Protein AF-A0AAD9KLS4-F1 (afdb_monomer)

Secondary structure (DSSP, 8-state):
-HHHHHHHHHHHHHHHHHHGGGHHHHHTTSEEEESSS-TTS--EEE-SSEEEESSTT--EEEEETTEEEEEES-EEEEEEE-TT--EEEEEEEETTTTEEEEEEEEEETTEEEEEEEEEEE-SSSTTEEEEEEEEEE-SSS-EEEEEEEEETTT-TT-EEEEEEEE-TT--EEEEEEEEEEE--SS-TTPPPEEEEEEEEPPPSEEEEPTTEEEEEEEEEEEEEE-SPP-HHHHHHHHHHHHHHHHHHHHH-HHHHHHHHHHHHHHHTTSEEEE----STT---HHHHHHHHHHHHHTS--GGGSTT--HHHHHHHHHHHH-------S--GGG-GGGGPPPSSHHHHHHHHHHHHHHHHHTT-TTGGGG-HHHHHHHHHHHHTTEEE-SSEEEE---GGG--S-EEEEEEEETTTEEEEEEEEE-TTS-EEEEEEEEE-SS--EEEEGGG-SPPEEP-SSPEEEE----SS---SEEEES-HHHHHHTGGG---------B-HHHHTTSS---HHHHHHHHHHTTT--------B-S-HHHHHHHHHHHHHH-S-EEEES--SSSSS--HHHHHHHHTT--EEE-HHHHHHHHHHHT---TTSGGGGGGEEETT-EEE--B-TTT-PBPSSPEEEETTEEEE-SSHHHHHHHHHTTGGGT--TT---EEEEEEESS-HHHHHHHHHHHHHHHTTT-EEEEEE-SS-SS-SEEEEEEESSHHHHHHHHHHHHHHS-GGGEE---S-TTTTHHHHHHHHHHS---SHHHHHHHHHHHHHHHHHTTS-TTSEEEE--SSHHHHHHHHHHHHHHHHH-TT--PPEEEEEEE-SSB-HHHHHHHHHHHHHTTEEEEEEES-HHHHHHHHHHH-TT--EEE----TTSTT-TT--SEEEPPTTS---EEE-TTTT--HHHHHHHHHHTT----GGGGGT--S--BTTTB---GGGEEE-TT--EEE--GGG-S-GGGGGTTB-

Solvent-accessible surface area (backbone atoms only — not comparable to full-atom values): 52606 Å² total; per-residue (Å²): 113,74,73,61,53,59,36,54,52,48,27,47,54,52,47,51,60,73,44,55,90,43,48,67,38,44,76,69,32,42,24,45,62,35,34,95,90,39,70,65,46,61,59,62,34,26,26,32,53,34,31,37,41,75,53,90,86,36,29,34,22,29,65,50,91,84,23,39,61,42,72,40,57,36,20,82,61,78,46,74,49,54,88,96,49,59,70,53,70,46,29,41,38,31,55,49,47,51,39,34,36,44,39,36,19,30,36,53,81,97,35,51,33,41,40,36,38,40,36,34,35,34,48,36,40,77,38,38,35,42,35,42,37,38,38,39,28,72,32,94,54,67,47,67,33,43,39,48,64,66,35,55,77,75,39,84,85,51,53,75,49,79,46,82,46,74,45,90,82,72,49,77,42,48,34,39,37,39,37,38,78,46,75,77,88,90,50,100,82,69,77,64,33,42,38,20,35,24,29,51,62,75,63,60,58,49,76,45,43,46,66,33,75,49,74,49,76,43,45,38,18,51,40,77,39,84,61,80,92,42,75,64,56,52,51,53,44,40,53,50,18,46,51,51,44,55,51,54,70,60,62,39,69,71,57,55,50,50,60,26,26,56,54,32,46,55,59,61,59,35,49,78,46,51,63,82,63,91,58,87,91,57,87,40,47,49,61,53,42,49,52,53,39,51,47,37,22,39,25,33,43,58,84,59,33,75,87,67,46,73,67,57,47,50,51,38,49,46,28,51,50,53,75,60,40,30,27,63,56,77,49,50,80,78,43,63,82,83,67,63,68,32,82,44,65,69,48,39,26,49,51,45,39,56,52,52,53,50,42,46,76,24,35,26,56,52,23,46,69,23,20,24,62,16,44,52,50,49,50,60,22,27,52,46,16,24,22,31,49,100,69,34,40,30,32,51,51,59,74,75,77,43,79,54,33,34,37,41,34,46,46,73,54,54,98,67,22,23,40,32,43,32,40,44,47,45,99,84,69,47,45,34,38,32,36,24,32,88,39,68,86,66,71,37,32,34,30,38,37,62,35,80,61,82,70,44,75,58,39,76,58,74,43,79,42,65,63,48,88,55,42,66,80,56,35,29,30,39,38,31,64,50,66,64,60,59,56,58,49,33,85,69,59,79,66,61,91,73,50,43,38,39,34,51,48,49,75,64,53,77,42,82,77,58,55,49,57,50,46,54,59,50,38,39,77,30,34,38,83,86,84,80,38,55,59,33,58,63,40,48,65,61,44,14,50,53,53,45,50,42,59,73,77,42,87,66,37,76,48,30,23,33,59,54,49,60,92,54,32,32,45,51,60,8,55,14,54,41,71,74,46,56,65,40,77,39,70,70,45,48,54,49,50,28,66,75,70,74,49,86,65,74,85,42,55,72,46,49,61,22,40,37,32,74,85,46,46,78,47,65,26,46,39,86,90,77,76,42,69,47,90,69,59,36,49,33,48,96,50,39,37,49,37,54,54,55,54,78,58,25,57,50,51,45,68,28,42,46,75,81,61,47,32,94,91,36,54,69,38,75,48,80,46,35,22,60,53,50,58,79,86,43,43,67,63,51,52,52,48,43,70,75,30,65,93,58,38,52,77,48,79,44,76,41,92,82,52,97,74,33,25,21,43,35,37,37,32,16,72,43,60,66,54,36,54,51,51,49,53,56,53,54,73,76,43,65,74,86,40,54,45,93,76,60,92,53,41,72,86,44,27,34,68,49,55,53,47,53,57,72,41,91,62,78,49,70,55,44,49,46,53,38,51,22,49,55,44,50,53,57,44,60,75,74,41,55,77,86,25,36,34,34,45,39,78,43,43,70,50,26,47,54,45,50,51,51,53,50,19,51,46,46,65,79,41,74,85,61,88,74,56,54,39,30,39,31,70,46,51,84,57,62,48,70,60,38,57,50,42,36,54,51,48,35,64,73,68,50,47,41,78,51,75,38,79,42,54,69,71,62,35,45,45,50,42,47,69,78,43,63,69,51,45,35,37,40,37,46,48,32,40,90,45,89,94,31,79,84,68,52,57,68,36,70,48,58,93,95,44,67,80,32,39,35,31,24,44,40,33,86,52,48,64,63,45,53,43,50,51,37,59,73,52,49,46,87,67,40,66,57,32,58,56,8,26,60,49,87,62,28,59,94,44,41,41,54,26,69,93,33,57,40,71,48,102,83,68,49,81,48,46,42,36,35,82,70,63,85,59,59,87,52,39,64,62,18,50,116

InterPro domains:
  IPR001453 MoaB/Mog domain [PF00994] (501-656)
  IPR001453 MoaB/Mog domain [SM00852] (498-664)
  IPR001453 MoaB/Mog domain [cd00885] (501-658)
  IPR002500 Phosphoadenosine phosphosulphate reductase domain [PF01507] (792-946)
  IPR014729 Rossmann-like alpha/beta/alpha sandwich fold [G3DSA:3.40.50.620] (752-978)
  IPR018795 Uncharacterized protein KIAA2013-like [PF10222] (13-499)
  IPR018795 Uncharacterized protein KIAA2013-like [PTHR31386] (10-499)
  IPR036425 MoaB/Mog-like domain superfamily [G3DSA:3.40.980.10] (499-663)
  IPR036425 MoaB/Mog-like domain superfamily [SSF53218] (501-667)
  IPR056596 FAD synthase, middle domain [PF24102] (668-744)

Nearest PDB structures (foldseek):
  8ron-assembly1_A  TM=8.473E-01  e=4.427E-51  Homo sapiens
  8rom-assembly1_A  TM=9.691E-01  e=2.010E-20  Homo sapiens
  3fwk-assembly1_A  TM=8.646E-01  e=8.766E-18  Nakaseomyces glabratus
  4cta-assembly1_A  TM=7.234E-01  e=2.138E-12  Thermus thermophilus HB8
  4uux-assembly1_B  TM=5.925E-01  e=2.362E-12  Thermus thermophilus HB8

Radius of gyration: 35.96 Å; Cα contacts (8 Å, |Δi|>4): 1910; chains: 1; bounding box: 102×79×88 Å

pLDDT: mean 87.41, std 10.5, range [26.55, 98.19]

Mean predicted aligned error: 18.51 Å

Foldseek 3Di:
DVVVVLLVVQQVVQVCVVCVVVVVCCVVLQKDKCDPVPVLAFQKAFAQQWIFGQDDQTFIFGDDPQFRDFTDLFHADKDKDAPPWDKDWMWMQRLLQRKIKIWMWTRDRNHIKIKIWIWHDFQQASFKIKIKIKIFAQAQFKGKMFMDGCTNVVPPPKDKDWDWDAAPVRDIWIKIKIKDWGDRDPDDPQAIKIKIKIKTDDDRMDIAGHRGMDMDMIMIGMDIDSPPDDPVVNVVRNVVSVVVRNVVRRCDDVNSSCLRSVVSNVLVQWDKAWDDDPDPPADHSNLRSSLLSLLSRGKHQLLSHPPDDPVNNVLLLCLQQDQQQQAQDAACNPPSLLRRRDSDPNSSRVSNVVLVVNLVVRGLVSLCVSMSSSSRLSNLCSNQVWTRDPFKIFRQHDQVVLQTKMWGGFNDNHDWWGKIWIWHQDPVRFTKIWIAIPDDPAWKWKAAFLNPDQTHIHYHGTDIDGQAAFVVGGGGMMMGRPSPVSVVSNVVPDTDFFAAEEEQCVRSVVDPPPPSVLCCVLLQQQQHDDDTHGYFYLDLQRLLVVCLVCLVVDQAAEYAALQFLDPSSCNQVSVCVNVVFFWDQDPLLLVLLCVVVVDNPCVDSRSSNRTHTPPKDWAWFADPVPRDIDSHTWIDDNRYTYFYNPRVRRSRNCVRVVNVSHDPVFHKDKDKWFFADACVVCVVLQVVLCVVQVPFWDKDWDADDPDPFGGIIIMIMGSDPVSSVVSVVSSPVVDPPVRTGPDDPQLLVCLQVVLVCLLPDPDPPPLSVLSVQLLVLLLVVCVVDPQLQEAEEDQQALLSLLVLSSNSNSCCVVPVPDPDAREYEHEDDAAFDPLSVVSVVVVCVSRVHDYDYHYDDPQVRQVVCCVVPVSHAEYEYSDECLDPPNVPDDQWDWDDPSGDTHIYGHSNHHPFLLSSLCSCNVSVRDGRCVQQQQWLDGDHPVWFAHQPQQWDADPVRDIGGGGNNPDPDSNSSRNRTD

Structure (mmCIF, N/CA/C/O backbone):
data_AF-A0AAD9KLS4-F1
#
_entry.id   AF-A0AAD9KLS4-F1
#
loop_
_atom_site.group_PDB
_atom_site.id
_atom_site.type_symbol
_atom_site.label_atom_id
_atom_site.label_alt_id
_atom_site.label_comp_id
_atom_site.label_asym_id
_atom_site.label_entity_id
_atom_site.label_seq_id
_atom_site.pdbx_PDB_ins_code
_atom_site.Cartn_x
_atom_site.Cartn_y
_atom_site.Cartn_z
_atom_site.occupancy
_atom_site.B_iso_or_equiv
_atom_site.auth_seq_id
_atom_site.auth_comp_id
_atom_site.auth_asym_id
_atom_site.auth_atom_id
_atom_site.pdbx_PDB_model_num
ATOM 1 N N . MET A 1 1 ? -4.444 -15.477 -49.127 1.00 43.69 1 MET A N 1
ATOM 2 C CA . MET A 1 1 ? -4.687 -15.484 -47.666 1.00 43.69 1 MET A CA 1
ATOM 3 C C . MET A 1 1 ? -4.309 -16.815 -47.018 1.00 43.69 1 MET A C 1
ATOM 5 O O . MET A 1 1 ? -3.433 -16.778 -46.168 1.00 43.69 1 MET A O 1
ATOM 9 N N . TYR A 1 2 ? -4.852 -17.967 -47.441 1.00 42.09 2 TYR A N 1
ATOM 10 C CA . TYR A 1 2 ? -4.589 -19.283 -46.812 1.00 42.09 2 TYR A CA 1
ATOM 11 C C . TYR A 1 2 ? -3.127 -19.614 -46.408 1.00 42.09 2 TYR A C 1
ATOM 13 O O . TYR A 1 2 ? -2.942 -20.042 -45.272 1.00 42.09 2 TYR A O 1
ATOM 21 N N . PRO A 1 3 ? -2.076 -19.387 -47.231 1.00 54.88 3 PRO A N 1
ATOM 22 C CA . PRO A 1 3 ? -0.708 -19.765 -46.843 1.00 54.88 3 PRO A CA 1
ATOM 23 C C . PRO A 1 3 ? -0.130 -18.964 -45.666 1.00 54.88 3 PRO A C 1
ATOM 25 O O . PRO A 1 3 ? 0.710 -19.471 -44.932 1.00 54.88 3 PRO A O 1
ATOM 28 N N . ALA A 1 4 ? -0.568 -17.714 -45.477 1.00 55.88 4 ALA A N 1
ATOM 29 C CA . ALA A 1 4 ? -0.044 -16.839 -44.426 1.00 55.88 4 ALA A CA 1
ATOM 30 C C . ALA A 1 4 ? -0.601 -17.193 -43.035 1.00 55.88 4 ALA A C 1
ATOM 32 O O . ALA A 1 4 ? 0.122 -17.085 -42.047 1.00 55.88 4 ALA A O 1
ATOM 33 N N . LEU A 1 5 ? -1.855 -17.659 -42.977 1.00 57.78 5 LEU A N 1
ATOM 34 C CA . LEU A 1 5 ? -2.483 -18.170 -41.754 1.00 57.78 5 LEU A CA 1
ATOM 35 C C . LEU A 1 5 ? -1.738 -19.414 -41.247 1.00 57.78 5 LEU A C 1
ATOM 37 O O . LEU A 1 5 ? -1.222 -19.399 -40.136 1.00 57.78 5 LEU A O 1
ATOM 41 N N . LEU A 1 6 ? -1.532 -20.411 -42.116 1.00 63.38 6 LEU A N 1
ATOM 42 C CA . LEU A 1 6 ? -0.832 -21.657 -41.769 1.00 63.38 6 LEU A CA 1
ATOM 43 C C . LEU A 1 6 ? 0.585 -21.434 -41.202 1.00 63.38 6 LEU A C 1
ATOM 45 O O . LEU A 1 6 ? 1.003 -22.142 -40.287 1.00 63.38 6 LEU A O 1
ATOM 49 N N . ILE A 1 7 ? 1.327 -20.445 -41.716 1.00 69.06 7 ILE A N 1
ATOM 50 C CA . ILE A 1 7 ? 2.664 -20.102 -41.200 1.00 69.06 7 ILE A CA 1
ATOM 51 C C . ILE A 1 7 ? 2.572 -19.377 -39.847 1.00 69.06 7 ILE A C 1
ATOM 53 O O . ILE A 1 7 ? 3.382 -19.645 -38.961 1.00 69.06 7 ILE A O 1
ATOM 57 N N . SER A 1 8 ? 1.589 -18.490 -39.656 1.00 76.56 8 SER A N 1
ATOM 58 C CA . SER A 1 8 ? 1.337 -17.835 -38.362 1.00 76.56 8 SER A CA 1
ATOM 59 C C . SER A 1 8 ? 0.997 -18.849 -37.264 1.00 76.56 8 SER A C 1
ATOM 61 O O . SER A 1 8 ? 1.522 -18.751 -36.151 1.00 76.56 8 SER A O 1
ATOM 63 N N . ASP A 1 9 ? 0.173 -19.844 -37.594 1.00 81.38 9 ASP A N 1
ATOM 64 C CA . ASP A 1 9 ? -0.247 -20.901 -36.671 1.00 81.38 9 ASP A CA 1
ATOM 65 C C . ASP A 1 9 ? 0.934 -21.813 -36.303 1.00 81.38 9 ASP A C 1
ATOM 67 O O . ASP A 1 9 ? 1.159 -22.100 -35.128 1.00 81.38 9 ASP A O 1
ATOM 71 N N . ALA A 1 10 ? 1.773 -22.184 -37.279 1.00 84.81 10 ALA A N 1
ATOM 72 C CA . ALA A 1 10 ? 2.997 -22.946 -37.028 1.00 84.81 10 ALA A CA 1
ATOM 73 C C . ALA A 1 10 ? 3.981 -22.199 -36.103 1.00 84.81 10 ALA A C 1
ATOM 75 O O . ALA A 1 10 ? 4.537 -22.795 -35.179 1.00 84.81 10 ALA A O 1
ATOM 76 N N . ILE A 1 11 ? 4.174 -20.887 -36.305 1.00 89.44 11 ILE A N 1
ATOM 77 C CA . ILE A 1 11 ? 5.019 -20.055 -35.428 1.00 89.44 11 ILE A CA 1
ATOM 78 C C . ILE A 1 11 ? 4.446 -19.997 -34.003 1.00 89.44 11 ILE A C 1
ATOM 80 O O . ILE A 1 11 ? 5.223 -20.022 -33.047 1.00 89.44 11 ILE A O 1
ATOM 84 N N . GLN A 1 12 ? 3.118 -19.954 -33.842 1.00 89.56 12 GLN A N 1
ATOM 85 C CA . GLN A 1 12 ? 2.487 -19.996 -32.520 1.00 89.56 12 GLN A CA 1
ATOM 86 C C . GLN A 1 12 ? 2.718 -21.346 -31.828 1.00 89.56 12 GLN A C 1
ATOM 88 O O . GLN A 1 12 ? 3.232 -21.368 -30.715 1.00 89.56 12 GLN A O 1
ATOM 93 N N . LEU A 1 13 ? 2.473 -22.464 -32.519 1.00 89.19 13 LEU A N 1
ATOM 94 C CA . LEU A 1 13 ? 2.724 -23.812 -31.988 1.00 89.19 13 LEU A CA 1
ATOM 95 C C . LEU A 1 13 ? 4.189 -24.016 -31.557 1.00 89.19 13 LEU A C 1
ATOM 97 O O . LEU A 1 13 ? 4.460 -24.698 -30.569 1.00 89.19 13 LEU A O 1
ATOM 101 N N . CYS A 1 14 ? 5.140 -23.392 -32.259 1.00 91.81 14 CYS A N 1
ATOM 102 C CA . CYS A 1 14 ? 6.550 -23.368 -31.863 1.00 91.81 14 CYS A CA 1
ATOM 103 C C . CYS A 1 14 ? 6.775 -22.646 -30.520 1.00 91.81 14 CYS A C 1
ATOM 105 O O . CYS A 1 14 ? 7.528 -23.150 -29.682 1.00 91.81 14 CYS A O 1
ATOM 107 N N . LEU A 1 15 ? 6.130 -21.494 -30.289 1.00 91.31 15 LEU A N 1
ATOM 108 C CA . LEU A 1 15 ? 6.198 -20.793 -29.001 1.00 91.31 15 LEU A CA 1
ATOM 109 C C . LEU A 1 15 ? 5.544 -21.619 -27.892 1.00 91.31 15 LEU A C 1
ATOM 111 O O . LEU A 1 15 ? 6.178 -21.864 -26.866 1.00 91.31 15 LEU A O 1
ATOM 115 N N . ASP A 1 16 ? 4.327 -22.106 -28.129 1.00 89.75 16 ASP A N 1
ATOM 116 C CA . ASP A 1 16 ? 3.542 -22.861 -27.151 1.00 89.75 16 ASP A CA 1
ATOM 117 C C . ASP A 1 16 ? 4.279 -24.136 -26.711 1.00 89.75 16 ASP A C 1
ATOM 119 O O . ASP A 1 16 ? 4.340 -24.443 -25.521 1.00 89.75 16 ASP A O 1
ATOM 123 N N . SER A 1 17 ? 4.933 -24.838 -27.646 1.00 90.81 17 SER A N 1
ATOM 124 C CA . SER A 1 17 ? 5.769 -26.010 -27.352 1.00 90.81 17 SER A CA 1
ATOM 125 C C . SER A 1 17 ? 6.991 -25.670 -26.487 1.00 90.81 17 SER A C 1
ATOM 127 O O . SER A 1 17 ? 7.311 -26.415 -25.561 1.00 90.81 17 SER A O 1
ATOM 129 N N . ASN A 1 18 ? 7.648 -24.526 -26.719 1.00 91.44 18 ASN A N 1
ATOM 130 C CA . ASN A 1 18 ? 8.755 -24.070 -25.868 1.00 91.44 18 ASN A CA 1
ATOM 131 C C . ASN A 1 18 ? 8.275 -23.608 -24.476 1.00 91.44 18 ASN A C 1
ATOM 133 O O . ASN A 1 18 ? 9.023 -23.717 -23.503 1.00 91.44 18 ASN A O 1
ATOM 137 N N . LEU A 1 19 ? 7.034 -23.125 -24.360 1.00 91.19 19 LEU A N 1
ATOM 138 C CA . LEU A 1 19 ? 6.413 -22.711 -23.096 1.00 91.19 19 LEU A CA 1
ATOM 139 C C . LEU A 1 19 ? 5.736 -23.864 -22.333 1.00 91.19 19 LEU A C 1
ATOM 141 O O . LEU A 1 19 ? 5.494 -23.730 -21.133 1.00 91.19 19 LEU A O 1
ATOM 145 N N . GLN A 1 20 ? 5.479 -25.011 -22.971 1.00 89.12 20 GLN A N 1
ATOM 146 C CA . GLN A 1 20 ? 4.748 -26.144 -22.388 1.00 89.12 20 GLN A CA 1
ATOM 147 C C . GLN A 1 20 ? 5.342 -26.618 -21.050 1.00 89.12 20 GLN A C 1
ATOM 149 O O . GLN A 1 20 ? 4.616 -26.814 -20.077 1.00 89.12 20 GLN A O 1
ATOM 154 N N . HIS A 1 21 ? 6.671 -26.722 -20.956 1.00 86.69 21 HIS A N 1
ATOM 155 C CA . HIS A 1 21 ? 7.368 -27.115 -19.722 1.00 86.69 21 HIS A CA 1
ATOM 156 C C . HIS A 1 21 ? 7.277 -26.082 -18.581 1.00 86.69 21 HIS A C 1
ATOM 158 O O . HIS A 1 21 ? 7.674 -26.378 -17.455 1.00 86.69 21 HIS A O 1
ATOM 164 N N . HIS A 1 22 ? 6.751 -24.886 -18.852 1.00 89.00 22 HIS A N 1
ATOM 165 C CA . HIS A 1 22 ? 6.606 -23.787 -17.899 1.00 89.00 22 HIS A CA 1
ATOM 166 C C . HIS A 1 22 ? 5.148 -23.496 -17.516 1.00 89.00 22 HIS A C 1
ATOM 168 O O . HIS A 1 22 ? 4.919 -22.692 -16.614 1.00 89.00 22 HIS A O 1
ATOM 174 N N . GLN A 1 23 ? 4.167 -24.187 -18.113 1.00 87.81 23 GLN A N 1
ATOM 175 C CA . GLN A 1 23 ? 2.736 -23.999 -17.823 1.00 87.81 23 GLN A CA 1
ATOM 176 C C . GLN A 1 23 ? 2.403 -24.142 -16.332 1.00 87.81 23 GLN A C 1
ATOM 178 O O . GLN A 1 23 ? 1.671 -23.319 -15.794 1.00 87.81 23 GLN A O 1
ATOM 183 N N . VAL A 1 24 ? 3.000 -25.118 -15.637 1.00 88.69 24 VAL A N 1
ATOM 184 C CA . VAL A 1 24 ? 2.799 -25.300 -14.187 1.00 88.69 24 VAL A CA 1
ATOM 185 C C . VAL A 1 24 ? 3.318 -24.095 -13.394 1.00 88.69 24 VAL A C 1
ATOM 187 O O . VAL A 1 24 ? 2.649 -23.650 -12.467 1.00 88.69 24 VAL A O 1
ATOM 190 N N . ALA A 1 25 ? 4.475 -23.534 -13.761 1.00 88.44 25 ALA A N 1
ATOM 191 C CA . ALA A 1 25 ? 5.035 -22.365 -13.080 1.00 88.44 25 ALA A CA 1
ATOM 192 C C . ALA A 1 25 ? 4.205 -21.096 -13.341 1.00 88.44 25 ALA A C 1
ATOM 194 O O . ALA A 1 25 ? 3.986 -20.316 -12.418 1.00 88.44 25 ALA A O 1
ATOM 195 N N . LEU A 1 26 ? 3.693 -20.928 -14.565 1.00 89.19 26 LEU A N 1
ATOM 196 C CA . LEU A 1 26 ? 2.763 -19.851 -14.921 1.00 89.19 26 LEU A CA 1
ATOM 197 C C . LEU A 1 26 ? 1.455 -19.959 -14.114 1.00 89.19 26 LEU A C 1
ATOM 199 O O . LEU A 1 26 ? 1.042 -18.991 -13.489 1.00 89.19 26 LEU A O 1
ATOM 203 N N . GLN A 1 27 ? 0.852 -21.152 -14.041 1.00 87.19 27 GLN A N 1
ATOM 204 C CA . GLN A 1 27 ? -0.377 -21.408 -13.271 1.00 87.19 27 GLN A CA 1
ATOM 205 C C . GLN A 1 27 ? -0.221 -21.157 -11.763 1.00 87.19 27 GLN A C 1
ATOM 207 O O . GLN A 1 27 ? -1.158 -20.700 -11.118 1.00 87.19 27 GLN A O 1
ATOM 212 N N . HIS A 1 28 ? 0.954 -21.436 -11.193 1.00 86.31 28 HIS A N 1
ATOM 213 C CA . HIS A 1 28 ? 1.236 -21.208 -9.769 1.00 86.31 28 HIS A CA 1
ATOM 214 C C . HIS A 1 28 ? 1.783 -19.803 -9.470 1.00 86.31 28 HIS A C 1
ATOM 216 O O . HIS A 1 28 ? 2.187 -19.540 -8.337 1.00 86.31 28 HIS A O 1
ATOM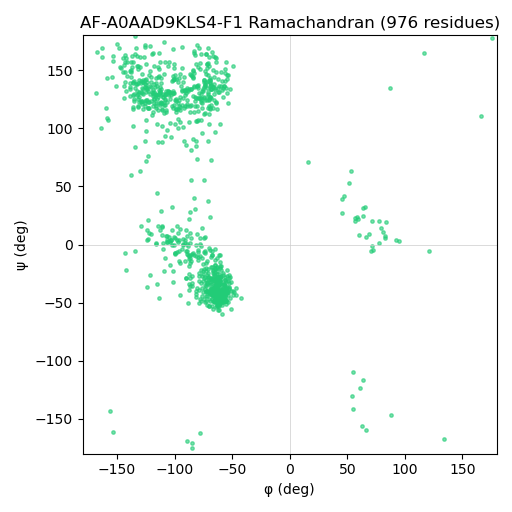 222 N N . ASN A 1 29 ? 1.803 -18.894 -10.455 1.00 89.56 29 ASN A N 1
ATOM 223 C CA . ASN A 1 29 ? 2.377 -17.549 -10.334 1.00 89.56 29 ASN A CA 1
ATOM 224 C C . ASN A 1 29 ? 3.874 -17.536 -9.940 1.00 89.56 29 ASN A C 1
ATOM 226 O O . ASN A 1 29 ? 4.377 -16.558 -9.385 1.00 89.56 29 ASN A O 1
ATOM 230 N N . ASP A 1 30 ? 4.594 -18.624 -10.223 1.00 89.81 30 ASP A N 1
ATOM 231 C CA . ASP A 1 30 ? 6.038 -18.786 -10.004 1.00 89.81 30 ASP A CA 1
ATOM 232 C C . ASP A 1 30 ? 6.879 -18.289 -11.192 1.00 89.81 30 ASP A C 1
ATOM 234 O O . ASP A 1 30 ? 8.103 -18.160 -11.094 1.00 89.81 30 ASP A O 1
ATOM 238 N N . ALA A 1 31 ? 6.219 -18.026 -12.319 1.00 92.75 31 ALA A N 1
ATOM 239 C CA . ALA A 1 31 ? 6.769 -17.392 -13.504 1.00 92.75 31 ALA A CA 1
ATOM 240 C C . ALA A 1 31 ? 5.703 -16.501 -14.162 1.00 92.75 31 ALA A C 1
ATOM 242 O O . ALA A 1 31 ? 4.509 -16.701 -13.939 1.00 92.75 31 ALA A O 1
ATOM 243 N N . VAL A 1 32 ? 6.129 -15.556 -15.001 1.00 91.75 32 VAL A N 1
ATOM 244 C CA . VAL A 1 32 ? 5.245 -14.679 -15.793 1.00 91.75 32 VAL A CA 1
ATOM 245 C C . VAL A 1 32 ? 5.748 -14.534 -17.226 1.00 91.75 32 VAL A C 1
ATOM 247 O O . VAL A 1 32 ? 6.953 -14.631 -17.483 1.00 91.75 32 VAL A O 1
ATOM 250 N N . LEU A 1 33 ? 4.822 -14.280 -18.151 1.00 89.94 33 LEU A N 1
ATOM 251 C CA . LEU A 1 33 ? 5.150 -13.815 -19.495 1.00 89.94 33 LEU A CA 1
ATOM 252 C C . LEU A 1 33 ? 5.303 -12.289 -19.502 1.00 89.94 33 LEU A C 1
ATOM 254 O O . LEU A 1 33 ? 4.634 -11.579 -18.755 1.00 89.94 33 LEU A O 1
ATOM 258 N N . SER A 1 34 ? 6.222 -11.820 -20.336 1.00 80.81 34 SER A N 1
ATOM 259 C CA . SER A 1 34 ? 6.570 -10.421 -20.562 1.00 80.81 34 SER A CA 1
ATOM 260 C C . SER A 1 34 ? 6.654 -10.227 -22.079 1.00 80.81 34 SER A C 1
ATOM 262 O O . SER A 1 34 ? 7.686 -10.423 -22.727 1.00 80.81 34 SER A O 1
ATOM 264 N N . ASP A 1 35 ? 5.490 -9.988 -22.671 1.00 74.81 35 ASP A N 1
ATOM 265 C CA . ASP A 1 35 ? 5.291 -9.739 -24.097 1.00 74.81 35 ASP A CA 1
ATOM 266 C C . ASP A 1 35 ? 4.346 -8.544 -24.296 1.00 74.81 35 ASP A C 1
ATOM 268 O O . ASP A 1 35 ? 3.913 -7.916 -23.332 1.00 74.81 35 ASP A O 1
ATOM 272 N N . LEU A 1 36 ? 4.067 -8.175 -25.549 1.00 56.09 36 LEU A N 1
ATOM 273 C CA . LEU A 1 36 ? 3.293 -6.968 -25.873 1.00 56.09 36 LEU A CA 1
ATOM 274 C C . LEU A 1 36 ? 1.843 -7.000 -25.357 1.00 56.09 36 LEU A C 1
ATOM 276 O O . LEU A 1 36 ? 1.237 -5.938 -25.227 1.00 56.09 36 LEU A O 1
ATOM 280 N N . GLU A 1 37 ? 1.298 -8.182 -25.062 1.00 48.47 37 GLU A N 1
ATOM 281 C CA . GLU A 1 37 ? -0.038 -8.348 -24.475 1.00 48.47 37 GLU A CA 1
ATOM 282 C C . GLU A 1 37 ? 0.027 -8.359 -22.935 1.00 48.47 37 GLU A C 1
ATOM 284 O O . GLU A 1 37 ? -0.892 -7.873 -22.276 1.00 48.47 37 GLU A O 1
ATOM 289 N N . HIS A 1 38 ? 1.147 -8.813 -22.359 1.00 55.34 38 HIS A N 1
ATOM 290 C CA . HIS A 1 38 ? 1.393 -8.919 -20.914 1.00 55.34 38 HIS A CA 1
ATOM 291 C C . HIS A 1 38 ? 2.528 -7.994 -20.436 1.00 55.34 38 HIS A C 1
ATOM 293 O O . HIS A 1 38 ? 3.375 -8.388 -19.632 1.00 55.34 38 HIS A O 1
ATOM 299 N N . ALA A 1 39 ? 2.549 -6.741 -20.902 1.00 59.78 39 ALA A N 1
ATOM 300 C CA . ALA A 1 39 ? 3.603 -5.750 -20.627 1.00 59.78 39 ALA A CA 1
ATOM 301 C C . ALA A 1 39 ? 3.650 -5.229 -19.163 1.00 59.78 39 ALA A C 1
ATOM 303 O O . ALA A 1 39 ? 4.135 -4.130 -18.893 1.00 59.78 39 ALA A O 1
ATOM 304 N N . GLU A 1 40 ? 3.129 -6.001 -18.206 1.00 72.38 40 GLU A N 1
ATOM 305 C CA . GLU A 1 40 ? 3.016 -5.651 -16.785 1.00 72.38 40 GLU A CA 1
ATOM 306 C C . GLU A 1 40 ? 4.262 -6.026 -15.956 1.00 72.38 40 GLU A C 1
ATOM 308 O O . GLU A 1 40 ? 4.371 -5.647 -14.789 1.00 72.38 40 GLU A O 1
ATOM 313 N N . PHE A 1 41 ? 5.209 -6.774 -16.537 1.00 86.44 41 PHE A N 1
ATOM 314 C CA . PHE A 1 41 ? 6.395 -7.279 -15.840 1.00 86.44 41 PHE A CA 1
ATOM 315 C C . PHE A 1 41 ? 7.680 -7.008 -16.627 1.00 86.44 41 PHE A C 1
ATOM 317 O O . PHE A 1 41 ? 7.876 -7.536 -17.720 1.00 86.44 41 PHE A O 1
ATOM 324 N N . LEU A 1 42 ? 8.598 -6.241 -16.032 1.00 90.31 42 LEU A N 1
ATOM 325 C CA . LEU A 1 42 ? 9.938 -5.998 -16.566 1.00 90.31 42 LEU A CA 1
ATOM 326 C C . LEU A 1 42 ? 10.814 -7.270 -16.493 1.00 90.31 42 LEU A C 1
ATOM 328 O O . LEU A 1 42 ? 10.997 -7.811 -15.393 1.00 90.31 42 LEU A O 1
ATOM 332 N N . PRO A 1 43 ? 11.434 -7.726 -17.596 1.00 92.31 43 PRO A N 1
ATOM 333 C CA . PRO A 1 43 ? 12.343 -8.867 -17.602 1.00 92.31 43 PRO A CA 1
ATOM 334 C C . PRO A 1 43 ? 13.742 -8.449 -17.119 1.00 92.31 43 PRO A C 1
ATOM 336 O O . PRO A 1 43 ? 14.697 -8.337 -17.884 1.00 92.31 43 PRO A O 1
ATOM 339 N N . PHE A 1 44 ? 13.868 -8.212 -15.815 1.00 94.12 44 PHE A N 1
ATOM 340 C CA . PHE A 1 44 ? 15.121 -7.841 -15.155 1.00 94.12 44 PHE A CA 1
ATOM 341 C C . PHE A 1 44 ? 15.787 -9.053 -14.494 1.00 94.12 44 PHE A C 1
ATOM 343 O O . PHE A 1 44 ? 15.105 -9.863 -13.877 1.00 94.12 44 PHE A O 1
ATOM 350 N N . ILE A 1 45 ? 17.120 -9.139 -14.543 1.00 96.25 45 ILE A N 1
ATOM 351 C CA . ILE A 1 45 ? 17.917 -10.140 -13.807 1.00 96.25 45 ILE A CA 1
ATOM 352 C C . ILE A 1 45 ? 18.960 -9.461 -12.915 1.00 96.25 45 ILE A C 1
ATOM 354 O O . ILE A 1 45 ? 19.613 -8.511 -13.341 1.00 96.25 45 ILE A O 1
ATOM 358 N N . GLY A 1 46 ? 19.184 -9.965 -11.695 1.00 96.50 46 GLY A N 1
ATOM 359 C CA . GLY A 1 46 ? 20.180 -9.384 -10.786 1.00 96.50 46 GLY A CA 1
ATOM 360 C C . GLY A 1 46 ? 20.612 -10.271 -9.616 1.00 96.50 46 GLY A C 1
ATOM 361 O O . GLY A 1 46 ? 19.945 -11.240 -9.242 1.00 96.50 46 GLY A O 1
ATOM 362 N N . ASN A 1 47 ? 21.758 -9.926 -9.023 1.00 96.00 47 ASN A N 1
ATOM 363 C CA . ASN A 1 47 ? 22.307 -10.576 -7.824 1.00 96.00 47 ASN A CA 1
ATOM 364 C C . ASN A 1 47 ? 22.575 -9.606 -6.654 1.00 96.00 47 ASN A C 1
ATOM 366 O O . ASN A 1 47 ? 23.293 -9.961 -5.721 1.00 96.00 47 ASN A O 1
ATOM 370 N N . GLY A 1 48 ? 22.064 -8.374 -6.726 1.00 94.81 48 GLY A N 1
ATOM 371 C CA . GLY A 1 48 ? 22.298 -7.304 -5.750 1.00 94.81 48 GLY A CA 1
ATOM 372 C C . GLY A 1 48 ? 23.689 -6.662 -5.739 1.00 94.81 48 GLY A C 1
ATOM 373 O O . GLY A 1 48 ? 23.885 -5.675 -5.029 1.00 94.81 48 GLY A O 1
ATOM 374 N N . TYR A 1 49 ? 24.636 -7.159 -6.538 1.00 94.06 49 TYR A N 1
ATOM 375 C CA . TYR A 1 49 ? 25.878 -6.448 -6.871 1.00 94.06 49 TYR A CA 1
ATOM 376 C C . TYR A 1 49 ? 25.731 -5.707 -8.198 1.00 94.06 49 TYR A C 1
ATOM 378 O O . TYR A 1 49 ? 26.119 -4.542 -8.309 1.00 94.06 49 TYR A O 1
ATOM 386 N N . PHE A 1 50 ? 25.130 -6.379 -9.181 1.00 95.31 50 PHE A N 1
ATOM 387 C CA . PHE A 1 50 ? 24.687 -5.775 -10.426 1.00 95.31 50 PHE A CA 1
ATOM 388 C C . PHE A 1 50 ? 23.444 -6.475 -10.988 1.00 95.31 50 PHE A C 1
ATOM 390 O O . PHE A 1 50 ? 23.032 -7.542 -10.517 1.00 95.31 50 PHE A O 1
ATOM 397 N N . GLY A 1 51 ? 22.846 -5.849 -11.995 1.00 95.50 51 GLY A N 1
ATOM 398 C CA . GLY A 1 51 ? 21.697 -6.365 -12.723 1.00 95.50 51 GLY A CA 1
ATOM 399 C C . GLY A 1 51 ? 21.663 -5.885 -14.168 1.00 95.50 51 GLY A C 1
ATOM 400 O O . GLY A 1 51 ? 22.485 -5.063 -14.583 1.00 95.50 51 GLY A O 1
ATOM 401 N N . VAL A 1 52 ? 20.734 -6.440 -14.937 1.00 94.56 52 VAL A N 1
ATOM 402 C CA . VAL A 1 52 ? 20.553 -6.186 -16.369 1.00 94.56 52 VAL A CA 1
ATOM 403 C C . VAL A 1 52 ? 19.067 -6.024 -16.646 1.00 94.56 52 VAL A C 1
ATOM 405 O O . VAL A 1 52 ? 18.278 -6.906 -16.301 1.00 94.56 52 VAL A O 1
ATOM 408 N N . ASP A 1 53 ? 18.716 -4.932 -17.317 1.00 91.12 53 ASP A N 1
ATOM 409 C CA . ASP A 1 53 ? 17.437 -4.819 -18.014 1.00 91.12 53 ASP A CA 1
ATOM 410 C C . ASP A 1 53 ? 17.524 -5.608 -19.324 1.00 91.12 53 ASP A C 1
ATOM 412 O O . ASP A 1 53 ? 18.434 -5.364 -20.123 1.00 91.12 53 ASP A O 1
ATOM 416 N N . LEU A 1 54 ? 16.635 -6.579 -19.543 1.00 89.25 54 LEU A N 1
ATOM 417 C CA . LEU A 1 54 ? 16.574 -7.330 -20.804 1.00 89.25 54 LEU A CA 1
ATOM 418 C C . LEU A 1 54 ? 15.575 -6.710 -21.797 1.00 89.25 54 LEU A C 1
ATOM 420 O O . LEU A 1 54 ? 15.392 -7.246 -22.895 1.00 89.25 54 LEU A O 1
ATOM 424 N N . GLU A 1 55 ? 14.989 -5.565 -21.441 1.00 77.75 55 GLU A N 1
ATOM 425 C CA . GLU A 1 55 ? 14.191 -4.701 -22.306 1.00 77.75 55 GLU A CA 1
ATOM 426 C C . GLU A 1 55 ? 14.763 -3.274 -22.400 1.00 77.75 55 GLU A C 1
ATOM 428 O O . GLU A 1 55 ? 15.742 -2.902 -21.748 1.00 77.75 55 GLU A O 1
ATOM 433 N N . GLY A 1 56 ? 14.195 -2.485 -23.317 1.00 66.31 56 GLY A N 1
ATOM 434 C CA . GLY A 1 56 ? 14.554 -1.083 -23.524 1.00 66.31 56 GLY A CA 1
ATOM 435 C C . GLY A 1 56 ? 16.048 -0.845 -23.772 1.00 66.31 56 GLY A C 1
ATOM 436 O O . GLY A 1 56 ? 16.685 -1.494 -24.607 1.00 66.31 56 GLY A O 1
ATOM 437 N N . ASP A 1 57 ? 16.617 0.113 -23.036 1.00 59.34 57 ASP A N 1
ATOM 438 C CA . ASP A 1 57 ? 18.006 0.546 -23.206 1.00 59.34 57 ASP A CA 1
ATOM 439 C C . ASP A 1 57 ? 19.036 -0.355 -22.498 1.00 59.34 57 ASP A C 1
ATOM 441 O O . ASP A 1 57 ? 20.082 0.132 -22.091 1.00 59.34 57 ASP A O 1
ATOM 445 N N . THR A 1 58 ? 18.740 -1.658 -22.366 1.00 72.69 58 THR A N 1
ATOM 446 C CA . THR A 1 58 ? 19.661 -2.803 -22.160 1.00 72.69 58 THR A CA 1
ATOM 447 C C . THR A 1 58 ? 21.092 -2.448 -21.712 1.00 72.69 58 THR A C 1
ATOM 449 O O . THR A 1 58 ? 22.063 -2.589 -22.459 1.00 72.69 58 THR A O 1
ATOM 452 N N . GLN A 1 59 ? 21.228 -1.996 -20.463 1.00 88.31 59 GLN A N 1
ATOM 453 C CA . GLN A 1 59 ? 22.486 -1.615 -19.809 1.00 88.31 59 GLN A CA 1
ATOM 454 C C . GLN A 1 59 ? 22.739 -2.476 -18.559 1.00 88.31 59 GLN A C 1
ATOM 456 O O . GLN A 1 59 ? 21.842 -3.148 -18.045 1.00 88.31 59 GLN A O 1
ATOM 461 N N . LEU A 1 60 ? 23.982 -2.465 -18.072 1.00 92.50 60 LEU A N 1
ATOM 462 C CA . LEU A 1 60 ? 24.341 -3.010 -16.759 1.00 92.50 60 LEU A CA 1
ATOM 463 C C . LEU A 1 60 ? 24.056 -1.962 -15.674 1.00 92.50 60 LEU A C 1
ATOM 465 O O . LEU A 1 60 ? 24.434 -0.806 -15.834 1.00 92.50 60 LEU A O 1
ATOM 469 N N . TYR A 1 61 ? 23.464 -2.361 -14.551 1.00 93.31 61 TYR A N 1
ATOM 470 C CA . TYR A 1 61 ? 23.184 -1.476 -13.413 1.00 93.31 61 TYR A CA 1
ATOM 471 C C . TYR A 1 61 ? 23.924 -1.956 -12.172 1.00 93.31 61 TYR A C 1
ATOM 473 O O . TYR A 1 61 ? 23.815 -3.126 -11.810 1.00 93.31 61 TYR A O 1
ATOM 481 N N . ILE A 1 62 ? 24.642 -1.057 -11.498 1.00 92.75 62 ILE A N 1
ATOM 482 C CA . ILE A 1 62 ? 25.315 -1.320 -10.218 1.00 92.75 62 ILE A CA 1
ATOM 483 C C . ILE A 1 62 ? 24.701 -0.504 -9.082 1.00 92.75 62 ILE A C 1
ATOM 485 O O . ILE A 1 62 ? 23.928 0.435 -9.298 1.00 92.75 62 ILE A O 1
ATOM 489 N N . LYS A 1 63 ? 25.023 -0.900 -7.850 1.00 88.81 63 LYS A N 1
ATOM 490 C CA . LYS A 1 63 ? 24.464 -0.296 -6.642 1.00 88.81 63 LYS A CA 1
ATOM 491 C C . LYS A 1 63 ? 24.901 1.163 -6.471 1.00 88.81 63 LYS A C 1
ATOM 493 O O . LYS A 1 63 ? 26.095 1.442 -6.380 1.00 88.81 63 LYS A O 1
ATOM 498 N N . ASP A 1 64 ? 23.921 2.054 -6.353 1.00 84.94 64 ASP A N 1
ATOM 499 C CA . ASP A 1 64 ? 24.078 3.430 -5.872 1.00 84.94 64 ASP A CA 1
ATOM 500 C C . ASP A 1 64 ? 22.934 3.714 -4.885 1.00 84.94 64 ASP A C 1
ATOM 502 O O . ASP A 1 64 ? 21.758 3.456 -5.157 1.00 84.94 64 ASP A O 1
ATOM 506 N N . GLY A 1 65 ? 23.294 4.108 -3.664 1.00 85.12 65 GLY A N 1
ATOM 507 C CA . GLY A 1 65 ? 22.393 4.056 -2.513 1.00 85.12 65 GLY A CA 1
ATOM 508 C C . GLY A 1 65 ? 21.918 2.630 -2.181 1.00 85.12 65 GLY A C 1
ATOM 509 O O . GLY A 1 65 ? 22.719 1.737 -1.887 1.00 85.12 65 GLY A O 1
ATOM 510 N N . ARG A 1 66 ? 20.594 2.424 -2.162 1.00 87.19 66 ARG A N 1
ATOM 511 C CA . ARG A 1 66 ? 19.953 1.171 -1.711 1.00 87.19 66 ARG A CA 1
ATOM 512 C C . ARG A 1 66 ? 19.734 0.146 -2.827 1.00 87.19 66 ARG A C 1
ATOM 514 O O . ARG A 1 66 ? 19.795 -1.048 -2.541 1.00 87.19 66 ARG A O 1
ATOM 521 N N . SER A 1 67 ? 19.560 0.594 -4.069 1.00 92.31 67 SER A N 1
ATOM 522 C CA . SER A 1 67 ? 19.241 -0.232 -5.242 1.00 92.31 67 SER A CA 1
ATOM 523 C C . SER A 1 67 ? 20.321 -0.164 -6.328 1.00 92.31 67 SER A C 1
ATOM 525 O O . SER A 1 67 ? 21.195 0.705 -6.340 1.00 92.31 67 SER A O 1
ATOM 527 N N . LEU A 1 68 ? 20.257 -1.110 -7.259 1.00 93.44 68 LEU A N 1
ATOM 528 C CA . LEU A 1 68 ? 20.956 -1.088 -8.537 1.00 93.44 68 LEU A CA 1
ATOM 529 C C . LEU A 1 68 ? 20.305 0.001 -9.394 1.00 93.44 68 LEU A C 1
ATOM 531 O O . LEU A 1 68 ? 19.184 -0.170 -9.872 1.00 93.44 68 LEU A O 1
ATOM 535 N N . SER A 1 69 ? 20.978 1.143 -9.508 1.00 91.44 69 SER A N 1
ATOM 536 C CA . SER A 1 69 ? 20.444 2.359 -10.140 1.00 91.44 69 SER A CA 1
ATOM 537 C C . SER A 1 69 ? 21.493 3.124 -10.953 1.00 91.44 69 SER A C 1
ATOM 539 O O . SER A 1 69 ? 21.142 3.838 -11.892 1.00 91.44 69 SER A O 1
ATOM 541 N N . LEU A 1 70 ? 22.787 2.924 -10.674 1.00 90.25 70 LEU A N 1
ATOM 542 C CA . LEU A 1 70 ? 23.869 3.515 -11.451 1.00 90.25 70 LEU A CA 1
ATOM 543 C C . LEU A 1 70 ? 24.114 2.699 -12.722 1.00 90.25 70 LEU A C 1
ATOM 545 O O . LEU A 1 70 ? 24.673 1.601 -12.682 1.00 90.25 70 LEU A O 1
ATOM 549 N N . ALA A 1 71 ? 23.682 3.256 -13.850 1.00 91.25 71 ALA A N 1
ATOM 550 C CA . ALA A 1 71 ? 23.817 2.647 -15.163 1.00 91.25 71 ALA A CA 1
ATOM 551 C C . ALA A 1 71 ? 25.266 2.699 -15.685 1.00 91.25 71 ALA A C 1
ATOM 553 O O . ALA A 1 71 ? 25.960 3.716 -15.592 1.00 91.25 71 ALA A O 1
ATOM 554 N N . ILE A 1 72 ? 25.709 1.592 -16.272 1.00 92.00 72 ILE A N 1
ATOM 555 C CA . ILE A 1 72 ? 26.983 1.425 -16.967 1.00 92.00 72 ILE A CA 1
ATOM 556 C C . ILE A 1 72 ? 26.662 1.316 -18.467 1.00 92.00 72 ILE A C 1
ATOM 558 O O . ILE A 1 72 ? 25.934 0.392 -18.840 1.00 92.00 72 ILE A O 1
ATOM 562 N N . PRO A 1 73 ? 27.237 2.164 -19.351 1.00 91.38 73 PRO A N 1
ATOM 563 C CA . PRO A 1 73 ? 26.949 2.169 -20.797 1.00 91.38 73 PRO A CA 1
ATOM 564 C C . PRO A 1 73 ? 27.493 0.965 -21.603 1.00 91.38 73 PRO A C 1
ATOM 566 O O . PRO A 1 73 ? 27.951 1.108 -22.740 1.00 91.38 73 PRO A O 1
ATOM 569 N N . PHE A 1 74 ? 27.456 -0.233 -21.023 1.00 92.56 74 PHE A N 1
ATOM 570 C CA . PHE 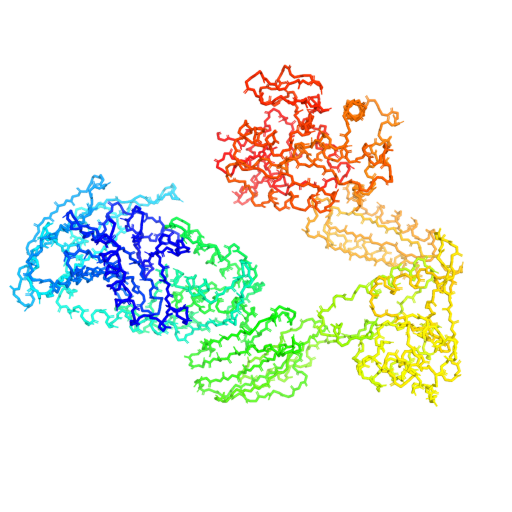A 1 74 ? 27.778 -1.505 -21.655 1.00 92.56 74 PHE A CA 1
ATOM 571 C C . PHE A 1 74 ? 26.502 -2.337 -21.791 1.00 92.56 74 PHE A C 1
ATOM 573 O O . PHE A 1 74 ? 25.865 -2.663 -20.790 1.00 92.56 74 PHE A O 1
ATOM 580 N N . ASN A 1 75 ? 26.162 -2.713 -23.022 1.00 93.12 75 ASN A N 1
ATOM 581 C CA . ASN A 1 75 ? 25.010 -3.553 -23.330 1.00 93.12 75 ASN A CA 1
ATOM 582 C C . ASN A 1 75 ? 25.438 -5.026 -23.476 1.00 93.12 75 ASN A C 1
ATOM 584 O O . ASN A 1 75 ? 26.089 -5.372 -24.470 1.00 93.12 75 ASN A O 1
ATOM 588 N N . PRO A 1 76 ? 25.092 -5.905 -22.518 1.00 92.50 76 PRO A N 1
ATOM 589 C CA . PRO A 1 76 ? 25.515 -7.296 -22.547 1.00 92.50 76 PRO A CA 1
ATOM 590 C C . PRO A 1 76 ? 24.576 -8.206 -23.351 1.00 92.50 76 PRO A C 1
ATOM 592 O O . PRO A 1 76 ? 24.935 -9.361 -23.581 1.00 92.50 76 PRO A O 1
ATOM 595 N N . VAL A 1 77 ? 23.383 -7.749 -23.738 1.00 91.12 77 VAL A N 1
ATOM 596 C CA . VAL A 1 77 ? 22.306 -8.618 -24.235 1.00 91.12 77 VAL A CA 1
ATOM 597 C C . VAL A 1 77 ? 22.596 -9.083 -25.659 1.00 91.12 77 VAL A C 1
ATOM 599 O O . VAL A 1 77 ? 22.946 -8.283 -26.529 1.00 91.12 77 VAL A O 1
ATOM 602 N N . VAL A 1 78 ? 22.442 -10.386 -25.908 1.00 90.38 78 VAL A N 1
ATOM 603 C CA . VAL A 1 78 ? 22.613 -10.958 -27.249 1.00 90.38 78 VAL A CA 1
ATOM 604 C C . VAL A 1 78 ? 21.299 -10.933 -28.020 1.00 90.38 78 VAL A C 1
ATOM 606 O O . VAL A 1 78 ? 20.318 -11.582 -27.653 1.00 90.38 78 VAL A O 1
ATOM 609 N N . GLN A 1 79 ? 21.306 -10.217 -29.137 1.00 89.56 79 GLN A N 1
ATOM 610 C CA . GLN A 1 79 ? 20.227 -10.196 -30.112 1.00 89.56 79 GLN A CA 1
ATOM 611 C C . GLN A 1 79 ? 20.505 -11.221 -31.214 1.00 89.56 79 GLN A C 1
ATOM 613 O O . GLN A 1 79 ? 21.599 -11.280 -31.769 1.00 89.56 79 GLN A O 1
ATOM 618 N N . ILE A 1 80 ? 19.487 -12.017 -31.533 1.00 89.88 80 ILE A N 1
ATOM 619 C CA . ILE A 1 80 ? 19.494 -13.011 -32.611 1.00 89.88 80 ILE A CA 1
ATOM 620 C C . ILE A 1 80 ? 18.400 -12.602 -33.593 1.00 89.88 80 ILE A C 1
ATOM 622 O O . ILE A 1 80 ? 17.287 -12.298 -33.153 1.00 89.88 80 ILE A O 1
ATOM 626 N N . SER A 1 81 ? 18.709 -12.592 -34.889 1.00 89.69 81 SER A N 1
ATOM 627 C CA . SER A 1 81 ? 17.746 -12.301 -35.960 1.00 89.69 81 SER A CA 1
ATOM 628 C C . SER A 1 81 ? 18.001 -13.157 -37.201 1.00 89.69 81 SER A C 1
ATOM 630 O O . SER A 1 81 ? 19.146 -13.491 -37.511 1.00 89.69 81 SER A O 1
ATOM 632 N N . VAL A 1 82 ? 16.931 -13.492 -37.924 1.00 88.00 82 VAL A N 1
ATOM 633 C CA . VAL A 1 82 ? 16.994 -14.130 -39.246 1.00 88.00 82 VAL A CA 1
ATOM 634 C C . VAL A 1 82 ? 16.348 -13.181 -40.248 1.00 88.00 82 VAL A C 1
ATOM 636 O O . VAL A 1 82 ? 15.201 -12.778 -40.071 1.00 88.00 82 VAL A O 1
ATOM 639 N N . MET A 1 83 ? 17.092 -12.783 -41.278 1.00 81.88 83 MET A N 1
ATOM 640 C CA . MET A 1 83 ? 16.599 -11.832 -42.278 1.00 81.88 83 MET A CA 1
ATOM 641 C C . MET A 1 83 ? 15.582 -12.505 -43.206 1.00 81.88 83 MET A C 1
ATOM 643 O O . MET A 1 83 ? 15.823 -13.611 -43.681 1.00 81.88 83 MET A O 1
ATOM 647 N N . GLY A 1 84 ? 14.476 -11.818 -43.501 1.00 81.81 84 GLY A N 1
ATOM 648 C CA . GLY A 1 84 ? 13.498 -12.248 -44.509 1.00 81.81 84 GLY A CA 1
ATOM 649 C C . GLY A 1 84 ? 12.453 -13.277 -44.057 1.00 81.81 84 GLY A C 1
ATOM 650 O O . GLY A 1 84 ? 11.682 -13.733 -44.897 1.00 81.81 84 GLY A O 1
ATOM 651 N N . TYR A 1 85 ? 12.386 -13.620 -42.766 1.00 86.31 85 TYR A N 1
ATOM 652 C CA . TYR A 1 85 ? 11.392 -14.555 -42.224 1.00 86.31 85 TYR A CA 1
ATOM 653 C C . TYR A 1 85 ? 10.520 -13.903 -41.148 1.00 86.31 85 TYR A C 1
ATOM 655 O O . TYR A 1 85 ? 11.005 -13.115 -40.337 1.00 86.31 85 TYR A O 1
ATOM 663 N N . ASN A 1 86 ? 9.240 -14.280 -41.113 1.00 87.62 86 ASN A N 1
ATOM 664 C CA . ASN A 1 86 ? 8.320 -13.874 -40.053 1.00 87.62 86 ASN A CA 1
ATOM 665 C C . ASN A 1 86 ? 8.701 -14.545 -38.730 1.00 87.62 86 ASN A C 1
ATOM 667 O O . ASN A 1 86 ? 9.069 -15.724 -38.717 1.00 87.62 86 ASN A O 1
ATOM 671 N N . SER A 1 87 ? 8.545 -13.825 -37.621 1.00 90.50 87 SER A N 1
ATOM 672 C CA . SER A 1 87 ? 8.773 -14.357 -36.281 1.00 90.50 87 SER A CA 1
ATOM 673 C C . SER A 1 87 ? 7.757 -13.858 -35.260 1.00 90.50 87 SER A C 1
ATOM 675 O O . SER A 1 87 ? 7.156 -12.797 -35.423 1.00 90.50 87 SER A O 1
ATOM 677 N N . LYS A 1 88 ? 7.598 -14.632 -34.186 1.00 91.06 88 LYS A N 1
ATOM 678 C CA . LYS A 1 88 ? 7.006 -14.184 -32.921 1.00 91.06 88 LYS A CA 1
ATOM 679 C C . LYS A 1 88 ? 8.030 -14.384 -31.805 1.00 91.06 88 LYS A C 1
ATOM 681 O O . LYS A 1 88 ? 8.845 -15.311 -31.869 1.00 91.06 88 LYS A O 1
ATOM 686 N N . GLU A 1 89 ? 7.983 -13.532 -30.787 1.00 90.19 89 GLU A N 1
ATOM 687 C CA . GLU A 1 89 ? 8.786 -13.672 -29.572 1.00 90.19 89 GLU A CA 1
ATOM 688 C C . GLU A 1 89 ? 7.911 -13.688 -28.319 1.00 90.19 89 GLU A C 1
ATOM 690 O O . GLU A 1 89 ? 6.818 -13.131 -28.315 1.00 90.19 89 GLU A O 1
ATOM 695 N N . SER A 1 90 ? 8.418 -14.304 -27.255 1.00 90.62 90 SER A N 1
ATOM 696 C CA . SER A 1 90 ? 7.893 -14.166 -25.896 1.00 90.62 90 SER A CA 1
ATOM 697 C C . SER A 1 90 ? 9.057 -14.210 -24.901 1.00 90.62 90 SER A C 1
ATOM 699 O O . SER A 1 90 ? 10.088 -14.854 -25.159 1.00 90.62 90 SER A O 1
ATOM 701 N N . ARG A 1 91 ? 8.930 -13.502 -23.775 1.00 91.75 91 ARG A N 1
ATOM 702 C CA . ARG A 1 91 ? 9.889 -13.553 -22.663 1.00 91.75 91 ARG A CA 1
ATOM 703 C C . ARG A 1 91 ? 9.213 -14.191 -21.459 1.00 91.75 91 ARG A C 1
ATOM 705 O O . ARG A 1 91 ? 8.132 -13.778 -21.063 1.00 91.75 91 ARG A O 1
ATOM 712 N N . LEU A 1 92 ? 9.880 -15.166 -20.857 1.00 92.81 92 LEU A N 1
ATOM 713 C CA . LEU A 1 92 ? 9.455 -15.816 -19.621 1.00 92.81 92 LEU A CA 1
ATOM 714 C C . LEU A 1 92 ? 10.402 -15.403 -18.493 1.00 92.81 92 LEU A C 1
ATOM 716 O O . LEU A 1 92 ? 11.605 -15.668 -18.580 1.00 92.81 92 LEU A O 1
ATOM 720 N N . VAL A 1 93 ? 9.863 -14.801 -17.435 1.00 94.31 93 VAL A N 1
ATOM 721 C CA . VAL A 1 93 ? 10.581 -14.503 -16.187 1.00 94.31 93 VAL A CA 1
ATOM 722 C C . VAL A 1 93 ? 10.231 -15.590 -15.175 1.00 94.31 93 VAL A C 1
ATOM 724 O O . VAL A 1 93 ? 9.069 -15.747 -14.815 1.00 94.31 93 VAL A O 1
ATOM 727 N N . ASP A 1 94 ? 11.219 -16.369 -14.744 1.00 95.31 94 ASP A N 1
ATOM 728 C CA . ASP A 1 94 ? 11.055 -17.543 -13.881 1.00 95.31 94 ASP A CA 1
ATOM 729 C C . ASP A 1 94 ? 11.588 -17.208 -12.478 1.00 95.31 94 ASP A C 1
ATOM 731 O O . ASP A 1 94 ? 12.792 -17.288 -12.203 1.00 95.31 94 ASP A O 1
ATOM 735 N N . PHE A 1 95 ? 10.685 -16.764 -11.596 1.00 95.19 95 PHE A N 1
ATOM 736 C CA . PHE A 1 95 ? 11.036 -16.167 -10.305 1.00 95.19 95 PHE A CA 1
ATOM 737 C C . PHE A 1 95 ? 11.782 -17.149 -9.398 1.00 95.19 95 PHE A C 1
ATOM 739 O O . PHE A 1 95 ? 12.752 -16.768 -8.738 1.00 95.19 95 PHE A O 1
ATOM 746 N N . ARG A 1 96 ? 11.351 -18.420 -9.384 1.00 94.00 96 ARG A N 1
ATOM 747 C CA . ARG A 1 96 ? 11.915 -19.470 -8.516 1.00 94.00 96 ARG A CA 1
ATOM 748 C C . ARG A 1 96 ? 13.298 -19.955 -8.925 1.00 94.00 96 ARG A C 1
ATOM 750 O O . ARG A 1 96 ? 14.007 -20.503 -8.082 1.00 94.00 96 ARG A O 1
ATOM 757 N N . SER A 1 97 ? 13.679 -19.793 -10.189 1.00 95.50 97 SER A N 1
ATOM 758 C CA . SER A 1 97 ? 15.015 -20.161 -10.673 1.00 95.50 97 SER A CA 1
ATOM 759 C C . SER A 1 97 ? 15.941 -18.964 -10.884 1.00 95.50 97 SER A C 1
ATOM 761 O O . SER A 1 97 ? 17.153 -19.161 -10.945 1.00 95.50 97 SER A O 1
ATOM 763 N N . GLY A 1 98 ? 15.394 -17.747 -10.969 1.00 95.81 98 GLY A N 1
ATOM 764 C CA . GLY A 1 98 ? 16.151 -16.523 -11.222 1.00 95.81 98 GLY A CA 1
ATOM 765 C C . GLY A 1 98 ? 16.492 -16.270 -12.687 1.00 95.81 98 GLY A C 1
ATOM 766 O O . GLY A 1 98 ? 17.315 -15.400 -12.984 1.00 95.81 98 GLY A O 1
ATOM 767 N N . LEU A 1 99 ? 15.887 -17.039 -13.592 1.00 96.44 99 LEU A N 1
ATOM 768 C CA . LEU A 1 99 ? 16.219 -17.080 -15.011 1.00 96.44 99 LEU A CA 1
ATOM 769 C C . LEU A 1 99 ? 15.218 -16.257 -15.825 1.00 96.44 99 LEU A C 1
ATOM 771 O O . LEU A 1 99 ? 14.013 -16.327 -15.593 1.00 96.44 99 LEU A O 1
ATOM 775 N N . VAL A 1 100 ? 15.702 -15.570 -16.858 1.00 95.62 100 VAL A N 1
ATOM 776 C CA . VAL A 1 100 ? 14.839 -15.038 -17.922 1.00 95.62 100 VAL A CA 1
ATOM 777 C C . VAL A 1 100 ? 15.136 -15.768 -19.223 1.00 95.62 100 VAL A C 1
ATOM 779 O O . VAL A 1 100 ? 16.297 -15.930 -19.605 1.00 95.62 100 VAL A O 1
ATOM 782 N N . ARG A 1 101 ? 14.090 -16.217 -19.917 1.00 94.44 101 ARG A N 1
ATOM 783 C CA . ARG A 1 101 ? 14.185 -16.900 -21.214 1.00 94.44 101 ARG A CA 1
ATOM 784 C C . ARG A 1 101 ? 13.529 -16.034 -22.284 1.00 94.44 101 ARG A C 1
ATOM 786 O O . ARG A 1 101 ? 12.322 -15.835 -22.237 1.00 94.44 101 ARG A O 1
ATOM 793 N N . ARG A 1 102 ? 14.301 -15.552 -23.262 1.00 93.56 102 ARG A N 1
ATOM 794 C CA . ARG A 1 102 ? 13.759 -14.971 -24.503 1.00 93.56 102 ARG A CA 1
ATOM 795 C C . ARG A 1 102 ? 13.651 -16.078 -25.543 1.00 93.56 102 ARG A C 1
ATOM 797 O O . ARG A 1 102 ? 14.670 -16.656 -25.922 1.00 93.56 102 ARG A O 1
ATOM 804 N N . ILE A 1 103 ? 12.434 -16.361 -25.988 1.00 93.38 103 ILE A N 1
ATOM 805 C CA . ILE A 1 103 ? 12.109 -17.386 -26.982 1.00 93.38 103 ILE A CA 1
ATOM 806 C C . ILE A 1 103 ? 11.681 -16.656 -28.254 1.00 93.38 103 ILE A C 1
ATOM 808 O O . ILE A 1 103 ? 10.803 -15.798 -28.203 1.00 93.38 103 ILE A O 1
ATOM 812 N N . VAL A 1 104 ? 12.293 -16.981 -29.393 1.00 93.56 104 VAL A N 1
ATOM 813 C CA . VAL A 1 104 ? 11.911 -16.444 -30.706 1.00 93.56 104 VAL A CA 1
ATOM 814 C C . VAL A 1 104 ? 11.730 -17.596 -31.685 1.00 93.56 104 VAL A C 1
ATOM 816 O O . VAL A 1 104 ? 12.664 -18.366 -31.916 1.00 93.56 104 VAL A O 1
ATOM 819 N N . CYS A 1 105 ? 10.543 -17.700 -32.275 1.00 94.31 105 CYS A N 1
ATOM 820 C CA . CYS A 1 105 ? 10.221 -18.686 -33.303 1.00 94.31 105 CYS A CA 1
ATOM 821 C C . CYS A 1 105 ? 10.115 -18.003 -34.667 1.00 94.31 105 CYS A C 1
ATOM 823 O O . CYS A 1 105 ? 9.406 -17.008 -34.802 1.00 94.31 105 CYS A O 1
ATOM 825 N N . TYR A 1 106 ? 10.803 -18.547 -35.672 1.00 93.50 106 TYR A N 1
ATOM 826 C CA . TYR A 1 106 ? 10.825 -18.071 -37.058 1.00 93.50 106 TYR A CA 1
ATOM 827 C C . TYR A 1 106 ? 10.136 -19.088 -37.971 1.00 93.50 106 TYR A C 1
ATOM 829 O O . TYR A 1 106 ? 10.427 -20.281 -37.880 1.00 93.50 106 TYR A O 1
ATOM 837 N N . GLY A 1 107 ? 9.260 -18.639 -38.870 1.00 91.12 107 GLY A N 1
ATOM 838 C CA . GLY A 1 107 ? 8.613 -19.504 -39.864 1.00 91.12 107 GLY A CA 1
ATOM 839 C C . GLY A 1 107 ? 9.509 -19.725 -41.080 1.00 91.12 107 GLY A C 1
ATOM 840 O O . GLY A 1 107 ? 9.762 -18.783 -41.824 1.00 91.12 107 GLY A O 1
ATOM 841 N N . ILE A 1 108 ? 9.966 -20.959 -41.295 1.00 87.12 108 ILE A N 1
ATOM 842 C CA . ILE A 1 108 ? 10.870 -21.381 -42.375 1.00 87.12 108 ILE A CA 1
ATOM 843 C C . ILE A 1 108 ? 10.109 -22.333 -43.314 1.00 87.12 108 ILE A C 1
ATOM 845 O O . ILE A 1 108 ? 10.102 -23.553 -43.130 1.00 87.12 108 ILE A O 1
ATOM 849 N N . GLY A 1 109 ? 9.428 -21.779 -44.321 1.00 79.94 109 GLY A N 1
ATOM 850 C CA . GLY A 1 109 ? 8.587 -22.561 -45.235 1.00 79.94 109 GLY A CA 1
ATOM 851 C C . GLY A 1 109 ? 7.408 -23.211 -44.501 1.00 79.94 109 GLY A C 1
ATOM 852 O O . GLY A 1 109 ? 6.558 -22.506 -43.969 1.00 79.94 109 GLY A O 1
ATOM 853 N N . SER A 1 110 ? 7.364 -24.546 -44.465 1.00 77.38 110 SER A N 1
ATOM 854 C CA . SER A 1 110 ? 6.380 -25.337 -43.703 1.00 77.38 110 SER A CA 1
ATOM 855 C C . SER A 1 110 ? 6.887 -25.811 -42.330 1.00 77.38 110 SER A C 1
ATOM 857 O O . SER A 1 110 ? 6.269 -26.673 -41.713 1.00 77.38 110 SER A O 1
ATOM 859 N N . SER A 1 111 ? 8.036 -25.307 -41.875 1.00 85.81 111 SER A N 1
ATOM 860 C CA . SER A 1 111 ? 8.694 -25.663 -40.612 1.00 85.81 111 SER A CA 1
ATOM 861 C C . SER A 1 111 ? 8.964 -24.403 -39.784 1.00 85.81 111 SER A C 1
ATOM 863 O O . SER A 1 111 ? 8.854 -23.285 -40.283 1.00 85.81 111 SER A O 1
ATOM 865 N N . THR A 1 112 ? 9.372 -24.555 -38.526 1.00 91.69 112 THR A N 1
ATOM 866 C CA . THR A 1 112 ? 9.779 -23.435 -37.661 1.00 91.69 112 THR A CA 1
ATOM 867 C C . THR A 1 112 ? 11.177 -23.627 -37.098 1.00 91.69 112 THR A C 1
ATOM 869 O O . THR A 1 112 ? 11.528 -24.738 -36.719 1.00 91.69 112 THR A O 1
ATOM 872 N N . LEU A 1 113 ? 11.952 -22.553 -36.981 1.00 94.06 113 LEU A N 1
ATOM 873 C CA . LEU A 1 113 ? 13.231 -22.521 -36.266 1.00 94.06 113 LEU A CA 1
ATOM 874 C C . LEU A 1 113 ? 13.031 -21.798 -34.930 1.00 94.06 113 LEU A C 1
ATOM 876 O O . LEU A 1 113 ? 12.490 -20.693 -34.916 1.00 94.06 113 LEU A O 1
ATOM 880 N N . SER A 1 114 ? 13.492 -22.379 -33.820 1.00 95.19 114 SER A N 1
ATOM 881 C CA . SER A 1 114 ? 13.401 -21.762 -32.486 1.00 95.19 114 SER A CA 1
ATOM 882 C C . SER A 1 114 ? 14.773 -21.328 -31.972 1.00 95.19 114 SER A C 1
ATOM 884 O O . SER A 1 114 ? 15.689 -22.150 -31.893 1.00 95.19 114 SER A O 1
ATOM 886 N N . ALA A 1 115 ? 14.903 -20.068 -31.561 1.00 94.94 115 ALA A N 1
ATOM 887 C CA . ALA A 1 115 ? 16.065 -19.530 -30.859 1.00 94.94 115 ALA A CA 1
ATOM 888 C C . ALA A 1 115 ? 15.677 -19.160 -29.418 1.00 94.94 115 ALA A C 1
ATOM 890 O O . ALA A 1 115 ? 14.807 -18.317 -29.202 1.00 94.94 115 ALA A O 1
ATOM 891 N N . VAL A 1 116 ? 16.329 -19.783 -28.437 1.00 95.00 116 VAL A N 1
ATOM 892 C CA . VAL A 1 116 ? 16.087 -19.579 -27.003 1.00 95.00 116 VAL A CA 1
ATOM 893 C C . VAL A 1 116 ? 17.357 -19.055 -26.342 1.00 95.00 116 VAL A C 1
ATOM 895 O O . VAL A 1 116 ? 18.378 -19.742 -26.322 1.00 95.00 116 VAL A O 1
ATOM 898 N N . THR A 1 117 ? 17.284 -17.862 -25.756 1.00 94.69 117 THR A N 1
ATOM 899 C CA . THR A 1 117 ? 18.351 -17.278 -24.931 1.00 94.69 117 THR A CA 1
ATOM 900 C C . THR A 1 117 ? 17.918 -17.304 -23.470 1.00 94.69 117 THR A C 1
ATOM 902 O O . THR A 1 117 ? 16.975 -16.612 -23.095 1.00 94.69 117 THR A O 1
ATOM 905 N N . THR A 1 118 ? 18.607 -18.084 -22.635 1.00 96.12 118 THR A N 1
ATOM 906 C CA . THR A 1 118 ? 18.415 -18.108 -21.174 1.00 96.12 118 THR A CA 1
ATOM 907 C C . THR A 1 118 ? 19.490 -17.256 -20.505 1.00 96.12 118 THR A C 1
ATOM 909 O O . THR A 1 118 ? 20.670 -17.605 -20.571 1.00 96.12 118 THR A O 1
ATOM 912 N N . ALA A 1 119 ? 19.093 -16.157 -19.870 1.00 96.50 119 ALA A N 1
ATOM 913 C CA . ALA A 1 119 ? 19.963 -15.163 -19.248 1.00 96.50 119 ALA A CA 1
ATOM 914 C C . ALA A 1 119 ? 19.822 -15.167 -17.719 1.00 96.50 119 ALA A C 1
ATOM 916 O O . ALA A 1 119 ? 18.708 -15.269 -17.203 1.00 96.50 119 ALA A O 1
ATOM 917 N N . TYR A 1 120 ? 20.940 -15.038 -16.996 1.00 97.81 120 TYR A N 1
ATOM 918 C CA . TYR A 1 120 ? 20.940 -14.912 -15.534 1.00 97.81 120 TYR A CA 1
ATOM 919 C C . TYR A 1 120 ? 22.222 -14.282 -14.972 1.00 97.81 120 TYR A C 1
ATOM 921 O O . TYR A 1 120 ? 23.335 -14.555 -15.430 1.00 97.81 120 TYR A O 1
ATOM 929 N N . VAL A 1 121 ? 22.065 -13.465 -13.926 1.00 97.44 121 VAL A N 1
ATOM 930 C CA . VAL A 1 121 ? 23.178 -12.949 -13.116 1.00 97.44 121 VAL A CA 1
ATOM 931 C C . VAL A 1 121 ? 23.448 -13.940 -11.981 1.00 97.44 121 VAL A C 1
ATOM 933 O O . VAL A 1 121 ? 22.563 -14.261 -11.190 1.00 97.44 121 VAL A O 1
ATOM 936 N N . HIS A 1 122 ? 24.663 -14.477 -11.901 1.00 97.31 122 HIS A N 1
ATOM 937 C CA . HIS A 1 122 ? 24.990 -15.598 -11.022 1.00 97.31 122 HIS A CA 1
ATOM 938 C C . HIS A 1 122 ? 24.850 -15.223 -9.538 1.00 97.31 122 HIS A C 1
ATOM 940 O O . HIS A 1 122 ? 25.353 -14.191 -9.089 1.00 97.31 122 HIS A O 1
ATOM 946 N N . ARG A 1 123 ? 24.190 -16.083 -8.748 1.00 94.62 123 ARG A N 1
ATOM 947 C CA . ARG A 1 123 ? 23.780 -15.739 -7.376 1.00 94.62 123 ARG A CA 1
ATOM 948 C C . ARG A 1 123 ? 24.925 -15.886 -6.367 1.00 94.62 123 ARG A C 1
ATOM 950 O O . ARG A 1 123 ? 25.090 -15.040 -5.501 1.00 94.62 123 ARG A O 1
ATOM 957 N N . THR A 1 124 ? 25.767 -16.909 -6.542 1.00 93.81 124 THR A N 1
ATOM 958 C CA . THR A 1 124 ? 26.952 -17.173 -5.694 1.00 93.81 124 THR A CA 1
ATOM 959 C C . THR A 1 124 ? 28.245 -16.492 -6.169 1.00 93.81 124 THR A C 1
ATOM 961 O O . THR A 1 124 ? 29.257 -16.545 -5.469 1.00 93.81 124 THR A O 1
ATOM 964 N N . ARG A 1 125 ? 28.240 -15.874 -7.364 1.00 94.56 125 ARG A N 1
ATOM 965 C CA . ARG A 1 125 ? 29.413 -15.254 -8.010 1.00 94.56 125 ARG A CA 1
ATOM 966 C C . ARG A 1 125 ? 29.088 -13.786 -8.332 1.00 94.56 125 ARG A C 1
ATOM 968 O O . ARG A 1 125 ? 28.453 -13.534 -9.357 1.00 94.56 125 ARG A O 1
ATOM 975 N N . PRO A 1 126 ? 29.496 -12.820 -7.484 1.00 93.50 126 PRO A N 1
ATOM 976 C CA . PRO A 1 126 ? 29.053 -11.423 -7.553 1.00 93.50 126 PRO A CA 1
ATOM 977 C C . PRO A 1 126 ? 29.211 -10.729 -8.909 1.00 93.50 126 PRO A C 1
ATOM 979 O O . PRO A 1 126 ? 28.436 -9.833 -9.222 1.00 93.50 126 PRO A O 1
ATOM 982 N N . SER A 1 127 ? 30.197 -11.134 -9.711 1.00 95.81 127 SER A N 1
ATOM 983 C CA . SER A 1 127 ? 30.604 -10.440 -10.937 1.00 95.81 127 SER A CA 1
ATOM 984 C C . SER A 1 127 ? 30.110 -11.070 -12.239 1.00 95.81 127 SER A C 1
ATOM 986 O O . SER A 1 127 ? 30.430 -10.539 -13.297 1.00 95.81 127 SER A O 1
ATOM 988 N N . VAL A 1 128 ? 29.373 -12.184 -12.203 1.00 97.12 128 VAL A N 1
ATOM 989 C CA . VAL A 1 128 ? 29.177 -13.051 -13.380 1.00 97.12 128 VAL A CA 1
ATOM 990 C C . VAL A 1 128 ? 27.757 -12.964 -13.944 1.00 97.12 128 VAL A C 1
ATOM 992 O O . VAL A 1 128 ? 26.788 -13.250 -13.247 1.00 97.12 128 VAL A O 1
ATOM 995 N N . LEU A 1 129 ? 27.641 -12.654 -15.235 1.00 97.44 129 LEU A N 1
ATOM 996 C CA . LEU A 1 129 ? 26.431 -12.772 -16.055 1.00 97.44 129 LEU A CA 1
ATOM 997 C C . LEU A 1 129 ? 26.650 -13.859 -17.110 1.00 97.44 129 LEU A C 1
ATOM 999 O O . LEU A 1 129 ? 27.698 -13.904 -17.756 1.00 97.44 129 LEU A O 1
ATOM 1003 N N . ILE A 1 130 ? 25.650 -14.716 -17.301 1.00 96.62 130 ILE A N 1
ATOM 1004 C CA . ILE A 1 130 ? 25.667 -15.810 -18.276 1.00 96.62 130 ILE A CA 1
ATOM 1005 C C . ILE A 1 130 ? 24.448 -15.684 -19.188 1.00 96.62 130 ILE A C 1
ATOM 1007 O O . ILE A 1 130 ? 23.337 -15.438 -18.717 1.00 96.62 130 ILE A O 1
ATOM 1011 N N . GLN A 1 131 ? 24.650 -15.895 -20.489 1.00 95.31 131 GLN A N 1
ATOM 1012 C CA . GLN A 1 131 ? 23.569 -16.154 -21.441 1.00 95.31 131 GLN A CA 1
ATOM 1013 C C . GLN A 1 131 ? 23.868 -17.452 -22.196 1.00 95.31 131 GLN A C 1
ATOM 1015 O O . GLN A 1 131 ? 24.875 -17.559 -22.899 1.00 95.31 131 GLN A O 1
ATOM 1020 N N . ASN A 1 132 ? 22.979 -18.432 -22.050 1.00 94.62 132 ASN A N 1
ATOM 1021 C CA . ASN A 1 132 ? 23.006 -19.689 -22.791 1.00 94.62 132 ASN A CA 1
ATOM 1022 C C . ASN A 1 132 ? 22.049 -19.572 -23.981 1.00 94.62 132 ASN A C 1
ATOM 1024 O O . ASN A 1 132 ? 20.843 -19.409 -23.794 1.00 94.62 132 ASN A O 1
ATOM 1028 N N . ILE A 1 133 ? 22.588 -19.653 -25.191 1.00 93.38 133 ILE A N 1
ATOM 1029 C CA . ILE A 1 133 ? 21.856 -19.581 -26.455 1.00 93.38 133 ILE A CA 1
ATOM 1030 C C . ILE A 1 133 ? 21.694 -21.001 -26.993 1.00 93.38 133 ILE A C 1
ATOM 1032 O O . ILE A 1 133 ? 22.676 -21.735 -27.102 1.00 93.38 133 ILE A O 1
ATOM 1036 N N . ARG A 1 134 ? 20.469 -21.376 -27.364 1.00 94.81 134 ARG A N 1
ATOM 1037 C CA . ARG A 1 134 ? 20.141 -22.628 -28.054 1.00 94.81 134 ARG A CA 1
ATOM 1038 C C . ARG A 1 134 ? 19.298 -22.320 -29.284 1.00 94.81 134 ARG A C 1
ATOM 1040 O O . ARG A 1 134 ? 18.239 -21.714 -29.165 1.00 94.81 134 ARG A O 1
ATOM 1047 N N . ILE A 1 135 ? 19.752 -22.757 -30.451 1.00 95.44 135 ILE A N 1
ATOM 1048 C CA . ILE A 1 135 ? 19.046 -22.616 -31.725 1.00 95.44 135 ILE A CA 1
ATOM 1049 C C . ILE A 1 135 ? 18.749 -24.021 -32.243 1.00 95.44 135 ILE A C 1
ATOM 1051 O O . ILE A 1 135 ? 19.664 -24.831 -32.362 1.00 95.44 135 ILE A O 1
ATOM 1055 N N . VAL A 1 136 ? 17.486 -24.315 -32.540 1.00 95.75 136 VAL A N 1
ATOM 1056 C CA . VAL A 1 136 ? 17.046 -25.605 -33.091 1.00 95.75 136 VAL A CA 1
ATOM 1057 C C . VAL A 1 136 ? 16.474 -25.359 -34.480 1.00 95.75 136 VAL A C 1
ATOM 1059 O O . VAL A 1 136 ? 15.496 -24.622 -34.623 1.00 95.75 136 VAL A O 1
ATOM 1062 N N . ASN A 1 137 ? 17.082 -25.970 -35.497 1.00 94.69 137 ASN A N 1
ATOM 1063 C CA . ASN A 1 137 ? 16.630 -25.906 -36.883 1.00 94.69 137 ASN A CA 1
ATOM 1064 C C . ASN A 1 137 ? 16.101 -27.282 -37.336 1.00 94.69 137 ASN A C 1
ATOM 1066 O O . ASN A 1 137 ? 16.861 -28.067 -37.897 1.00 94.69 137 ASN A O 1
ATOM 1070 N N . PRO A 1 138 ? 14.809 -27.595 -37.134 1.00 91.62 138 PRO A N 1
ATOM 1071 C CA . PRO A 1 138 ? 14.208 -28.842 -37.609 1.00 91.62 138 PRO A CA 1
ATOM 1072 C C . PRO A 1 138 ? 13.902 -28.835 -39.119 1.00 91.62 138 PRO A C 1
ATOM 1074 O O . PRO A 1 138 ? 13.411 -29.834 -39.637 1.00 91.62 138 PRO A O 1
ATOM 1077 N N . SER A 1 139 ? 14.166 -27.735 -39.840 1.00 88.81 139 SER A N 1
ATOM 1078 C CA . SER A 1 139 ? 13.899 -27.667 -41.282 1.00 88.81 139 SER A CA 1
ATOM 1079 C C . SER A 1 139 ? 14.890 -28.509 -42.097 1.00 88.81 139 SER A C 1
ATOM 1081 O O . SER A 1 139 ? 15.976 -28.866 -41.633 1.00 88.81 139 SER A O 1
ATOM 1083 N N . SER A 1 140 ? 14.539 -28.779 -43.355 1.00 88.44 140 SER A N 1
ATOM 1084 C CA . SER A 1 140 ? 15.391 -29.471 -44.332 1.00 88.44 140 SER A CA 1
ATOM 1085 C C . SER A 1 140 ? 16.480 -28.583 -44.954 1.00 88.44 140 SER A C 1
ATOM 1087 O O . SER A 1 140 ? 17.174 -29.020 -45.870 1.00 88.44 140 SER A O 1
ATOM 1089 N N . THR A 1 141 ? 16.635 -27.337 -44.499 1.00 89.50 141 THR A N 1
ATOM 1090 C CA . THR A 1 141 ? 17.558 -26.341 -45.068 1.00 89.50 141 THR A CA 1
ATOM 1091 C C . THR A 1 141 ? 18.459 -25.735 -44.000 1.00 89.50 141 THR A C 1
ATOM 1093 O O . THR A 1 141 ? 18.008 -25.438 -42.897 1.00 89.50 141 THR A O 1
ATOM 1096 N N . SER A 1 142 ? 19.729 -25.494 -44.328 1.00 92.50 142 SER A N 1
ATOM 1097 C CA . SER A 1 142 ? 20.629 -24.718 -43.467 1.00 92.50 142 SER A CA 1
ATOM 1098 C C . SER A 1 142 ? 20.195 -23.251 -43.420 1.00 92.50 142 SER A C 1
ATOM 1100 O O . SER A 1 142 ? 19.942 -22.659 -44.467 1.00 92.50 142 SER A O 1
ATOM 1102 N N . ILE A 1 143 ? 20.146 -22.656 -42.226 1.00 92.50 143 ILE A N 1
ATOM 1103 C CA . ILE A 1 143 ? 19.742 -21.260 -42.012 1.00 92.50 143 ILE A CA 1
ATOM 1104 C C . ILE A 1 143 ? 20.892 -20.482 -41.373 1.00 92.50 143 ILE A C 1
ATOM 1106 O O . ILE A 1 143 ? 21.470 -20.917 -40.375 1.00 92.50 143 ILE A O 1
ATOM 1110 N N . THR A 1 144 ? 21.208 -19.315 -41.935 1.00 92.75 144 THR A N 1
ATOM 1111 C CA . THR A 1 144 ? 22.178 -18.372 -41.368 1.00 92.75 144 THR A CA 1
ATOM 1112 C C . THR A 1 144 ? 21.457 -17.321 -40.527 1.00 92.75 144 THR A C 1
ATOM 1114 O O . THR A 1 144 ? 20.522 -16.674 -40.997 1.00 92.75 144 THR A O 1
ATOM 1117 N N . LEU A 1 145 ? 21.893 -17.152 -39.280 1.00 92.88 145 LEU A N 1
ATOM 1118 C CA . LEU A 1 145 ? 21.377 -16.177 -38.325 1.00 92.88 145 LEU A CA 1
ATOM 1119 C C . LEU A 1 145 ? 22.432 -15.107 -38.050 1.00 92.88 145 LEU A C 1
ATOM 1121 O O . LEU A 1 145 ? 23.617 -15.419 -37.921 1.00 92.88 145 LEU A O 1
ATOM 1125 N N . ASN A 1 146 ? 21.983 -13.866 -37.884 1.00 92.50 146 ASN A N 1
ATOM 1126 C CA . ASN A 1 146 ? 22.808 -12.777 -37.375 1.00 92.50 146 ASN A CA 1
ATOM 1127 C C . ASN A 1 146 ? 22.781 -12.797 -35.844 1.00 92.50 146 ASN A C 1
ATOM 1129 O O . ASN A 1 146 ? 21.704 -12.876 -35.241 1.00 92.50 146 ASN A O 1
ATOM 1133 N N . ILE A 1 147 ? 23.952 -12.669 -35.227 1.00 90.81 147 ILE A N 1
ATOM 1134 C CA . ILE A 1 147 ? 24.130 -12.552 -33.780 1.00 90.81 147 ILE A CA 1
ATOM 1135 C C . ILE A 1 147 ? 24.790 -11.200 -33.508 1.00 90.81 147 ILE A C 1
ATOM 1137 O O . ILE A 1 147 ? 25.819 -10.870 -34.087 1.00 90.81 147 ILE A O 1
ATOM 1141 N N . ARG A 1 148 ? 24.198 -10.399 -32.619 1.00 88.00 148 ARG A N 1
ATOM 1142 C CA . ARG A 1 148 ? 24.695 -9.061 -32.287 1.00 88.00 148 ARG A CA 1
ATOM 1143 C C . ARG A 1 148 ? 24.703 -8.835 -30.783 1.00 88.00 148 ARG A C 1
ATOM 1145 O O . ARG A 1 148 ? 23.711 -9.085 -30.107 1.00 88.00 148 ARG A O 1
ATOM 1152 N N . GLN A 1 149 ? 25.797 -8.274 -30.280 1.00 88.88 149 GLN A N 1
ATOM 1153 C CA . GLN A 1 149 ? 25.904 -7.733 -28.927 1.00 88.88 149 GLN A CA 1
ATOM 1154 C C . GLN A 1 149 ? 26.457 -6.308 -29.033 1.00 88.88 149 GLN A C 1
ATOM 1156 O O . GLN A 1 149 ? 27.502 -6.088 -29.641 1.00 88.88 149 GLN A O 1
ATOM 1161 N N . THR A 1 150 ? 25.747 -5.317 -28.490 1.00 87.88 150 THR A N 1
ATOM 1162 C CA . THR A 1 150 ? 26.135 -3.901 -28.657 1.00 87.88 150 THR A CA 1
ATOM 1163 C C . THR A 1 150 ? 27.352 -3.520 -27.801 1.00 87.88 150 THR A C 1
ATOM 1165 O O . THR A 1 150 ? 28.125 -2.638 -28.191 1.00 87.88 150 THR A O 1
ATOM 1168 N N . GLY A 1 151 ? 27.557 -4.190 -26.659 1.00 90.75 151 GLY A N 1
ATOM 1169 C CA . GLY A 1 151 ? 28.719 -4.017 -25.787 1.00 90.75 151 GLY A CA 1
ATOM 1170 C C . GLY A 1 151 ? 28.926 -2.567 -25.352 1.00 90.75 151 GLY A C 1
ATOM 1171 O O . GLY A 1 151 ? 27.974 -1.826 -25.113 1.00 90.75 151 GLY A O 1
ATOM 1172 N N . ALA A 1 152 ? 30.187 -2.143 -25.292 1.00 91.38 152 ALA A N 1
ATOM 1173 C CA . ALA A 1 152 ? 30.603 -0.806 -24.863 1.00 91.38 152 ALA A CA 1
ATOM 1174 C C . ALA A 1 152 ? 30.390 0.312 -25.909 1.00 91.38 152 ALA A C 1
ATOM 1176 O O . ALA A 1 152 ? 30.988 1.379 -25.784 1.00 91.38 152 ALA A O 1
ATOM 1177 N N . SER A 1 153 ? 29.610 0.094 -26.977 1.00 86.31 153 SER A N 1
ATOM 1178 C CA . SER A 1 153 ? 29.582 1.011 -28.135 1.00 86.31 153 SER A CA 1
ATOM 1179 C C . SER A 1 153 ? 29.042 2.416 -27.831 1.00 86.31 153 SER A C 1
ATOM 1181 O O . SER A 1 153 ? 29.281 3.332 -28.610 1.00 86.31 153 SER A O 1
ATOM 1183 N N . ARG A 1 154 ? 28.336 2.595 -26.706 1.00 86.50 154 ARG A N 1
ATOM 1184 C CA . ARG A 1 154 ? 27.818 3.889 -26.222 1.00 86.50 154 ARG A CA 1
ATOM 1185 C C . ARG A 1 154 ? 28.637 4.478 -25.064 1.00 86.50 154 ARG A C 1
ATOM 1187 O O . ARG A 1 154 ? 28.264 5.507 -24.508 1.00 86.50 154 ARG A O 1
ATOM 1194 N N . TRP A 1 155 ? 29.740 3.836 -24.679 1.00 91.00 155 TRP A N 1
ATOM 1195 C CA . TRP A 1 155 ? 30.568 4.256 -23.551 1.00 91.00 155 TRP A CA 1
ATOM 1196 C C . TRP A 1 155 ? 31.763 5.079 -24.035 1.00 91.00 155 TRP A C 1
ATOM 1198 O O . TRP A 1 155 ? 32.770 4.553 -24.511 1.00 91.00 155 TRP A O 1
ATOM 1208 N N . ASN A 1 156 ? 31.652 6.398 -23.912 1.00 86.25 156 ASN A N 1
ATOM 1209 C CA . ASN A 1 156 ? 32.724 7.311 -24.298 1.00 86.25 156 ASN A CA 1
ATOM 1210 C C . ASN A 1 156 ? 33.924 7.195 -23.341 1.00 86.25 156 ASN A C 1
ATOM 1212 O O . ASN A 1 156 ? 33.753 7.120 -22.124 1.00 86.25 156 ASN A O 1
ATOM 1216 N N . GLY A 1 157 ? 35.143 7.216 -23.890 1.00 84.38 157 GLY A N 1
ATOM 1217 C CA . GLY A 1 157 ? 36.384 7.196 -23.105 1.00 84.38 157 GLY A CA 1
ATOM 1218 C C . GLY A 1 157 ? 36.794 5.829 -22.537 1.00 84.38 157 GLY A C 1
ATOM 1219 O O . GLY A 1 157 ? 37.565 5.790 -21.579 1.00 84.38 157 GLY A O 1
ATOM 1220 N N . VAL A 1 158 ? 36.295 4.718 -23.094 1.00 91.81 158 VAL A N 1
ATOM 1221 C CA . VAL A 1 158 ? 36.739 3.363 -22.716 1.00 91.81 158 VAL A CA 1
ATOM 1222 C C . VAL A 1 158 ? 37.995 2.918 -23.458 1.00 91.81 158 VAL A C 1
ATOM 1224 O O . VAL A 1 158 ? 38.138 3.140 -24.659 1.00 91.81 158 VAL A O 1
ATOM 1227 N N . GLU A 1 159 ? 38.852 2.180 -22.759 1.00 91.25 159 GLU A N 1
ATOM 1228 C CA . GLU A 1 159 ? 39.885 1.353 -23.385 1.00 91.25 159 GLU A CA 1
ATOM 1229 C C . GLU A 1 159 ? 39.317 -0.041 -23.665 1.00 91.25 159 GLU A C 1
ATOM 1231 O O . GLU A 1 159 ? 38.669 -0.640 -22.798 1.00 91.25 159 GLU A O 1
ATOM 1236 N N . ARG A 1 160 ? 39.573 -0.553 -24.872 1.00 91.19 160 ARG A N 1
ATOM 1237 C CA . ARG A 1 160 ? 39.197 -1.899 -25.312 1.00 91.19 160 ARG A CA 1
ATOM 1238 C C . ARG A 1 160 ? 40.431 -2.660 -25.787 1.00 91.19 160 ARG A C 1
ATOM 1240 O O . ARG A 1 160 ? 41.226 -2.113 -26.543 1.00 91.19 160 ARG A O 1
ATOM 1247 N N . ASP A 1 161 ? 40.550 -3.908 -25.354 1.00 89.88 161 ASP A N 1
ATOM 1248 C CA . ASP A 1 161 ? 41.632 -4.832 -25.707 1.00 89.88 161 ASP A CA 1
ATOM 1249 C C . ASP A 1 161 ? 41.032 -6.206 -26.044 1.00 89.88 161 ASP A C 1
ATOM 1251 O O . ASP A 1 161 ? 40.073 -6.637 -25.401 1.00 89.88 161 ASP A O 1
ATOM 1255 N N . ASN A 1 162 ? 41.565 -6.880 -27.063 1.00 88.81 162 ASN A N 1
ATOM 1256 C CA . ASN A 1 162 ? 41.076 -8.179 -27.531 1.00 88.81 162 ASN A CA 1
ATOM 1257 C C . ASN A 1 162 ? 42.159 -9.236 -27.330 1.00 88.81 162 ASN A C 1
ATOM 1259 O O . ASN A 1 162 ? 43.289 -9.074 -27.784 1.00 88.81 162 ASN A O 1
ATOM 1263 N N . LYS A 1 163 ? 41.791 -10.345 -26.692 1.00 86.75 163 LYS A N 1
ATOM 1264 C CA . LYS A 1 163 ? 42.706 -11.417 -26.296 1.00 86.75 163 LYS A CA 1
ATOM 1265 C C . LYS A 1 163 ? 42.189 -12.779 -26.731 1.00 86.75 163 LYS A C 1
ATOM 1267 O O . LYS A 1 163 ? 40.982 -12.996 -26.803 1.00 86.75 163 LYS A O 1
ATOM 1272 N N . SER A 1 164 ? 43.102 -13.719 -26.942 1.00 82.06 164 SER A N 1
ATOM 1273 C CA . SER A 1 164 ? 42.791 -15.141 -27.066 1.00 82.06 164 SER A CA 1
ATOM 1274 C C . SER A 1 164 ? 43.065 -15.856 -25.739 1.00 82.06 164 SER A C 1
ATOM 1276 O O . SER A 1 164 ? 44.162 -15.787 -25.189 1.00 82.06 164 SER A O 1
ATOM 1278 N N . GLY A 1 165 ? 42.056 -16.548 -25.216 1.00 76.81 165 GLY A N 1
ATOM 1279 C CA . GLY A 1 165 ? 42.173 -17.481 -24.097 1.00 76.81 165 GLY A CA 1
ATOM 1280 C C . GLY A 1 165 ? 42.107 -18.933 -24.575 1.00 76.81 165 GLY A C 1
ATOM 1281 O O . GLY A 1 165 ? 41.535 -19.228 -25.625 1.00 76.81 165 GLY A O 1
ATOM 1282 N N . GLN A 1 166 ? 42.658 -19.855 -23.786 1.00 77.12 166 GLN A N 1
ATOM 1283 C CA . GLN A 1 166 ? 42.471 -21.299 -23.962 1.00 77.12 166 GLN A CA 1
ATOM 1284 C C . GLN A 1 166 ? 41.664 -21.858 -22.790 1.00 77.12 166 GLN A C 1
ATOM 1286 O O . GLN A 1 166 ? 42.005 -21.619 -21.630 1.00 77.12 166 GLN A O 1
ATOM 1291 N N . THR A 1 167 ? 40.598 -22.600 -23.083 1.00 74.81 167 THR A N 1
ATOM 1292 C CA . THR A 1 167 ? 39.848 -23.341 -22.058 1.00 74.81 167 THR A CA 1
ATOM 1293 C C . THR A 1 167 ? 40.511 -24.686 -21.756 1.00 74.81 167 THR A C 1
ATOM 1295 O O . THR A 1 167 ? 41.337 -25.183 -22.523 1.00 74.81 167 THR A O 1
ATOM 1298 N N . SER A 1 168 ? 40.099 -25.327 -20.663 1.00 68.44 168 SER A N 1
ATOM 1299 C CA . SER A 1 168 ? 40.496 -26.694 -20.299 1.00 68.44 168 SER A CA 1
ATOM 1300 C C . SER A 1 168 ? 40.090 -27.757 -21.331 1.00 68.44 168 SER A C 1
ATOM 1302 O O . SER A 1 168 ? 40.625 -28.861 -21.298 1.00 68.44 168 SER A O 1
ATOM 1304 N N . GLN A 1 169 ? 39.189 -27.428 -22.265 1.00 63.88 169 GLN A N 1
ATOM 1305 C CA . GLN A 1 169 ? 38.794 -28.277 -23.397 1.00 63.88 169 GLN A CA 1
ATOM 1306 C C . GLN A 1 169 ? 39.576 -27.961 -24.689 1.00 63.88 169 GLN A C 1
ATOM 1308 O O . GLN A 1 169 ? 39.186 -28.398 -25.767 1.00 63.88 169 GLN A O 1
ATOM 1313 N N . ALA A 1 170 ? 40.668 -27.191 -24.594 1.00 55.56 170 ALA A N 1
ATOM 1314 C CA . ALA A 1 170 ? 41.538 -26.771 -25.699 1.00 55.56 170 ALA A CA 1
ATOM 1315 C C . ALA A 1 170 ? 40.862 -25.946 -26.817 1.00 55.56 170 ALA A C 1
ATOM 1317 O O . ALA A 1 170 ? 41.503 -25.624 -27.818 1.00 55.56 170 ALA A O 1
ATOM 1318 N N . SER A 1 171 ? 39.606 -25.523 -26.642 1.00 68.75 171 SER A N 1
ATOM 1319 C CA . SER A 1 171 ? 38.975 -24.554 -27.535 1.00 68.75 171 SER A CA 1
ATOM 1320 C C . SER A 1 171 ? 39.528 -23.148 -27.277 1.00 68.75 171 SER A C 1
ATOM 1322 O O . SER A 1 171 ? 39.518 -22.649 -26.145 1.00 68.75 171 SER A O 1
ATOM 1324 N N . SER A 1 172 ? 39.993 -22.493 -28.341 1.00 77.38 172 SER A N 1
ATOM 1325 C CA . SER A 1 172 ? 40.359 -21.077 -28.326 1.00 77.38 172 SER A CA 1
ATOM 1326 C C . SER A 1 172 ? 39.109 -20.212 -28.164 1.00 77.38 172 SER A C 1
ATOM 1328 O O . SER A 1 172 ? 38.173 -20.336 -28.955 1.00 77.38 172 SER A O 1
ATOM 1330 N N . VAL A 1 173 ? 39.098 -19.324 -27.174 1.00 84.44 173 VAL A N 1
ATOM 1331 C CA . VAL A 1 173 ? 38.003 -18.375 -26.927 1.00 84.44 173 VAL A CA 1
ATOM 1332 C C . VAL A 1 173 ? 38.538 -16.960 -27.081 1.00 84.44 173 VAL A C 1
ATOM 1334 O O . VAL A 1 173 ? 39.509 -16.586 -26.427 1.00 84.44 173 VAL A O 1
ATOM 1337 N N . GLU A 1 174 ? 37.906 -16.161 -27.937 1.00 90.44 174 GLU A N 1
ATOM 1338 C CA . GLU A 1 174 ? 38.209 -14.735 -28.036 1.00 90.44 174 GLU A CA 1
ATOM 1339 C C . GLU A 1 174 ? 37.493 -13.956 -26.925 1.00 90.44 174 GLU A C 1
ATOM 1341 O O . GLU A 1 174 ? 36.319 -14.184 -26.622 1.00 90.44 174 GLU A O 1
ATOM 1346 N N . ILE A 1 175 ? 38.217 -13.032 -26.302 1.00 92.12 175 ILE A N 1
ATOM 1347 C CA . ILE A 1 175 ? 37.789 -12.255 -25.141 1.00 92.12 175 ILE A CA 1
ATOM 1348 C C . ILE A 1 175 ? 37.989 -10.777 -25.453 1.00 92.12 175 ILE A C 1
ATOM 1350 O O . ILE A 1 175 ? 39.086 -10.359 -25.820 1.00 92.12 175 ILE A O 1
ATOM 1354 N N . THR A 1 176 ? 36.952 -9.976 -25.239 1.00 93.38 176 THR A N 1
ATOM 1355 C CA . THR A 1 176 ? 37.040 -8.517 -25.256 1.00 93.38 176 THR A CA 1
ATOM 1356 C C . THR A 1 176 ? 37.059 -7.997 -23.824 1.00 93.38 176 THR A C 1
ATOM 1358 O O . THR A 1 176 ? 36.103 -8.177 -23.060 1.00 93.38 176 THR A O 1
ATOM 1361 N N . MET A 1 177 ? 38.150 -7.321 -23.479 1.00 95.25 177 MET A N 1
ATOM 1362 C CA . MET A 1 177 ? 38.313 -6.533 -22.264 1.00 95.25 177 MET A CA 1
ATOM 1363 C C . MET A 1 177 ? 37.859 -5.098 -22.537 1.00 95.25 177 MET A C 1
ATOM 1365 O O . MET A 1 177 ? 38.293 -4.480 -23.505 1.00 95.25 177 MET A O 1
ATOM 1369 N N . THR A 1 178 ? 37.010 -4.547 -21.677 1.00 95.75 178 THR A N 1
ATOM 1370 C CA . THR A 1 178 ? 36.608 -3.132 -21.677 1.00 95.75 178 THR A CA 1
ATOM 1371 C C . THR A 1 178 ? 36.910 -2.536 -20.310 1.00 95.75 178 THR A C 1
ATOM 1373 O O . THR A 1 178 ? 36.557 -3.127 -19.291 1.00 95.75 178 THR A O 1
ATOM 1376 N N . THR A 1 179 ? 37.519 -1.354 -20.256 1.00 94.69 179 THR A N 1
ATOM 1377 C CA . THR A 1 179 ? 37.707 -0.616 -18.998 1.00 94.69 179 THR A CA 1
ATOM 1378 C C . THR A 1 179 ? 37.309 0.846 -19.149 1.00 94.69 179 THR A C 1
ATOM 1380 O O . THR A 1 179 ? 37.623 1.483 -20.155 1.00 94.69 179 THR A O 1
ATOM 1383 N N . GLY A 1 180 ? 36.629 1.390 -18.142 1.00 92.62 180 GLY A N 1
ATOM 1384 C CA . GLY A 1 180 ? 36.089 2.746 -18.188 1.00 92.62 180 GLY A CA 1
ATOM 1385 C C . GLY A 1 180 ? 35.727 3.295 -16.813 1.00 92.62 180 GLY A C 1
ATOM 1386 O O . GLY A 1 180 ? 35.715 2.572 -15.816 1.00 92.62 180 GLY A O 1
ATOM 1387 N N . LEU A 1 181 ? 35.438 4.594 -16.771 1.00 90.56 181 LEU A N 1
ATOM 1388 C CA . LEU A 1 181 ? 34.963 5.283 -15.572 1.00 90.56 181 LEU A CA 1
ATOM 1389 C C . LEU A 1 181 ? 33.450 5.488 -15.640 1.00 90.56 181 LEU A C 1
ATOM 1391 O O . LEU A 1 181 ? 32.901 5.745 -16.714 1.00 90.56 181 LEU A O 1
ATOM 1395 N N . VAL A 1 182 ? 32.804 5.405 -14.478 1.00 89.44 182 VAL A N 1
ATOM 1396 C CA . VAL A 1 182 ? 31.375 5.680 -14.286 1.00 89.44 182 VAL A CA 1
ATOM 1397 C C . VAL A 1 182 ? 31.210 6.678 -13.135 1.00 89.44 182 VAL A C 1
ATOM 1399 O O . VAL A 1 182 ? 32.017 6.715 -12.197 1.00 89.44 182 VAL A O 1
ATOM 1402 N N . TYR A 1 183 ? 30.191 7.528 -13.244 1.00 83.19 183 TYR A N 1
ATOM 1403 C CA . TYR A 1 183 ? 29.960 8.686 -12.383 1.00 83.19 183 TYR A CA 1
ATOM 1404 C C . TYR A 1 183 ? 28.619 8.529 -11.643 1.00 83.19 183 TYR A C 1
ATOM 1406 O O . TYR A 1 183 ? 27.585 8.539 -12.310 1.00 83.19 183 TYR A O 1
ATOM 1414 N N . PRO A 1 184 ? 28.614 8.377 -10.303 1.00 76.19 184 PRO A N 1
ATOM 1415 C CA . PRO A 1 184 ? 27.388 8.361 -9.499 1.00 76.19 184 PRO A CA 1
ATOM 1416 C C . PRO A 1 184 ? 26.592 9.660 -9.673 1.00 76.19 184 PRO A C 1
ATOM 1418 O O . PRO A 1 184 ? 27.192 10.734 -9.750 1.00 76.19 184 PRO A O 1
ATOM 1421 N N . GLN A 1 185 ? 25.260 9.582 -9.731 1.00 62.41 185 GLN A N 1
ATOM 1422 C CA . GLN A 1 185 ? 24.435 10.754 -10.071 1.00 62.41 185 GLN A CA 1
ATOM 1423 C C . GLN A 1 185 ? 24.050 11.620 -8.859 1.00 62.41 185 GLN A C 1
ATOM 1425 O O . GLN A 1 185 ? 23.840 12.819 -9.016 1.00 62.41 185 GLN A O 1
ATOM 1430 N N . ASN A 1 186 ? 24.004 11.051 -7.649 1.00 53.97 186 ASN A N 1
ATOM 1431 C CA . ASN A 1 186 ? 23.299 11.652 -6.505 1.00 53.97 186 ASN A CA 1
ATOM 1432 C C . ASN A 1 186 ? 24.198 12.161 -5.356 1.00 53.97 186 ASN A C 1
ATOM 1434 O O . ASN A 1 186 ? 23.787 12.150 -4.196 1.00 53.97 186 ASN A O 1
ATOM 1438 N N . SER A 1 187 ? 25.439 12.587 -5.617 1.00 47.53 187 SER A N 1
ATOM 1439 C CA . SER A 1 187 ? 26.299 13.185 -4.573 1.00 47.53 187 SER A CA 1
ATOM 1440 C C . SER A 1 187 ? 27.436 14.050 -5.139 1.00 47.53 187 SER A C 1
ATOM 1442 O O . SER A 1 187 ? 28.423 13.495 -5.638 1.00 47.53 187 SER A O 1
ATOM 1444 N N . PRO A 1 188 ? 27.386 15.389 -4.991 1.00 41.38 188 PRO A N 1
ATOM 1445 C CA . PRO A 1 188 ? 28.539 16.255 -5.231 1.00 41.38 188 PRO A CA 1
ATOM 1446 C C . PRO A 1 188 ? 29.691 15.873 -4.284 1.00 41.38 188 PRO A C 1
ATOM 1448 O O . PRO A 1 188 ? 29.653 16.168 -3.094 1.00 41.38 188 PRO A O 1
ATOM 1451 N N . GLY A 1 189 ? 30.704 15.171 -4.805 1.00 53.06 189 GLY A N 1
ATOM 1452 C CA . GLY A 1 189 ? 31.884 14.736 -4.041 1.00 53.06 189 GLY A CA 1
ATOM 1453 C C . GLY A 1 189 ? 32.149 13.224 -3.993 1.00 53.06 189 GLY A C 1
ATOM 1454 O O . GLY A 1 189 ? 33.205 12.824 -3.498 1.00 53.06 189 GLY A O 1
ATOM 1455 N N . GLN A 1 190 ? 31.270 12.364 -4.525 1.00 58.22 190 GLN A N 1
ATOM 1456 C CA . GLN A 1 190 ? 31.591 10.931 -4.636 1.00 58.22 190 GLN A CA 1
ATOM 1457 C C . GLN A 1 190 ? 32.747 10.667 -5.623 1.00 58.22 190 GLN A C 1
ATOM 1459 O O . GLN A 1 190 ? 32.895 11.324 -6.655 1.00 58.22 190 GLN A O 1
ATOM 1464 N N . ARG A 1 191 ? 33.590 9.675 -5.303 1.00 65.75 191 ARG A N 1
ATOM 1465 C CA . ARG A 1 191 ? 34.739 9.285 -6.138 1.00 65.75 191 ARG A CA 1
ATOM 1466 C C . ARG A 1 191 ? 34.274 8.546 -7.397 1.00 65.75 191 ARG A C 1
ATOM 1468 O O . ARG A 1 191 ? 33.409 7.680 -7.322 1.00 65.75 191 ARG A O 1
ATOM 1475 N N . LYS A 1 192 ? 34.915 8.841 -8.537 1.00 79.25 192 LYS A N 1
ATOM 1476 C CA . LYS A 1 192 ? 34.720 8.117 -9.807 1.00 79.25 192 LYS A CA 1
ATOM 1477 C C . LYS A 1 192 ? 34.944 6.617 -9.588 1.00 79.25 192 LYS A C 1
ATOM 1479 O O . LYS A 1 192 ? 35.986 6.248 -9.043 1.00 79.25 192 LYS A O 1
ATOM 1484 N N . GLN A 1 193 ? 34.022 5.772 -10.043 1.00 86.94 193 GLN A N 1
ATOM 1485 C CA . GLN A 1 193 ? 34.196 4.321 -9.968 1.00 86.94 193 GLN A CA 1
ATOM 1486 C C . GLN A 1 193 ? 34.902 3.813 -11.225 1.00 86.94 193 GLN A C 1
ATOM 1488 O O . GLN A 1 193 ? 34.540 4.184 -12.345 1.00 86.94 193 GLN A O 1
ATOM 1493 N N . LEU A 1 194 ? 35.916 2.965 -11.041 1.00 92.06 194 LEU A N 1
ATOM 1494 C CA . LEU A 1 194 ? 36.591 2.279 -12.139 1.00 92.06 194 LEU A CA 1
ATOM 1495 C C . LEU A 1 194 ? 35.934 0.923 -12.371 1.00 92.06 194 LEU A C 1
ATOM 1497 O O . LEU A 1 194 ? 35.836 0.118 -11.446 1.00 92.06 194 LEU A O 1
ATOM 1501 N N . ILE A 1 195 ? 35.528 0.668 -13.609 1.00 94.94 195 ILE A N 1
ATOM 1502 C CA . ILE A 1 195 ? 34.875 -0.568 -14.028 1.00 94.94 195 ILE A CA 1
ATOM 1503 C C . ILE A 1 195 ? 35.775 -1.299 -15.031 1.00 94.94 195 ILE A C 1
ATOM 1505 O O . ILE A 1 195 ? 36.320 -0.688 -15.954 1.00 94.94 195 ILE A O 1
ATOM 1509 N N . ALA A 1 196 ? 35.900 -2.616 -14.867 1.00 96.25 196 ALA A N 1
ATOM 1510 C CA . ALA A 1 196 ? 36.486 -3.525 -15.845 1.00 96.25 196 ALA A CA 1
ATOM 1511 C C . ALA A 1 196 ? 35.480 -4.625 -16.198 1.00 96.25 196 ALA A C 1
ATOM 1513 O O . ALA A 1 196 ? 34.890 -5.242 -15.311 1.00 96.25 196 ALA A O 1
ATOM 1514 N N . ILE A 1 197 ? 35.300 -4.872 -17.492 1.00 96.88 197 ILE A N 1
ATOM 1515 C CA . ILE A 1 197 ? 34.412 -5.899 -18.031 1.00 96.88 197 ILE A CA 1
ATOM 1516 C C . ILE A 1 197 ? 35.238 -6.827 -18.915 1.00 96.88 197 ILE A C 1
ATOM 1518 O O . ILE A 1 197 ? 35.861 -6.374 -19.873 1.00 96.88 197 ILE A O 1
ATOM 1522 N N . ALA A 1 198 ? 35.234 -8.117 -18.597 1.00 96.38 198 ALA A N 1
ATOM 1523 C CA . ALA A 1 198 ? 35.742 -9.177 -19.458 1.00 96.38 198 ALA A CA 1
ATOM 1524 C C . ALA A 1 198 ? 34.541 -9.892 -20.087 1.00 96.38 198 ALA A C 1
ATOM 1526 O O . ALA A 1 198 ? 33.622 -10.289 -19.372 1.00 96.38 198 ALA A O 1
ATOM 1527 N N . SER A 1 199 ? 34.517 -10.047 -21.408 1.00 94.88 199 SER A N 1
ATOM 1528 C CA . SER A 1 199 ? 33.385 -10.658 -22.117 1.00 94.88 199 SER A CA 1
ATOM 1529 C C . SER A 1 199 ? 33.853 -11.588 -23.227 1.00 94.88 199 SER A C 1
ATOM 1531 O O . SER A 1 199 ? 34.801 -11.263 -23.939 1.00 94.88 199 SER A O 1
ATOM 1533 N N . THR A 1 200 ? 33.203 -12.741 -23.387 1.00 92.25 200 THR A N 1
ATOM 1534 C CA . THR A 1 200 ? 33.443 -13.623 -24.540 1.00 92.25 200 THR A CA 1
ATOM 1535 C C . THR A 1 200 ? 32.921 -12.984 -25.818 1.00 92.25 200 THR A C 1
ATOM 1537 O O . THR A 1 200 ? 31.744 -12.619 -25.888 1.00 92.25 200 THR A O 1
ATOM 1540 N N . LYS A 1 201 ? 33.771 -12.891 -26.840 1.00 88.75 201 LYS A N 1
ATOM 1541 C CA . LYS A 1 201 ? 33.391 -12.384 -28.157 1.00 88.75 201 LYS A CA 1
ATOM 1542 C C . LYS A 1 201 ? 32.512 -13.410 -28.880 1.00 88.75 201 LYS A C 1
ATOM 1544 O O . LYS A 1 201 ? 32.786 -14.609 -28.872 1.00 88.75 201 LYS A O 1
ATOM 1549 N N . LEU A 1 202 ? 31.435 -12.918 -29.483 1.00 85.50 202 LEU A N 1
ATOM 1550 C CA . LEU A 1 202 ? 30.470 -13.703 -30.252 1.00 85.50 202 LEU A CA 1
ATOM 1551 C C . LEU A 1 202 ? 30.835 -13.691 -31.747 1.00 85.50 202 LEU A C 1
ATOM 1553 O O . LEU A 1 202 ? 31.430 -12.715 -32.208 1.00 85.50 202 LEU A O 1
ATOM 1557 N N . PRO A 1 203 ? 30.472 -14.733 -32.515 1.00 87.00 203 PRO A N 1
ATOM 1558 C CA . PRO A 1 203 ? 30.504 -14.664 -33.972 1.00 87.00 203 PRO A CA 1
ATOM 1559 C C . PRO A 1 203 ? 29.387 -13.737 -34.476 1.00 87.00 203 PRO A C 1
ATOM 1561 O O . PRO A 1 203 ? 28.276 -13.793 -33.955 1.00 87.00 203 PRO A O 1
ATOM 1564 N N . ASP A 1 204 ? 29.647 -12.927 -35.507 1.00 87.75 204 ASP A N 1
ATOM 1565 C CA . ASP A 1 204 ? 28.637 -12.015 -36.082 1.00 87.75 204 ASP A CA 1
ATOM 1566 C C . ASP A 1 204 ? 27.499 -12.769 -36.799 1.00 87.75 204 ASP A C 1
ATOM 1568 O O . ASP A 1 204 ? 26.354 -12.315 -36.858 1.00 87.75 204 ASP A O 1
ATOM 1572 N N . THR A 1 205 ? 27.806 -13.951 -37.343 1.00 91.56 205 THR A N 1
ATOM 1573 C CA . THR A 1 205 ? 26.834 -14.852 -37.972 1.00 91.56 205 THR A CA 1
ATOM 1574 C C . THR A 1 205 ? 27.089 -16.303 -37.582 1.00 91.56 205 THR A C 1
ATOM 1576 O O . THR A 1 205 ? 28.226 -16.714 -37.349 1.00 91.56 205 THR A O 1
ATOM 1579 N N . VAL A 1 206 ? 26.025 -17.103 -37.538 1.00 91.88 206 VAL A N 1
ATOM 1580 C CA . VAL A 1 206 ? 26.093 -18.563 -37.392 1.00 91.88 206 VAL A CA 1
ATOM 1581 C C . VAL A 1 206 ? 25.237 -19.216 -38.468 1.00 91.88 206 VAL A C 1
ATOM 1583 O O . VAL A 1 206 ? 24.136 -18.752 -38.741 1.00 91.88 206 VAL A O 1
ATOM 1586 N N . THR A 1 207 ? 25.715 -20.302 -39.073 1.00 93.75 207 THR A N 1
ATOM 1587 C CA . THR A 1 207 ? 24.896 -21.134 -39.967 1.00 93.75 207 THR A CA 1
ATOM 1588 C C . THR A 1 207 ? 24.572 -22.444 -39.267 1.00 93.75 207 THR A C 1
ATOM 1590 O O . THR A 1 207 ? 25.480 -23.220 -38.981 1.00 93.75 207 THR A O 1
ATOM 1593 N N . VAL A 1 208 ? 23.287 -22.671 -38.996 1.00 94.06 208 VAL A N 1
ATOM 1594 C CA . VAL A 1 208 ? 22.767 -23.887 -38.358 1.00 94.06 208 VAL A CA 1
ATOM 1595 C C . VAL A 1 208 ? 22.193 -24.784 -39.449 1.00 94.06 208 VAL A C 1
ATOM 1597 O O . VAL A 1 208 ? 21.296 -24.379 -40.195 1.00 94.06 208 VAL A O 1
ATOM 1600 N N . ARG A 1 209 ? 22.735 -25.991 -39.580 1.00 95.00 209 ARG A N 1
ATOM 1601 C CA . ARG A 1 209 ? 22.393 -26.958 -40.630 1.00 95.00 209 ARG A CA 1
ATOM 1602 C C . ARG A 1 209 ? 20.967 -27.485 -40.465 1.00 95.00 209 ARG A C 1
ATOM 1604 O O . ARG A 1 209 ? 20.332 -27.316 -39.425 1.00 95.00 209 ARG A O 1
ATOM 1611 N N . ALA A 1 210 ? 20.467 -28.130 -41.514 1.00 92.25 210 ALA A N 1
ATOM 1612 C CA . ALA A 1 210 ? 19.214 -28.872 -41.461 1.00 92.25 210 ALA A CA 1
ATOM 1613 C C . ALA A 1 210 ? 19.246 -29.928 -40.338 1.00 92.25 210 ALA A C 1
ATOM 1615 O O . ALA A 1 210 ? 20.227 -30.661 -40.211 1.00 92.25 210 ALA A O 1
ATOM 1616 N N . SER A 1 211 ? 18.176 -30.013 -39.544 1.00 92.06 211 SER A N 1
ATOM 1617 C CA . SER A 1 211 ? 18.051 -30.903 -38.372 1.00 92.06 211 SER A CA 1
ATOM 1618 C C . SER A 1 211 ? 19.131 -30.737 -37.280 1.00 92.06 211 SER A C 1
ATOM 1620 O O . SER A 1 211 ? 19.324 -31.635 -36.461 1.00 92.06 211 SER A O 1
ATOM 1622 N N . GLU A 1 212 ? 19.833 -29.599 -37.225 1.00 95.31 212 GLU A N 1
ATOM 1623 C CA . GLU A 1 212 ? 20.874 -29.328 -36.223 1.00 95.31 212 GLU A CA 1
ATOM 1624 C C . GLU A 1 212 ? 20.331 -28.545 -35.011 1.00 95.31 212 GLU A C 1
ATOM 1626 O O . GLU A 1 212 ? 19.458 -27.680 -35.124 1.00 95.31 212 GLU A O 1
ATOM 1631 N N . THR A 1 213 ? 20.890 -28.826 -33.829 1.00 95.06 213 THR A N 1
ATOM 1632 C CA . THR A 1 213 ? 20.802 -27.942 -32.658 1.00 95.06 213 THR A CA 1
ATOM 1633 C C . THR A 1 213 ? 22.169 -27.320 -32.411 1.00 95.06 213 THR A C 1
ATOM 1635 O O . THR A 1 213 ? 23.127 -28.035 -32.129 1.00 95.06 213 THR A O 1
ATOM 1638 N N . TRP A 1 214 ? 22.249 -25.994 -32.461 1.00 93.88 214 TRP A N 1
ATOM 1639 C CA . TRP A 1 214 ? 23.446 -25.234 -32.117 1.00 93.88 214 TRP A CA 1
ATOM 1640 C C . TRP A 1 214 ? 23.308 -24.612 -30.726 1.00 93.88 214 TRP A C 1
ATOM 1642 O O . TRP A 1 214 ? 22.240 -24.114 -30.363 1.00 93.88 214 TRP A O 1
ATOM 1652 N N . THR A 1 215 ? 24.387 -24.616 -29.946 1.00 91.69 215 THR A N 1
ATOM 1653 C CA . THR A 1 215 ? 24.414 -24.028 -28.600 1.00 91.69 215 THR A CA 1
ATOM 1654 C C . THR A 1 215 ? 25.673 -23.214 -28.367 1.00 91.69 215 THR A C 1
ATOM 1656 O O . THR A 1 215 ? 26.765 -23.666 -28.709 1.00 91.69 215 THR A O 1
ATOM 1659 N N . PHE A 1 216 ? 25.538 -22.067 -27.704 1.00 89.31 216 PHE A N 1
ATOM 1660 C CA . PHE A 1 216 ? 26.661 -21.216 -27.319 1.00 89.31 216 PHE A CA 1
ATOM 1661 C C . PHE A 1 216 ? 26.422 -20.583 -25.949 1.00 89.31 216 PHE A C 1
ATOM 1663 O O . PHE A 1 216 ? 25.315 -20.141 -25.646 1.00 89.31 216 PHE A O 1
ATOM 1670 N N . GLN A 1 217 ? 27.466 -20.511 -25.127 1.00 90.7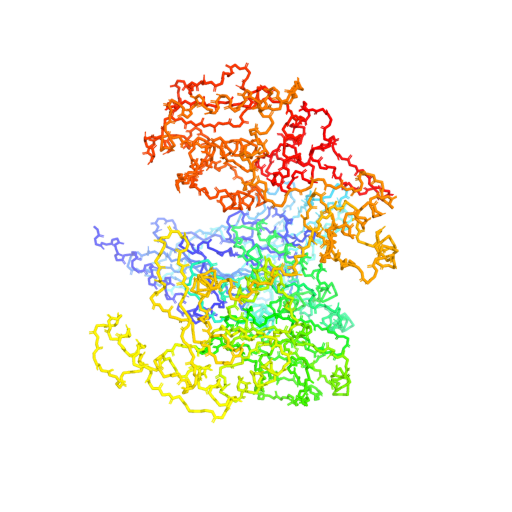5 217 GLN A N 1
ATOM 1671 C CA . GLN A 1 217 ? 27.446 -19.801 -23.851 1.00 90.75 217 GLN A CA 1
ATOM 1672 C C . GLN A 1 217 ? 28.296 -18.538 -23.980 1.00 90.75 217 GLN A C 1
ATOM 1674 O O . GLN A 1 217 ? 29.496 -18.633 -24.226 1.00 90.75 217 GLN A O 1
ATOM 1679 N N . THR A 1 218 ? 27.693 -17.366 -23.774 1.00 91.75 218 THR A N 1
ATOM 1680 C CA . THR A 1 218 ? 28.448 -16.123 -23.564 1.00 91.75 218 THR A CA 1
ATOM 1681 C C . THR A 1 218 ? 28.480 -15.777 -22.079 1.00 91.75 218 THR A C 1
ATOM 1683 O O . THR A 1 218 ? 27.502 -15.980 -21.349 1.00 91.75 218 THR A O 1
ATOM 1686 N N . VAL A 1 219 ? 29.626 -15.278 -21.626 1.00 95.19 219 VAL A N 1
ATOM 1687 C CA . VAL A 1 219 ? 29.886 -14.903 -20.237 1.00 95.19 219 VAL A CA 1
ATOM 1688 C C . VAL A 1 219 ? 30.407 -13.473 -20.205 1.00 95.19 219 VAL A C 1
ATOM 1690 O O . VAL A 1 219 ? 31.299 -13.102 -20.970 1.00 95.19 219 VAL A O 1
ATOM 1693 N N . VAL A 1 220 ? 29.858 -12.677 -19.291 1.00 96.38 220 VAL A N 1
ATOM 1694 C CA . VAL A 1 220 ? 30.311 -11.319 -18.983 1.00 96.38 220 VAL A CA 1
ATOM 1695 C C . VAL A 1 220 ? 30.697 -11.279 -17.509 1.00 96.38 220 VAL A C 1
ATOM 1697 O O . VAL A 1 220 ? 29.883 -11.594 -16.642 1.00 96.38 220 VAL A O 1
ATOM 1700 N N . VAL A 1 221 ? 31.938 -10.891 -17.221 1.00 97.50 221 VAL A N 1
ATOM 1701 C CA . VAL A 1 221 ? 32.448 -10.672 -15.864 1.00 97.50 221 VAL A CA 1
ATOM 1702 C C . VAL A 1 221 ? 32.688 -9.187 -15.653 1.00 97.50 221 VAL A C 1
ATOM 1704 O O . VAL A 1 221 ? 33.540 -8.596 -16.312 1.00 97.50 221 VAL A O 1
ATOM 1707 N N . MET A 1 222 ? 31.956 -8.588 -14.716 1.00 96.06 222 MET A N 1
ATOM 1708 C CA . MET A 1 222 ? 32.026 -7.166 -14.384 1.00 96.06 222 MET A CA 1
ATOM 1709 C C . MET A 1 222 ? 32.623 -6.959 -12.983 1.00 96.06 222 MET A C 1
ATOM 1711 O O . MET A 1 222 ? 32.101 -7.440 -11.974 1.00 96.06 222 MET A O 1
ATOM 1715 N N . LYS A 1 223 ? 33.723 -6.207 -12.914 1.00 95.12 223 LYS A N 1
ATOM 1716 C CA . LYS A 1 223 ? 34.410 -5.799 -11.681 1.00 95.12 223 LYS A CA 1
ATOM 1717 C C . LYS A 1 223 ? 34.367 -4.283 -11.523 1.00 95.12 223 LYS A C 1
ATOM 1719 O O . LYS A 1 223 ? 34.607 -3.558 -12.485 1.00 95.12 223 LYS A O 1
ATOM 1724 N N . SER A 1 224 ? 34.135 -3.816 -10.301 1.00 92.44 224 SER A N 1
ATOM 1725 C CA . SER A 1 224 ? 34.208 -2.403 -9.919 1.00 92.44 224 SER A CA 1
ATOM 1726 C C . SER A 1 224 ? 35.295 -2.165 -8.866 1.00 92.44 224 SER A C 1
ATOM 1728 O O . SER A 1 224 ? 35.668 -3.068 -8.113 1.00 92.44 224 SER A O 1
ATOM 1730 N N . SER A 1 225 ? 35.834 -0.947 -8.820 1.00 89.25 225 SER A N 1
ATOM 1731 C CA . SER A 1 225 ? 36.792 -0.514 -7.805 1.00 89.25 225 SER A CA 1
ATOM 1732 C C . SER A 1 225 ? 36.562 0.935 -7.389 1.00 89.25 225 SER A C 1
ATOM 1734 O O . SER A 1 225 ? 36.484 1.832 -8.228 1.00 89.25 225 SER A O 1
ATOM 1736 N N . ASN A 1 226 ? 36.548 1.145 -6.070 1.00 83.75 226 ASN A N 1
ATOM 1737 C CA . ASN A 1 226 ? 36.462 2.458 -5.422 1.00 83.75 226 ASN A CA 1
ATOM 1738 C C . ASN A 1 226 ? 37.848 2.989 -4.989 1.00 83.75 226 ASN A C 1
ATOM 1740 O O . ASN A 1 226 ? 37.945 4.030 -4.331 1.00 83.75 226 ASN A O 1
ATOM 1744 N N . LYS A 1 227 ? 38.934 2.264 -5.312 1.00 84.62 227 LYS A N 1
ATOM 1745 C CA . LYS A 1 227 ? 40.314 2.725 -5.084 1.00 84.62 227 LYS A CA 1
ATOM 1746 C C . LYS A 1 227 ? 40.617 3.935 -5.993 1.00 84.62 227 LYS A C 1
ATOM 1748 O O . LYS A 1 227 ? 40.083 3.996 -7.100 1.00 84.62 227 LYS A O 1
ATOM 1753 N N . PRO A 1 228 ? 41.498 4.871 -5.584 1.00 83.19 228 PRO A N 1
ATOM 1754 C CA . PRO A 1 228 ? 41.977 5.936 -6.465 1.00 83.19 228 PRO A CA 1
ATOM 1755 C C . PRO A 1 228 ? 42.510 5.375 -7.790 1.00 83.19 228 PRO A C 1
ATOM 1757 O O . PRO A 1 228 ? 43.259 4.397 -7.802 1.00 83.19 228 PRO A O 1
ATOM 1760 N N . VAL A 1 229 ? 42.104 5.988 -8.903 1.00 84.25 229 VAL A N 1
ATOM 1761 C CA . VAL A 1 229 ? 42.404 5.486 -10.248 1.00 84.25 229 VAL A CA 1
ATOM 1762 C C . VAL A 1 229 ? 43.898 5.636 -10.538 1.00 84.25 229 VAL A C 1
ATOM 1764 O O . VAL A 1 229 ? 44.415 6.747 -10.613 1.00 84.25 229 VAL A O 1
ATOM 1767 N N . SER A 1 230 ? 44.580 4.511 -10.738 1.00 87.38 230 SER A N 1
ATOM 1768 C CA . SER A 1 230 ? 45.970 4.444 -11.189 1.00 87.38 230 SER A CA 1
ATOM 1769 C C . SER A 1 230 ? 46.135 3.350 -12.244 1.00 87.38 230 SER A C 1
ATOM 1771 O O . SER A 1 230 ? 45.296 2.451 -12.360 1.00 87.38 230 SER A O 1
ATOM 1773 N N . SER A 1 231 ? 47.229 3.398 -13.007 1.00 87.00 231 SER A N 1
ATOM 1774 C CA . SER A 1 231 ? 47.569 2.368 -14.000 1.00 87.00 231 SER A CA 1
ATOM 1775 C C . SER A 1 231 ? 47.682 0.971 -13.376 1.00 87.00 231 SER A C 1
ATOM 1777 O O . SER A 1 231 ? 47.221 -0.004 -13.971 1.00 87.00 231 SER A O 1
ATOM 1779 N N . LEU A 1 232 ? 48.216 0.877 -12.152 1.00 90.06 232 LEU A N 1
ATOM 1780 C CA . LEU A 1 232 ? 48.294 -0.369 -11.388 1.00 90.06 232 LEU A CA 1
ATOM 1781 C C . LEU A 1 232 ? 46.898 -0.904 -11.039 1.00 90.06 232 LEU A C 1
ATOM 1783 O O . LEU A 1 232 ? 46.579 -2.031 -11.405 1.00 90.06 232 LEU A O 1
ATOM 1787 N N . VAL A 1 233 ? 46.042 -0.084 -10.415 1.00 90.00 233 VAL A N 1
ATOM 1788 C CA . VAL A 1 233 ? 44.673 -0.483 -10.026 1.00 90.00 233 VAL A CA 1
ATOM 1789 C C . VAL A 1 233 ? 43.855 -0.911 -11.247 1.00 90.00 233 VAL A C 1
ATOM 1791 O O . VAL A 1 233 ? 43.112 -1.888 -11.184 1.00 90.00 233 VAL A O 1
ATOM 1794 N N . LYS A 1 234 ? 44.023 -0.223 -12.382 1.00 90.69 234 LYS A N 1
ATOM 1795 C CA . LYS A 1 234 ? 43.373 -0.575 -13.649 1.00 90.69 234 LYS A CA 1
ATOM 1796 C C . LYS A 1 234 ? 43.820 -1.937 -14.178 1.00 90.69 234 LYS A C 1
ATOM 1798 O O . LYS A 1 234 ? 42.975 -2.750 -14.552 1.00 90.69 234 LYS A O 1
ATOM 1803 N N . LYS A 1 235 ? 45.129 -2.206 -14.159 1.00 91.38 235 LYS A N 1
ATOM 1804 C CA . LYS A 1 235 ? 45.704 -3.490 -14.578 1.00 91.38 235 LYS A CA 1
ATOM 1805 C C . LYS A 1 235 ? 45.272 -4.634 -13.655 1.00 91.38 235 LYS A C 1
ATOM 1807 O O . LYS A 1 235 ? 44.845 -5.668 -14.159 1.00 91.38 235 LYS A O 1
ATOM 1812 N N . GLU A 1 236 ? 45.313 -4.435 -12.337 1.00 93.94 236 GLU A N 1
ATOM 1813 C CA . GLU A 1 236 ? 44.831 -5.402 -11.336 1.00 93.94 236 GLU A CA 1
ATOM 1814 C C . GLU A 1 236 ? 43.355 -5.765 -11.558 1.00 93.94 236 GLU A C 1
ATOM 1816 O O . GLU A 1 236 ? 43.001 -6.944 -11.583 1.00 93.94 236 GLU A O 1
ATOM 1821 N N . LEU A 1 237 ? 42.492 -4.760 -11.754 1.00 94.75 237 LEU A N 1
ATOM 1822 C CA . LEU A 1 237 ? 41.052 -4.962 -11.928 1.00 94.75 237 LEU A CA 1
ATOM 1823 C C . LEU A 1 237 ? 40.733 -5.716 -13.226 1.00 94.75 237 LEU A C 1
ATOM 1825 O O . LEU A 1 237 ? 39.938 -6.657 -13.211 1.00 94.75 237 LEU A O 1
ATOM 1829 N N . ALA A 1 238 ? 41.391 -5.350 -14.330 1.00 93.31 238 ALA A N 1
ATOM 1830 C CA . ALA A 1 238 ? 41.254 -6.035 -15.613 1.00 93.31 238 ALA A CA 1
ATOM 1831 C C . ALA A 1 238 ? 41.737 -7.495 -15.536 1.00 93.31 238 ALA A C 1
ATOM 1833 O O . ALA A 1 238 ? 41.005 -8.400 -15.932 1.00 93.31 238 ALA A O 1
ATOM 1834 N N . GLN A 1 239 ? 42.913 -7.742 -14.947 1.00 93.88 239 GLN A N 1
ATOM 1835 C CA . GLN A 1 239 ? 43.442 -9.097 -14.743 1.00 93.88 239 GLN A CA 1
ATOM 1836 C C . GLN A 1 239 ? 42.565 -9.943 -13.808 1.00 93.88 239 GLN A C 1
ATOM 1838 O O . GLN A 1 239 ? 42.477 -11.159 -13.979 1.00 93.88 239 GLN A O 1
ATOM 1843 N N . SER A 1 240 ? 41.906 -9.329 -12.820 1.00 95.31 240 SER A N 1
ATOM 1844 C CA . SER A 1 240 ? 40.950 -10.024 -11.951 1.00 95.31 240 SER A CA 1
ATOM 1845 C C . SER A 1 240 ? 39.681 -10.433 -12.702 1.00 95.31 240 SER A C 1
ATOM 1847 O O . SER A 1 240 ? 39.226 -11.561 -12.513 1.00 95.31 240 SER A O 1
ATOM 1849 N N . ALA A 1 241 ? 39.133 -9.562 -13.557 1.00 96.00 241 ALA A N 1
ATOM 1850 C CA . ALA A 1 241 ? 37.966 -9.878 -14.384 1.00 96.00 241 ALA A CA 1
ATOM 1851 C C . ALA A 1 241 ? 38.278 -10.974 -15.421 1.00 96.00 241 ALA A C 1
ATOM 1853 O O . ALA A 1 241 ? 37.510 -11.920 -15.570 1.00 96.00 241 ALA A O 1
ATOM 1854 N N . GLU A 1 242 ? 39.438 -10.889 -16.078 1.00 94.69 242 GLU A N 1
ATOM 1855 C CA . GLU A 1 242 ? 39.946 -11.891 -17.026 1.00 94.69 242 GLU A CA 1
ATOM 1856 C C . GLU A 1 242 ? 40.126 -13.269 -16.366 1.00 94.69 242 GLU A C 1
ATOM 1858 O O . GLU A 1 242 ? 39.680 -14.283 -16.902 1.00 94.69 242 GLU A O 1
ATOM 1863 N N . ARG A 1 243 ? 40.712 -13.316 -15.160 1.00 94.12 243 ARG A N 1
ATOM 1864 C CA . ARG A 1 243 ? 40.915 -14.567 -14.412 1.00 94.12 243 ARG A CA 1
ATOM 1865 C C . ARG A 1 243 ? 39.598 -15.248 -14.038 1.00 94.12 243 ARG A C 1
ATOM 1867 O O . ARG A 1 243 ? 39.474 -16.455 -14.225 1.00 94.12 243 ARG A O 1
ATOM 1874 N N . GLU A 1 244 ? 38.626 -14.495 -13.523 1.00 95.19 244 GLU A N 1
ATOM 1875 C CA . GLU A 1 244 ? 37.313 -15.050 -13.170 1.00 95.19 244 GLU A CA 1
ATOM 1876 C C . GLU A 1 244 ? 36.518 -15.461 -14.417 1.00 95.19 244 GLU A C 1
ATOM 1878 O O . GLU A 1 244 ? 35.861 -16.498 -14.386 1.00 95.19 244 GLU A O 1
ATOM 1883 N N . LEU A 1 245 ? 36.636 -14.740 -15.540 1.00 94.50 245 LEU A N 1
ATOM 1884 C CA . LEU A 1 245 ? 36.039 -15.162 -16.813 1.00 94.50 245 LEU A CA 1
ATOM 1885 C C . LEU A 1 245 ? 36.558 -16.545 -17.232 1.00 94.50 245 LEU A C 1
ATOM 1887 O O . LEU A 1 245 ? 35.760 -17.437 -17.519 1.00 94.50 245 LEU A O 1
ATOM 1891 N N . MET A 1 246 ? 37.877 -16.753 -17.199 1.00 91.88 246 MET A N 1
ATOM 1892 C CA . MET A 1 246 ? 38.482 -18.051 -17.520 1.00 91.88 246 MET A CA 1
ATOM 1893 C C . MET A 1 246 ? 38.076 -19.155 -16.532 1.00 91.88 246 MET A C 1
ATOM 1895 O O . MET A 1 246 ? 37.839 -20.289 -16.943 1.00 91.88 246 MET A O 1
ATOM 1899 N N . GLU A 1 247 ? 37.946 -18.851 -15.238 1.00 92.31 247 GLU A N 1
ATOM 1900 C CA . GLU A 1 247 ? 37.456 -19.809 -14.236 1.00 92.31 247 GLU A CA 1
ATOM 1901 C C . GLU A 1 247 ? 35.994 -20.224 -14.495 1.00 92.31 247 GLU A C 1
ATOM 1903 O O . GLU A 1 247 ? 35.650 -21.408 -14.422 1.00 92.31 247 GLU A O 1
ATOM 1908 N N . VAL A 1 248 ? 35.128 -19.264 -14.838 1.00 93.25 248 VAL A N 1
ATOM 1909 C CA . VAL A 1 248 ? 33.717 -19.519 -15.162 1.00 93.25 248 VAL A CA 1
ATOM 1910 C C . VAL A 1 248 ? 33.607 -20.380 -16.419 1.00 93.25 248 VAL A C 1
ATOM 1912 O O . VAL A 1 248 ? 32.931 -21.408 -16.377 1.00 93.25 248 VAL A O 1
ATOM 1915 N N . LEU A 1 249 ? 34.324 -20.038 -17.495 1.00 90.69 249 LEU A N 1
ATOM 1916 C CA . LEU A 1 249 ? 34.344 -20.827 -18.736 1.00 90.69 249 LEU A CA 1
ATOM 1917 C C . LEU A 1 249 ? 34.804 -22.277 -18.502 1.00 90.69 249 LEU A C 1
ATOM 1919 O O . LEU A 1 249 ? 34.255 -23.201 -19.095 1.00 90.69 249 LEU A O 1
ATOM 1923 N N . ASN A 1 250 ? 35.740 -22.494 -17.574 1.00 89.69 250 ASN A N 1
ATOM 1924 C CA . ASN A 1 250 ? 36.220 -23.827 -17.199 1.00 89.69 250 ASN A CA 1
ATOM 1925 C C . ASN A 1 250 ? 35.317 -24.575 -16.192 1.00 89.69 250 ASN A C 1
ATOM 1927 O O . ASN A 1 250 ? 35.537 -25.762 -15.952 1.00 89.69 250 ASN A O 1
ATOM 1931 N N . THR A 1 251 ? 34.308 -23.928 -15.591 1.00 88.56 251 THR A N 1
ATOM 1932 C CA . THR A 1 251 ? 33.397 -24.571 -14.617 1.00 88.56 251 THR A CA 1
ATOM 1933 C C . THR A 1 251 ? 32.316 -25.432 -15.295 1.00 88.56 251 THR A C 1
ATOM 1935 O O . THR A 1 251 ? 31.833 -26.393 -14.692 1.00 88.56 251 THR A O 1
ATOM 1938 N N . GLY A 1 252 ? 31.940 -25.100 -16.536 1.00 82.81 252 GLY A N 1
ATOM 1939 C CA . GLY A 1 252 ? 30.876 -25.760 -17.301 1.00 82.81 252 GLY A CA 1
ATOM 1940 C C . GLY A 1 252 ? 29.475 -25.179 -17.052 1.00 82.81 252 GLY A C 1
ATOM 1941 O O . GLY A 1 252 ? 29.060 -24.958 -15.911 1.00 82.81 252 GLY A O 1
ATOM 1942 N N . SER A 1 253 ? 28.722 -24.958 -18.136 1.00 85.62 253 SER A N 1
ATOM 1943 C CA . SER A 1 253 ? 27.404 -24.296 -18.144 1.00 85.62 253 SER A CA 1
ATOM 1944 C C . SER A 1 253 ? 26.378 -24.941 -17.206 1.00 85.62 253 SER A C 1
ATOM 1946 O O . SER A 1 253 ? 25.775 -24.248 -16.387 1.00 85.62 253 SER A O 1
ATOM 1948 N N . GLN A 1 254 ? 26.224 -26.267 -17.270 1.00 89.50 254 GLN A N 1
ATOM 1949 C CA . GLN A 1 254 ? 25.262 -27.026 -16.462 1.00 89.50 254 GLN A CA 1
ATOM 1950 C C . GLN A 1 254 ? 25.501 -26.838 -14.955 1.00 89.50 254 GLN A C 1
ATOM 1952 O O . GLN A 1 254 ? 24.559 -26.640 -14.192 1.00 89.50 254 GLN A O 1
ATOM 1957 N N . LYS A 1 255 ? 26.770 -26.858 -14.523 1.00 93.06 255 LYS A N 1
ATOM 1958 C CA . LYS A 1 255 ? 27.143 -26.700 -13.112 1.00 93.06 255 LYS A CA 1
ATOM 1959 C C . LYS A 1 255 ? 26.848 -25.288 -12.609 1.00 93.06 255 LYS A C 1
ATOM 1961 O O . LYS A 1 255 ? 26.284 -25.140 -11.532 1.00 93.06 255 LYS A O 1
ATOM 1966 N N . LEU A 1 256 ? 27.179 -24.266 -13.400 1.00 94.38 256 LEU A N 1
ATOM 1967 C CA . LEU A 1 256 ? 26.875 -22.864 -13.086 1.00 94.38 256 LEU A CA 1
ATOM 1968 C C . LEU A 1 256 ? 25.364 -22.611 -13.002 1.00 94.38 256 LEU A C 1
ATOM 1970 O O . LEU A 1 256 ? 24.903 -21.869 -12.141 1.00 94.38 256 LEU A O 1
ATOM 1974 N N . LEU A 1 257 ? 24.582 -23.234 -13.888 1.00 95.44 257 LEU A N 1
ATOM 1975 C CA . LEU A 1 257 ? 23.125 -23.138 -13.852 1.00 95.44 257 LEU A CA 1
ATOM 1976 C C . LEU A 1 257 ? 22.567 -23.745 -12.558 1.00 95.44 257 LEU A C 1
ATOM 1978 O O . LEU A 1 257 ? 21.809 -23.082 -11.858 1.00 95.44 257 LEU A O 1
ATOM 1982 N N . VAL A 1 258 ? 22.997 -24.957 -12.193 1.00 96.00 258 VAL A N 1
ATOM 1983 C CA . VAL A 1 258 ? 22.575 -25.615 -10.944 1.00 96.00 258 VAL A CA 1
ATOM 1984 C C . VAL A 1 258 ? 23.011 -24.815 -9.707 1.00 96.00 258 VAL A C 1
ATOM 1986 O O . VAL A 1 258 ? 22.179 -24.589 -8.834 1.00 96.00 258 VAL A O 1
ATOM 1989 N N . GLU A 1 259 ? 24.256 -24.316 -9.654 1.00 95.25 259 GLU A N 1
ATOM 1990 C CA . GLU A 1 259 ? 24.759 -23.460 -8.558 1.00 95.25 259 GLU A CA 1
ATOM 1991 C C . GLU A 1 259 ? 23.954 -22.154 -8.385 1.00 95.25 259 GLU A C 1
ATOM 1993 O O . GLU A 1 259 ? 23.857 -21.637 -7.272 1.00 95.25 259 GLU A O 1
ATOM 1998 N N . HIS A 1 260 ? 23.410 -21.581 -9.464 1.00 96.75 260 HIS A N 1
ATOM 1999 C CA . HIS A 1 260 ? 22.559 -20.386 -9.399 1.00 96.75 260 HIS A CA 1
ATOM 2000 C C . HIS A 1 260 ? 21.128 -20.732 -8.963 1.00 96.75 260 HIS A C 1
ATOM 2002 O O . HIS A 1 260 ? 20.609 -20.123 -8.025 1.00 96.75 260 HIS A O 1
ATOM 2008 N N . VAL A 1 261 ? 20.509 -21.720 -9.617 1.00 97.25 261 VAL A N 1
ATOM 2009 C CA . VAL A 1 261 ? 19.105 -22.097 -9.392 1.00 97.25 261 VAL A CA 1
ATOM 2010 C C . VAL A 1 261 ? 18.890 -22.640 -7.980 1.00 97.25 261 VAL A C 1
ATOM 2012 O O . VAL A 1 261 ? 17.882 -22.306 -7.361 1.00 97.25 261 VAL A O 1
ATOM 2015 N N . SER A 1 262 ? 19.837 -23.402 -7.420 1.00 96.56 262 SER A N 1
ATOM 2016 C CA . SER A 1 262 ? 19.698 -23.945 -6.061 1.00 96.56 262 SER A CA 1
ATOM 2017 C C . SER A 1 262 ? 19.585 -22.857 -4.990 1.00 96.56 262 SER A C 1
ATOM 2019 O O . SER A 1 262 ? 18.874 -23.045 -4.010 1.00 96.56 262 SER A O 1
ATOM 2021 N N . VAL A 1 263 ? 20.252 -21.710 -5.170 1.00 95.94 263 VAL A N 1
ATOM 2022 C CA . VAL A 1 263 ? 20.188 -20.591 -4.210 1.00 95.94 263 VAL A CA 1
ATOM 2023 C C . VAL A 1 263 ? 18.879 -19.819 -4.337 1.00 95.94 263 VAL A C 1
ATOM 2025 O O . VAL A 1 263 ? 18.309 -19.425 -3.325 1.00 95.94 263 VAL A O 1
ATOM 2028 N N . TRP A 1 264 ? 18.364 -19.634 -5.554 1.00 96.81 264 TRP A N 1
ATOM 2029 C CA . TRP A 1 264 ? 17.024 -19.070 -5.732 1.00 96.81 264 TRP A CA 1
ATOM 2030 C C . TRP A 1 264 ? 15.947 -19.978 -5.133 1.00 96.81 264 TRP A C 1
ATOM 2032 O O . TRP A 1 264 ? 15.098 -19.501 -4.385 1.00 96.81 264 TRP A O 1
ATOM 2042 N N . GLN A 1 265 ? 16.030 -21.288 -5.362 1.00 95.00 265 GLN A N 1
ATOM 2043 C CA . GLN A 1 265 ? 15.124 -22.259 -4.745 1.00 95.00 265 GLN A CA 1
ATOM 2044 C C . GLN A 1 265 ? 15.233 -22.296 -3.213 1.00 95.00 265 GLN A C 1
ATOM 2046 O O . GLN A 1 265 ? 14.226 -22.551 -2.558 1.00 95.00 265 GLN A O 1
ATOM 2051 N N . GLU A 1 266 ? 16.413 -22.038 -2.637 1.00 92.69 266 GLU A N 1
ATOM 2052 C CA . GLU A 1 266 ? 16.584 -21.899 -1.185 1.00 92.69 266 GLU A CA 1
ATOM 2053 C C . GLU A 1 266 ? 15.864 -20.652 -0.655 1.00 92.69 266 GLU A C 1
ATOM 2055 O O . GLU A 1 266 ? 15.073 -20.774 0.278 1.00 92.69 266 GLU A O 1
ATOM 2060 N N . LEU A 1 267 ? 16.060 -19.487 -1.290 1.00 93.81 267 LEU A N 1
ATOM 2061 C CA . LEU A 1 267 ? 15.379 -18.235 -0.926 1.00 93.81 267 LEU A CA 1
ATOM 2062 C C . LEU A 1 267 ? 13.848 -18.400 -0.947 1.00 93.81 267 LEU A C 1
ATOM 2064 O O . LEU A 1 267 ? 13.171 -18.041 0.011 1.00 93.81 267 LEU A O 1
ATOM 2068 N N . TRP A 1 268 ? 13.301 -19.033 -1.989 1.00 94.56 268 TRP A N 1
ATOM 2069 C CA . TRP A 1 268 ? 11.857 -19.267 -2.153 1.00 94.56 268 TRP A CA 1
ATOM 2070 C C . TRP A 1 268 ? 11.250 -20.366 -1.256 1.00 94.56 268 TRP A C 1
ATOM 2072 O O . TRP A 1 268 ? 10.065 -20.694 -1.401 1.00 94.56 268 TRP A O 1
ATOM 2082 N N . ARG A 1 269 ? 12.017 -20.949 -0.320 1.00 91.81 269 ARG A N 1
ATOM 2083 C CA . ARG A 1 269 ? 11.467 -21.841 0.722 1.00 91.81 269 ARG A CA 1
ATOM 2084 C C . ARG A 1 269 ? 10.590 -21.088 1.710 1.00 91.81 269 ARG A C 1
ATOM 2086 O O . ARG A 1 269 ? 9.575 -21.635 2.140 1.00 91.81 269 ARG A O 1
ATOM 2093 N N . SER A 1 270 ? 10.984 -19.867 2.052 1.00 92.38 270 SER A N 1
ATOM 2094 C CA . SER A 1 270 ? 10.135 -18.917 2.763 1.00 92.38 270 SER A CA 1
ATOM 2095 C C . SER A 1 270 ? 9.301 -18.143 1.745 1.00 92.38 270 SER A C 1
ATOM 2097 O O . SER A 1 270 ? 9.737 -17.901 0.620 1.00 92.38 270 SER A O 1
ATOM 2099 N N . GLY A 1 271 ? 8.075 -17.769 2.098 1.00 94.19 271 GLY A N 1
ATOM 2100 C CA . GLY A 1 271 ? 7.223 -17.036 1.167 1.00 94.19 271 GLY A CA 1
ATOM 2101 C C . GLY A 1 271 ? 5.821 -16.767 1.687 1.00 94.19 271 GLY A C 1
ATOM 2102 O O . GLY A 1 271 ? 5.444 -17.216 2.767 1.00 94.19 271 GLY A O 1
ATOM 2103 N N . PHE A 1 272 ? 5.045 -16.060 0.874 1.00 95.81 272 PHE A N 1
ATOM 2104 C CA . PHE A 1 272 ? 3.655 -15.714 1.142 1.00 95.81 272 PHE A CA 1
ATOM 2105 C C . PHE A 1 272 ? 2.777 -16.177 -0.018 1.00 95.81 272 PHE A C 1
ATOM 2107 O O . PHE A 1 272 ? 3.142 -15.992 -1.177 1.00 95.81 272 PHE A O 1
ATOM 2114 N N . GLY A 1 273 ? 1.637 -16.783 0.293 1.00 93.88 273 GLY A N 1
ATOM 2115 C CA . GLY A 1 273 ? 0.555 -17.030 -0.656 1.00 93.88 273 GLY A CA 1
ATOM 2116 C C . GLY A 1 273 ? -0.689 -16.237 -0.269 1.00 93.88 273 GLY A C 1
ATOM 2117 O O . GLY A 1 273 ? -0.906 -15.965 0.909 1.00 93.88 273 GLY A O 1
ATOM 2118 N N . ILE A 1 274 ? -1.517 -15.915 -1.258 1.00 93.88 274 ILE A N 1
ATOM 2119 C CA . ILE A 1 274 ? -2.844 -15.322 -1.079 1.00 93.88 274 ILE A CA 1
ATOM 2120 C C . ILE A 1 274 ? -3.825 -16.037 -2.014 1.00 93.88 274 ILE A C 1
ATOM 2122 O O . ILE A 1 274 ? -3.464 -16.330 -3.156 1.00 93.88 274 ILE A O 1
ATOM 2126 N N . SER A 1 275 ? -5.040 -16.329 -1.544 1.00 92.44 275 SER A N 1
ATOM 2127 C CA . SER A 1 275 ? -6.140 -16.813 -2.401 1.00 92.44 275 SER A CA 1
ATOM 2128 C C . SER A 1 275 ? -6.413 -15.823 -3.539 1.00 92.44 275 SER A C 1
ATOM 2130 O O . SER A 1 275 ? -6.343 -14.614 -3.331 1.00 92.44 275 SER A O 1
ATOM 2132 N N . GLU A 1 276 ? -6.692 -16.285 -4.758 1.00 89.62 276 GLU A N 1
ATOM 2133 C CA . GLU A 1 276 ? -6.819 -15.408 -5.935 1.00 89.62 276 GLU A CA 1
ATOM 2134 C C . GLU A 1 276 ? -8.132 -14.598 -5.941 1.00 89.62 276 GLU A C 1
ATOM 2136 O O . GLU A 1 276 ? -9.196 -15.118 -5.617 1.00 89.62 276 GLU A O 1
ATOM 2141 N N . SER A 1 277 ? -8.071 -13.324 -6.348 1.00 87.25 277 SER A N 1
ATOM 2142 C CA . SER A 1 277 ? -9.246 -12.464 -6.546 1.00 87.25 277 SER A CA 1
ATOM 2143 C C . SER A 1 277 ? -9.361 -12.010 -7.997 1.00 87.25 277 SER A C 1
ATOM 2145 O O . SER A 1 277 ? -8.403 -11.500 -8.577 1.00 87.25 277 SER A O 1
ATOM 2147 N N . LYS A 1 278 ? -10.563 -12.150 -8.568 1.00 86.69 278 LYS A N 1
ATOM 2148 C CA . LYS A 1 278 ? -10.884 -11.775 -9.957 1.00 86.69 278 LYS A CA 1
ATOM 2149 C C . LYS A 1 278 ? -11.331 -10.317 -10.121 1.00 86.69 278 LYS A C 1
ATOM 2151 O O . LYS A 1 278 ? -11.637 -9.900 -11.235 1.00 86.69 278 LYS A O 1
ATOM 2156 N N . ALA A 1 279 ? -11.417 -9.547 -9.035 1.00 74.81 279 ALA A N 1
ATOM 2157 C CA . ALA A 1 279 ? -11.795 -8.139 -9.108 1.00 74.81 279 ALA A CA 1
ATOM 2158 C C . ALA A 1 279 ? -10.646 -7.287 -9.681 1.00 74.81 279 ALA A C 1
ATOM 2160 O O . ALA A 1 279 ? -9.476 -7.478 -9.345 1.00 74.81 279 ALA A O 1
ATOM 2161 N N . ALA A 1 280 ? -10.986 -6.345 -10.563 1.00 75.69 280 ALA A N 1
ATOM 2162 C CA . ALA A 1 280 ? -10.007 -5.531 -11.277 1.00 75.69 280 ALA A CA 1
ATOM 2163 C C . ALA A 1 280 ? -9.158 -4.677 -10.317 1.00 75.69 280 ALA A C 1
ATOM 2165 O O . ALA A 1 280 ? -9.683 -4.044 -9.404 1.00 75.69 280 ALA A O 1
ATOM 2166 N N . GLY A 1 281 ? -7.840 -4.652 -10.539 1.00 76.44 281 GLY A N 1
ATOM 2167 C CA . GLY A 1 281 ? -6.890 -3.890 -9.719 1.00 76.44 281 GLY A CA 1
ATOM 2168 C C . GLY A 1 281 ? -6.534 -4.513 -8.362 1.00 76.44 281 GLY A C 1
ATOM 2169 O O . GLY A 1 281 ? -5.748 -3.919 -7.626 1.00 76.44 281 GLY A O 1
ATOM 2170 N N . MET A 1 282 ? -7.062 -5.694 -8.018 1.00 86.31 282 MET A N 1
ATOM 2171 C CA . MET A 1 282 ? -6.718 -6.369 -6.762 1.00 86.31 282 MET A CA 1
ATOM 2172 C C . MET A 1 282 ? -5.321 -6.996 -6.792 1.00 86.31 282 MET A C 1
ATOM 2174 O O . MET A 1 282 ? -4.903 -7.604 -7.778 1.00 86.31 282 MET A O 1
ATOM 2178 N N . LEU A 1 283 ? -4.617 -6.910 -5.660 1.00 91.12 283 LEU A N 1
ATOM 2179 C CA . LEU A 1 283 ? -3.328 -7.570 -5.464 1.00 91.12 283 LEU A CA 1
ATOM 2180 C C . LEU A 1 283 ? -3.494 -9.100 -5.482 1.00 91.12 283 LEU A C 1
ATOM 2182 O O . LEU A 1 283 ? -4.327 -9.649 -4.757 1.00 91.12 283 LEU A O 1
ATOM 2186 N N . ASN A 1 284 ? -2.678 -9.785 -6.282 1.00 91.81 284 ASN A N 1
ATOM 2187 C CA . ASN A 1 284 ? -2.685 -11.239 -6.456 1.00 91.81 284 ASN A CA 1
ATOM 2188 C C . ASN A 1 284 ? -1.262 -11.821 -6.393 1.00 91.81 284 ASN A C 1
ATOM 2190 O O . ASN A 1 284 ? -0.266 -11.091 -6.410 1.00 91.81 284 ASN A O 1
ATOM 2194 N N . GLY A 1 285 ? -1.169 -13.154 -6.309 1.00 90.94 285 GLY A N 1
ATOM 2195 C CA . GLY A 1 285 ? 0.095 -13.878 -6.135 1.00 90.94 285 GLY A CA 1
ATOM 2196 C C . GLY A 1 285 ? 1.150 -13.579 -7.207 1.00 90.94 285 GLY A C 1
ATOM 2197 O O . GLY A 1 285 ? 2.325 -13.469 -6.870 1.00 90.94 285 GLY A O 1
ATOM 2198 N N . ASN A 1 286 ? 0.747 -13.352 -8.463 1.00 89.50 286 ASN A N 1
ATOM 2199 C CA . ASN A 1 286 ? 1.636 -12.923 -9.554 1.00 89.50 286 ASN A CA 1
ATOM 2200 C C . ASN A 1 286 ? 2.409 -11.643 -9.213 1.00 89.50 286 ASN A C 1
ATOM 2202 O O . ASN A 1 286 ? 3.636 -11.610 -9.310 1.00 89.50 286 ASN A O 1
ATOM 2206 N N . ARG A 1 287 ? 1.710 -10.596 -8.767 1.00 92.12 287 ARG A N 1
ATOM 2207 C CA . ARG A 1 287 ? 2.321 -9.306 -8.445 1.00 92.12 287 ARG A CA 1
ATOM 2208 C C . ARG A 1 287 ? 3.125 -9.363 -7.153 1.00 92.12 287 ARG A C 1
ATOM 2210 O O . ARG A 1 287 ? 4.192 -8.759 -7.098 1.00 92.12 287 ARG A O 1
ATOM 2217 N N . ILE A 1 288 ? 2.672 -10.125 -6.155 1.00 94.62 288 ILE A N 1
ATOM 2218 C CA . ILE A 1 288 ? 3.453 -10.346 -4.931 1.00 94.62 288 ILE A CA 1
ATOM 2219 C C . ILE A 1 288 ? 4.771 -11.052 -5.267 1.00 94.62 288 ILE A C 1
ATOM 2221 O O . ILE A 1 288 ? 5.838 -10.554 -4.905 1.00 94.62 288 ILE A O 1
ATOM 2225 N N . ASN A 1 289 ? 4.721 -12.159 -6.013 1.00 94.88 289 ASN A N 1
ATOM 2226 C CA . ASN A 1 289 ? 5.911 -12.925 -6.377 1.00 94.88 289 ASN A CA 1
ATOM 2227 C C . ASN A 1 289 ? 6.867 -12.126 -7.275 1.00 94.88 289 ASN A C 1
ATOM 2229 O O . ASN A 1 289 ? 8.078 -12.184 -7.062 1.00 94.88 289 ASN A O 1
ATOM 2233 N N . ALA A 1 290 ? 6.349 -11.319 -8.207 1.00 94.31 290 ALA A N 1
ATOM 2234 C CA . ALA A 1 290 ? 7.161 -10.406 -9.009 1.00 94.31 290 ALA A CA 1
ATOM 2235 C C . ALA A 1 290 ? 7.892 -9.366 -8.140 1.00 94.31 290 ALA A C 1
ATOM 2237 O O . ALA A 1 290 ? 9.103 -9.198 -8.266 1.00 94.31 290 ALA A O 1
ATOM 2238 N N . THR A 1 291 ? 7.200 -8.708 -7.204 1.00 95.81 291 THR A N 1
ATOM 2239 C CA . THR A 1 291 ? 7.821 -7.731 -6.292 1.00 95.81 291 THR A CA 1
ATOM 2240 C C . THR A 1 291 ? 8.866 -8.386 -5.380 1.00 95.81 291 THR A C 1
ATOM 2242 O O . THR A 1 291 ? 9.977 -7.867 -5.255 1.00 95.81 291 THR A O 1
ATOM 2245 N N . LEU A 1 292 ? 8.570 -9.560 -4.809 1.00 96.75 292 LEU A N 1
ATOM 2246 C CA . LEU A 1 292 ? 9.537 -10.366 -4.049 1.00 96.75 292 LEU A CA 1
ATOM 2247 C C . LEU A 1 292 ? 10.783 -10.697 -4.896 1.00 96.75 292 LEU A C 1
ATOM 2249 O O . LEU A 1 292 ? 11.916 -10.496 -4.451 1.00 96.75 292 LEU A O 1
ATOM 2253 N N . TYR A 1 293 ? 10.583 -11.150 -6.138 1.00 96.88 293 TYR A N 1
ATOM 2254 C CA . TYR A 1 293 ? 11.653 -11.441 -7.094 1.00 96.88 293 TYR A CA 1
ATOM 2255 C C . TYR A 1 293 ? 12.520 -10.216 -7.403 1.00 96.88 293 TYR A C 1
ATOM 2257 O O . TYR A 1 293 ? 13.750 -10.316 -7.415 1.00 96.88 293 TYR A O 1
ATOM 2265 N N . TYR A 1 294 ? 11.905 -9.056 -7.628 1.00 96.88 294 TYR A N 1
ATOM 2266 C CA . TYR A 1 294 ? 12.607 -7.812 -7.932 1.00 96.88 294 TYR A CA 1
ATOM 2267 C C . TYR A 1 294 ? 13.501 -7.359 -6.779 1.00 96.88 294 TYR A C 1
ATOM 2269 O O . TYR A 1 294 ? 14.680 -7.067 -6.994 1.00 96.88 294 TYR A O 1
ATOM 2277 N N . LEU A 1 295 ? 12.990 -7.367 -5.549 1.00 97.00 295 LEU A N 1
ATOM 2278 C CA . LEU A 1 295 ? 13.768 -6.979 -4.373 1.00 97.00 295 LEU A CA 1
ATOM 2279 C C . LEU A 1 295 ? 14.889 -7.973 -4.075 1.00 97.00 295 LEU A C 1
ATOM 2281 O O . LEU A 1 295 ? 16.012 -7.554 -3.787 1.00 97.00 295 LEU A O 1
ATOM 2285 N N . MET A 1 296 ? 14.636 -9.275 -4.222 1.00 96.75 296 MET A N 1
ATOM 2286 C CA . MET A 1 296 ? 15.693 -10.283 -4.134 1.00 96.75 296 MET A CA 1
ATOM 2287 C C . MET A 1 296 ? 16.730 -10.114 -5.250 1.00 96.75 296 MET A C 1
ATOM 2289 O O . MET A 1 296 ? 17.922 -10.195 -4.977 1.00 96.75 296 MET A O 1
ATOM 2293 N N . SER A 1 297 ? 16.347 -9.805 -6.489 1.00 96.75 297 SER A N 1
ATOM 2294 C CA . SER A 1 297 ? 17.291 -9.545 -7.595 1.00 96.75 297 SER A CA 1
ATOM 2295 C C . SER A 1 297 ? 18.171 -8.313 -7.350 1.00 96.75 297 SER A C 1
ATOM 2297 O O . SER A 1 297 ? 19.314 -8.246 -7.803 1.00 96.75 297 SER A O 1
ATOM 2299 N N . GLN A 1 298 ? 17.657 -7.355 -6.585 1.00 96.19 298 GLN A N 1
ATOM 2300 C CA . GLN A 1 298 ? 18.311 -6.100 -6.217 1.00 96.19 298 GLN A CA 1
ATOM 2301 C C . GLN A 1 298 ? 19.134 -6.189 -4.917 1.00 96.19 298 GLN A C 1
ATOM 2303 O O . GLN A 1 298 ? 19.855 -5.251 -4.575 1.00 96.19 298 GLN A O 1
ATOM 2308 N N . THR A 1 299 ? 19.088 -7.322 -4.208 1.00 95.56 299 THR A N 1
ATOM 2309 C CA . THR A 1 299 ? 19.778 -7.543 -2.926 1.00 95.56 299 THR A CA 1
ATOM 2310 C C . THR A 1 299 ? 20.631 -8.814 -2.966 1.00 95.56 299 THR A C 1
ATOM 2312 O O . THR A 1 299 ? 20.269 -9.829 -3.558 1.00 95.56 299 THR A O 1
ATOM 2315 N N . ALA A 1 300 ? 21.826 -8.759 -2.379 1.00 94.38 300 ALA A N 1
ATOM 2316 C CA . ALA A 1 300 ? 22.761 -9.880 -2.417 1.00 94.38 300 ALA A CA 1
ATOM 2317 C C . ALA A 1 300 ? 22.392 -10.926 -1.356 1.00 94.38 300 ALA A C 1
ATOM 2319 O O . ALA A 1 300 ? 22.113 -10.570 -0.215 1.00 94.38 300 ALA A O 1
ATOM 2320 N N . SER A 1 301 ? 22.420 -12.217 -1.698 1.00 92.19 301 SER A N 1
ATOM 2321 C CA . SER A 1 301 ? 22.304 -13.295 -0.700 1.00 92.19 301 SER A CA 1
ATOM 2322 C C . SER A 1 301 ? 23.693 -13.595 -0.138 1.00 92.19 301 SER A C 1
ATOM 2324 O O . SER A 1 301 ? 24.393 -14.497 -0.602 1.00 92.19 301 SER A O 1
ATOM 2326 N N . PHE A 1 302 ? 24.132 -12.770 0.818 1.00 90.50 302 PHE A N 1
ATOM 2327 C CA . PHE A 1 302 ? 25.500 -12.804 1.341 1.00 90.50 302 PHE A CA 1
ATOM 2328 C C . PHE A 1 302 ? 25.884 -14.176 1.908 1.00 90.50 302 PHE A C 1
ATOM 2330 O O . PHE A 1 302 ? 27.013 -14.609 1.711 1.00 90.50 302 PHE A O 1
ATOM 2337 N N . LEU A 1 303 ? 24.943 -14.899 2.525 1.00 85.50 303 LEU A N 1
ATOM 2338 C CA . LEU A 1 303 ? 25.159 -16.248 3.066 1.00 85.50 303 LEU A CA 1
ATOM 2339 C C . LEU A 1 303 ? 25.586 -17.290 2.014 1.00 85.50 303 LEU A C 1
ATOM 2341 O O . LEU A 1 303 ? 26.183 -18.302 2.382 1.00 85.50 303 LEU A O 1
ATOM 2345 N N . ASN A 1 304 ? 25.298 -17.044 0.732 1.00 87.69 304 ASN A N 1
ATOM 2346 C CA . ASN A 1 304 ? 25.515 -17.974 -0.380 1.00 87.69 304 ASN A CA 1
ATOM 2347 C C . ASN A 1 304 ? 26.641 -17.538 -1.344 1.00 87.69 304 ASN A C 1
ATOM 2349 O O . ASN A 1 304 ? 26.914 -18.217 -2.337 1.00 87.69 304 ASN A O 1
ATOM 2353 N N . VAL A 1 305 ? 27.314 -16.413 -1.087 1.00 88.31 305 VAL A N 1
ATOM 2354 C CA . VAL A 1 305 ? 28.426 -15.927 -1.924 1.00 88.31 305 VAL A CA 1
ATOM 2355 C C . VAL A 1 305 ? 29.690 -16.765 -1.690 1.00 88.31 305 VAL A C 1
ATOM 2357 O O . VAL A 1 305 ? 30.069 -17.050 -0.552 1.00 88.31 305 VAL A O 1
ATOM 2360 N N . LYS A 1 306 ? 30.389 -17.154 -2.766 1.00 79.81 306 LYS A N 1
ATOM 2361 C CA . LYS A 1 306 ? 31.660 -17.892 -2.646 1.00 79.81 306 LYS A CA 1
ATOM 2362 C C . LYS A 1 306 ? 32.733 -17.028 -1.972 1.00 79.81 306 LYS A C 1
ATOM 2364 O O . LYS A 1 306 ? 32.929 -15.874 -2.341 1.00 79.81 306 LYS A O 1
ATOM 2369 N N . GLY A 1 307 ? 33.460 -17.617 -1.020 1.00 77.06 307 GLY A N 1
ATOM 2370 C CA . GLY A 1 307 ? 34.550 -16.958 -0.285 1.00 77.06 307 GLY A CA 1
ATOM 2371 C C . GLY A 1 307 ? 34.158 -16.337 1.062 1.00 77.06 307 GLY A C 1
ATOM 2372 O O . GLY A 1 307 ? 35.012 -15.747 1.718 1.00 77.06 307 GLY A O 1
ATOM 2373 N N . VAL A 1 308 ? 32.903 -16.480 1.499 1.00 81.88 308 VAL A N 1
ATOM 2374 C CA . VAL A 1 308 ? 32.458 -16.049 2.834 1.00 81.88 308 VAL A CA 1
ATOM 2375 C C . VAL A 1 308 ? 33.040 -16.965 3.914 1.00 81.88 308 VAL A C 1
ATOM 2377 O O . VAL A 1 308 ? 32.949 -18.189 3.832 1.00 81.88 308 VAL A O 1
ATOM 2380 N N . THR A 1 309 ? 33.657 -16.368 4.933 1.00 85.75 309 THR A N 1
ATOM 2381 C CA . THR A 1 309 ? 34.248 -17.099 6.066 1.00 85.75 309 THR A CA 1
ATOM 2382 C C . THR A 1 309 ? 33.185 -17.552 7.068 1.00 85.75 309 THR A C 1
ATOM 2384 O O . THR A 1 309 ? 32.133 -16.926 7.199 1.00 85.75 309 THR A O 1
ATOM 2387 N N . ALA A 1 310 ? 33.477 -18.594 7.855 1.00 84.19 310 ALA A N 1
ATOM 2388 C CA . ALA A 1 310 ? 32.558 -19.087 8.888 1.00 84.19 310 ALA A CA 1
ATOM 2389 C C . ALA A 1 310 ? 32.171 -18.008 9.924 1.00 84.19 310 ALA A C 1
ATOM 2391 O O . ALA A 1 310 ? 31.030 -17.968 10.375 1.00 84.19 310 ALA A O 1
ATOM 2392 N N . SER A 1 311 ? 33.092 -17.091 10.255 1.00 86.44 311 SER A N 1
ATOM 2393 C CA . SER A 1 311 ? 32.822 -15.957 11.151 1.00 86.44 311 SER A CA 1
ATOM 2394 C C . SER A 1 311 ? 31.837 -14.954 10.535 1.00 86.44 311 SER A C 1
ATOM 2396 O O . SER A 1 311 ? 30.865 -14.576 11.186 1.00 86.44 311 SER A O 1
ATOM 2398 N N . GLN A 1 312 ? 32.015 -14.590 9.260 1.00 85.75 312 GLN A N 1
ATOM 2399 C CA . GLN A 1 312 ? 31.056 -13.743 8.536 1.00 85.75 312 GLN A CA 1
ATOM 2400 C C . GLN A 1 312 ? 29.690 -14.425 8.393 1.00 85.75 312 GLN A C 1
ATOM 2402 O O . GLN A 1 312 ? 28.661 -13.777 8.555 1.00 85.75 312 GLN A O 1
ATOM 2407 N N . GLN A 1 313 ? 29.665 -15.736 8.137 1.00 84.19 313 GLN A N 1
ATOM 2408 C CA . GLN A 1 313 ? 28.424 -16.504 8.051 1.00 84.19 313 GLN A CA 1
ATOM 2409 C C . GLN A 1 313 ? 27.678 -16.546 9.395 1.00 84.19 313 GLN A C 1
ATOM 2411 O O . GLN A 1 313 ? 26.451 -16.481 9.409 1.00 84.19 313 GLN A O 1
ATOM 2416 N N . ALA A 1 314 ? 28.398 -16.629 10.519 1.00 84.44 314 ALA A N 1
ATOM 2417 C CA . ALA A 1 314 ? 27.810 -16.544 11.854 1.00 84.44 314 ALA A CA 1
ATOM 2418 C C . ALA A 1 314 ? 27.234 -15.146 12.140 1.00 84.44 314 ALA A C 1
ATOM 2420 O O . ALA A 1 314 ? 26.110 -15.051 12.622 1.00 84.44 314 ALA A O 1
ATOM 2421 N N . ALA A 1 315 ? 27.949 -14.075 11.777 1.00 86.25 315 ALA A N 1
ATOM 2422 C CA . ALA A 1 315 ? 27.465 -12.700 11.928 1.00 86.25 315 ALA A CA 1
ATOM 2423 C C . ALA A 1 315 ? 26.202 -12.423 11.088 1.00 86.25 315 ALA A C 1
ATOM 2425 O O . ALA A 1 315 ? 25.218 -11.919 11.614 1.00 86.25 315 ALA A O 1
ATOM 2426 N N . LEU A 1 316 ? 26.181 -12.836 9.816 1.00 84.94 316 LEU A N 1
ATOM 2427 C CA . LEU A 1 316 ? 25.012 -12.683 8.936 1.00 84.94 316 LEU A CA 1
ATOM 2428 C C . LEU A 1 316 ? 23.790 -13.478 9.423 1.00 84.94 316 LEU A C 1
ATOM 2430 O O . LEU A 1 316 ? 22.659 -13.019 9.289 1.00 84.94 316 LEU A O 1
ATOM 2434 N N . LYS A 1 317 ? 24.008 -14.666 10.004 1.00 84.38 317 LYS A N 1
ATOM 2435 C CA . LYS A 1 317 ? 22.944 -15.428 10.676 1.00 84.38 317 LYS A CA 1
ATOM 2436 C C . LYS A 1 317 ? 22.449 -14.703 11.924 1.00 84.38 317 LYS A C 1
ATOM 2438 O O . LYS A 1 317 ? 21.246 -14.626 12.129 1.00 84.38 317 LYS A O 1
ATOM 2443 N N . GLN A 1 318 ? 23.351 -14.138 12.725 1.00 84.69 318 GLN A N 1
ATOM 2444 C CA . GLN A 1 318 ? 22.965 -13.345 13.888 1.00 84.69 318 GLN A CA 1
ATOM 2445 C C . GLN A 1 318 ? 22.104 -12.141 13.475 1.00 84.69 318 GLN A C 1
ATOM 2447 O O . GLN A 1 318 ? 21.038 -11.960 14.053 1.00 84.69 318 GLN A O 1
ATOM 2452 N N . ASP A 1 319 ? 22.492 -11.386 12.443 1.00 84.81 319 ASP A N 1
ATOM 2453 C CA . ASP A 1 319 ? 21.702 -10.267 11.900 1.00 84.81 319 ASP A CA 1
ATOM 2454 C C . ASP A 1 319 ? 20.298 -10.711 11.432 1.00 84.81 319 ASP A C 1
ATOM 2456 O O . ASP A 1 319 ? 19.317 -10.022 11.699 1.00 84.81 319 ASP A O 1
ATOM 2460 N N . LEU A 1 320 ? 20.177 -11.886 10.797 1.00 82.00 320 LEU A N 1
ATOM 2461 C CA . LEU A 1 320 ? 18.890 -12.456 10.361 1.00 82.00 320 LEU A CA 1
ATOM 2462 C C . LEU A 1 320 ? 17.966 -12.835 11.534 1.00 82.00 320 LEU A C 1
ATOM 2464 O O . LEU A 1 320 ? 16.745 -12.759 11.407 1.00 82.00 320 LEU A O 1
ATOM 2468 N N . TYR A 1 321 ? 18.541 -13.261 12.660 1.00 75.81 321 TYR A N 1
ATOM 2469 C CA . TYR A 1 321 ? 17.808 -13.760 13.830 1.00 75.81 321 TYR A CA 1
ATOM 2470 C C . TYR A 1 321 ? 17.721 -12.754 14.987 1.00 75.81 321 TYR A C 1
ATOM 2472 O O . TYR A 1 321 ? 17.218 -13.104 16.056 1.00 75.81 321 TYR A O 1
ATOM 2480 N N . THR A 1 322 ? 18.224 -11.528 14.815 1.00 71.31 322 THR A N 1
ATOM 2481 C CA . THR A 1 322 ? 18.181 -10.508 15.870 1.00 71.31 322 THR A CA 1
ATOM 2482 C C . THR A 1 322 ? 16.773 -9.925 15.991 1.00 71.31 322 THR A C 1
ATOM 2484 O O . THR A 1 322 ? 16.120 -9.571 15.009 1.00 71.31 322 THR A O 1
ATOM 2487 N N . VAL A 1 323 ? 16.291 -9.855 17.232 1.00 64.19 323 VAL A N 1
ATOM 2488 C CA . VAL A 1 323 ? 14.951 -9.383 17.587 1.00 64.19 323 VAL A CA 1
ATOM 2489 C C . VAL A 1 323 ? 14.946 -7.850 17.623 1.00 64.19 323 VAL A C 1
ATOM 2491 O O . VAL A 1 323 ? 15.123 -7.232 18.667 1.00 64.19 323 VAL A O 1
ATOM 2494 N N . ASP A 1 324 ? 14.758 -7.236 16.454 1.00 67.25 324 ASP A N 1
ATOM 2495 C CA . ASP A 1 324 ? 14.775 -5.771 16.274 1.00 67.25 324 ASP A CA 1
ATOM 2496 C C . ASP A 1 324 ? 13.410 -5.086 16.515 1.00 67.25 324 ASP A C 1
ATOM 2498 O O . ASP A 1 324 ? 13.267 -3.885 16.288 1.00 67.25 324 ASP A O 1
ATOM 2502 N N . ARG A 1 325 ? 12.360 -5.836 16.882 1.00 80.69 325 ARG A N 1
ATOM 2503 C CA . ARG A 1 325 ? 10.946 -5.402 16.771 1.00 80.69 325 ARG A CA 1
ATOM 2504 C C . ARG A 1 325 ? 10.507 -5.057 15.338 1.00 80.69 325 ARG A C 1
ATOM 2506 O O . ARG A 1 325 ? 9.493 -4.386 15.139 1.00 80.69 325 ARG A O 1
ATOM 2513 N N . CYS A 1 326 ? 11.217 -5.590 14.343 1.00 86.25 326 CYS A N 1
ATOM 2514 C CA . CYS A 1 326 ? 10.726 -5.743 12.975 1.00 86.25 326 CYS A CA 1
ATOM 2515 C C . CYS A 1 326 ? 9.501 -6.690 12.972 1.00 86.25 326 CYS A C 1
ATOM 2517 O O . CYS A 1 326 ? 9.573 -7.765 13.570 1.00 86.25 326 CYS A O 1
ATOM 2519 N N . TYR A 1 327 ? 8.367 -6.367 12.346 1.00 90.62 327 TYR A N 1
ATOM 2520 C CA . TYR A 1 327 ? 7.994 -5.118 11.666 1.00 90.62 327 TYR A CA 1
ATOM 2521 C C . TYR A 1 327 ? 6.983 -4.316 12.512 1.00 90.62 327 TYR A C 1
ATOM 2523 O O . TYR A 1 327 ? 6.001 -4.880 12.987 1.00 90.62 327 TYR A O 1
ATOM 2531 N N . SER A 1 328 ? 7.199 -3.006 12.701 1.00 88.00 328 SER A N 1
ATOM 2532 C CA . SER A 1 328 ? 6.394 -2.167 13.616 1.00 88.00 328 SER A CA 1
ATOM 2533 C C . SER A 1 328 ? 5.313 -1.285 12.966 1.00 88.00 328 SER A C 1
ATOM 2535 O O . SER A 1 328 ? 4.631 -0.547 13.675 1.00 88.00 328 SER A O 1
ATOM 2537 N N . GLY A 1 329 ? 5.165 -1.316 11.638 1.00 87.38 329 GLY A N 1
ATOM 2538 C CA . GLY A 1 329 ? 4.182 -0.508 10.900 1.00 87.38 329 GLY A CA 1
ATOM 2539 C C . GLY A 1 329 ? 2.818 -1.184 10.740 1.00 87.38 329 GLY A C 1
ATOM 2540 O O . GLY A 1 329 ? 2.569 -2.233 11.320 1.00 87.38 329 GLY A O 1
ATOM 2541 N N . HIS A 1 330 ? 1.949 -0.618 9.898 1.00 88.75 330 HIS A N 1
ATOM 2542 C CA . HIS A 1 330 ? 0.725 -1.290 9.437 1.00 88.75 330 HIS A CA 1
ATOM 2543 C C . HIS A 1 330 ? 1.027 -2.281 8.309 1.00 88.75 330 HIS A C 1
ATOM 2545 O O . HIS A 1 330 ? 1.978 -2.089 7.553 1.00 88.75 330 HIS A O 1
ATOM 2551 N N . HIS A 1 331 ? 0.202 -3.318 8.165 1.00 90.44 331 HIS A N 1
ATOM 2552 C CA . HIS A 1 331 ? 0.418 -4.341 7.145 1.00 90.44 331 HIS A CA 1
ATOM 2553 C C . HIS A 1 331 ? 0.488 -3.764 5.711 1.00 90.44 331 HIS A C 1
ATOM 2555 O O . HIS A 1 331 ? -0.307 -2.914 5.309 1.00 90.44 331 HIS A O 1
ATOM 2561 N N . THR A 1 332 ? 1.448 -4.224 4.906 1.00 93.75 332 THR A N 1
ATOM 2562 C CA . THR A 1 332 ? 1.787 -3.586 3.615 1.00 93.75 332 THR A CA 1
ATOM 2563 C C . THR A 1 332 ? 0.922 -4.039 2.431 1.00 93.75 332 THR A C 1
ATOM 2565 O O . THR A 1 332 ? 0.980 -3.435 1.358 1.00 93.75 332 THR A O 1
ATOM 2568 N N . LEU A 1 333 ? 0.067 -5.056 2.606 1.00 91.38 333 LEU A N 1
ATOM 2569 C CA . LEU A 1 333 ? -0.779 -5.619 1.538 1.00 91.38 333 LEU A CA 1
ATOM 2570 C C . LEU A 1 333 ? -1.790 -4.617 0.942 1.00 91.38 333 LEU A C 1
ATOM 2572 O O . LEU A 1 333 ? -2.126 -4.737 -0.232 1.00 91.38 333 LEU A O 1
ATOM 2576 N N . GLN A 1 334 ? -2.247 -3.619 1.707 1.00 84.06 334 GLN A N 1
ATOM 2577 C CA . GLN A 1 334 ? -3.175 -2.579 1.222 1.00 84.06 334 GLN A CA 1
ATOM 2578 C C . GLN A 1 334 ? -2.469 -1.368 0.568 1.00 84.06 334 GLN A C 1
ATOM 2580 O O . GLN A 1 334 ? -3.128 -0.523 -0.037 1.00 84.06 334 GLN A O 1
ATOM 2585 N N . ASN A 1 335 ? -1.137 -1.248 0.656 1.00 85.69 335 ASN A N 1
ATOM 2586 C CA . ASN A 1 335 ? -0.414 -0.069 0.165 1.00 85.69 335 ASN A CA 1
ATOM 2587 C C . ASN A 1 335 ? -0.125 -0.157 -1.344 1.00 85.69 335 ASN A C 1
ATOM 2589 O O . ASN A 1 335 ? 0.919 -0.659 -1.760 1.00 85.69 335 ASN A O 1
ATOM 2593 N N . THR A 1 336 ? -1.035 0.363 -2.170 1.00 83.12 336 THR A N 1
ATOM 2594 C CA . THR A 1 336 ? -0.977 0.276 -3.643 1.00 83.12 336 THR A CA 1
ATOM 2595 C C . THR A 1 336 ? 0.345 0.748 -4.259 1.00 83.12 336 THR A C 1
ATOM 2597 O O . THR A 1 336 ? 0.844 0.082 -5.164 1.00 83.12 336 THR A O 1
ATOM 2600 N N . LYS A 1 337 ? 0.972 1.813 -3.732 1.00 85.75 337 LYS A N 1
ATOM 2601 C CA . LYS A 1 337 ? 2.273 2.327 -4.217 1.00 85.75 337 LYS A CA 1
ATOM 2602 C C . LYS A 1 337 ? 3.409 1.304 -4.093 1.00 85.75 337 LYS A C 1
ATOM 2604 O O . LYS A 1 337 ? 4.364 1.335 -4.861 1.00 85.75 337 LYS A O 1
ATOM 2609 N N . MET A 1 338 ? 3.321 0.388 -3.127 1.00 89.88 338 MET A N 1
ATOM 2610 C CA . MET A 1 338 ? 4.309 -0.681 -2.930 1.00 89.88 338 MET A CA 1
ATOM 2611 C C . MET A 1 338 ? 4.110 -1.860 -3.900 1.00 89.88 338 MET A C 1
ATOM 2613 O O . MET A 1 338 ? 4.950 -2.757 -3.966 1.00 89.88 338 MET A O 1
ATOM 2617 N N . TRP A 1 339 ? 3.032 -1.847 -4.685 1.00 92.56 339 TRP A N 1
ATOM 2618 C CA . TRP A 1 339 ? 2.671 -2.891 -5.645 1.00 92.56 339 TRP A CA 1
ATOM 2619 C C . TRP A 1 339 ? 2.520 -2.349 -7.077 1.00 92.56 339 TRP A C 1
ATOM 2621 O O . TRP A 1 339 ? 1.882 -2.980 -7.921 1.00 92.56 339 TRP A O 1
ATOM 2631 N N . GLU A 1 340 ? 3.120 -1.199 -7.390 1.00 89.00 340 GLU A N 1
ATOM 2632 C CA . GLU A 1 340 ? 3.206 -0.683 -8.762 1.00 89.00 340 GLU A CA 1
ATOM 2633 C C . GLU A 1 340 ? 4.145 -1.545 -9.627 1.00 89.00 340 GLU A C 1
ATOM 2635 O O . GLU A 1 340 ? 5.180 -2.027 -9.164 1.00 89.00 340 GLU A O 1
ATOM 2640 N N . ALA A 1 341 ? 3.774 -1.761 -10.893 1.00 87.12 341 ALA A N 1
ATOM 2641 C CA . ALA A 1 341 ? 4.591 -2.500 -11.853 1.00 87.12 341 ALA A CA 1
ATOM 2642 C C . ALA A 1 341 ? 5.782 -1.645 -12.318 1.00 87.12 341 ALA A C 1
ATOM 2644 O O . ALA A 1 341 ? 5.565 -0.544 -12.836 1.00 87.12 341 ALA A O 1
ATOM 2645 N N . PRO A 1 342 ? 7.034 -2.126 -12.219 1.00 89.75 342 PRO A N 1
ATOM 2646 C CA . PRO A 1 342 ? 8.137 -1.458 -12.884 1.00 89.75 342 PRO A CA 1
ATOM 2647 C C . PRO A 1 342 ? 8.026 -1.672 -14.399 1.00 89.75 342 PRO A C 1
ATOM 2649 O O . PRO A 1 342 ? 7.940 -2.802 -14.867 1.00 89.75 342 PRO A O 1
ATOM 2652 N N . THR A 1 343 ? 8.073 -0.584 -15.166 1.00 86.25 343 THR A N 1
ATOM 2653 C CA . THR A 1 343 ? 8.057 -0.591 -16.645 1.00 86.25 343 THR A CA 1
ATOM 2654 C C . THR A 1 343 ? 9.451 -0.425 -17.255 1.00 86.25 343 THR A C 1
ATOM 2656 O O . THR A 1 343 ? 9.620 -0.485 -18.467 1.00 86.25 343 THR A O 1
ATOM 2659 N N . ASN A 1 344 ? 10.456 -0.150 -16.421 1.00 88.06 344 ASN A N 1
ATOM 2660 C CA . ASN A 1 344 ? 11.868 0.008 -16.776 1.00 88.06 344 ASN A CA 1
ATOM 2661 C C . ASN A 1 344 ? 12.735 0.007 -15.506 1.00 88.06 344 ASN A C 1
ATOM 2663 O O . ASN A 1 344 ? 12.232 0.229 -14.396 1.00 88.06 344 ASN A O 1
ATOM 2667 N N . SER A 1 345 ? 14.049 -0.152 -15.667 1.00 88.69 345 SER A N 1
ATOM 2668 C CA . SER A 1 345 ? 14.998 -0.161 -14.544 1.00 88.69 345 SER A CA 1
ATOM 2669 C C . SER A 1 345 ? 14.920 1.043 -13.592 1.00 88.69 345 SER A C 1
ATOM 2671 O O . SER A 1 345 ? 15.105 0.850 -12.396 1.00 88.69 345 SER A O 1
ATOM 2673 N N . TYR A 1 346 ? 14.583 2.259 -14.045 1.00 88.81 346 TYR A N 1
ATOM 2674 C CA . TYR A 1 346 ? 14.437 3.412 -13.136 1.00 88.81 346 TYR A CA 1
ATOM 2675 C C . TYR A 1 346 ? 13.231 3.246 -12.197 1.00 88.81 346 TYR A C 1
ATOM 2677 O O . TYR A 1 346 ? 13.355 3.412 -10.982 1.00 88.81 346 TYR A O 1
ATOM 2685 N N . THR A 1 347 ? 12.074 2.851 -12.740 1.00 92.12 347 THR A N 1
ATOM 2686 C CA . THR A 1 347 ? 10.879 2.548 -11.926 1.00 92.12 347 THR A CA 1
ATOM 2687 C C . THR A 1 347 ? 11.098 1.351 -10.996 1.00 92.12 347 THR A C 1
ATOM 2689 O O . THR A 1 347 ? 10.634 1.371 -9.858 1.00 92.12 347 THR A O 1
ATOM 2692 N N . LEU A 1 348 ? 11.889 0.358 -11.420 1.00 93.06 348 LEU A N 1
ATOM 2693 C CA . LEU A 1 348 ? 12.321 -0.756 -10.575 1.00 93.06 348 LEU A CA 1
ATOM 2694 C C . LEU A 1 348 ? 13.184 -0.283 -9.395 1.00 93.06 348 LEU A C 1
ATOM 2696 O O . LEU A 1 348 ? 12.898 -0.642 -8.252 1.00 93.06 348 LEU A O 1
ATOM 2700 N N . SER A 1 349 ? 14.207 0.545 -9.633 1.00 91.69 349 SER A N 1
ATOM 2701 C CA . SER A 1 349 ? 15.030 1.116 -8.556 1.00 91.69 349 SER A CA 1
ATOM 2702 C C . SER A 1 349 ? 14.181 1.936 -7.575 1.00 91.69 349 SER A C 1
ATOM 2704 O O . SER A 1 349 ? 14.393 1.853 -6.366 1.00 91.69 349 SER A O 1
ATOM 2706 N N . ALA A 1 350 ? 13.195 2.693 -8.072 1.00 92.44 350 ALA A N 1
ATOM 2707 C CA . ALA A 1 350 ? 12.268 3.466 -7.244 1.00 92.44 350 ALA A CA 1
ATOM 2708 C C . ALA A 1 350 ? 11.375 2.570 -6.364 1.00 92.44 350 ALA A C 1
ATOM 2710 O O . ALA A 1 350 ? 11.314 2.788 -5.154 1.00 92.44 350 ALA A O 1
ATOM 2711 N N . LEU A 1 351 ? 10.759 1.526 -6.931 1.00 95.00 351 LEU A N 1
ATOM 2712 C CA . LEU A 1 351 ? 9.967 0.530 -6.194 1.00 95.00 351 LEU A CA 1
ATOM 2713 C C . LEU A 1 351 ? 10.791 -0.121 -5.071 1.00 95.00 351 LEU A C 1
ATOM 2715 O O . LEU A 1 351 ? 10.366 -0.164 -3.915 1.00 95.00 351 LEU A O 1
ATOM 2719 N N . VAL A 1 352 ? 12.003 -0.576 -5.395 1.00 95.69 352 VAL A N 1
ATOM 2720 C CA . VAL A 1 352 ? 12.931 -1.212 -4.445 1.00 95.69 352 VAL A CA 1
ATOM 2721 C C . VAL A 1 352 ? 13.339 -0.242 -3.334 1.00 95.69 352 VAL A C 1
ATOM 2723 O O . VAL A 1 352 ? 13.350 -0.621 -2.164 1.00 95.69 352 VAL A O 1
ATOM 2726 N N . ASN A 1 353 ? 13.638 1.017 -3.670 1.00 94.19 353 ASN A N 1
ATOM 2727 C CA . ASN A 1 353 ? 13.962 2.045 -2.680 1.00 94.19 353 ASN A CA 1
ATOM 2728 C C . ASN A 1 353 ? 12.783 2.301 -1.727 1.00 94.19 353 ASN A C 1
ATOM 2730 O O . ASN A 1 353 ? 12.999 2.349 -0.517 1.00 94.19 353 ASN A O 1
ATOM 2734 N N . THR A 1 354 ? 11.554 2.411 -2.244 1.00 95.25 354 THR A N 1
ATOM 2735 C CA . THR A 1 354 ? 10.329 2.595 -1.443 1.00 95.25 354 THR A CA 1
ATOM 2736 C C . THR A 1 354 ? 10.131 1.457 -0.445 1.00 95.25 354 THR A C 1
ATOM 2738 O O . THR A 1 354 ? 9.877 1.711 0.735 1.00 95.25 354 THR A O 1
ATOM 2741 N N . TRP A 1 355 ? 10.309 0.207 -0.878 1.00 96.94 355 TRP A N 1
ATOM 2742 C CA . TRP A 1 355 ? 10.246 -0.951 0.013 1.00 96.94 355 TRP A CA 1
ATOM 2743 C C . TRP A 1 355 ? 11.333 -0.940 1.084 1.00 96.94 355 TRP A C 1
ATOM 2745 O O . TRP A 1 355 ? 11.016 -1.038 2.267 1.00 96.94 355 TRP A O 1
ATOM 2755 N N . LEU A 1 356 ? 12.604 -0.801 0.696 1.00 95.62 356 LEU A N 1
ATOM 2756 C CA . LEU A 1 356 ? 13.719 -0.866 1.645 1.00 95.62 356 LEU A CA 1
ATOM 2757 C C . LEU A 1 356 ? 13.646 0.265 2.680 1.00 95.62 356 LEU A C 1
ATOM 2759 O O . LEU A 1 356 ? 13.804 0.003 3.867 1.00 95.62 356 LEU A O 1
ATOM 2763 N N . ILE A 1 357 ? 13.308 1.493 2.268 1.00 94.50 357 ILE A N 1
ATOM 2764 C CA . ILE A 1 357 ? 13.106 2.625 3.189 1.00 94.50 357 ILE A CA 1
ATOM 2765 C C . ILE A 1 357 ? 11.915 2.377 4.125 1.00 94.50 357 ILE A C 1
ATOM 2767 O O . ILE A 1 357 ? 11.992 2.703 5.307 1.00 94.50 357 ILE A O 1
ATOM 2771 N N . THR A 1 358 ? 10.829 1.772 3.632 1.00 94.69 358 THR A N 1
ATOM 2772 C CA . THR A 1 358 ? 9.677 1.409 4.474 1.00 94.69 358 THR A CA 1
ATOM 2773 C C . THR A 1 358 ? 10.074 0.382 5.536 1.00 94.69 358 THR A C 1
ATOM 2775 O O . THR A 1 358 ? 9.787 0.580 6.713 1.00 94.69 358 THR A O 1
ATOM 2778 N N . LEU A 1 359 ? 10.783 -0.684 5.155 1.00 94.31 359 LEU A N 1
ATOM 2779 C CA . LEU A 1 359 ? 11.238 -1.717 6.092 1.00 94.31 359 LEU A CA 1
ATOM 2780 C C . LEU A 1 359 ? 12.253 -1.166 7.112 1.00 94.31 359 LEU A C 1
ATOM 2782 O O . LEU A 1 359 ? 12.144 -1.468 8.299 1.00 94.31 359 LEU A O 1
ATOM 2786 N N . GLU A 1 360 ? 13.189 -0.308 6.690 1.00 92.75 360 GLU A N 1
ATOM 2787 C CA . GLU A 1 360 ? 14.107 0.403 7.596 1.00 92.75 360 GLU A CA 1
ATOM 2788 C C . GLU A 1 360 ? 13.347 1.277 8.608 1.00 92.75 360 GLU A C 1
ATOM 2790 O O . GLU A 1 360 ? 13.609 1.197 9.809 1.00 92.75 360 GLU A O 1
ATOM 2795 N N . LYS A 1 361 ? 12.372 2.076 8.145 1.00 92.62 361 LYS A N 1
ATOM 2796 C CA . LYS A 1 361 ? 11.564 2.978 8.987 1.00 92.62 361 LYS A CA 1
ATOM 2797 C C . LYS A 1 361 ? 10.772 2.233 10.067 1.00 92.62 361 LYS A C 1
ATOM 2799 O O . LYS A 1 361 ? 10.585 2.772 11.154 1.00 92.62 361 LYS A O 1
ATOM 2804 N N . TYR A 1 362 ? 10.329 1.010 9.780 1.00 92.62 362 TYR A N 1
ATOM 2805 C CA . TYR A 1 362 ? 9.540 0.169 10.687 1.00 92.62 362 TYR A CA 1
ATOM 2806 C C . TYR A 1 362 ? 10.365 -0.942 11.367 1.00 92.62 362 TYR A C 1
ATOM 2808 O O . TYR A 1 362 ? 9.851 -2.016 11.685 1.00 92.62 362 TYR A O 1
ATOM 2816 N N . GLY A 1 363 ? 11.649 -0.665 11.624 1.00 89.94 363 GLY A N 1
ATOM 2817 C CA . GLY A 1 363 ? 12.474 -1.416 12.576 1.00 89.94 363 GLY A CA 1
ATOM 2818 C C . GLY A 1 363 ? 13.287 -2.579 12.008 1.00 89.94 363 GLY A C 1
ATOM 2819 O O . GLY A 1 363 ? 13.961 -3.255 12.769 1.00 89.94 363 GLY A O 1
ATOM 2820 N N . CYS A 1 364 ? 13.298 -2.829 10.698 1.00 92.12 364 CYS A N 1
ATOM 2821 C CA . CYS A 1 364 ? 13.964 -4.012 10.126 1.00 92.12 364 CYS A CA 1
ATOM 2822 C C . CYS A 1 364 ? 15.460 -3.822 9.798 1.00 92.12 364 CYS A C 1
ATOM 2824 O O . CYS A 1 364 ? 16.011 -4.530 8.956 1.00 92.12 364 CYS A O 1
ATOM 2826 N N . VAL A 1 365 ? 16.137 -2.857 10.430 1.00 91.25 365 VAL A N 1
ATOM 2827 C CA . VAL A 1 365 ? 17.463 -2.381 9.998 1.00 91.25 365 VAL A CA 1
ATOM 2828 C C . VAL A 1 365 ? 18.574 -3.433 10.117 1.00 91.25 365 VAL A C 1
ATOM 2830 O O . VAL A 1 365 ? 19.407 -3.485 9.210 1.00 91.25 365 VAL A O 1
ATOM 2833 N N . ASN A 1 366 ? 18.635 -4.272 11.164 1.00 88.75 366 ASN A N 1
ATOM 2834 C CA . ASN A 1 366 ? 19.669 -5.320 11.220 1.00 88.75 366 ASN A CA 1
ATOM 2835 C C . ASN A 1 366 ? 19.289 -6.507 10.335 1.00 88.75 366 ASN A C 1
ATOM 2837 O O . ASN A 1 366 ? 20.135 -6.982 9.582 1.00 88.75 366 ASN A O 1
ATOM 2841 N N . MET A 1 367 ? 18.011 -6.893 10.309 1.00 90.25 367 MET A N 1
ATOM 2842 C CA . MET A 1 367 ? 17.519 -7.954 9.422 1.00 90.25 367 MET A CA 1
ATOM 2843 C C . MET A 1 367 ? 17.872 -7.693 7.944 1.00 90.25 367 MET A C 1
ATOM 2845 O O . MET A 1 367 ? 18.347 -8.590 7.251 1.00 90.25 367 MET A O 1
ATOM 2849 N N . LEU A 1 368 ? 17.764 -6.448 7.464 1.00 92.81 368 LEU A N 1
ATOM 2850 C CA . LEU A 1 368 ? 18.158 -6.071 6.097 1.00 92.81 368 LEU A CA 1
ATOM 2851 C C . LEU A 1 368 ? 19.672 -6.221 5.810 1.00 92.81 368 LEU A C 1
ATOM 2853 O O . LEU A 1 368 ? 20.056 -6.356 4.644 1.00 92.81 368 LEU A O 1
ATOM 2857 N N . LYS A 1 369 ? 20.546 -6.250 6.830 1.00 91.00 369 LYS A N 1
ATOM 2858 C CA . LYS A 1 369 ? 21.999 -6.491 6.666 1.00 91.00 369 LYS A CA 1
ATOM 2859 C C . LYS A 1 369 ? 22.314 -7.929 6.264 1.00 91.00 369 LYS A C 1
ATOM 2861 O O . LYS A 1 369 ? 23.291 -8.145 5.548 1.00 91.00 369 LYS A O 1
ATOM 2866 N N . ALA A 1 370 ? 21.464 -8.890 6.638 1.00 90.00 370 ALA A N 1
ATOM 2867 C CA . ALA A 1 370 ? 21.588 -10.285 6.208 1.00 90.00 370 ALA A CA 1
ATOM 2868 C C . ALA A 1 370 ? 21.434 -10.458 4.680 1.00 90.00 370 ALA A C 1
ATOM 2870 O O . ALA A 1 370 ? 21.782 -11.506 4.131 1.00 90.00 370 ALA A O 1
ATOM 2871 N N . GLY A 1 371 ? 20.974 -9.419 3.972 1.00 92.88 371 GLY A N 1
ATOM 2872 C CA . GLY A 1 371 ? 20.835 -9.408 2.521 1.00 92.88 371 GLY A CA 1
ATOM 2873 C C . GLY A 1 371 ? 19.484 -9.956 2.077 1.00 92.88 371 GLY A C 1
ATOM 2874 O O . GLY A 1 371 ? 18.481 -9.756 2.756 1.00 92.88 371 GLY A O 1
ATOM 2875 N N . ALA A 1 372 ? 19.443 -10.631 0.929 1.00 94.81 372 ALA A N 1
ATOM 2876 C CA . ALA A 1 372 ? 18.197 -11.093 0.308 1.00 94.81 372 ALA A CA 1
ATOM 2877 C C . ALA A 1 372 ? 17.318 -11.950 1.236 1.00 94.81 372 ALA A C 1
ATOM 2879 O O . ALA A 1 372 ? 16.103 -11.781 1.252 1.00 94.81 372 ALA A O 1
ATOM 2880 N N . ASP A 1 373 ? 17.939 -12.823 2.028 1.00 91.81 373 ASP A N 1
ATOM 2881 C CA . ASP A 1 373 ? 17.286 -13.696 3.002 1.00 91.81 373 ASP A CA 1
ATOM 2882 C C . ASP A 1 373 ? 16.532 -12.879 4.078 1.00 91.81 373 ASP A C 1
ATOM 2884 O O . ASP A 1 373 ? 15.365 -13.141 4.374 1.00 91.81 373 ASP A O 1
ATOM 2888 N N . GLY A 1 374 ? 17.163 -11.821 4.600 1.00 92.81 374 GLY A N 1
ATOM 2889 C CA . GLY A 1 374 ? 16.560 -10.918 5.585 1.00 92.81 374 GLY A CA 1
ATOM 2890 C C . GLY A 1 374 ? 15.591 -9.898 4.987 1.00 92.81 374 GLY A C 1
ATOM 2891 O O . GLY A 1 374 ? 14.596 -9.559 5.618 1.00 92.81 374 GLY A O 1
ATOM 2892 N N . VAL A 1 375 ? 15.814 -9.456 3.745 1.00 95.44 375 VAL A N 1
ATOM 2893 C CA . VAL A 1 375 ? 14.859 -8.626 2.987 1.00 95.44 375 VAL A CA 1
ATOM 2894 C C . VAL A 1 375 ? 13.555 -9.386 2.771 1.00 95.44 375 VAL A C 1
ATOM 2896 O O . VAL A 1 375 ? 12.490 -8.853 3.074 1.00 95.44 375 VAL A O 1
ATOM 2899 N N . LEU A 1 376 ? 13.633 -10.641 2.316 1.00 95.31 376 LEU A N 1
ATOM 2900 C CA . LEU A 1 376 ? 12.468 -11.508 2.169 1.00 95.31 376 LEU A CA 1
ATOM 2901 C C . LEU A 1 376 ? 11.747 -11.674 3.510 1.00 95.31 376 LEU A C 1
ATOM 2903 O O . LEU A 1 376 ? 10.543 -11.448 3.582 1.00 95.31 376 LEU A O 1
ATOM 2907 N N . GLN A 1 377 ? 12.469 -11.999 4.585 1.00 92.94 377 GLN A N 1
ATOM 2908 C CA . GLN A 1 377 ? 11.848 -12.170 5.898 1.00 92.94 377 GLN A CA 1
ATOM 2909 C C . GLN A 1 377 ? 11.178 -10.886 6.414 1.00 92.94 377 GLN A C 1
ATOM 2911 O O . GLN A 1 377 ? 10.031 -10.946 6.852 1.00 92.94 377 GLN A O 1
ATOM 2916 N N . ALA A 1 378 ? 11.827 -9.726 6.296 1.00 94.88 378 ALA A N 1
ATOM 2917 C CA . ALA A 1 378 ? 11.254 -8.436 6.684 1.00 94.88 378 ALA A CA 1
ATOM 2918 C C . ALA A 1 378 ? 9.978 -8.097 5.888 1.00 94.88 378 ALA A C 1
ATOM 2920 O O . ALA A 1 378 ? 9.016 -7.576 6.454 1.00 94.88 378 ALA A O 1
ATOM 2921 N N . MET A 1 379 ? 9.924 -8.443 4.595 1.00 96.19 379 MET A N 1
ATOM 2922 C CA . MET A 1 379 ? 8.700 -8.313 3.797 1.00 96.19 379 MET A CA 1
ATOM 2923 C C . MET A 1 379 ? 7.585 -9.233 4.292 1.00 96.19 379 MET A C 1
ATOM 2925 O O . MET A 1 379 ? 6.477 -8.750 4.515 1.00 96.19 379 MET A O 1
ATOM 2929 N N . LEU A 1 380 ? 7.875 -10.522 4.510 1.00 95.56 380 LEU A N 1
ATOM 2930 C CA . LEU A 1 380 ? 6.893 -11.486 5.023 1.00 95.56 380 LEU A CA 1
ATOM 2931 C C . LEU A 1 380 ? 6.324 -11.037 6.372 1.00 95.56 380 LEU A C 1
ATOM 2933 O O . LEU A 1 380 ? 5.118 -11.135 6.585 1.00 95.56 380 LEU A O 1
ATOM 2937 N N . LEU A 1 381 ? 7.167 -10.475 7.242 1.00 94.81 381 LEU A N 1
ATOM 2938 C CA . LEU A 1 381 ? 6.721 -9.875 8.496 1.00 94.81 381 LEU A CA 1
ATOM 2939 C C . LEU A 1 381 ? 5.777 -8.685 8.251 1.00 94.81 381 LEU A C 1
ATOM 2941 O O . LEU A 1 381 ? 4.701 -8.605 8.843 1.00 94.81 381 LEU A O 1
ATOM 2945 N N . SER A 1 382 ? 6.123 -7.803 7.309 1.00 95.50 382 SER A N 1
ATOM 2946 C CA . SER A 1 382 ? 5.299 -6.640 6.957 1.00 95.50 382 SER A CA 1
ATOM 2947 C C . SER A 1 382 ? 3.933 -6.982 6.344 1.00 95.50 382 SER A C 1
ATOM 2949 O O . SER A 1 382 ? 3.017 -6.171 6.441 1.00 95.50 382 SER A O 1
ATOM 2951 N N . PHE A 1 383 ? 3.749 -8.162 5.737 1.00 95.31 383 PHE A N 1
ATOM 2952 C CA . PHE A 1 383 ? 2.472 -8.532 5.103 1.00 95.31 383 PHE A CA 1
ATOM 2953 C C . PHE A 1 383 ? 1.361 -8.831 6.117 1.00 95.31 383 PHE A C 1
ATOM 2955 O O . PHE A 1 383 ? 0.198 -8.562 5.831 1.00 95.31 383 PHE A O 1
ATOM 2962 N N . GLY A 1 384 ? 1.715 -9.366 7.289 1.00 86.94 384 GLY A N 1
ATOM 2963 C CA . GLY A 1 384 ? 0.780 -9.712 8.367 1.00 86.94 384 GLY A CA 1
ATOM 2964 C C . GLY A 1 384 ? 0.959 -8.885 9.636 1.00 86.94 384 GLY A C 1
ATOM 2965 O O . GLY A 1 384 ? 0.527 -9.320 10.695 1.00 86.94 384 GLY A O 1
ATOM 2966 N N . GLN A 1 385 ? 1.676 -7.756 9.580 1.00 92.56 385 GLN A N 1
ATOM 2967 C CA . GLN A 1 385 ? 2.061 -7.007 10.786 1.00 92.56 385 GLN A CA 1
ATOM 2968 C C . GLN A 1 385 ? 2.644 -7.940 11.872 1.00 92.56 385 GLN A C 1
ATOM 2970 O O . GLN A 1 385 ? 2.304 -7.876 13.054 1.00 92.56 385 GLN A O 1
ATOM 2975 N N . LEU A 1 386 ? 3.474 -8.886 11.431 1.00 93.75 386 LEU A N 1
ATOM 2976 C CA . LEU A 1 386 ? 4.117 -9.862 12.291 1.00 93.75 386 LEU A CA 1
ATOM 2977 C C . LEU A 1 386 ? 5.342 -9.199 12.923 1.00 93.75 386 LEU A C 1
ATOM 2979 O O . LEU A 1 386 ? 6.196 -8.647 12.222 1.00 93.75 386 LEU A O 1
ATOM 2983 N N . GLN A 1 387 ? 5.428 -9.240 14.247 1.00 91.38 387 GLN A N 1
ATOM 2984 C CA . GLN A 1 387 ? 6.450 -8.529 15.005 1.00 91.38 387 GLN A CA 1
ATOM 2985 C C . GLN A 1 387 ? 7.126 -9.458 16.008 1.00 91.38 387 GLN A C 1
ATOM 2987 O O . GLN A 1 387 ? 6.461 -10.086 16.828 1.00 91.38 387 GLN A O 1
ATOM 2992 N N . PHE A 1 388 ? 8.457 -9.526 15.971 1.00 85.75 388 PHE A N 1
ATOM 2993 C CA . PHE A 1 388 ? 9.219 -10.183 17.033 1.00 85.75 388 PHE A CA 1
ATOM 2994 C C . PHE A 1 388 ? 9.382 -9.231 18.223 1.00 85.75 388 PHE A C 1
ATOM 2996 O O . PHE A 1 388 ? 10.160 -8.279 18.159 1.00 85.75 388 PHE A O 1
ATOM 3003 N N . GLY A 1 389 ? 8.654 -9.493 19.304 1.00 78.44 389 GLY A N 1
ATOM 3004 C CA . GLY A 1 389 ? 8.952 -8.963 20.630 1.00 78.44 389 GLY A CA 1
ATOM 3005 C C . GLY A 1 389 ? 10.082 -9.747 21.302 1.00 78.44 389 GLY A C 1
ATOM 3006 O O . GLY A 1 389 ? 10.472 -10.823 20.849 1.00 78.44 389 GLY A O 1
ATOM 3007 N N . ASP A 1 390 ? 10.590 -9.218 22.415 1.00 72.81 390 ASP A N 1
ATOM 3008 C CA . ASP A 1 390 ? 11.834 -9.648 23.071 1.00 72.81 390 ASP A CA 1
ATOM 3009 C C . ASP A 1 390 ? 11.897 -11.162 23.415 1.00 72.81 390 ASP A C 1
ATOM 3011 O O . ASP A 1 390 ? 12.990 -11.715 23.553 1.00 72.81 390 ASP A O 1
ATOM 3015 N N . ARG A 1 391 ? 10.745 -11.848 23.532 1.00 82.31 391 ARG A N 1
ATOM 3016 C CA . ARG A 1 391 ? 10.644 -13.311 23.731 1.00 82.31 391 ARG A CA 1
ATOM 3017 C C . ARG A 1 391 ? 9.618 -14.032 22.848 1.00 82.31 391 ARG A C 1
ATOM 3019 O O . ARG A 1 391 ? 9.552 -15.261 22.901 1.00 82.31 391 ARG A O 1
ATOM 3026 N N . HIS A 1 392 ? 8.815 -13.332 22.050 1.00 89.00 392 HIS A N 1
ATOM 3027 C CA . HIS A 1 392 ? 7.651 -13.907 21.360 1.00 89.00 392 HIS A CA 1
ATOM 3028 C C . HIS A 1 392 ? 7.400 -13.256 19.991 1.00 89.00 392 HIS A C 1
ATOM 3030 O O . HIS A 1 392 ? 7.736 -12.097 19.775 1.00 89.00 392 HIS A O 1
ATOM 3036 N N . LEU A 1 393 ? 6.812 -14.004 19.057 1.00 91.94 393 LEU A N 1
ATOM 3037 C CA . LEU A 1 393 ? 6.298 -13.498 17.781 1.00 91.94 393 LEU A CA 1
ATOM 3038 C C . LEU A 1 393 ? 4.813 -13.160 17.938 1.00 91.94 393 LEU A C 1
ATOM 3040 O O . LEU A 1 393 ? 4.049 -13.974 18.452 1.00 91.94 393 LEU A O 1
ATOM 3044 N N . GLU A 1 394 ? 4.415 -11.985 17.468 1.00 92.94 394 GLU A N 1
ATOM 3045 C CA . GLU A 1 394 ? 3.048 -11.460 17.524 1.00 92.94 394 GLU A CA 1
ATOM 3046 C C . GLU A 1 394 ? 2.502 -11.278 16.109 1.00 92.94 394 GLU A C 1
ATOM 3048 O O . GLU A 1 394 ? 3.194 -10.716 15.265 1.00 92.94 394 GLU A O 1
ATOM 3053 N N . PHE A 1 395 ? 1.261 -11.684 15.848 1.00 94.88 395 PHE A N 1
ATOM 3054 C CA . PHE A 1 395 ? 0.513 -11.335 14.633 1.00 94.88 395 PHE A CA 1
ATOM 3055 C C . PHE A 1 395 ? -0.437 -10.187 14.993 1.00 94.88 395 PHE A C 1
ATOM 3057 O O . PHE A 1 395 ? -1.435 -10.407 15.672 1.00 94.88 395 PHE A O 1
ATOM 3064 N N . LYS A 1 396 ? -0.116 -8.948 14.605 1.00 90.62 396 LYS A N 1
ATOM 3065 C CA . LYS A 1 396 ? -0.832 -7.740 15.073 1.00 90.62 396 LYS A CA 1
ATOM 3066 C C . LYS A 1 396 ? -1.862 -7.165 14.093 1.00 90.62 396 LYS A C 1
ATOM 3068 O O . LYS A 1 396 ? -2.422 -6.107 14.360 1.00 90.62 396 LYS A O 1
ATOM 3073 N N . THR A 1 397 ? -2.132 -7.845 12.979 1.00 88.31 397 THR A N 1
ATOM 3074 C CA . THR A 1 397 ? -3.193 -7.450 12.041 1.00 88.31 397 THR A CA 1
ATOM 3075 C C . THR A 1 397 ? -4.569 -7.480 12.708 1.00 88.31 397 THR A C 1
ATOM 3077 O O . THR A 1 397 ? -4.916 -8.437 13.397 1.00 88.31 397 THR A O 1
ATOM 3080 N N . HIS A 1 398 ? -5.371 -6.446 12.455 1.00 86.50 398 HIS A N 1
ATOM 3081 C CA . HIS A 1 398 ? -6.752 -6.370 12.917 1.00 86.50 398 HIS A CA 1
ATOM 3082 C C . HIS A 1 398 ? -7.624 -7.414 12.181 1.00 86.50 398 HIS A C 1
ATOM 3084 O O . HIS A 1 398 ? -7.527 -7.507 10.955 1.00 86.50 398 HIS A O 1
ATOM 3090 N N . PRO A 1 399 ? -8.523 -8.155 12.863 1.00 83.31 399 PRO A N 1
ATOM 3091 C CA . PRO A 1 399 ? -9.357 -9.202 12.255 1.00 83.31 399 PRO A CA 1
ATOM 3092 C C . PRO A 1 399 ? -10.046 -8.809 10.936 1.00 83.31 399 PRO A C 1
ATOM 3094 O O . PRO A 1 399 ? -9.975 -9.559 9.969 1.00 83.31 399 PRO A O 1
ATOM 3097 N N . ARG A 1 400 ? -10.623 -7.598 10.853 1.00 80.50 400 ARG A N 1
ATOM 3098 C CA . ARG A 1 400 ? -11.244 -7.040 9.627 1.00 80.50 400 ARG A CA 1
ATOM 3099 C C . ARG A 1 400 ? -10.369 -7.076 8.360 1.00 80.50 400 ARG A C 1
ATOM 3101 O O . ARG A 1 400 ? -10.899 -7.104 7.256 1.00 80.50 400 ARG A O 1
ATOM 3108 N N . ASP A 1 401 ? -9.042 -7.034 8.497 1.00 83.69 401 ASP A N 1
ATOM 3109 C CA . ASP A 1 401 ? -8.120 -7.002 7.356 1.00 83.69 401 ASP A CA 1
ATOM 3110 C C . ASP A 1 401 ? -7.826 -8.423 6.817 1.00 83.69 401 ASP A C 1
ATOM 31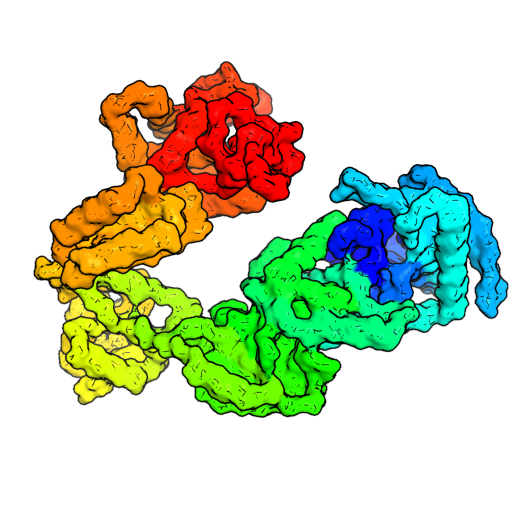12 O O . ASP A 1 401 ? -7.243 -8.581 5.737 1.00 83.69 401 ASP A O 1
ATOM 3116 N N . LEU A 1 402 ? -8.288 -9.470 7.515 1.00 87.88 402 LEU A N 1
ATOM 3117 C CA . LEU A 1 402 ? -8.196 -10.889 7.148 1.00 87.88 402 LEU A CA 1
ATOM 3118 C C . LEU A 1 402 ? -9.357 -11.338 6.242 1.00 87.88 402 LEU A C 1
ATOM 3120 O O . LEU A 1 402 ? -10.077 -12.284 6.539 1.00 87.88 402 LEU A O 1
ATOM 3124 N N . HIS A 1 403 ? -9.541 -10.645 5.122 1.00 85.81 403 HIS A N 1
ATOM 3125 C CA . HIS A 1 403 ? -10.655 -10.851 4.186 1.00 85.81 403 HIS A CA 1
ATOM 3126 C C . HIS A 1 403 ? -10.374 -11.895 3.083 1.00 85.81 403 HIS A C 1
ATOM 3128 O O . HIS A 1 403 ? -11.208 -12.102 2.205 1.00 85.81 403 HIS A O 1
ATOM 3134 N N . ARG A 1 404 ? -9.185 -12.515 3.081 1.00 91.75 404 ARG A N 1
ATOM 3135 C CA . ARG A 1 404 ? -8.719 -13.529 2.116 1.00 91.75 404 ARG A CA 1
ATOM 3136 C C . ARG A 1 404 ? -7.793 -14.520 2.811 1.00 91.75 404 ARG A C 1
ATOM 3138 O O . ARG A 1 404 ? -7.086 -14.136 3.740 1.00 91.75 404 ARG A O 1
ATOM 3145 N N . ASP A 1 405 ? -7.725 -15.753 2.306 1.00 94.44 405 ASP A N 1
ATOM 3146 C CA . ASP A 1 405 ? -6.721 -16.705 2.788 1.00 94.44 405 ASP A CA 1
ATOM 3147 C C . ASP A 1 405 ? -5.298 -16.176 2.589 1.00 94.44 405 ASP A C 1
ATOM 3149 O O . ASP A 1 405 ? -4.938 -15.759 1.480 1.00 94.44 405 ASP A O 1
ATOM 3153 N N . TYR A 1 406 ? -4.479 -16.281 3.633 1.00 95.94 406 TYR A N 1
ATOM 3154 C CA . TYR A 1 406 ? -3.069 -15.898 3.645 1.00 95.94 406 TYR A CA 1
ATOM 3155 C C . TYR A 1 406 ? -2.211 -17.081 4.084 1.00 95.94 406 TYR A C 1
ATOM 3157 O O . TYR A 1 406 ? -2.507 -17.728 5.082 1.00 95.94 406 TYR A O 1
ATOM 3165 N N . TYR A 1 407 ? -1.104 -17.336 3.391 1.00 95.88 407 TYR A N 1
ATOM 3166 C CA . TYR A 1 407 ? -0.254 -18.505 3.627 1.00 95.88 407 TYR A CA 1
ATOM 3167 C C . TYR A 1 407 ? 1.196 -18.075 3.864 1.00 95.88 407 TYR A C 1
ATOM 3169 O O . TYR A 1 407 ? 1.992 -17.991 2.926 1.00 95.88 407 TYR A O 1
ATOM 3177 N N . PHE A 1 408 ? 1.559 -17.805 5.118 1.00 96.56 408 PHE A N 1
ATOM 3178 C CA . PHE A 1 408 ? 2.938 -17.529 5.522 1.00 96.56 408 PHE A CA 1
ATOM 3179 C C . PHE A 1 408 ? 3.696 -18.847 5.663 1.00 96.56 408 PHE A C 1
ATOM 3181 O O . PHE A 1 408 ? 3.401 -19.667 6.536 1.00 96.56 408 PHE A O 1
ATOM 3188 N N . ARG A 1 409 ? 4.691 -19.048 4.802 1.00 94.44 409 ARG A N 1
ATOM 3189 C CA . ARG A 1 409 ? 5.509 -20.259 4.758 1.00 94.44 409 ARG A CA 1
ATOM 3190 C C . ARG A 1 409 ? 6.904 -19.962 5.286 1.00 94.44 409 ARG A C 1
ATOM 3192 O O . ARG A 1 409 ? 7.572 -19.048 4.801 1.00 94.44 409 ARG A O 1
ATOM 3199 N N . ARG A 1 410 ? 7.344 -20.783 6.238 1.00 93.00 410 ARG A N 1
ATOM 3200 C CA . ARG A 1 410 ? 8.702 -20.866 6.782 1.00 93.00 410 ARG A CA 1
ATOM 3201 C C . ARG A 1 410 ? 9.261 -19.516 7.231 1.00 93.00 410 ARG A C 1
ATOM 3203 O O . ARG A 1 410 ? 10.362 -19.131 6.842 1.00 93.00 410 ARG A O 1
ATOM 3210 N N . LEU A 1 411 ? 8.510 -18.817 8.079 1.00 92.31 411 LEU A N 1
ATOM 3211 C CA . LEU A 1 411 ? 9.019 -17.680 8.847 1.00 92.31 411 LEU A CA 1
ATOM 3212 C C . LEU A 1 411 ? 10.112 -18.190 9.799 1.00 92.31 411 LEU A C 1
ATOM 3214 O O . LEU A 1 411 ? 9.844 -19.091 10.598 1.00 92.31 411 LEU A O 1
ATOM 3218 N N . ASN A 1 412 ? 11.334 -17.654 9.727 1.00 88.81 412 ASN A N 1
ATOM 3219 C CA . ASN A 1 412 ? 12.410 -18.103 10.615 1.00 88.81 412 ASN A CA 1
ATOM 3220 C C . ASN A 1 412 ? 12.211 -17.519 12.014 1.00 88.81 412 ASN A C 1
ATOM 3222 O O . ASN A 1 412 ? 12.276 -16.303 12.198 1.00 88.81 412 ASN A O 1
ATOM 3226 N N . TYR A 1 413 ? 12.021 -18.385 13.003 1.00 87.31 413 TYR A N 1
ATOM 3227 C CA . TYR A 1 413 ? 12.017 -18.023 14.413 1.00 87.31 413 TYR A CA 1
ATOM 3228 C C . TYR A 1 413 ? 13.323 -18.535 15.030 1.00 87.31 413 TYR A C 1
ATOM 3230 O O . TYR A 1 413 ? 13.453 -19.706 15.389 1.00 87.31 413 TYR A O 1
ATOM 3238 N N . GLY A 1 414 ? 14.304 -17.644 15.172 1.00 76.94 414 GLY A N 1
ATOM 3239 C CA . GLY A 1 414 ? 15.624 -17.995 15.696 1.00 76.94 414 GLY A CA 1
ATOM 3240 C C . GLY A 1 414 ? 16.417 -18.946 14.785 1.00 76.94 414 GLY A C 1
ATOM 3241 O O . GLY A 1 414 ? 16.157 -19.064 13.591 1.00 76.94 414 GLY A O 1
ATOM 3242 N N . ASN A 1 415 ? 17.412 -19.630 15.360 1.00 67.62 415 ASN A N 1
ATOM 3243 C CA . ASN A 1 415 ? 18.494 -20.278 14.603 1.00 67.62 415 ASN A CA 1
ATOM 3244 C C . ASN A 1 415 ? 18.086 -21.459 13.695 1.00 67.62 415 ASN A C 1
ATOM 3246 O O . ASN A 1 415 ? 18.771 -21.715 12.703 1.00 67.62 415 ASN A O 1
ATOM 3250 N N . ASN A 1 416 ? 17.044 -22.229 14.044 1.00 75.44 416 ASN A N 1
ATOM 3251 C CA . ASN A 1 416 ? 16.627 -23.419 13.278 1.00 75.44 416 ASN A CA 1
ATOM 3252 C C . ASN A 1 416 ? 15.107 -23.653 13.191 1.00 75.44 416 ASN A C 1
ATOM 3254 O O . ASN A 1 416 ? 14.696 -24.566 12.459 1.00 75.44 416 ASN A O 1
ATOM 3258 N N . THR A 1 417 ? 14.280 -22.891 13.913 1.00 86.81 417 THR A N 1
ATOM 3259 C CA . THR A 1 417 ? 12.827 -23.106 13.927 1.00 86.81 417 THR A CA 1
ATOM 3260 C C . THR A 1 417 ? 12.149 -22.339 12.791 1.00 86.81 417 THR A C 1
ATOM 3262 O O . THR A 1 417 ? 12.445 -21.173 12.551 1.00 86.81 417 THR A O 1
ATOM 3265 N N . HIS A 1 418 ? 11.246 -23.008 12.071 1.00 91.81 418 HIS A N 1
ATOM 3266 C CA . HIS A 1 418 ? 10.482 -22.418 10.968 1.00 91.81 418 HIS A CA 1
ATOM 3267 C C . HIS A 1 418 ? 8.988 -22.543 11.262 1.00 91.81 418 HIS A C 1
ATOM 3269 O O . HIS A 1 418 ? 8.493 -23.658 11.444 1.00 91.81 418 HIS A O 1
ATOM 3275 N N . VAL A 1 419 ? 8.288 -21.412 11.277 1.00 93.31 419 VAL A N 1
ATOM 3276 C CA . VAL A 1 419 ? 6.853 -21.325 11.561 1.00 93.31 419 VAL A CA 1
ATOM 3277 C C . VAL A 1 419 ? 6.078 -21.167 10.254 1.00 93.31 419 VAL A C 1
ATOM 3279 O O . VAL A 1 419 ? 6.418 -20.326 9.418 1.00 93.31 419 VAL A O 1
ATOM 3282 N N . ASN A 1 420 ? 5.024 -21.962 10.098 1.00 96.50 420 ASN A N 1
ATOM 3283 C CA . ASN A 1 420 ? 3.989 -21.778 9.089 1.00 96.50 420 ASN A CA 1
ATOM 3284 C C . ASN A 1 420 ? 2.742 -21.214 9.773 1.00 96.50 420 ASN A C 1
ATOM 3286 O O . ASN A 1 420 ? 2.315 -21.748 10.797 1.00 96.50 420 ASN A O 1
ATOM 3290 N N . ILE A 1 421 ? 2.165 -20.158 9.201 1.00 97.31 421 ILE A N 1
ATOM 3291 C CA . ILE A 1 421 ? 0.910 -19.550 9.657 1.00 97.31 421 ILE A CA 1
ATOM 3292 C C . ILE A 1 421 ? -0.002 -19.457 8.438 1.00 97.31 421 ILE A C 1
ATOM 3294 O O . ILE A 1 421 ? 0.358 -18.821 7.449 1.00 97.31 421 ILE A O 1
ATOM 3298 N N . SER A 1 422 ? -1.169 -20.087 8.494 1.00 97.31 422 SER A N 1
ATOM 3299 C CA . SER A 1 422 ? -2.219 -19.908 7.491 1.00 97.31 422 SER A CA 1
ATOM 3300 C C . SER A 1 422 ? -3.404 -19.197 8.127 1.00 97.31 422 SER A C 1
ATOM 3302 O O . SER A 1 422 ? -3.848 -19.583 9.204 1.00 97.31 422 SER A O 1
ATOM 3304 N N . VAL A 1 423 ? -3.899 -18.163 7.465 1.00 96.44 423 VAL A N 1
ATOM 3305 C CA . VAL A 1 423 ? -5.221 -17.587 7.697 1.00 96.44 423 VAL A CA 1
ATOM 3306 C C . VAL A 1 423 ? -6.129 -18.218 6.655 1.00 96.44 423 VAL A C 1
ATOM 3308 O O . VAL A 1 423 ? -5.808 -18.137 5.472 1.00 96.44 423 VAL A O 1
ATOM 3311 N N . ILE A 1 424 ? -7.220 -18.846 7.078 1.00 93.38 424 ILE A N 1
ATOM 3312 C CA . ILE A 1 424 ? -8.259 -19.375 6.188 1.00 93.38 424 ILE A CA 1
ATOM 3313 C C . ILE A 1 424 ? -9.544 -18.617 6.485 1.00 93.38 424 ILE A C 1
ATOM 3315 O O . ILE A 1 424 ? -9.916 -18.497 7.652 1.00 93.38 424 ILE A O 1
ATOM 3319 N N . VAL A 1 425 ? -10.201 -18.099 5.454 1.00 86.81 425 VAL A N 1
ATOM 3320 C CA . VAL A 1 425 ? -11.489 -17.412 5.578 1.00 86.81 425 VAL A CA 1
ATOM 3321 C C . VAL A 1 425 ? -12.593 -18.399 5.219 1.00 86.81 425 VAL A C 1
ATOM 3323 O O . VAL A 1 425 ? -12.632 -18.916 4.106 1.00 86.81 425 VAL A O 1
ATOM 3326 N N . GLY A 1 426 ? -13.460 -18.703 6.185 1.00 73.56 426 GLY A N 1
ATOM 3327 C CA . GLY A 1 426 ? -14.606 -19.586 5.976 1.00 73.56 426 GLY A CA 1
ATOM 3328 C C . GLY A 1 426 ? -15.696 -18.949 5.112 1.00 73.56 426 GLY A C 1
ATOM 3329 O O . GLY A 1 426 ? -15.705 -17.738 4.889 1.00 73.56 426 GLY A O 1
ATOM 3330 N N . ASP A 1 427 ? -16.670 -19.760 4.687 1.00 65.56 427 ASP A N 1
ATOM 3331 C CA . ASP A 1 427 ? -17.838 -19.300 3.916 1.00 65.56 427 ASP A CA 1
ATOM 3332 C C . ASP A 1 427 ? -18.683 -18.240 4.665 1.00 65.56 427 ASP A C 1
ATOM 3334 O O . ASP A 1 427 ? -19.446 -17.497 4.051 1.00 65.56 427 ASP A O 1
ATOM 3338 N N . ASP A 1 428 ? -18.526 -18.132 5.991 1.00 59.03 428 ASP A N 1
ATOM 3339 C CA . ASP A 1 428 ? -19.136 -17.115 6.860 1.00 59.03 428 ASP A CA 1
ATOM 3340 C C . ASP A 1 428 ? -18.314 -15.809 6.971 1.00 59.03 428 ASP A C 1
ATOM 3342 O O . ASP A 1 428 ? -18.604 -14.943 7.804 1.00 59.03 428 ASP A O 1
ATOM 3346 N N . ASN A 1 429 ? -17.282 -15.659 6.134 1.00 64.81 429 ASN A N 1
ATOM 3347 C CA . ASN A 1 429 ? -16.288 -14.583 6.151 1.00 64.81 429 ASN A CA 1
ATOM 3348 C C . ASN A 1 429 ? -15.534 -14.433 7.489 1.00 64.81 429 ASN A C 1
ATOM 3350 O O . ASN A 1 429 ? -15.003 -13.355 7.774 1.00 64.81 429 ASN A O 1
ATOM 3354 N N . LYS A 1 430 ? -15.455 -15.482 8.324 1.00 71.00 430 LYS A N 1
ATOM 3355 C CA . LYS A 1 430 ? -14.586 -15.481 9.511 1.00 71.00 430 LYS A CA 1
ATOM 3356 C C . LYS A 1 430 ? -13.212 -16.048 9.187 1.00 71.00 430 LYS A C 1
ATOM 3358 O O . LYS A 1 430 ? -13.079 -17.127 8.614 1.00 71.00 430 LYS A O 1
ATOM 3363 N N . ALA A 1 431 ? -12.181 -15.336 9.627 1.00 84.50 431 ALA A N 1
ATOM 3364 C CA . ALA A 1 431 ? -10.807 -15.804 9.573 1.00 84.50 431 ALA A CA 1
ATOM 3365 C C . ALA A 1 431 ? -10.500 -16.786 10.718 1.00 84.50 431 ALA A C 1
ATOM 3367 O O . ALA A 1 431 ? -10.840 -16.547 11.878 1.00 84.50 431 ALA A O 1
ATOM 3368 N N . VAL A 1 432 ? -9.793 -17.866 10.397 1.00 88.25 432 VAL A N 1
ATOM 3369 C CA . VAL A 1 432 ? -9.285 -18.871 11.338 1.00 88.25 432 VAL A CA 1
ATOM 3370 C C . VAL A 1 432 ? -7.782 -19.030 11.129 1.00 88.25 432 VAL A C 1
ATOM 3372 O O . VAL A 1 432 ? -7.304 -19.065 9.994 1.00 88.25 432 VAL A O 1
ATOM 3375 N N . LEU A 1 433 ? -7.027 -19.132 12.223 1.00 95.44 433 LEU A N 1
ATOM 3376 C CA . LEU A 1 433 ? -5.578 -19.311 12.191 1.00 95.44 433 LEU A CA 1
ATOM 3377 C C . LEU A 1 433 ? -5.211 -20.792 12.276 1.00 95.44 433 LEU A C 1
ATOM 3379 O O . LEU A 1 433 ? -5.721 -21.526 13.119 1.00 95.44 433 LEU A O 1
ATOM 3383 N N . TYR A 1 434 ? -4.253 -21.207 11.455 1.00 96.50 434 TYR A N 1
ATOM 3384 C CA . TYR A 1 434 ? -3.618 -22.519 11.506 1.00 96.50 434 TYR A CA 1
ATOM 3385 C C . TYR A 1 434 ? -2.107 -22.351 11.620 1.00 96.50 434 TYR A C 1
ATOM 3387 O O . TYR A 1 434 ? -1.485 -21.696 10.783 1.00 96.50 434 TYR A O 1
ATOM 3395 N N . VAL A 1 435 ? -1.507 -22.943 12.652 1.00 96.94 435 VAL A N 1
ATOM 3396 C CA . VAL A 1 435 ? -0.085 -22.770 12.981 1.00 96.94 435 VAL A CA 1
ATOM 3397 C C . VAL A 1 435 ? 0.616 -24.123 13.066 1.00 96.94 435 VAL A C 1
ATOM 3399 O O . VAL A 1 435 ? 0.148 -25.028 13.758 1.00 96.94 435 VAL A O 1
ATOM 3402 N N . ALA A 1 436 ? 1.760 -24.259 12.395 1.00 95.62 436 ALA A N 1
ATOM 3403 C CA . ALA A 1 436 ? 2.603 -25.456 12.440 1.00 95.62 436 ALA A CA 1
ATOM 3404 C C . ALA A 1 436 ? 4.100 -25.115 12.408 1.00 95.62 436 ALA A C 1
ATOM 3406 O O . ALA A 1 436 ? 4.505 -24.021 12.013 1.00 95.62 436 ALA A O 1
ATOM 3407 N N . LEU A 1 437 ? 4.929 -26.087 12.789 1.00 93.25 437 LEU A N 1
ATOM 3408 C CA . LEU A 1 437 ? 6.389 -26.022 12.738 1.00 93.25 437 LEU A CA 1
ATOM 3409 C C . LEU A 1 437 ? 6.925 -27.080 11.766 1.00 93.25 437 LEU A C 1
ATOM 3411 O O . LEU A 1 437 ? 6.797 -28.277 12.027 1.00 93.25 437 LEU A O 1
ATOM 3415 N N . ASP A 1 438 ? 7.590 -26.668 10.685 1.00 81.62 438 ASP A N 1
ATOM 3416 C CA . ASP A 1 438 ? 8.230 -27.618 9.751 1.00 81.62 438 ASP A CA 1
ATOM 3417 C C . ASP A 1 438 ? 9.453 -28.294 10.385 1.00 81.62 438 ASP A C 1
ATOM 3419 O O . ASP A 1 438 ? 9.714 -29.494 10.231 1.00 81.62 438 ASP A O 1
ATOM 3423 N N . ARG A 1 439 ? 10.217 -27.487 11.120 1.00 77.12 439 ARG A N 1
ATOM 3424 C CA . ARG A 1 439 ? 11.409 -27.869 11.869 1.00 77.12 439 ARG A CA 1
ATOM 3425 C C . ARG A 1 439 ? 11.428 -27.048 13.144 1.00 77.12 439 ARG A C 1
ATOM 3427 O O . ARG A 1 439 ? 11.208 -25.841 13.082 1.00 77.12 439 ARG A O 1
ATOM 3434 N N . ASN A 1 440 ? 11.741 -27.696 14.257 1.00 80.81 440 ASN A N 1
ATOM 3435 C CA . ASN A 1 440 ? 11.996 -27.049 15.530 1.00 80.81 440 ASN A CA 1
ATOM 3436 C C . ASN A 1 440 ? 13.182 -27.705 16.246 1.00 80.81 440 ASN A C 1
ATOM 3438 O O . ASN A 1 440 ? 13.442 -28.897 16.081 1.00 80.81 440 ASN A O 1
ATOM 3442 N N . ASP A 1 441 ? 13.907 -26.908 17.021 1.00 78.25 441 ASP A N 1
ATOM 3443 C CA . ASP A 1 441 ? 14.970 -27.336 17.938 1.00 78.25 441 ASP A CA 1
ATOM 3444 C C . ASP A 1 441 ? 14.499 -27.384 19.401 1.00 78.25 441 ASP A C 1
ATOM 3446 O O . ASP A 1 441 ? 15.048 -28.141 20.200 1.00 78.25 441 ASP A O 1
ATOM 3450 N N . MET A 1 442 ? 13.447 -26.632 19.739 1.00 83.44 442 MET A N 1
A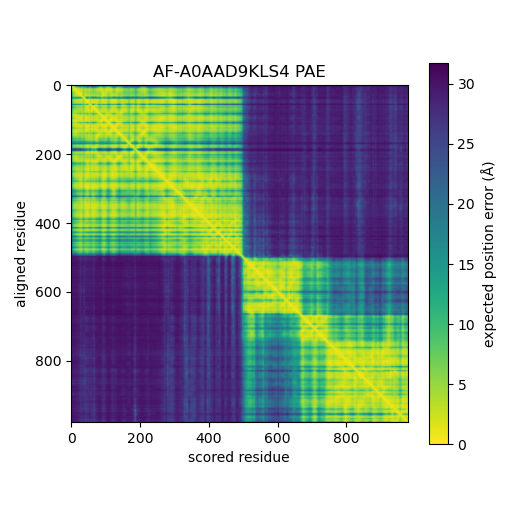TOM 3451 C CA . MET A 1 442 ? 12.868 -26.520 21.085 1.00 83.44 442 MET A CA 1
ATOM 3452 C C . MET A 1 442 ? 11.327 -26.628 21.036 1.00 83.44 442 MET A C 1
ATOM 3454 O O . MET A 1 442 ? 10.744 -26.526 19.950 1.00 83.44 442 MET A O 1
ATOM 3458 N N . PRO A 1 443 ? 10.616 -26.877 22.155 1.00 87.69 443 PRO A N 1
ATOM 3459 C CA . PRO A 1 443 ? 9.154 -26.807 22.172 1.00 87.69 443 PRO A CA 1
ATOM 3460 C C . PRO A 1 443 ? 8.676 -25.353 22.058 1.00 87.69 443 PRO A C 1
ATOM 3462 O O . PRO A 1 443 ? 9.127 -24.501 22.815 1.00 87.69 443 PRO A O 1
ATOM 3465 N N . PHE A 1 444 ? 7.730 -25.097 21.155 1.00 93.25 444 PHE A N 1
ATOM 3466 C CA . PHE A 1 444 ? 7.038 -23.810 21.033 1.00 93.25 444 PHE A CA 1
ATOM 3467 C C . PHE A 1 444 ? 5.566 -23.948 21.424 1.00 93.25 444 PHE A C 1
ATOM 3469 O O . PHE A 1 444 ? 4.987 -25.036 21.352 1.00 93.25 444 PHE A O 1
ATOM 3476 N N . TYR A 1 445 ? 4.971 -22.829 21.814 1.00 94.19 445 TYR A N 1
ATOM 3477 C CA . TYR A 1 445 ? 3.592 -22.688 22.257 1.00 94.19 445 TYR A CA 1
ATOM 3478 C C . TYR A 1 445 ? 2.944 -21.497 21.555 1.00 94.19 445 TYR A C 1
ATOM 3480 O O . TYR A 1 445 ? 3.645 -20.560 21.164 1.00 94.19 445 TYR A O 1
ATOM 3488 N N . ALA A 1 446 ? 1.622 -21.537 21.414 1.00 94.75 446 ALA A N 1
ATOM 3489 C CA . ALA A 1 446 ? 0.816 -20.445 20.896 1.00 94.75 446 ALA A CA 1
ATOM 3490 C C . ALA A 1 446 ? -0.399 -20.152 21.784 1.00 94.75 446 ALA A C 1
ATOM 3492 O O . ALA A 1 446 ? -0.948 -21.059 22.412 1.00 94.75 446 ALA A O 1
ATOM 3493 N N . CYS A 1 447 ? -0.837 -18.897 21.780 1.00 90.38 447 CYS A N 1
ATOM 3494 C CA . CYS A 1 447 ? -2.154 -18.476 22.253 1.00 90.38 447 CYS A CA 1
ATOM 3495 C C . CYS A 1 447 ? -2.752 -17.443 21.292 1.00 90.38 447 CYS A C 1
ATOM 3497 O O . CYS A 1 447 ? -2.036 -16.810 20.513 1.00 90.38 447 CYS A O 1
ATOM 3499 N N . ASP A 1 448 ? -4.074 -17.340 21.313 1.00 87.81 448 ASP A N 1
ATOM 3500 C CA . ASP A 1 448 ? -4.864 -16.394 20.531 1.00 87.81 448 ASP A CA 1
ATOM 3501 C C . ASP A 1 448 ? -4.974 -15.029 21.237 1.00 87.81 448 ASP A C 1
ATOM 3503 O O . ASP A 1 448 ? -4.257 -14.755 22.205 1.00 87.81 448 ASP A O 1
ATOM 3507 N N . ALA A 1 449 ? -5.827 -14.137 20.724 1.00 81.69 449 ALA A N 1
ATOM 3508 C CA . ALA A 1 449 ? -5.901 -12.762 21.211 1.00 81.69 449 ALA A CA 1
ATOM 3509 C C . ALA A 1 449 ? -6.210 -12.674 22.715 1.00 81.69 449 ALA A C 1
ATOM 3511 O O . ALA A 1 449 ? -7.082 -13.366 23.245 1.00 81.69 449 ALA A O 1
ATOM 3512 N N . GLY A 1 450 ? -5.465 -11.815 23.412 1.00 74.12 450 GLY A N 1
ATOM 3513 C CA . GLY A 1 450 ? -5.519 -11.677 24.868 1.00 74.12 450 GLY A CA 1
ATOM 3514 C C . GLY A 1 450 ? -4.941 -12.849 25.677 1.00 74.12 450 GLY A C 1
ATOM 3515 O O . GLY A 1 450 ? -4.882 -12.728 26.897 1.00 74.12 450 GLY A O 1
ATOM 3516 N N . CYS A 1 451 ? -4.534 -13.965 25.051 1.00 80.62 451 CYS A N 1
ATOM 3517 C CA . CYS A 1 451 ? -3.984 -15.168 25.699 1.00 80.62 451 CYS A CA 1
ATOM 3518 C C . CYS A 1 451 ? -4.758 -15.640 26.946 1.00 80.62 451 CYS A C 1
ATOM 3520 O O . CYS A 1 451 ? -4.179 -16.063 27.948 1.00 80.62 451 CYS A O 1
ATOM 3522 N N . GLN A 1 452 ? -6.090 -15.557 26.884 1.00 71.75 452 GLN A N 1
ATOM 3523 C CA . GLN A 1 452 ? -6.966 -15.954 27.988 1.00 71.75 452 GLN A CA 1
ATOM 3524 C C . GLN A 1 452 ? -7.003 -17.478 28.172 1.00 71.75 452 GLN A C 1
ATOM 3526 O O . GLN A 1 452 ? -7.071 -17.961 29.308 1.00 71.75 452 GLN A O 1
ATOM 3531 N N . ASP A 1 453 ? -6.901 -18.225 27.074 1.00 77.19 453 ASP A N 1
ATOM 3532 C CA . ASP A 1 453 ? -6.855 -19.685 27.066 1.00 77.19 453 ASP A CA 1
ATOM 3533 C C . ASP A 1 453 ? -5.424 -20.222 27.307 1.00 77.19 453 ASP A C 1
ATOM 3535 O O . ASP A 1 453 ? -4.441 -19.563 26.952 1.00 77.19 453 ASP A O 1
ATOM 3539 N N . PRO A 1 454 ? -5.252 -21.415 27.916 1.00 78.38 454 PRO A N 1
ATOM 3540 C CA . PRO A 1 454 ? -3.927 -21.968 28.203 1.00 78.38 454 PRO A CA 1
ATOM 3541 C C . PRO A 1 454 ? -3.065 -22.176 26.938 1.00 78.38 454 PRO A C 1
ATOM 3543 O O . PRO A 1 454 ? -3.553 -22.762 25.970 1.00 78.38 454 PRO A O 1
ATOM 3546 N N . PRO A 1 455 ? -1.761 -21.821 26.954 1.00 89.44 455 PRO A N 1
ATOM 3547 C CA . PRO A 1 455 ? -0.875 -21.959 25.797 1.00 89.44 455 PRO A CA 1
ATOM 3548 C C . PRO A 1 455 ? -0.831 -23.367 25.188 1.00 89.44 455 PRO A C 1
ATOM 3550 O O . PRO A 1 455 ? -0.427 -24.339 25.841 1.00 89.44 455 PRO A O 1
ATOM 3553 N N . ILE A 1 456 ? -1.179 -23.458 23.904 1.00 92.81 456 ILE A N 1
ATOM 3554 C CA . ILE A 1 456 ? -1.236 -24.698 23.127 1.00 92.81 456 ILE A CA 1
ATOM 3555 C C . ILE A 1 456 ? 0.158 -25.019 22.592 1.00 92.81 456 ILE A C 1
ATOM 3557 O O . ILE A 1 456 ? 0.795 -24.188 21.950 1.00 92.81 456 ILE A O 1
ATOM 3561 N N . LYS A 1 457 ? 0.654 -26.235 22.831 1.00 94.06 457 LYS A N 1
ATOM 3562 C CA . LYS A 1 457 ? 1.962 -26.672 22.323 1.00 94.06 457 LYS A CA 1
ATOM 3563 C C . LYS A 1 457 ? 1.898 -26.948 20.817 1.00 94.06 457 LYS A C 1
ATOM 3565 O O . LYS A 1 457 ? 1.121 -27.791 20.381 1.00 94.06 457 LYS A O 1
ATOM 3570 N N . LEU A 1 458 ? 2.768 -26.298 20.049 1.00 94.81 458 LEU A N 1
ATOM 3571 C CA . LEU A 1 458 ? 2.859 -26.450 18.598 1.00 94.81 458 LEU A CA 1
ATOM 3572 C C . LEU A 1 458 ? 3.660 -27.698 18.184 1.00 94.81 458 LEU A C 1
ATOM 3574 O O . LEU A 1 458 ? 4.544 -28.176 18.903 1.00 94.81 458 LEU A O 1
ATOM 3578 N N . GLY A 1 459 ? 3.381 -28.196 16.978 1.00 92.06 459 GLY A N 1
ATOM 3579 C CA . GLY A 1 459 ? 4.065 -29.336 16.366 1.00 92.06 459 GLY A CA 1
ATOM 3580 C C . GLY A 1 459 ? 4.024 -29.288 14.836 1.00 92.06 459 GLY A C 1
ATOM 3581 O O . GLY A 1 459 ? 3.768 -28.242 14.248 1.00 92.06 459 GLY A O 1
ATOM 3582 N N . LYS A 1 460 ? 4.272 -30.431 14.183 1.00 91.25 460 LYS A N 1
ATOM 3583 C CA . LYS A 1 460 ? 4.249 -30.549 12.709 1.00 91.25 460 LYS A CA 1
ATOM 3584 C C . LYS A 1 460 ? 2.846 -30.540 12.095 1.00 91.25 460 LYS A C 1
ATOM 3586 O O . LYS A 1 460 ? 2.707 -30.303 10.902 1.00 91.25 460 LYS A O 1
ATOM 3591 N N . GLN A 1 461 ? 1.823 -30.859 12.885 1.00 89.81 461 GLN A N 1
ATOM 3592 C CA . GLN A 1 461 ? 0.428 -30.768 12.460 1.00 89.81 461 GLN A CA 1
ATOM 3593 C C . GLN A 1 461 ? -0.080 -29.339 12.672 1.00 89.81 461 GLN A C 1
ATOM 3595 O O . GLN A 1 461 ? 0.307 -28.683 13.639 1.00 89.81 461 GLN A O 1
ATOM 3600 N N . MET A 1 462 ? -0.951 -28.880 11.771 1.00 91.44 462 MET A N 1
ATOM 3601 C CA . MET A 1 462 ? -1.610 -27.580 11.887 1.00 91.44 462 MET A CA 1
ATOM 3602 C C . MET A 1 462 ? -2.497 -27.549 13.133 1.00 91.44 462 MET A C 1
ATOM 3604 O O . MET A 1 462 ? -3.463 -28.300 13.238 1.00 91.44 462 MET A O 1
ATOM 3608 N N . THR A 1 463 ? -2.153 -26.671 14.068 1.00 93.25 463 THR A N 1
ATOM 3609 C CA . THR A 1 463 ? -2.961 -26.345 15.245 1.00 93.25 463 THR A CA 1
ATOM 3610 C C . THR A 1 463 ? -3.893 -25.200 14.882 1.00 93.25 463 THR A C 1
ATOM 3612 O O . THR A 1 463 ? -3.419 -24.164 14.422 1.00 93.25 463 THR A O 1
ATOM 3615 N N . GLN A 1 464 ? -5.197 -25.386 15.073 1.00 93.44 464 GLN A N 1
ATOM 3616 C CA . GLN A 1 464 ? -6.199 -24.349 14.833 1.00 93.44 464 GLN A CA 1
ATOM 3617 C C . GLN A 1 464 ? -6.309 -23.414 16.047 1.00 93.44 464 GLN A C 1
ATOM 3619 O O . GLN A 1 464 ? -6.381 -23.892 17.178 1.00 93.44 464 GLN A O 1
ATOM 3624 N N . LEU A 1 465 ? -6.357 -22.102 15.811 1.00 88.62 465 LEU A N 1
ATOM 3625 C CA . LEU A 1 465 ? -6.680 -21.073 16.801 1.00 88.62 465 LEU A CA 1
ATOM 3626 C C . LEU A 1 465 ? -7.757 -20.129 16.226 1.00 88.62 465 LEU A C 1
ATOM 3628 O O . LEU A 1 465 ? -7.722 -19.824 15.028 1.00 88.62 465 LEU A O 1
ATOM 3632 N N . PRO A 1 466 ? -8.727 -19.664 17.032 1.00 83.69 466 PRO A N 1
ATOM 3633 C CA . PRO A 1 466 ? -9.708 -18.687 16.576 1.00 83.69 466 PRO A CA 1
ATOM 3634 C C . PRO A 1 466 ? -9.064 -17.299 16.443 1.00 83.69 466 PRO A C 1
ATOM 3636 O O . PRO A 1 466 ? -8.160 -16.942 17.198 1.00 83.69 466 PRO A O 1
ATOM 3639 N N . VAL A 1 467 ? -9.561 -16.485 15.511 1.00 81.88 467 VAL A N 1
ATOM 3640 C CA . VAL A 1 467 ? -9.260 -15.048 15.492 1.00 81.88 467 VAL A CA 1
ATOM 3641 C C . VAL A 1 467 ? -10.259 -14.348 16.412 1.00 81.88 467 VAL A C 1
ATOM 3643 O O . VAL A 1 467 ? -11.465 -14.420 16.190 1.00 81.88 467 VAL A O 1
ATOM 3646 N N . LYS A 1 468 ? -9.754 -13.672 17.445 1.00 78.31 468 LYS A N 1
ATOM 3647 C CA . LYS A 1 468 ? -10.540 -12.898 18.416 1.00 78.31 468 LYS A CA 1
ATOM 3648 C C . LYS A 1 468 ? -10.195 -11.407 18.286 1.00 78.31 468 LYS A C 1
ATOM 3650 O O . LYS A 1 468 ? -9.041 -11.065 18.033 1.00 78.31 468 LYS A O 1
ATOM 3655 N N . LEU A 1 469 ? -11.183 -10.531 18.468 1.00 75.06 469 LEU A N 1
ATOM 3656 C CA . LEU A 1 469 ? -10.987 -9.088 18.655 1.00 75.06 469 LEU A CA 1
ATOM 3657 C C . LEU A 1 469 ? -10.986 -8.790 20.163 1.00 75.06 469 LEU A C 1
ATOM 3659 O O . LEU A 1 469 ? -11.732 -9.424 20.905 1.00 75.06 469 LEU A O 1
ATOM 3663 N N . THR A 1 470 ? -10.154 -7.856 20.625 1.00 64.94 470 THR A N 1
ATOM 3664 C CA . THR A 1 470 ? -10.070 -7.474 22.047 1.00 64.94 470 THR A CA 1
ATOM 3665 C C . THR A 1 470 ? -10.101 -5.957 22.205 1.00 64.94 470 THR A C 1
ATOM 3667 O O . THR A 1 470 ? -9.655 -5.245 21.306 1.00 64.94 470 THR A O 1
ATOM 3670 N N . ASP A 1 471 ? -10.562 -5.473 23.360 1.00 62.66 471 ASP A N 1
ATOM 3671 C CA . ASP A 1 471 ? -10.462 -4.065 23.762 1.00 62.66 471 ASP A CA 1
ATOM 3672 C C . ASP A 1 471 ? -9.716 -3.948 25.113 1.00 62.66 471 ASP A C 1
ATOM 3674 O O . ASP A 1 471 ? -10.178 -4.520 26.105 1.00 62.66 471 ASP A O 1
ATOM 3678 N N . PRO A 1 472 ? -8.542 -3.282 25.179 1.00 65.62 472 PRO A N 1
ATOM 3679 C CA . PRO A 1 472 ? -7.800 -2.710 24.055 1.00 65.62 472 PRO A CA 1
ATOM 3680 C C . PRO A 1 472 ? -7.306 -3.780 23.069 1.00 65.62 472 PRO A C 1
ATOM 3682 O O . PRO A 1 472 ? -7.194 -4.968 23.390 1.00 65.62 472 PRO A O 1
ATOM 3685 N N . LEU A 1 473 ? -6.993 -3.346 21.846 1.00 71.44 473 LEU A N 1
ATOM 3686 C CA . LEU A 1 473 ? -6.559 -4.231 20.766 1.00 71.44 473 LEU A CA 1
ATOM 3687 C C . LEU A 1 473 ? -5.219 -4.913 21.093 1.00 71.44 473 LEU A C 1
ATOM 3689 O O . LEU A 1 473 ? -4.200 -4.253 21.304 1.00 71.44 473 LEU A O 1
ATOM 3693 N N . THR A 1 474 ? -5.224 -6.244 21.088 1.00 85.94 474 THR A N 1
ATOM 3694 C CA . THR A 1 474 ? -4.045 -7.105 21.265 1.00 85.94 474 THR A CA 1
ATOM 3695 C C . THR A 1 474 ? -3.673 -7.800 19.951 1.00 85.94 474 THR A C 1
ATOM 3697 O O . THR A 1 474 ? -4.363 -7.655 18.941 1.00 85.94 474 THR A O 1
ATOM 3700 N N . ALA A 1 475 ? -2.553 -8.530 19.923 1.00 89.88 475 ALA A N 1
ATOM 3701 C CA . ALA A 1 475 ? -2.207 -9.347 18.762 1.00 89.88 475 ALA A CA 1
ATOM 3702 C C . ALA A 1 475 ? -3.178 -10.534 18.656 1.00 89.88 475 ALA A C 1
ATOM 3704 O O . ALA A 1 475 ? -3.519 -11.135 19.669 1.00 89.88 475 ALA A O 1
ATOM 3705 N N . ILE A 1 476 ? -3.588 -10.917 17.446 1.00 92.31 476 ILE A N 1
ATOM 3706 C CA . ILE A 1 476 ? -4.521 -12.039 17.232 1.00 92.31 476 ILE A CA 1
ATOM 3707 C C . ILE A 1 476 ? -3.878 -13.415 17.467 1.00 92.31 476 ILE A C 1
ATOM 3709 O O . ILE A 1 476 ? -4.580 -14.415 17.594 1.00 92.31 476 ILE A O 1
ATOM 3713 N N . LEU A 1 477 ? -2.544 -13.466 17.502 1.00 94.94 477 LEU A N 1
ATOM 3714 C CA . LEU A 1 477 ? -1.747 -14.667 17.723 1.00 94.94 477 LEU A CA 1
ATOM 3715 C C . LEU A 1 477 ? -0.422 -14.301 18.388 1.00 94.94 477 LEU A C 1
ATOM 3717 O O . LEU A 1 477 ? 0.271 -13.382 17.943 1.00 94.94 477 LEU A O 1
ATOM 3721 N N . TYR A 1 478 ? -0.039 -15.094 19.378 1.00 93.88 478 TYR A N 1
ATOM 3722 C CA . TYR A 1 478 ? 1.250 -15.053 20.054 1.00 93.88 478 TYR A CA 1
ATOM 3723 C C . TYR A 1 478 ? 1.933 -16.415 19.908 1.00 93.88 478 TYR A C 1
ATOM 3725 O O . TYR A 1 478 ? 1.284 -17.442 20.088 1.00 93.88 478 TYR A O 1
ATOM 3733 N N . ILE A 1 479 ? 3.236 -16.450 19.610 1.00 93.81 479 ILE A N 1
ATOM 3734 C CA . ILE A 1 479 ? 4.044 -17.681 19.518 1.00 93.81 479 ILE A CA 1
ATOM 3735 C C . ILE A 1 479 ? 5.349 -17.501 20.301 1.00 93.81 479 ILE A C 1
ATOM 3737 O O . ILE A 1 479 ? 6.045 -16.508 20.107 1.00 93.81 479 ILE A O 1
ATOM 3741 N N . THR A 1 480 ? 5.736 -18.461 21.146 1.00 91.75 480 THR A N 1
ATOM 3742 C CA . THR A 1 480 ? 7.027 -18.427 21.866 1.00 91.75 480 THR A CA 1
ATOM 3743 C C . THR A 1 480 ? 7.556 -19.815 22.232 1.00 91.75 480 THR A C 1
ATOM 3745 O O . THR A 1 480 ? 6.803 -20.785 22.277 1.00 91.75 480 THR A O 1
ATOM 3748 N N . ALA A 1 481 ? 8.852 -19.910 22.537 1.00 89.94 481 ALA A N 1
ATOM 3749 C CA . ALA A 1 481 ? 9.447 -21.057 23.226 1.00 89.94 481 ALA A CA 1
ATOM 3750 C C . ALA A 1 481 ? 9.389 -20.935 24.769 1.00 89.94 481 ALA A C 1
ATOM 3752 O O . ALA A 1 481 ? 9.507 -21.941 25.470 1.00 89.94 481 ALA A O 1
ATOM 3753 N N . ASP A 1 482 ? 9.187 -19.727 25.311 1.00 89.31 482 ASP A N 1
ATOM 3754 C CA . ASP A 1 482 ? 9.114 -19.458 26.752 1.00 89.31 482 ASP A CA 1
ATOM 3755 C C . ASP A 1 482 ? 7.663 -19.543 27.253 1.00 89.31 482 ASP A C 1
ATOM 3757 O O . ASP A 1 482 ? 6.910 -18.567 27.274 1.00 89.31 482 ASP A O 1
ATOM 3761 N N . ARG A 1 483 ? 7.252 -20.753 27.654 1.00 89.25 483 ARG A N 1
ATOM 3762 C CA . ARG A 1 483 ? 5.897 -21.008 28.170 1.00 89.25 483 ARG A CA 1
ATOM 3763 C C . ARG A 1 483 ? 5.573 -20.189 29.424 1.00 89.25 483 ARG A C 1
ATOM 3765 O O . ARG A 1 483 ? 4.404 -19.887 29.641 1.00 89.25 483 ARG A O 1
ATOM 3772 N N . THR A 1 484 ? 6.566 -19.879 30.257 1.00 86.25 484 THR A N 1
ATOM 3773 C CA . THR A 1 484 ? 6.346 -19.152 31.515 1.00 86.25 484 THR A CA 1
ATOM 3774 C C . THR A 1 484 ? 6.025 -17.694 31.220 1.00 86.25 484 THR A C 1
ATOM 3776 O O . THR A 1 484 ? 4.978 -17.219 31.645 1.00 86.25 484 THR A O 1
ATOM 3779 N N . HIS A 1 485 ? 6.829 -17.043 30.373 1.00 86.38 485 HIS A N 1
ATOM 3780 C CA . HIS A 1 485 ? 6.561 -15.687 29.873 1.00 86.38 485 HIS A CA 1
ATOM 3781 C C . HIS A 1 485 ? 5.162 -15.560 29.245 1.00 86.38 485 HIS A C 1
ATOM 3783 O O . HIS A 1 485 ? 4.448 -14.595 29.497 1.00 86.38 485 HIS A O 1
ATOM 3789 N N . MET A 1 486 ? 4.724 -16.562 28.473 1.00 85.25 486 MET A N 1
ATOM 3790 C CA . MET A 1 486 ? 3.387 -16.562 27.860 1.00 85.25 486 MET A CA 1
ATOM 3791 C C . MET A 1 486 ? 2.239 -16.641 28.879 1.00 85.25 486 MET A C 1
ATOM 3793 O O . MET A 1 486 ? 1.169 -16.093 28.631 1.00 85.25 486 MET A O 1
ATOM 3797 N N . LEU A 1 487 ? 2.448 -17.313 30.017 1.00 83.44 487 LEU A N 1
ATOM 3798 C CA . LEU A 1 487 ? 1.477 -17.350 31.115 1.00 83.44 487 LEU A CA 1
ATOM 3799 C C . LEU A 1 487 ? 1.473 -16.031 31.899 1.00 83.44 487 LEU A C 1
ATOM 3801 O O . LEU A 1 487 ? 0.403 -15.525 32.210 1.00 83.44 487 LEU A O 1
ATOM 3805 N N . GLU A 1 488 ? 2.646 -15.449 32.158 1.00 82.00 488 GLU A N 1
ATOM 3806 C CA . GLU A 1 488 ? 2.796 -14.155 32.844 1.00 82.00 488 GLU A CA 1
ATOM 3807 C C . GLU A 1 488 ? 2.167 -12.994 32.049 1.00 82.00 488 GLU A C 1
ATOM 3809 O O . GLU A 1 488 ? 1.612 -12.067 32.635 1.00 82.00 488 GLU A O 1
ATOM 3814 N N . MET A 1 489 ? 2.184 -13.057 30.711 1.00 77.12 489 MET A N 1
ATOM 3815 C CA . MET A 1 489 ? 1.531 -12.059 29.852 1.00 77.12 489 MET A CA 1
ATOM 3816 C C . MET A 1 489 ? 0.012 -11.969 30.047 1.00 77.12 489 MET A C 1
ATOM 3818 O O . MET A 1 489 ? -0.543 -10.886 29.861 1.00 77.12 489 MET A O 1
ATOM 3822 N N . LYS A 1 490 ? -0.664 -13.065 30.419 1.00 67.44 490 LYS A N 1
ATOM 3823 C CA . LYS A 1 490 ? -2.126 -13.089 30.589 1.00 67.44 490 LYS A CA 1
ATOM 3824 C C . LYS A 1 490 ? -2.596 -12.070 31.631 1.00 67.44 490 LYS A C 1
ATOM 3826 O O . LYS A 1 490 ? -3.557 -11.345 31.388 1.00 67.44 490 LYS A O 1
ATOM 3831 N N . ASP A 1 491 ? -1.887 -11.980 32.753 1.00 60.66 491 ASP A N 1
ATOM 3832 C CA . ASP A 1 491 ? -2.269 -11.124 33.883 1.00 60.66 491 ASP A CA 1
ATOM 3833 C C . ASP A 1 491 ? -1.972 -9.628 33.632 1.00 60.66 491 ASP A C 1
ATOM 3835 O O . ASP A 1 491 ? -2.444 -8.763 34.372 1.00 60.66 491 ASP A O 1
ATOM 3839 N N . ALA A 1 492 ? -1.219 -9.305 32.571 1.00 60.59 492 ALA A N 1
ATOM 3840 C CA . ALA A 1 492 ? -0.840 -7.940 32.194 1.00 60.59 492 ALA A CA 1
ATOM 3841 C C . ALA A 1 492 ? -1.755 -7.296 31.129 1.00 60.59 492 ALA A C 1
ATOM 3843 O O . ALA A 1 492 ? -1.697 -6.083 30.915 1.00 60.59 492 ALA A O 1
ATOM 3844 N N . LEU A 1 493 ? -2.595 -8.077 30.440 1.00 56.72 493 LEU A N 1
ATOM 3845 C CA . LEU A 1 493 ? -3.470 -7.593 29.365 1.00 56.72 493 LEU A CA 1
ATOM 3846 C C . LEU A 1 493 ? -4.829 -7.145 29.933 1.00 56.72 493 LEU A C 1
ATOM 3848 O O . LEU A 1 493 ? -5.794 -7.904 29.978 1.00 56.72 493 LEU A O 1
ATOM 3852 N N . HIS A 1 494 ? -4.900 -5.890 30.390 1.00 44.38 494 HIS A N 1
ATOM 3853 C CA . HIS A 1 494 ? -6.098 -5.291 30.996 1.00 44.38 494 HIS A CA 1
ATOM 3854 C C . HIS A 1 494 ? -7.227 -5.015 29.978 1.00 44.38 494 HIS A C 1
ATOM 3856 O O . HIS A 1 494 ? -7.312 -3.913 29.439 1.00 44.38 494 HIS A O 1
ATOM 3862 N N . LEU A 1 495 ? -8.112 -5.992 29.751 1.00 45.91 495 LEU A N 1
ATOM 3863 C CA . LEU A 1 495 ? -9.275 -5.870 28.856 1.00 45.91 495 LEU A CA 1
ATOM 3864 C C . LEU A 1 495 ? -10.510 -5.228 29.537 1.00 45.91 495 LEU A C 1
ATOM 3866 O O . LEU A 1 495 ? -10.707 -5.386 30.744 1.00 45.91 495 LEU A O 1
ATOM 3870 N N . ARG A 1 496 ? -11.344 -4.503 28.772 1.00 38.06 496 ARG A N 1
ATOM 3871 C CA . ARG A 1 496 ? -12.622 -3.861 29.184 1.00 38.06 496 ARG A CA 1
ATOM 3872 C C . ARG A 1 496 ? -13.644 -3.933 28.030 1.00 38.06 496 ARG A C 1
ATOM 3874 O O . ARG A 1 496 ? -13.224 -4.049 26.891 1.00 38.06 496 ARG A O 1
ATOM 3881 N N . GLN A 1 497 ? -14.961 -3.901 28.293 1.00 27.59 497 GLN A N 1
ATOM 3882 C CA . GLN A 1 497 ? -15.983 -4.128 27.243 1.00 27.59 497 GLN A CA 1
ATOM 3883 C C . GLN A 1 497 ? -17.389 -3.583 27.606 1.00 27.59 497 GLN A C 1
ATOM 3885 O O . GLN A 1 497 ? -17.959 -4.080 28.571 1.00 27.59 497 GLN A O 1
ATOM 3890 N N . VAL A 1 498 ? -17.941 -2.611 26.840 1.00 26.55 498 VAL A N 1
ATOM 3891 C CA . VAL A 1 498 ? -19.302 -1.988 26.968 1.00 26.55 498 VAL A CA 1
ATOM 3892 C C . VAL A 1 498 ? -19.700 -1.209 25.654 1.00 26.55 498 VAL A C 1
ATOM 3894 O O . VAL A 1 498 ? -19.226 -0.089 25.490 1.00 26.55 498 VAL A O 1
ATOM 3897 N N . ALA A 1 499 ? -20.535 -1.737 24.717 1.00 29.22 499 ALA A N 1
ATOM 3898 C CA . ALA A 1 499 ? -21.263 -0.980 23.637 1.00 29.22 499 ALA A CA 1
ATOM 3899 C C . ALA A 1 499 ? -22.543 -1.676 23.032 1.00 29.22 499 ALA A C 1
ATOM 3901 O O . ALA A 1 499 ? -22.375 -2.618 22.298 1.00 29.22 499 ALA A O 1
ATOM 3902 N N . GLU A 1 500 ? -23.816 -1.294 23.261 1.00 39.94 500 GLU A N 1
ATOM 3903 C CA . GLU A 1 500 ? -25.029 -2.096 22.876 1.00 39.94 500 GLU A CA 1
ATOM 3904 C C . GLU A 1 500 ? -25.457 -1.989 21.424 1.00 39.94 500 GLU A C 1
ATOM 3906 O O . GLU A 1 500 ? -25.925 -0.937 20.988 1.00 39.94 500 GLU A O 1
ATOM 3911 N N . VAL A 1 501 ? -25.428 -3.153 20.773 1.00 44.28 501 VAL A N 1
ATOM 3912 C CA . VAL A 1 501 ? -26.195 -3.544 19.590 1.00 44.28 501 VAL A CA 1
ATOM 3913 C C . VAL A 1 501 ? -26.314 -5.075 19.628 1.00 44.28 501 VAL A C 1
ATOM 3915 O O . VAL A 1 501 ? -25.381 -5.750 20.070 1.00 44.28 501 VAL A O 1
ATOM 3918 N N . ILE A 1 502 ? -27.443 -5.633 19.189 1.00 50.50 502 ILE A N 1
ATOM 3919 C CA . ILE A 1 502 ? -27.587 -7.085 19.013 1.00 50.50 502 ILE A CA 1
ATOM 3920 C C . ILE A 1 502 ? -27.291 -7.378 17.548 1.00 50.50 502 ILE A C 1
ATOM 3922 O O . ILE A 1 502 ? -27.953 -6.836 16.663 1.00 50.50 502 ILE A O 1
ATOM 3926 N N . GLY A 1 503 ? -26.259 -8.174 17.304 1.00 47.88 503 GLY A N 1
ATOM 3927 C CA . GLY A 1 503 ? -25.805 -8.473 15.956 1.00 47.88 503 GLY A CA 1
ATOM 3928 C C . GLY A 1 503 ? -24.436 -9.123 15.988 1.00 47.88 503 GLY A C 1
ATOM 3929 O O . GLY A 1 503 ? -23.415 -8.492 16.297 1.00 47.88 503 GLY A O 1
ATOM 3930 N N . ASP A 1 504 ? -24.404 -10.400 15.637 1.00 44.28 504 ASP A N 1
ATOM 3931 C CA . ASP A 1 504 ? -23.197 -11.208 15.543 1.00 44.28 504 ASP A CA 1
ATOM 3932 C C . ASP A 1 504 ? -22.181 -10.553 14.570 1.00 44.28 504 ASP A C 1
ATOM 3934 O O . ASP A 1 504 ? -20.968 -10.646 14.759 1.00 44.28 504 ASP A O 1
ATOM 3938 N N . GLU A 1 505 ? -22.644 -9.832 13.542 1.00 48.62 505 GLU A N 1
ATOM 3939 C CA . GLU A 1 505 ? -21.842 -9.034 12.600 1.00 48.62 505 GLU A CA 1
ATOM 3940 C C . GLU A 1 505 ? -21.175 -7.794 13.221 1.00 48.62 505 GLU A C 1
ATOM 3942 O O . GLU A 1 505 ? -20.088 -7.406 12.778 1.00 48.62 505 GLU A O 1
ATOM 3947 N N . ILE A 1 506 ? -21.775 -7.202 14.259 1.00 50.34 506 ILE A N 1
ATOM 3948 C CA . ILE A 1 506 ? -21.212 -6.060 14.996 1.00 50.34 506 ILE A CA 1
ATOM 3949 C C . ILE A 1 506 ? -20.099 -6.548 15.924 1.00 50.34 506 ILE A C 1
ATOM 3951 O O . ILE A 1 506 ? -19.002 -5.989 15.914 1.00 50.34 506 ILE A O 1
ATOM 3955 N N . LEU A 1 507 ? -20.315 -7.661 16.636 1.00 37.53 507 LEU A N 1
ATOM 3956 C CA . LEU A 1 507 ? -19.271 -8.311 17.444 1.00 37.53 507 LEU A CA 1
ATOM 3957 C C . LEU A 1 507 ? -18.066 -8.774 16.620 1.00 37.53 507 LEU A C 1
ATOM 3959 O O . LEU A 1 507 ? -16.928 -8.722 17.089 1.00 37.53 507 LEU A O 1
ATOM 3963 N N . LYS A 1 508 ? -18.297 -9.210 15.378 1.00 44.94 508 LYS A N 1
ATOM 3964 C CA . LYS A 1 508 ? -17.230 -9.567 14.427 1.00 44.94 508 LYS A CA 1
ATOM 3965 C C . LYS A 1 508 ? -16.572 -8.341 13.778 1.00 44.94 508 LYS A C 1
ATOM 3967 O O . LYS A 1 508 ? -15.573 -8.502 13.076 1.00 44.94 508 LYS A O 1
ATOM 3972 N N . GLY A 1 509 ? -17.123 -7.138 13.959 1.00 44.66 509 GLY A N 1
ATOM 3973 C CA . GLY A 1 509 ? -16.677 -5.912 13.292 1.00 44.66 509 GLY A CA 1
ATOM 3974 C C . GLY A 1 509 ? -16.836 -5.938 11.765 1.00 44.66 509 GLY A C 1
ATOM 3975 O O . GLY A 1 509 ? -16.092 -5.247 11.067 1.00 44.66 509 GLY A O 1
ATOM 3976 N N . GLN A 1 510 ? -17.758 -6.756 11.241 1.00 42.69 510 GLN A N 1
ATOM 3977 C CA . GLN A 1 510 ? -18.088 -6.834 9.810 1.00 42.69 510 GLN A CA 1
ATOM 3978 C C . GLN A 1 510 ? -18.901 -5.613 9.362 1.00 42.69 510 GLN A C 1
ATOM 3980 O O . GLN A 1 510 ? -18.719 -5.115 8.251 1.00 42.69 510 GLN A O 1
ATOM 3985 N N . VAL A 1 511 ? -19.763 -5.109 10.246 1.00 47.03 511 VAL A N 1
ATOM 3986 C CA . VAL A 1 511 ? -20.493 -3.849 10.088 1.00 47.03 511 VAL A CA 1
ATOM 3987 C C . VAL A 1 511 ? -19.982 -2.877 11.149 1.00 47.03 511 VAL A C 1
ATOM 3989 O O . VAL A 1 511 ? -19.838 -3.240 12.315 1.00 47.03 511 VAL A O 1
ATOM 3992 N N . ILE A 1 512 ? -19.671 -1.640 10.748 1.00 60.44 512 ILE A N 1
ATOM 3993 C CA . ILE A 1 512 ? -19.376 -0.574 11.713 1.00 60.44 512 ILE A CA 1
ATOM 3994 C C . ILE A 1 512 ? -20.686 -0.226 12.406 1.00 60.44 512 ILE A C 1
ATOM 3996 O O . ILE A 1 512 ? -21.655 0.130 11.737 1.00 60.44 512 ILE A O 1
ATOM 4000 N N . ASP A 1 513 ? -20.690 -0.276 13.732 1.00 74.62 513 ASP A N 1
ATOM 4001 C CA . ASP A 1 513 ? -21.819 0.188 14.519 1.00 74.62 513 ASP A CA 1
ATOM 4002 C C . ASP A 1 513 ? -22.022 1.704 14.359 1.00 74.62 513 ASP A C 1
ATOM 4004 O O . ASP A 1 513 ? -21.384 2.539 15.003 1.00 74.62 513 ASP A O 1
ATOM 4008 N N . THR A 1 514 ? -22.937 2.055 13.461 1.00 76.56 514 THR A N 1
ATOM 4009 C CA . THR A 1 514 ? -23.476 3.407 13.309 1.00 76.56 514 THR A CA 1
ATOM 4010 C C . THR A 1 514 ? -24.725 3.626 14.163 1.00 76.56 514 THR A C 1
ATOM 4012 O O . THR A 1 514 ? -25.125 4.772 14.366 1.00 76.56 514 THR A O 1
ATOM 4015 N N . ASN A 1 515 ? -25.331 2.550 14.675 1.00 81.56 515 ASN A N 1
ATOM 4016 C CA . ASN A 1 515 ? -26.573 2.583 15.438 1.00 81.56 515 ASN A CA 1
ATOM 4017 C C . ASN A 1 515 ? -26.345 3.193 16.821 1.00 81.56 515 ASN A C 1
ATOM 4019 O O . ASN A 1 515 ? -27.022 4.165 17.161 1.00 81.56 515 ASN A O 1
ATOM 4023 N N . SER A 1 516 ? -25.362 2.706 17.586 1.00 82.31 516 SER A N 1
ATOM 4024 C CA . SER A 1 516 ? -25.021 3.304 18.882 1.00 82.31 516 SER A CA 1
ATOM 4025 C C . SER A 1 516 ? -24.499 4.730 18.719 1.00 82.31 516 SER A C 1
ATOM 4027 O O . SER A 1 516 ? -24.886 5.607 19.485 1.00 82.31 516 SER A O 1
ATOM 4029 N N . HIS A 1 517 ? -23.709 5.022 17.676 1.00 76.81 517 HIS A N 1
ATOM 4030 C CA . HIS A 1 517 ? -23.239 6.383 17.402 1.00 76.81 517 HIS A CA 1
ATOM 4031 C C . HIS A 1 517 ? -24.404 7.361 17.178 1.00 76.81 517 HIS A C 1
ATOM 4033 O O . HIS A 1 517 ? -24.438 8.438 17.783 1.00 76.81 517 HIS A O 1
ATOM 4039 N N . PHE A 1 518 ? -25.381 6.981 16.346 1.00 83.81 518 PHE A N 1
ATOM 4040 C CA . PHE A 1 518 ? -26.602 7.760 16.148 1.00 83.81 518 PHE A CA 1
ATOM 4041 C C . PHE A 1 518 ? -27.399 7.895 17.450 1.00 83.81 518 PHE A C 1
ATOM 4043 O O . PHE A 1 518 ? -27.762 9.014 17.821 1.00 83.81 518 PHE A O 1
ATOM 4050 N N . LEU A 1 519 ? -27.652 6.784 18.152 1.00 84.56 519 LEU A N 1
ATOM 4051 C CA . LEU A 1 519 ? -28.462 6.759 19.371 1.00 84.56 519 LEU A CA 1
ATOM 4052 C C . LEU A 1 519 ? -27.835 7.623 20.462 1.00 84.56 519 LEU A C 1
ATOM 4054 O O . LEU A 1 519 ? -28.506 8.524 20.950 1.00 84.56 519 LEU A O 1
ATOM 4058 N N . CYS A 1 520 ? -26.551 7.446 20.775 1.00 81.56 520 CYS A N 1
ATOM 4059 C CA . CYS A 1 520 ? -25.817 8.275 21.732 1.00 81.56 520 CYS A CA 1
ATOM 4060 C C . CYS A 1 520 ? -25.919 9.762 21.382 1.00 81.56 520 CYS A C 1
ATOM 4062 O O . CYS A 1 520 ? -26.298 10.570 22.229 1.00 81.56 520 CYS A O 1
ATOM 4064 N N . ARG A 1 521 ? -25.659 10.134 20.121 1.00 80.25 521 ARG A N 1
ATOM 4065 C CA . ARG A 1 521 ? -25.760 11.531 19.673 1.00 80.25 521 ARG A CA 1
ATOM 4066 C C . ARG A 1 521 ? -27.187 12.073 19.792 1.00 80.25 521 ARG A C 1
ATOM 4068 O O . ARG A 1 521 ? -27.362 13.222 20.197 1.00 80.25 521 ARG A O 1
ATOM 4075 N N . ARG A 1 522 ? -28.211 11.291 19.437 1.00 84.00 522 ARG A N 1
ATOM 4076 C CA . ARG A 1 522 ? -29.606 11.755 19.436 1.00 84.00 522 ARG A CA 1
ATOM 4077 C C . ARG A 1 522 ? -30.195 11.795 20.845 1.00 84.00 522 ARG A C 1
ATOM 4079 O O . ARG A 1 522 ? -30.743 12.830 21.209 1.00 84.00 522 ARG A O 1
ATOM 4086 N N . LEU A 1 523 ? -30.018 10.747 21.647 1.00 82.62 523 LEU A N 1
ATOM 4087 C CA . LEU A 1 523 ? -30.414 10.674 23.061 1.00 82.62 523 LEU A CA 1
ATOM 4088 C C . LEU A 1 523 ? -29.801 11.816 23.879 1.00 82.62 523 LEU A C 1
ATOM 4090 O O . LEU A 1 523 ? -30.515 12.484 24.627 1.00 82.62 523 LEU A O 1
ATOM 4094 N N . PHE A 1 524 ? -28.531 12.141 23.634 1.00 76.94 524 PHE A N 1
ATOM 4095 C CA . PHE A 1 524 ? -27.884 13.301 24.242 1.00 76.94 524 PHE A CA 1
ATOM 4096 C C . PHE A 1 524 ? -28.613 14.620 23.922 1.00 76.94 524 PHE A C 1
ATOM 4098 O O . PHE A 1 524 ? -28.923 15.394 24.827 1.00 76.94 524 PHE A O 1
ATOM 4105 N N . THR A 1 525 ? -29.010 14.846 22.660 1.00 77.25 525 THR A N 1
ATOM 4106 C CA . THR A 1 525 ? -29.835 16.017 22.270 1.00 77.25 525 THR A CA 1
ATOM 4107 C C . THR A 1 525 ? -31.281 15.991 22.792 1.00 77.25 525 THR A C 1
ATOM 4109 O O . THR A 1 525 ? -32.026 16.947 22.576 1.00 77.25 525 THR A O 1
ATOM 4112 N N . LEU A 1 526 ? -31.700 14.907 23.449 1.00 79.75 526 LEU A N 1
ATOM 4113 C CA . LEU A 1 526 ? -33.023 14.735 24.057 1.00 79.75 526 LEU A CA 1
ATOM 4114 C C . LEU A 1 526 ? -32.986 14.821 25.594 1.00 79.75 526 LEU A C 1
ATOM 4116 O O . LEU A 1 526 ? -34.036 14.665 26.216 1.00 79.75 526 LEU A O 1
ATOM 4120 N N . GLY A 1 527 ? -31.819 15.074 26.201 1.00 74.94 527 GLY A N 1
ATOM 4121 C CA . GLY A 1 527 ? -31.659 15.125 27.660 1.00 74.94 527 GLY A CA 1
ATOM 4122 C C . GLY A 1 527 ? -31.456 13.759 28.323 1.00 74.94 527 GLY A C 1
ATOM 4123 O O . GLY A 1 527 ? -31.696 13.614 29.524 1.00 74.94 527 GLY A O 1
ATOM 4124 N N . VAL A 1 528 ? -31.053 12.744 27.551 1.00 79.69 528 VAL A N 1
ATOM 4125 C CA . VAL A 1 528 ? -30.805 11.381 28.042 1.00 79.69 528 VAL A CA 1
ATOM 4126 C C . VAL A 1 528 ? -29.307 11.117 28.142 1.00 79.69 528 VAL A C 1
ATOM 4128 O O . VAL A 1 528 ? -28.550 11.317 27.194 1.00 79.69 528 VAL A O 1
ATOM 4131 N N . ASP A 1 529 ? -28.897 10.642 29.312 1.00 72.19 529 ASP A N 1
ATOM 4132 C CA . ASP A 1 529 ? -27.521 10.307 29.668 1.00 72.19 529 ASP A CA 1
ATOM 4133 C C . ASP A 1 529 ? -27.288 8.803 29.443 1.00 72.19 529 ASP A C 1
ATOM 4135 O O . ASP A 1 529 ? -27.802 7.967 30.190 1.00 72.19 529 ASP A O 1
ATOM 4139 N N . VAL A 1 530 ? -26.567 8.447 28.375 1.00 81.19 530 VAL A N 1
ATOM 4140 C CA . VAL A 1 530 ? -26.302 7.046 28.006 1.00 81.19 530 VAL A CA 1
ATOM 4141 C C . VAL A 1 530 ? -25.159 6.496 28.866 1.00 81.19 530 VAL A C 1
ATOM 4143 O O . VAL A 1 530 ? -24.002 6.870 28.685 1.00 81.19 530 VAL A O 1
ATOM 4146 N N . LYS A 1 531 ? -25.493 5.615 29.821 1.00 77.38 531 LYS A N 1
ATOM 4147 C CA . LYS A 1 531 ? -24.564 5.096 30.848 1.00 77.38 531 LYS A CA 1
ATOM 4148 C C . LYS A 1 531 ? -23.787 3.848 30.453 1.00 77.38 531 LYS A C 1
ATOM 4150 O O . LYS A 1 531 ? -22.578 3.781 30.655 1.00 77.38 531 LYS A O 1
ATOM 4155 N N . LYS A 1 532 ? -24.514 2.850 29.967 1.00 76.25 532 LYS A N 1
ATOM 4156 C CA . LYS A 1 532 ? -24.042 1.515 29.603 1.00 76.25 532 LYS A CA 1
ATOM 4157 C C . LYS A 1 532 ? -24.819 1.101 28.370 1.00 76.25 532 LYS A C 1
ATOM 4159 O O . LYS A 1 532 ? -25.876 1.651 28.067 1.00 76.25 532 LYS A O 1
ATOM 4164 N N . ILE A 1 533 ? -24.207 0.185 27.649 1.00 81.81 533 ILE A N 1
ATOM 4165 C CA . ILE A 1 533 ? -24.528 -0.241 26.303 1.00 81.81 533 ILE A CA 1
ATOM 4166 C C . ILE A 1 533 ? -23.626 -1.535 26.180 1.00 81.81 533 ILE A C 1
ATOM 4168 O O . ILE A 1 533 ? -22.482 -1.448 26.599 1.00 81.81 533 ILE A O 1
ATOM 4172 N N . ALA A 1 534 ? -24.028 -2.753 25.754 1.00 78.38 534 ALA A N 1
ATOM 4173 C CA . ALA A 1 534 ? -23.121 -3.931 25.562 1.00 78.38 534 ALA A CA 1
ATOM 4174 C C . ALA A 1 534 ? -23.404 -4.782 24.286 1.00 78.38 534 ALA A C 1
ATOM 4176 O O . ALA A 1 534 ? -24.551 -5.163 24.094 1.00 78.38 534 ALA A O 1
ATOM 4177 N N . VAL A 1 535 ? -22.418 -5.069 23.401 1.00 79.25 535 VAL A N 1
ATOM 4178 C CA . VAL A 1 535 ? -22.690 -5.737 22.093 1.00 79.25 535 VAL A CA 1
ATOM 4179 C C . VAL A 1 535 ? -22.909 -7.227 22.351 1.00 79.25 535 VAL A C 1
ATOM 4181 O O . VAL A 1 535 ? -22.066 -7.851 23.001 1.00 79.25 535 VAL A O 1
ATOM 4184 N N . ILE A 1 536 ? -23.989 -7.810 21.830 1.00 79.56 536 ILE A N 1
ATOM 4185 C CA . ILE A 1 536 ? -24.416 -9.181 22.165 1.00 79.56 536 ILE A CA 1
ATOM 4186 C C . ILE A 1 536 ? -24.462 -10.056 20.903 1.00 79.56 536 ILE A C 1
ATOM 4188 O O . ILE A 1 536 ? -24.897 -9.565 19.856 1.00 79.56 536 ILE A O 1
ATOM 4192 N N . PRO A 1 537 ? -24.030 -11.336 20.969 1.00 76.56 537 PRO A N 1
ATOM 4193 C CA . PRO A 1 537 ? -24.248 -12.274 19.872 1.00 76.56 537 PRO A CA 1
ATOM 4194 C C . PRO A 1 537 ? -25.738 -12.579 19.713 1.00 76.56 537 PRO A C 1
ATOM 4196 O O . PRO A 1 537 ? -26.518 -12.421 20.655 1.00 76.56 537 PRO A O 1
ATOM 4199 N N . ASP A 1 538 ? -26.112 -13.118 18.557 1.00 80.44 538 ASP A N 1
ATOM 4200 C CA . ASP A 1 538 ? -27.467 -13.603 18.270 1.00 80.44 538 ASP A CA 1
ATOM 4201 C C . ASP A 1 538 ? -27.762 -14.950 18.979 1.00 80.44 538 ASP A C 1
ATOM 4203 O O . ASP A 1 538 ? -28.116 -15.959 18.368 1.00 80.44 538 ASP A O 1
ATOM 4207 N N . ASP A 1 539 ? -27.586 -14.972 20.306 1.00 87.44 539 ASP A N 1
ATOM 4208 C CA . ASP A 1 539 ? -27.942 -16.070 21.207 1.00 87.44 539 ASP A CA 1
ATOM 4209 C C . ASP A 1 539 ? -29.049 -15.643 22.182 1.00 87.44 539 ASP A C 1
ATOM 4211 O O . ASP A 1 539 ? -28.925 -14.690 22.959 1.00 87.44 539 ASP A O 1
ATOM 4215 N N . GLU A 1 540 ? -30.130 -16.423 22.186 1.00 90.19 540 GLU A N 1
ATOM 4216 C CA . GLU A 1 540 ? -31.342 -16.181 22.972 1.00 90.19 540 GLU A CA 1
ATOM 4217 C C . GLU A 1 540 ? -31.085 -16.123 24.491 1.00 90.19 540 GLU A C 1
ATOM 4219 O O . GLU A 1 540 ? -31.851 -15.520 25.241 1.00 90.19 540 GLU A O 1
ATOM 4224 N N . SER A 1 541 ? -30.045 -16.790 24.996 1.00 89.00 541 SER A N 1
ATOM 4225 C CA . SER A 1 541 ? -29.706 -16.816 26.426 1.00 89.00 541 SER A CA 1
ATOM 4226 C C . SER A 1 541 ? -28.813 -15.644 26.823 1.00 89.00 541 SER A C 1
ATOM 4228 O O . SER A 1 541 ? -29.042 -15.064 27.884 1.00 89.00 541 SER A O 1
ATOM 4230 N N . CYS A 1 542 ? -27.850 -15.267 25.979 1.00 84.50 542 CYS A N 1
ATOM 4231 C CA . CYS A 1 542 ? -27.021 -14.076 26.170 1.00 84.50 542 CYS A CA 1
ATOM 4232 C C . CYS A 1 542 ? -27.871 -12.800 26.166 1.00 84.50 542 CYS A C 1
ATOM 4234 O O . CYS A 1 542 ? -27.819 -12.033 27.127 1.00 84.50 542 CYS A O 1
ATOM 4236 N N . ILE A 1 543 ? -28.715 -12.617 25.144 1.00 91.00 543 ILE A N 1
ATOM 4237 C CA . ILE A 1 543 ? -29.612 -11.455 25.045 1.00 91.00 543 ILE A CA 1
ATOM 4238 C C . ILE A 1 543 ? -30.573 -11.417 26.241 1.00 91.00 543 ILE A C 1
ATOM 4240 O O . ILE A 1 543 ? -30.740 -10.371 26.863 1.00 91.00 543 ILE A O 1
ATOM 4244 N N . ALA A 1 544 ? -31.170 -12.555 26.619 1.00 93.00 544 ALA A N 1
ATOM 4245 C CA . ALA A 1 544 ? -32.102 -12.598 27.746 1.00 93.00 544 ALA A CA 1
ATOM 4246 C C . ALA A 1 544 ? -31.448 -12.229 29.091 1.00 93.00 544 ALA A C 1
ATOM 4248 O O . ALA A 1 544 ? -32.106 -11.630 29.945 1.00 93.00 544 ALA A O 1
ATOM 4249 N N . ALA A 1 545 ? -30.172 -12.578 29.289 1.00 89.69 545 ALA A N 1
ATOM 4250 C CA . ALA A 1 545 ? -29.429 -12.246 30.500 1.00 89.69 545 ALA A CA 1
ATOM 4251 C C . ALA A 1 545 ? -29.130 -10.740 30.593 1.00 89.69 545 ALA A C 1
ATOM 4253 O O . ALA A 1 545 ? -29.507 -10.115 31.586 1.00 89.69 545 ALA A O 1
ATOM 4254 N N . GLU A 1 546 ? -28.533 -10.145 29.554 1.00 89.75 546 GLU A N 1
ATOM 4255 C CA . GLU A 1 546 ? -28.161 -8.721 29.570 1.00 89.75 546 GLU A CA 1
ATOM 4256 C C . GLU A 1 546 ? -29.411 -7.820 29.591 1.00 89.75 546 GLU A C 1
ATOM 4258 O O . GLU A 1 546 ? -29.478 -6.883 30.383 1.00 89.75 546 GLU A O 1
ATOM 4263 N N . VAL A 1 547 ? -30.464 -8.146 28.822 1.00 92.69 547 VAL A N 1
ATOM 4264 C CA . VAL A 1 547 ? -31.747 -7.410 28.858 1.00 92.69 547 VAL A CA 1
ATOM 4265 C C . VAL A 1 547 ? -32.379 -7.456 30.253 1.00 92.69 547 VAL A C 1
ATOM 4267 O O . VAL A 1 547 ? -32.924 -6.451 30.716 1.00 92.69 547 VAL A O 1
ATOM 4270 N N . SER A 1 548 ? -32.299 -8.596 30.947 1.00 92.50 548 SER A N 1
ATOM 4271 C CA . SER A 1 548 ? -32.792 -8.729 32.323 1.00 92.50 548 SER A CA 1
ATOM 4272 C C . SER A 1 548 ? -31.986 -7.880 33.315 1.00 92.50 548 SER A C 1
ATOM 4274 O O . SER A 1 548 ? -32.576 -7.330 34.246 1.00 92.50 548 SER A O 1
ATOM 4276 N N . GLU A 1 549 ? -30.667 -7.759 33.139 1.00 90.69 549 GLU A N 1
ATOM 4277 C CA . GLU A 1 549 ? -29.805 -6.870 33.936 1.00 90.69 549 GLU A CA 1
ATOM 4278 C C . GLU A 1 549 ? -30.134 -5.393 33.655 1.00 90.69 549 GLU A C 1
ATOM 4280 O O . GLU A 1 549 ? -30.487 -4.639 34.564 1.00 90.69 549 GLU A O 1
ATOM 4285 N N . PHE A 1 550 ? -30.128 -4.991 32.383 1.00 88.38 550 PHE A N 1
ATOM 4286 C CA . PHE A 1 550 ? -30.308 -3.598 31.960 1.00 88.38 550 PHE A CA 1
ATOM 4287 C C . PHE A 1 550 ? -31.700 -3.070 32.296 1.00 88.38 550 PHE A C 1
ATOM 4289 O O . PHE A 1 550 ? -31.845 -1.913 32.688 1.00 88.38 550 PHE A O 1
ATOM 4296 N N . SER A 1 551 ? -32.730 -3.915 32.190 1.00 90.44 551 SER A N 1
ATOM 4297 C CA . SER A 1 551 ? -34.103 -3.551 32.554 1.00 90.44 551 SER A CA 1
ATOM 4298 C C . SER A 1 551 ? -34.246 -3.212 34.043 1.00 90.44 551 SER A C 1
ATOM 4300 O O . SER A 1 551 ? -35.141 -2.443 34.398 1.00 90.44 551 SER A O 1
ATOM 4302 N N . GLN A 1 552 ? -33.369 -3.740 34.905 1.00 88.00 552 GLN A N 1
ATOM 4303 C CA . GLN A 1 552 ? -33.345 -3.445 36.341 1.00 88.00 552 GLN A CA 1
ATOM 4304 C C . GLN A 1 552 ? -32.502 -2.208 36.681 1.00 88.00 552 GLN A C 1
ATOM 4306 O O . GLN A 1 552 ? -32.852 -1.486 37.615 1.00 88.00 552 GLN A O 1
ATOM 4311 N N . GLU A 1 553 ? -31.409 -1.958 35.952 1.00 86.44 553 GLU A N 1
ATOM 4312 C CA . GLU A 1 553 ? -30.486 -0.847 36.231 1.00 86.44 553 GLU A CA 1
ATOM 4313 C C . GLU A 1 553 ? -30.903 0.480 35.564 1.00 86.44 553 GLU A C 1
ATOM 4315 O O . GLU A 1 553 ? -30.730 1.549 36.156 1.00 86.44 553 GLU A O 1
ATOM 4320 N N . PHE A 1 554 ? -31.481 0.440 34.357 1.00 88.00 554 PHE A N 1
ATOM 4321 C CA . PHE A 1 554 ? -31.696 1.629 33.522 1.00 88.00 554 PHE A CA 1
ATOM 4322 C C . PHE A 1 554 ? -33.172 1.989 33.309 1.00 88.00 554 PHE A C 1
ATOM 4324 O O . PHE A 1 554 ? -34.073 1.150 33.272 1.00 88.00 554 PHE A O 1
ATOM 4331 N N . THR A 1 555 ? -33.439 3.283 33.112 1.00 83.50 555 THR A N 1
ATOM 4332 C CA . THR A 1 555 ? -34.795 3.797 32.855 1.00 83.50 555 THR A CA 1
ATOM 4333 C C . THR A 1 555 ? -35.346 3.362 31.500 1.00 83.50 555 THR A C 1
ATOM 4335 O O . THR A 1 555 ? -36.553 3.142 31.376 1.00 83.50 555 THR A O 1
ATOM 4338 N N . HIS A 1 556 ? -34.483 3.237 30.491 1.00 87.38 556 HIS A N 1
ATOM 4339 C CA . HIS A 1 556 ? -34.805 2.828 29.126 1.00 87.38 556 HIS A CA 1
ATOM 4340 C C . HIS A 1 556 ? -33.721 1.872 28.621 1.00 87.38 556 HIS A C 1
ATOM 4342 O O . HIS A 1 556 ? -32.537 2.171 28.756 1.00 87.38 556 HIS A O 1
ATOM 4348 N N . VAL A 1 557 ? -34.132 0.762 28.012 1.00 91.12 557 VAL A N 1
ATOM 4349 C CA . VAL A 1 557 ? -33.254 -0.195 27.322 1.00 91.12 557 VAL A CA 1
ATOM 4350 C C . VAL A 1 557 ? -33.639 -0.181 25.849 1.00 91.12 557 VAL A C 1
ATOM 4352 O O . VAL A 1 557 ? -34.825 -0.275 25.526 1.00 91.12 557 VAL A O 1
ATOM 4355 N N . ILE A 1 558 ? -32.674 -0.013 24.950 1.00 92.62 558 ILE A N 1
ATOM 4356 C CA . ILE A 1 558 ? -32.923 0.147 23.513 1.00 92.62 558 ILE A CA 1
ATOM 4357 C C . ILE A 1 558 ? -32.120 -0.915 22.777 1.00 92.62 558 ILE A C 1
ATOM 4359 O O . ILE A 1 558 ? -30.913 -0.780 22.626 1.00 92.62 558 ILE A O 1
ATOM 4363 N N . THR A 1 559 ? -32.822 -1.918 22.258 1.00 92.94 559 THR A N 1
ATOM 4364 C CA . THR A 1 559 ? -32.216 -2.938 21.398 1.00 92.94 559 THR A CA 1
ATOM 4365 C C . THR A 1 559 ? -32.342 -2.520 19.935 1.00 92.94 559 THR A C 1
ATOM 4367 O O . THR A 1 559 ? -33.357 -1.943 19.531 1.00 92.94 559 THR A O 1
ATOM 4370 N N . ALA A 1 560 ? -31.329 -2.827 19.128 1.00 87.31 560 ALA A N 1
ATOM 4371 C CA . ALA A 1 560 ? -31.362 -2.676 17.678 1.00 87.31 560 ALA A CA 1
ATOM 4372 C C . ALA A 1 560 ? -30.743 -3.924 17.037 1.00 87.31 560 ALA A C 1
ATOM 4374 O O . ALA A 1 560 ? -29.561 -4.176 17.253 1.00 87.31 560 ALA A O 1
ATOM 4375 N N . GLY A 1 561 ? -31.535 -4.682 16.269 1.00 85.12 561 GLY A N 1
ATOM 4376 C CA . GLY A 1 561 ? -31.097 -5.921 15.601 1.00 85.12 561 GLY A CA 1
ATOM 4377 C C . GLY A 1 561 ? -31.816 -7.195 16.067 1.00 85.12 561 GLY A C 1
ATOM 4378 O O . GLY A 1 561 ? -32.529 -7.188 17.070 1.00 85.12 561 GLY A O 1
ATOM 4379 N N . GLY A 1 562 ? -31.686 -8.270 15.281 1.00 85.12 562 GLY A N 1
ATOM 4380 C CA . GLY A 1 562 ? -32.247 -9.600 15.563 1.00 85.12 562 GLY A CA 1
ATOM 4381 C C . GLY A 1 562 ? -33.785 -9.713 15.587 1.00 85.12 562 GLY A C 1
ATOM 4382 O O . GLY A 1 562 ? -34.325 -10.486 16.376 1.00 85.12 562 GLY A O 1
ATOM 4383 N N . ILE A 1 563 ? -34.514 -8.926 14.779 1.00 90.44 563 ILE A N 1
ATOM 4384 C CA . ILE A 1 563 ? -36.001 -8.865 14.780 1.00 90.44 563 ILE A CA 1
ATOM 4385 C C . ILE A 1 563 ? -36.674 -9.332 13.480 1.00 90.44 563 ILE A C 1
ATOM 4387 O O . ILE A 1 563 ? -37.890 -9.196 13.327 1.00 90.44 563 ILE A O 1
ATOM 4391 N N . GLY A 1 564 ? -35.897 -9.769 12.497 1.00 85.81 564 GLY A N 1
ATOM 4392 C CA . GLY A 1 564 ? -36.388 -10.250 11.212 1.00 85.81 564 GLY A CA 1
ATOM 4393 C C . GLY A 1 564 ? -36.946 -11.686 11.254 1.00 85.81 564 GLY A C 1
ATOM 4394 O O . GLY A 1 564 ? -37.325 -12.209 12.303 1.00 85.81 564 GLY A O 1
ATOM 4395 N N . PRO A 1 565 ? -37.082 -12.330 10.082 1.00 83.44 565 PRO A N 1
ATOM 4396 C CA . PRO A 1 565 ? -37.693 -13.646 9.957 1.00 83.44 565 PRO A CA 1
ATOM 4397 C C . PRO A 1 565 ? -36.696 -14.817 9.920 1.00 83.44 565 PRO A C 1
ATOM 4399 O O . PRO A 1 565 ? -37.142 -15.947 9.698 1.00 83.44 565 PRO A O 1
ATOM 4402 N N . THR A 1 566 ? -35.380 -14.596 10.038 1.00 81.94 566 THR A N 1
ATOM 4403 C CA . THR A 1 566 ? -34.390 -15.682 9.926 1.00 81.94 566 THR A CA 1
ATOM 4404 C C . THR A 1 566 ? -34.186 -16.416 11.259 1.00 81.94 566 THR A C 1
ATOM 4406 O O . THR A 1 566 ? -34.969 -16.278 12.203 1.00 81.94 566 THR A O 1
ATOM 4409 N N . HIS A 1 567 ? -33.238 -17.352 11.297 1.00 77.56 567 HIS A N 1
ATOM 4410 C CA . HIS A 1 567 ? -33.073 -18.303 12.406 1.00 77.56 567 HIS A CA 1
ATOM 4411 C C . HIS A 1 567 ? -32.229 -17.727 13.553 1.00 77.56 567 HIS A C 1
ATOM 4413 O O . HIS A 1 567 ? -32.420 -18.106 14.702 1.00 77.56 567 HIS A O 1
ATOM 4419 N N . ASP A 1 568 ? -31.355 -16.794 13.198 1.00 77.12 568 ASP A N 1
ATOM 4420 C CA . ASP A 1 568 ? -30.515 -15.904 13.993 1.00 77.12 568 ASP A CA 1
ATOM 4421 C C . ASP A 1 568 ? -31.273 -14.690 14.566 1.00 77.12 568 ASP A C 1
ATOM 4423 O O . ASP A 1 568 ? -30.908 -14.202 15.624 1.00 77.12 568 ASP A O 1
ATOM 4427 N N . ASP A 1 569 ? -32.382 -14.247 13.961 1.00 88.50 569 ASP A N 1
ATOM 4428 C CA . ASP A 1 569 ? -33.215 -13.150 14.492 1.00 88.50 569 ASP A CA 1
ATOM 4429 C C . ASP A 1 569 ? -33.950 -13.523 15.808 1.00 88.50 569 ASP A C 1
ATOM 4431 O O . ASP A 1 569 ? -35.153 -13.783 15.786 1.00 88.50 569 ASP A O 1
ATOM 4435 N N . VAL A 1 570 ? -33.266 -13.619 16.951 1.00 92.38 570 VAL A N 1
ATOM 4436 C CA . VAL A 1 570 ? -33.827 -14.164 18.213 1.00 92.38 570 VAL A CA 1
ATOM 4437 C C . VAL A 1 570 ? -34.126 -13.121 19.300 1.00 92.38 570 VAL A C 1
ATOM 4439 O O . VAL A 1 570 ? -34.482 -13.486 20.423 1.00 92.38 570 VAL A O 1
ATOM 4442 N N . THR A 1 571 ? -34.014 -11.821 19.004 1.00 93.38 571 THR A N 1
ATOM 4443 C CA . THR A 1 571 ? -34.165 -10.735 19.993 1.00 93.38 571 THR A CA 1
ATOM 4444 C C . THR A 1 571 ? -35.534 -10.742 20.673 1.00 93.38 571 THR A C 1
ATOM 4446 O O . THR A 1 571 ? -35.628 -10.544 21.884 1.00 93.38 571 THR A O 1
ATOM 4449 N N . VAL A 1 572 ? -36.617 -10.991 19.931 1.00 93.94 572 VAL A N 1
ATOM 4450 C CA . VAL A 1 572 ? -37.986 -10.919 20.476 1.00 93.94 572 VAL A CA 1
ATOM 4451 C C . VAL A 1 572 ? -38.280 -12.101 21.408 1.00 93.94 572 VAL A C 1
ATOM 4453 O O . VAL A 1 572 ? -38.870 -11.924 22.478 1.00 93.94 572 VAL A O 1
ATOM 4456 N N . GLU A 1 573 ? -37.826 -13.300 21.046 1.00 94.00 573 GLU A N 1
ATOM 4457 C CA . GLU A 1 573 ? -37.883 -14.504 21.875 1.00 94.00 573 GLU A CA 1
ATOM 4458 C C . GLU A 1 573 ? -37.011 -14.374 23.133 1.00 94.00 573 GLU A C 1
ATOM 4460 O O . GLU A 1 573 ? -37.463 -14.701 24.235 1.00 94.00 573 GLU A O 1
ATOM 4465 N N . ALA A 1 574 ? -35.803 -13.822 23.002 1.00 95.06 574 ALA A N 1
ATOM 4466 C CA . ALA A 1 574 ? -34.908 -13.556 24.125 1.00 95.06 574 ALA A CA 1
ATOM 4467 C C . ALA A 1 574 ? -35.500 -12.545 25.120 1.00 95.06 574 ALA A C 1
ATOM 4469 O O . ALA A 1 574 ? -35.448 -12.756 26.332 1.00 95.06 574 ALA A O 1
ATOM 4470 N N . ILE A 1 575 ? -36.137 -11.482 24.622 1.00 95.50 575 ILE A N 1
ATOM 4471 C CA . ILE A 1 575 ? -36.854 -10.501 25.446 1.00 95.50 575 ILE A CA 1
ATOM 4472 C C . ILE A 1 575 ? -38.050 -11.148 26.161 1.00 95.50 575 ILE A C 1
ATOM 4474 O O . ILE A 1 575 ? -38.265 -10.882 27.344 1.00 95.50 575 ILE A O 1
ATOM 4478 N N . ALA A 1 576 ? -38.801 -12.045 25.508 1.00 95.31 576 ALA A N 1
ATOM 4479 C CA . ALA A 1 576 ? -39.859 -12.806 26.184 1.00 95.31 576 ALA A CA 1
ATOM 4480 C C . ALA A 1 576 ? -39.288 -13.645 27.344 1.00 95.31 576 ALA A C 1
ATOM 4482 O O . ALA A 1 576 ? -39.803 -13.607 28.466 1.00 95.31 576 ALA A O 1
ATOM 4483 N N . LYS A 1 577 ? -38.178 -14.348 27.093 1.00 95.31 577 LYS A N 1
ATOM 4484 C CA . LYS A 1 577 ? -37.469 -15.187 28.068 1.00 95.31 577 LYS A CA 1
ATOM 4485 C C . LYS A 1 577 ? -36.895 -14.397 29.244 1.00 95.31 577 LYS A C 1
ATOM 4487 O O . LYS A 1 577 ? -37.044 -14.856 30.375 1.00 95.31 577 LYS A O 1
ATOM 4492 N N . ALA A 1 578 ? -36.333 -13.207 29.011 1.00 94.88 578 ALA A N 1
ATOM 4493 C CA . ALA A 1 578 ? -35.823 -12.305 30.054 1.00 94.88 578 ALA A CA 1
ATOM 4494 C C . ALA A 1 578 ? -36.869 -11.993 31.139 1.00 94.88 578 ALA A C 1
ATOM 4496 O O . ALA A 1 578 ? -36.530 -11.813 32.307 1.00 94.88 578 ALA A O 1
ATOM 4497 N N . PHE A 1 579 ? -38.154 -11.970 30.770 1.00 95.56 579 PHE A N 1
ATOM 4498 C CA . PHE A 1 579 ? -39.257 -11.676 31.687 1.00 95.56 579 PHE A CA 1
ATOM 4499 C C . PHE A 1 579 ? -40.168 -12.873 31.996 1.00 95.56 579 PHE A C 1
ATOM 4501 O O . PHE A 1 579 ? -41.182 -12.698 32.672 1.00 95.56 579 PHE A O 1
ATOM 4508 N N . GLY A 1 580 ? -39.805 -14.084 31.558 1.00 93.81 580 GLY A N 1
ATOM 4509 C CA . GLY A 1 580 ? -40.571 -15.309 31.808 1.00 93.81 580 GLY A CA 1
ATOM 4510 C C . GLY A 1 580 ? -41.887 -15.417 31.025 1.00 93.81 580 GLY A C 1
ATOM 4511 O O . GLY A 1 580 ? -42.775 -16.175 31.418 1.00 93.81 580 GLY A O 1
ATOM 4512 N N . GLU A 1 581 ? -42.027 -14.669 29.931 1.00 94.12 581 GLU A N 1
ATOM 4513 C CA . GLU A 1 581 ? -43.199 -14.679 29.054 1.00 94.12 581 GLU A CA 1
ATOM 4514 C C . GLU A 1 581 ? -43.039 -15.644 27.868 1.00 94.12 581 GLU A C 1
ATOM 4516 O O . GLU A 1 581 ? -41.967 -16.184 27.596 1.00 94.12 581 GLU A O 1
ATOM 4521 N N . LYS A 1 582 ? -44.137 -15.870 27.140 1.00 92.25 582 LYS A N 1
ATOM 4522 C CA . LYS A 1 582 ? -44.145 -16.596 25.864 1.00 92.25 582 LYS A CA 1
ATOM 4523 C C . LYS A 1 582 ? -44.530 -15.648 24.741 1.00 92.25 582 LYS A C 1
ATOM 4525 O O . LYS A 1 582 ? -45.398 -14.797 24.931 1.00 92.25 582 LYS A O 1
ATOM 4530 N N . THR A 1 583 ? -43.944 -15.841 23.564 1.00 93.88 583 THR A N 1
ATOM 4531 C CA . THR A 1 583 ? -44.360 -15.114 22.366 1.00 93.88 583 THR A CA 1
ATOM 4532 C C . THR A 1 583 ? -45.690 -15.656 21.826 1.00 93.88 583 THR A C 1
ATOM 4534 O O . THR A 1 583 ? -45.967 -16.860 21.867 1.00 93.88 583 THR A O 1
ATOM 4537 N N . LYS A 1 584 ? -46.549 -14.758 21.338 1.00 92.81 584 LYS A N 1
ATOM 4538 C CA . LYS A 1 584 ? -47.856 -15.052 20.730 1.00 92.81 584 LYS A CA 1
ATOM 4539 C C . LYS A 1 584 ? -48.066 -14.180 19.485 1.00 92.81 584 LYS A C 1
ATOM 4541 O O . LYS A 1 584 ? -47.585 -13.048 19.460 1.00 92.81 584 LYS A O 1
ATOM 4546 N N . PRO A 1 585 ? -48.792 -14.666 18.461 1.00 92.56 585 PRO A N 1
ATOM 4547 C CA . PRO A 1 585 ? -49.048 -13.893 17.251 1.00 92.56 585 PRO A CA 1
ATOM 4548 C C . PRO A 1 585 ? -49.998 -12.722 17.548 1.00 92.56 585 PRO A C 1
ATOM 4550 O O . PRO A 1 585 ? -51.152 -12.934 17.927 1.00 92.56 585 PRO A O 1
ATOM 4553 N N . HIS A 1 586 ? -49.536 -11.486 17.358 1.00 93.75 586 HIS A N 1
ATOM 4554 C CA . HIS A 1 586 ? -50.333 -10.287 17.614 1.00 93.75 586 HIS A CA 1
ATOM 4555 C C . HIS A 1 586 ? -51.257 -9.962 16.423 1.00 93.75 586 HIS A C 1
ATOM 4557 O O . HIS A 1 586 ? -50.754 -9.758 15.313 1.00 93.75 586 HIS A O 1
ATOM 4563 N N . PRO A 1 587 ? -52.591 -9.846 16.607 1.00 91.19 587 PRO A N 1
ATOM 4564 C CA . PRO A 1 587 ? -53.538 -9.692 15.496 1.00 91.19 587 PRO A CA 1
ATOM 4565 C C . PRO A 1 587 ? -53.251 -8.513 14.553 1.00 91.19 587 PRO A C 1
ATOM 4567 O O . PRO A 1 587 ? -53.393 -8.655 13.340 1.00 91.19 587 PRO A O 1
ATOM 4570 N N . GLU A 1 588 ? -52.805 -7.370 15.089 1.00 91.94 588 GLU A N 1
ATOM 4571 C CA . GLU A 1 588 ? -52.474 -6.172 14.296 1.00 91.94 588 GLU A CA 1
ATOM 4572 C C . GLU A 1 588 ? -51.224 -6.388 13.424 1.00 91.94 588 GLU A C 1
ATOM 4574 O O . GLU A 1 588 ? -51.211 -5.990 12.260 1.00 91.94 588 GLU A O 1
ATOM 4579 N N . LEU A 1 589 ? -50.206 -7.095 13.938 1.00 92.06 589 LEU A N 1
ATOM 4580 C CA . LEU A 1 589 ? -48.997 -7.421 13.172 1.00 92.06 589 LEU A CA 1
ATOM 4581 C C . LEU A 1 589 ? -49.295 -8.478 12.105 1.00 92.06 589 LEU A C 1
ATOM 4583 O O . LEU A 1 589 ? -48.853 -8.339 10.969 1.00 92.06 589 LEU A O 1
ATOM 4587 N N . ILE A 1 590 ? -50.108 -9.490 12.428 1.00 92.00 590 ILE A N 1
ATOM 4588 C CA . ILE A 1 590 ? -50.578 -10.483 11.452 1.00 92.00 590 ILE A CA 1
ATOM 4589 C C . ILE A 1 590 ? -51.313 -9.794 10.294 1.00 92.00 590 ILE A C 1
ATOM 4591 O O . ILE A 1 590 ? -51.000 -10.058 9.135 1.00 92.00 590 ILE A O 1
ATOM 4595 N N . ALA A 1 591 ? -52.258 -8.891 10.579 1.00 90.19 591 ALA A N 1
ATOM 4596 C CA . ALA A 1 591 ? -52.977 -8.148 9.542 1.00 90.19 591 ALA A CA 1
ATOM 4597 C C . ALA A 1 591 ? -52.028 -7.296 8.678 1.00 90.19 591 ALA A C 1
ATOM 4599 O O . ALA A 1 591 ? -52.137 -7.295 7.450 1.00 90.19 591 ALA A O 1
ATOM 4600 N N . LEU A 1 592 ? -51.057 -6.631 9.307 1.00 89.69 592 LEU A N 1
ATOM 4601 C CA . LEU A 1 592 ? -50.091 -5.783 8.618 1.00 89.69 592 LEU A CA 1
ATOM 4602 C C . LEU A 1 592 ? -49.132 -6.570 7.714 1.00 89.69 592 LEU A C 1
ATOM 4604 O O . LEU A 1 592 ? -48.868 -6.147 6.590 1.00 89.69 592 LEU A O 1
ATOM 4608 N N . LEU A 1 593 ? -48.631 -7.724 8.163 1.00 89.25 593 LEU A N 1
ATOM 4609 C CA . LEU A 1 593 ? -47.761 -8.578 7.348 1.00 89.25 593 LEU A CA 1
ATOM 4610 C C . LEU A 1 593 ? -48.524 -9.233 6.184 1.00 89.25 593 LEU A C 1
ATOM 4612 O O . LEU A 1 593 ? -47.951 -9.376 5.102 1.00 89.25 593 LEU A O 1
ATOM 4616 N N . LYS A 1 594 ? -49.819 -9.547 6.358 1.00 89.31 594 LYS A N 1
ATOM 4617 C CA . LYS A 1 594 ? -50.702 -9.989 5.261 1.00 89.31 594 LYS A CA 1
ATOM 4618 C C . LYS A 1 594 ? -50.850 -8.917 4.180 1.00 89.31 594 LYS A C 1
ATOM 4620 O O . LYS A 1 594 ? -50.672 -9.230 3.004 1.00 89.31 594 LYS A O 1
ATOM 4625 N N . GLU A 1 595 ? -51.114 -7.660 4.559 1.00 88.44 595 GLU A N 1
ATOM 4626 C CA . GLU A 1 595 ? -51.152 -6.524 3.616 1.00 88.44 595 GLU A CA 1
ATOM 4627 C C . GLU A 1 595 ? -49.790 -6.329 2.935 1.00 88.44 595 GLU A C 1
ATOM 4629 O O . GLU A 1 595 ? -49.716 -6.216 1.713 1.00 88.44 595 GLU A O 1
ATOM 4634 N N . HIS A 1 596 ? -48.704 -6.309 3.714 1.00 86.06 596 HIS A N 1
ATOM 4635 C CA . HIS A 1 596 ? -47.373 -5.964 3.219 1.00 86.06 596 HIS A CA 1
ATOM 4636 C C . HIS A 1 596 ? -46.794 -6.997 2.243 1.00 86.06 596 HIS A C 1
ATOM 4638 O O . HIS A 1 596 ? -46.174 -6.617 1.251 1.00 86.06 596 HIS A O 1
ATOM 4644 N N . PHE A 1 597 ? -46.994 -8.292 2.506 1.00 83.62 597 PHE A N 1
ATOM 4645 C CA . PHE A 1 597 ? -46.480 -9.373 1.659 1.00 83.62 597 PHE A CA 1
ATOM 4646 C C . PHE A 1 597 ? -47.503 -9.937 0.662 1.00 83.62 597 PHE A C 1
ATOM 4648 O O . PHE A 1 597 ? -47.126 -10.771 -0.161 1.00 83.62 597 PHE A O 1
ATOM 4655 N N . GLY A 1 598 ? -48.772 -9.515 0.719 1.00 84.62 598 GLY A N 1
ATOM 4656 C CA . GLY A 1 598 ? -49.827 -9.987 -0.185 1.00 84.62 598 GLY A CA 1
ATOM 4657 C C . GLY A 1 598 ? -50.138 -11.483 -0.054 1.00 84.62 598 GLY A C 1
ATOM 4658 O O . GLY A 1 598 ? -50.471 -12.125 -1.047 1.00 84.62 598 GLY A O 1
ATOM 4659 N N . MET A 1 599 ? -49.988 -12.055 1.145 1.00 80.12 599 MET A N 1
ATOM 4660 C CA . MET A 1 599 ? -50.115 -13.497 1.395 1.00 80.12 599 MET A CA 1
ATOM 4661 C C . MET A 1 599 ? -50.809 -13.790 2.729 1.00 80.12 599 MET A C 1
ATOM 4663 O O . MET A 1 599 ? -50.604 -13.072 3.702 1.00 80.12 599 MET A O 1
ATOM 4667 N N . ASP A 1 600 ? -51.601 -14.865 2.777 1.00 80.94 600 ASP A N 1
ATOM 4668 C CA . ASP A 1 600 ? -52.435 -15.243 3.935 1.00 80.94 600 ASP A CA 1
ATOM 4669 C C . ASP A 1 600 ? -51.883 -16.458 4.722 1.00 80.94 600 ASP A C 1
ATOM 4671 O O . ASP A 1 600 ? -52.493 -16.935 5.678 1.00 80.94 600 ASP A O 1
ATOM 4675 N N . ASP A 1 601 ? -50.710 -16.969 4.331 1.00 81.31 601 ASP A N 1
ATOM 4676 C CA . ASP A 1 601 ? -50.070 -18.135 4.951 1.00 81.31 601 ASP A CA 1
ATOM 4677 C C . ASP A 1 601 ? -49.303 -17.769 6.232 1.00 81.31 601 ASP A C 1
ATOM 4679 O O . ASP A 1 601 ? -48.104 -17.487 6.210 1.00 81.31 601 ASP A O 1
ATOM 4683 N N . VAL A 1 602 ? -50.007 -17.817 7.365 1.00 76.38 602 VAL A N 1
ATOM 4684 C CA . VAL A 1 602 ? -49.466 -17.536 8.708 1.00 76.38 602 VAL A CA 1
ATOM 4685 C C . VAL A 1 602 ? -48.392 -18.552 9.154 1.00 76.38 602 VAL A C 1
ATOM 4687 O O . VAL A 1 602 ? -47.669 -18.278 10.110 1.00 76.38 602 VAL A O 1
ATOM 4690 N N . ALA A 1 603 ? -48.236 -19.694 8.471 1.00 76.69 603 ALA A N 1
ATOM 4691 C CA . ALA A 1 603 ? -47.157 -20.651 8.743 1.00 76.69 603 ALA A CA 1
ATOM 4692 C C . ALA A 1 603 ? -45.827 -20.285 8.048 1.00 76.69 603 ALA A C 1
ATOM 4694 O O . ALA A 1 603 ? -44.794 -20.891 8.335 1.00 76.69 603 ALA A O 1
ATOM 4695 N N . SER A 1 604 ? -45.825 -19.289 7.155 1.00 82.94 604 SER A N 1
ATOM 4696 C CA . SER A 1 604 ? -44.615 -18.801 6.487 1.00 82.94 604 SER A CA 1
ATOM 4697 C C . SER A 1 604 ? -43.641 -18.149 7.487 1.00 82.94 604 SER A C 1
ATOM 4699 O O . SER A 1 604 ? -44.081 -17.326 8.296 1.00 82.94 604 SER A O 1
ATOM 4701 N N . PRO A 1 605 ? -42.311 -18.387 7.396 1.00 82.12 605 PRO A N 1
ATOM 4702 C CA . PRO A 1 605 ? -41.315 -17.792 8.300 1.00 82.12 605 PRO A CA 1
ATOM 4703 C C . PRO A 1 605 ? -41.386 -16.264 8.421 1.00 82.12 605 PRO A C 1
ATOM 4705 O O . PRO A 1 605 ? -41.052 -15.709 9.462 1.00 82.12 605 PRO A O 1
ATOM 4708 N N . LYS A 1 606 ? -41.894 -15.560 7.398 1.00 83.12 606 LYS A N 1
ATOM 4709 C CA . LYS A 1 606 ? -42.056 -14.097 7.454 1.00 83.12 606 LYS A CA 1
ATOM 4710 C C . LYS A 1 606 ? -43.029 -13.631 8.541 1.00 83.12 606 LYS A C 1
ATOM 4712 O O . LYS A 1 606 ? -42.934 -12.485 8.966 1.00 83.12 606 LYS A O 1
ATOM 4717 N N . PHE A 1 607 ? -43.944 -14.489 8.997 1.00 87.94 607 PHE A N 1
ATOM 4718 C CA . PHE A 1 607 ? -44.852 -14.176 10.101 1.00 87.94 607 PHE A CA 1
ATOM 4719 C C . PHE A 1 607 ? -44.212 -14.318 11.487 1.00 87.94 607 PHE A C 1
ATOM 4721 O O . PHE A 1 607 ? -44.847 -13.897 12.451 1.00 87.94 607 PHE A O 1
ATOM 4728 N N . LYS A 1 608 ? -42.959 -14.797 11.605 1.00 88.88 608 LYS A N 1
ATOM 4729 C CA . LYS A 1 608 ? -42.180 -14.777 12.862 1.00 88.88 608 LYS A CA 1
ATOM 4730 C C . LYS A 1 608 ? -42.195 -13.386 13.509 1.00 88.88 608 LYS A C 1
ATOM 4732 O O . LYS A 1 608 ? -42.521 -13.264 14.680 1.00 88.88 608 LYS A O 1
ATOM 4737 N N . MET A 1 609 ? -42.018 -12.337 12.701 1.00 89.12 609 MET A N 1
ATOM 4738 C CA . MET A 1 609 ? -42.037 -10.925 13.121 1.00 89.12 609 MET A CA 1
ATOM 4739 C C . MET A 1 609 ? -43.374 -10.444 13.730 1.00 89.12 609 MET A C 1
ATOM 4741 O O . MET A 1 609 ? -43.451 -9.327 14.234 1.00 89.12 609 MET A O 1
ATOM 4745 N N . ALA A 1 610 ? -44.449 -11.241 13.664 1.00 92.00 610 ALA A N 1
ATOM 4746 C CA . ALA A 1 610 ? -45.719 -10.956 14.337 1.00 92.00 610 ALA A CA 1
ATOM 4747 C C . ALA A 1 610 ? -45.873 -11.663 15.696 1.00 92.00 610 ALA A C 1
ATOM 4749 O O . ALA A 1 610 ? -46.863 -11.411 16.385 1.00 92.00 610 ALA A O 1
ATOM 4750 N N . TYR A 1 611 ? -44.940 -12.538 16.083 1.00 93.25 611 TYR A N 1
ATOM 4751 C CA . TYR A 1 611 ? -44.909 -13.173 17.398 1.00 93.25 611 TYR A CA 1
ATOM 4752 C C . TYR A 1 611 ? -44.153 -12.270 18.372 1.00 93.25 611 TYR A C 1
ATOM 4754 O O . TYR A 1 611 ? -42.958 -12.055 18.221 1.00 93.25 611 TYR A O 1
ATOM 4762 N N . ILE A 1 612 ? -44.853 -11.746 19.377 1.00 95.31 612 ILE A N 1
ATOM 4763 C CA . ILE A 1 612 ? -44.299 -10.839 20.396 1.00 95.31 612 ILE A CA 1
ATOM 4764 C C . ILE A 1 612 ? -44.682 -11.330 21.801 1.00 95.31 612 ILE A C 1
ATOM 4766 O O . ILE A 1 612 ? -45.606 -12.143 21.909 1.00 95.31 612 ILE A O 1
ATOM 4770 N N . PRO A 1 613 ? -43.999 -10.892 22.877 1.00 95.62 613 PRO A N 1
ATOM 4771 C CA . PRO A 1 613 ? -44.377 -11.232 24.250 1.00 95.62 613 PRO A CA 1
ATOM 4772 C C . PRO A 1 613 ? -45.837 -10.863 24.554 1.00 95.62 613 PRO A C 1
ATOM 4774 O O . PRO A 1 613 ? -46.352 -9.872 24.038 1.00 95.62 613 PRO A O 1
ATOM 4777 N N . GLU A 1 614 ? -46.512 -11.654 25.388 1.00 91.19 614 GLU A N 1
ATOM 4778 C CA . GLU A 1 614 ? -47.954 -11.522 25.633 1.00 91.19 614 GLU A CA 1
ATOM 4779 C C . GLU A 1 614 ? -48.361 -10.178 26.262 1.00 91.19 614 GLU A C 1
ATOM 4781 O O . GLU A 1 614 ? -49.465 -9.706 25.990 1.00 91.19 614 GLU A O 1
ATOM 4786 N N . SER A 1 615 ? -47.492 -9.544 27.057 1.00 93.44 615 SER A N 1
ATOM 4787 C CA . SER A 1 615 ? -47.751 -8.221 27.646 1.00 93.44 615 SER A CA 1
ATOM 4788 C C . SER A 1 615 ? -47.151 -7.034 26.870 1.00 93.44 615 SER A C 1
ATOM 4790 O O . SER A 1 615 ? -47.270 -5.891 27.316 1.00 93.44 615 SER A O 1
ATOM 4792 N N . ALA A 1 616 ? -46.532 -7.271 25.706 1.00 95.38 616 ALA A N 1
ATOM 4793 C CA . ALA A 1 616 ? -45.887 -6.220 24.918 1.00 95.38 616 ALA A CA 1
ATOM 4794 C C . ALA A 1 616 ? -46.889 -5.253 24.254 1.00 95.38 616 ALA A C 1
ATOM 4796 O O . ALA A 1 616 ? -47.967 -5.643 23.802 1.00 95.38 616 ALA A O 1
ATOM 4797 N N . THR A 1 617 ? -46.502 -3.981 24.138 1.00 94.81 617 THR A N 1
ATOM 4798 C CA . THR A 1 617 ? -47.267 -2.920 23.467 1.00 94.81 617 THR A CA 1
ATOM 4799 C C . THR A 1 617 ? -46.630 -2.517 22.136 1.00 94.81 617 THR A C 1
ATOM 4801 O O . THR A 1 617 ? -45.436 -2.709 21.901 1.00 94.81 617 THR A O 1
ATOM 4804 N N . LEU A 1 618 ? -47.435 -1.935 21.240 1.00 94.62 618 LEU A N 1
ATOM 4805 C CA . LEU A 1 618 ? -46.995 -1.464 19.924 1.00 94.62 618 LEU A CA 1
ATOM 4806 C C . LEU A 1 618 ? -46.981 0.067 19.869 1.00 94.62 618 LEU A C 1
ATOM 4808 O O . LEU A 1 618 ? -48.029 0.713 19.904 1.00 94.62 618 LEU A O 1
ATOM 4812 N N . HIS A 1 619 ? -45.791 0.653 19.746 1.00 92.94 619 HIS A N 1
ATOM 4813 C CA . HIS A 1 619 ? -45.599 2.100 19.666 1.00 92.94 619 HIS A CA 1
ATOM 4814 C C . HIS A 1 619 ? -45.417 2.543 18.213 1.00 92.94 619 HIS A C 1
ATOM 4816 O O . HIS A 1 619 ? -44.522 2.086 17.505 1.00 92.94 619 HIS A O 1
ATOM 4822 N N . TYR A 1 620 ? -46.271 3.460 17.757 1.00 92.38 620 TYR A N 1
ATOM 4823 C CA . TYR A 1 620 ? -46.289 3.938 16.375 1.00 92.38 620 TYR A CA 1
ATOM 4824 C C . TYR A 1 620 ? -45.821 5.388 16.289 1.00 92.38 620 TYR A C 1
ATOM 4826 O O . TYR A 1 620 ? -46.495 6.289 16.785 1.00 92.38 620 TYR A O 1
ATOM 4834 N N . GLY A 1 621 ? -44.698 5.614 15.609 1.00 86.25 621 GLY A N 1
ATOM 4835 C CA . GLY A 1 621 ? -44.180 6.959 15.374 1.00 86.25 621 GLY A CA 1
ATOM 4836 C C . GLY A 1 621 ? -44.995 7.757 14.351 1.00 86.25 621 GLY A C 1
ATOM 4837 O O . GLY A 1 621 ? -45.766 7.189 13.568 1.00 86.25 621 GLY A O 1
ATOM 4838 N N . ILE A 1 622 ? -44.791 9.075 14.323 1.00 85.00 622 ILE A N 1
ATOM 4839 C CA . ILE A 1 622 ? -45.407 9.993 13.350 1.00 85.00 622 ILE A CA 1
ATOM 4840 C C . ILE A 1 622 ? -44.310 10.668 12.523 1.00 85.00 622 ILE A C 1
ATOM 4842 O O . ILE A 1 622 ? -43.355 11.230 13.053 1.00 85.00 622 ILE A O 1
ATOM 4846 N N . ASP A 1 623 ? -44.452 10.618 11.201 1.00 77.38 623 ASP A N 1
ATOM 4847 C CA . ASP A 1 623 ? -43.517 11.215 10.253 1.00 77.38 623 ASP A CA 1
ATOM 4848 C C . ASP A 1 623 ? -43.758 12.733 10.213 1.00 77.38 623 ASP A C 1
ATOM 4850 O O . ASP A 1 623 ? -44.776 13.199 9.698 1.00 77.38 623 ASP A O 1
ATOM 4854 N N . ARG A 1 624 ? -42.844 13.517 10.802 1.00 71.69 624 ARG A N 1
ATOM 4855 C CA . ARG A 1 624 ? -43.016 14.974 10.978 1.00 71.69 624 ARG A CA 1
ATOM 4856 C C . ARG A 1 624 ? -43.061 15.769 9.665 1.00 71.69 624 ARG A C 1
ATOM 4858 O O . ARG A 1 624 ? -43.541 16.897 9.680 1.00 71.69 624 ARG A O 1
ATOM 4865 N N . MET A 1 625 ? -42.599 15.208 8.543 1.00 70.50 625 MET A N 1
ATOM 4866 C CA . MET A 1 625 ? -42.671 15.865 7.230 1.00 70.50 625 MET A CA 1
ATOM 4867 C C . MET A 1 625 ? -44.015 15.632 6.535 1.00 70.50 625 MET A C 1
ATOM 4869 O O . MET A 1 625 ? -44.508 16.511 5.833 1.00 70.50 625 MET A O 1
ATOM 4873 N N . THR A 1 626 ? -44.609 14.448 6.707 1.00 77.81 626 THR A N 1
ATOM 4874 C CA . THR A 1 626 ? -45.832 14.040 5.990 1.00 77.81 626 THR A CA 1
ATOM 4875 C C . THR A 1 626 ? -47.087 13.992 6.863 1.00 77.81 626 THR A C 1
ATOM 4877 O O . THR A 1 626 ? -48.188 13.838 6.333 1.00 77.81 626 THR A O 1
ATOM 4880 N N . GLY A 1 627 ? -46.944 14.087 8.188 1.00 80.19 627 GLY A N 1
ATOM 4881 C CA . GLY A 1 627 ? -48.026 13.958 9.170 1.00 80.19 627 GLY A CA 1
ATOM 4882 C C . GLY A 1 627 ? -48.614 12.546 9.282 1.00 80.19 627 GLY A C 1
ATOM 4883 O O . GLY A 1 627 ? -49.653 12.363 9.914 1.00 80.19 627 GLY A O 1
ATOM 4884 N N . ARG A 1 628 ? -47.998 11.538 8.649 1.00 82.50 628 ARG A N 1
ATOM 4885 C CA . ARG A 1 628 ? -48.529 10.168 8.583 1.00 82.50 628 ARG A CA 1
ATOM 4886 C C . ARG A 1 628 ? -47.978 9.302 9.719 1.00 82.50 628 ARG A C 1
ATOM 4888 O O . ARG A 1 628 ? -46.792 9.356 10.036 1.00 82.50 628 ARG A O 1
ATOM 4895 N N . ARG A 1 629 ? -48.842 8.465 10.304 1.00 84.88 629 ARG A N 1
ATOM 4896 C CA . ARG A 1 629 ? -48.454 7.395 11.241 1.00 84.88 629 ARG A CA 1
ATOM 4897 C C . ARG A 1 629 ? -47.557 6.383 10.516 1.00 84.88 629 ARG A C 1
ATOM 4899 O O . ARG A 1 629 ? -47.803 6.076 9.347 1.00 84.88 629 ARG A O 1
ATOM 4906 N N . SER A 1 630 ? -46.543 5.858 11.205 1.00 86.75 630 SER A N 1
ATOM 4907 C CA . SER A 1 630 ? -45.727 4.744 10.709 1.00 86.75 630 SER A CA 1
ATOM 4908 C C . SER A 1 630 ? -46.607 3.561 10.310 1.00 86.75 630 SER A C 1
ATOM 4910 O O . SER A 1 630 ? -47.611 3.291 10.970 1.00 86.75 630 SER A O 1
ATOM 4912 N N . LYS A 1 631 ? -46.203 2.814 9.275 1.00 84.69 631 LYS A N 1
ATOM 4913 C CA . LYS A 1 631 ? -46.786 1.491 9.024 1.00 84.69 631 LYS A CA 1
ATOM 4914 C C . LYS A 1 631 ? -46.334 0.501 10.100 1.00 84.69 631 LYS A C 1
ATOM 4916 O O . LYS A 1 631 ? -47.172 -0.105 10.749 1.00 84.69 631 LYS A O 1
ATOM 4921 N N . PHE A 1 632 ? -45.029 0.378 10.329 1.00 87.88 632 PHE A N 1
ATOM 4922 C CA . PHE A 1 632 ? -44.478 -0.575 11.295 1.00 87.88 632 PHE A CA 1
ATOM 4923 C C . PHE A 1 632 ? -44.325 0.067 12.689 1.00 87.88 632 PHE A C 1
ATOM 4925 O O . PHE A 1 632 ? -43.801 1.185 12.772 1.00 87.88 632 PHE A O 1
ATOM 4932 N N . PRO A 1 633 ? -44.778 -0.594 13.769 1.00 92.50 633 PRO A N 1
ATOM 4933 C CA . PRO A 1 633 ? -44.522 -0.164 15.139 1.00 92.50 633 PRO A CA 1
ATOM 4934 C C . PRO A 1 633 ? -43.147 -0.612 15.648 1.00 92.50 633 PRO A C 1
ATOM 4936 O O . PRO A 1 633 ? -42.551 -1.548 15.122 1.00 92.50 633 PRO A O 1
ATOM 4939 N N . VAL A 1 634 ? -42.705 0.017 16.734 1.00 94.19 634 VAL A N 1
ATOM 4940 C CA . VAL A 1 634 ? -41.693 -0.521 17.652 1.00 94.19 634 VAL A CA 1
ATOM 4941 C C . VAL A 1 634 ? -42.410 -1.354 18.712 1.00 94.19 634 VAL A C 1
ATOM 4943 O O . VAL A 1 634 ? -43.415 -0.908 19.275 1.00 94.19 634 VAL A O 1
ATOM 4946 N N . VAL A 1 635 ? -41.910 -2.562 18.971 1.00 95.19 635 VAL A N 1
ATOM 4947 C CA . VAL A 1 635 ? -42.400 -3.420 20.058 1.00 95.19 635 VAL A CA 1
ATOM 4948 C C . VAL A 1 635 ? -41.774 -2.934 21.362 1.00 95.19 635 VAL A C 1
ATOM 4950 O O . VAL A 1 635 ? -40.575 -2.657 21.406 1.00 95.19 635 VAL A O 1
ATOM 4953 N N . VAL A 1 636 ? -42.579 -2.809 22.415 1.00 94.75 636 VAL A N 1
ATOM 4954 C CA . VAL A 1 636 ? -42.123 -2.366 23.737 1.00 94.75 636 VAL A CA 1
ATOM 4955 C C . VAL A 1 636 ? -42.583 -3.362 24.793 1.00 94.75 636 VAL A C 1
ATOM 4957 O O . VAL A 1 636 ? -43.760 -3.713 24.849 1.00 94.75 636 VAL A O 1
ATOM 4960 N N . LEU A 1 637 ? -41.664 -3.806 25.648 1.00 94.69 637 LEU A N 1
ATOM 4961 C CA . LEU A 1 637 ? -41.975 -4.618 26.821 1.00 94.69 637 LEU A CA 1
ATOM 4962 C C . LEU A 1 637 ? -41.342 -3.976 28.056 1.00 94.69 637 LEU A C 1
ATOM 4964 O O . LEU A 1 637 ? -40.122 -3.878 28.161 1.00 94.69 637 LEU A O 1
ATOM 4968 N N . LYS A 1 638 ? -42.180 -3.538 29.003 1.00 93.38 638 LYS A N 1
ATOM 4969 C CA . LYS A 1 638 ? -41.768 -2.749 30.179 1.00 93.38 638 LYS A CA 1
ATOM 4970 C C . LYS A 1 638 ? -40.991 -1.488 29.759 1.00 93.38 638 LYS A C 1
ATOM 4972 O O . LYS A 1 638 ? -41.596 -0.570 29.219 1.00 93.38 638 LYS A O 1
ATOM 4977 N N . ASN A 1 639 ? -39.683 -1.438 30.015 1.00 90.94 639 ASN A N 1
ATOM 4978 C CA . ASN A 1 639 ? -38.757 -0.365 29.636 1.00 90.94 639 ASN A CA 1
ATOM 4979 C C . ASN A 1 639 ? -37.843 -0.727 28.447 1.00 90.94 639 ASN A C 1
ATOM 4981 O O . ASN A 1 639 ? -36.943 0.052 28.133 1.00 90.94 639 ASN A O 1
ATOM 4985 N N . VAL A 1 640 ? -38.057 -1.879 27.802 1.00 94.38 640 VAL A N 1
ATOM 4986 C CA . VAL A 1 640 ? -37.267 -2.369 26.664 1.00 94.38 640 VAL A CA 1
ATOM 4987 C C . VAL A 1 640 ? -37.963 -2.016 25.350 1.00 94.38 640 VAL A C 1
ATOM 4989 O O . VAL A 1 640 ? -39.105 -2.421 25.124 1.00 94.38 640 VAL A O 1
ATOM 4992 N N . TYR A 1 641 ? -37.270 -1.281 24.482 1.00 94.44 641 TYR A N 1
ATOM 4993 C CA . TYR A 1 641 ? -37.739 -0.833 23.170 1.00 94.44 641 TYR A CA 1
ATOM 4994 C C . TYR A 1 641 ? -36.980 -1.572 22.063 1.00 94.44 641 TYR A C 1
ATOM 4996 O O . TYR A 1 641 ? -35.748 -1.616 22.073 1.00 94.44 641 TYR A O 1
ATOM 5004 N N . VAL A 1 642 ? -37.709 -2.151 21.109 1.00 94.50 642 VAL A N 1
ATOM 5005 C CA . VAL A 1 642 ? -37.151 -3.089 20.124 1.00 94.50 642 VAL A CA 1
ATOM 5006 C C . VAL A 1 642 ? -37.142 -2.487 18.719 1.00 94.50 642 VAL A C 1
ATOM 5008 O O . VAL A 1 642 ? -38.176 -2.426 18.047 1.00 94.50 642 VAL A O 1
ATOM 5011 N N . PHE A 1 643 ? -35.971 -2.024 18.276 1.00 93.69 643 PHE A N 1
ATOM 5012 C CA . PHE A 1 643 ? -35.766 -1.379 16.977 1.00 93.69 643 PHE A CA 1
ATOM 5013 C C . PHE A 1 643 ? -35.147 -2.331 15.929 1.00 93.69 643 PHE A C 1
ATOM 5015 O O . PHE A 1 643 ? -34.448 -3.287 16.271 1.00 93.69 643 PHE A O 1
ATOM 5022 N N . PRO A 1 644 ? -35.364 -2.076 14.623 1.00 90.31 644 PRO A N 1
ATOM 5023 C CA . PRO A 1 644 ? -34.666 -2.796 13.555 1.00 90.31 644 PRO A CA 1
ATOM 5024 C C . PRO A 1 644 ? -33.154 -2.533 13.582 1.00 90.31 644 PRO A C 1
ATOM 5026 O O . PRO A 1 644 ? -32.728 -1.430 13.905 1.00 90.31 644 PRO A O 1
ATOM 5029 N N . GLY A 1 645 ? -32.347 -3.514 13.165 1.00 82.62 645 GLY A N 1
ATOM 5030 C CA . GLY A 1 645 ? -30.886 -3.361 13.074 1.00 82.62 645 GLY A CA 1
ATOM 5031 C C . GLY A 1 645 ? -30.403 -2.524 11.882 1.00 82.62 645 GLY A C 1
ATOM 5032 O O . GLY A 1 645 ? -29.346 -1.906 11.949 1.00 82.62 645 GLY A O 1
ATOM 5033 N N . VAL A 1 646 ? -31.178 -2.450 10.791 1.00 83.44 646 VAL A N 1
ATOM 5034 C CA . VAL A 1 646 ? -30.805 -1.680 9.587 1.00 83.44 646 VAL A CA 1
ATOM 5035 C C . VAL A 1 646 ? -30.787 -0.175 9.910 1.00 83.44 646 VAL A C 1
ATOM 5037 O O . VAL A 1 646 ? -31.865 0.366 10.178 1.00 83.44 646 VAL A O 1
ATOM 5040 N N . PRO A 1 647 ? -29.643 0.540 9.805 1.00 79.81 647 PRO A N 1
ATOM 5041 C CA . PRO A 1 647 ? -29.513 1.902 10.334 1.00 79.81 647 PRO A CA 1
ATOM 5042 C C . PRO A 1 647 ? -30.567 2.883 9.818 1.00 79.81 647 PRO A C 1
ATOM 5044 O O . PRO A 1 647 ? -31.270 3.504 10.604 1.00 79.81 647 PRO A O 1
ATOM 5047 N N . VAL A 1 648 ? -30.805 2.936 8.504 1.00 80.12 648 VAL A N 1
ATOM 5048 C CA . VAL A 1 648 ? -31.813 3.837 7.903 1.00 80.12 648 VAL A CA 1
ATOM 5049 C C . VAL A 1 648 ? -33.236 3.579 8.431 1.00 80.12 648 VAL A C 1
ATOM 5051 O O . VAL A 1 648 ? -34.053 4.500 8.492 1.00 80.12 648 VAL A O 1
ATOM 5054 N N . LEU A 1 649 ? -33.557 2.340 8.823 1.00 86.06 649 LEU A N 1
ATOM 5055 C CA . LEU A 1 649 ? -34.847 2.006 9.435 1.00 86.06 649 LEU A CA 1
ATOM 5056 C C . LEU A 1 649 ? -34.861 2.341 10.930 1.00 86.06 649 LEU A C 1
ATOM 5058 O O . LEU A 1 649 ? -35.867 2.862 11.411 1.00 86.06 649 LEU A O 1
ATOM 5062 N N . MET A 1 650 ? -33.755 2.086 11.633 1.00 90.38 650 MET A N 1
ATOM 5063 C CA . MET A 1 650 ? -33.572 2.405 13.050 1.00 90.38 650 MET A CA 1
ATOM 5064 C C . MET A 1 650 ? -33.665 3.913 13.282 1.00 90.38 650 MET A C 1
ATOM 5066 O O . MET A 1 650 ? -34.559 4.368 13.992 1.00 90.38 650 MET A O 1
ATOM 5070 N N . GLU A 1 651 ? -32.833 4.697 12.593 1.00 89.62 651 GLU A N 1
ATOM 5071 C CA . GLU A 1 651 ? -32.804 6.158 12.668 1.00 89.62 651 GLU A CA 1
ATOM 5072 C C . GLU A 1 651 ? -34.175 6.762 12.359 1.00 89.62 651 GLU A C 1
ATOM 5074 O O . GLU A 1 651 ? -34.638 7.674 13.049 1.00 89.62 651 GLU A O 1
ATOM 5079 N N . ARG A 1 652 ? -34.866 6.245 11.334 1.00 86.94 652 ARG A N 1
ATOM 5080 C CA . ARG A 1 652 ? -36.206 6.714 10.972 1.00 86.94 652 ARG A CA 1
ATOM 5081 C C . ARG A 1 652 ? -37.229 6.397 12.061 1.00 86.94 652 ARG A C 1
ATOM 5083 O O . ARG A 1 652 ? -37.981 7.289 12.447 1.00 86.94 652 ARG A O 1
ATOM 5090 N N . ALA A 1 653 ? -37.264 5.159 12.551 1.00 89.81 653 ALA A N 1
ATOM 5091 C CA . ALA A 1 653 ? -38.184 4.749 13.608 1.00 89.81 653 ALA A CA 1
ATOM 5092 C C . ALA A 1 653 ? -37.932 5.537 14.902 1.00 89.81 653 ALA A C 1
ATOM 5094 O O . ALA A 1 653 ? -38.882 6.036 15.505 1.00 89.81 653 ALA A O 1
ATOM 5095 N N . PHE A 1 654 ? -36.664 5.720 15.279 1.00 92.50 654 PHE A N 1
ATOM 5096 C CA . PHE A 1 654 ? -36.257 6.480 16.456 1.00 92.50 654 PHE A CA 1
ATOM 5097 C C . PHE A 1 654 ? -36.646 7.957 16.341 1.00 92.50 654 PHE A C 1
ATOM 5099 O O . PHE A 1 654 ? -37.324 8.473 17.222 1.00 92.50 654 PHE A O 1
ATOM 5106 N N . ASN A 1 655 ? -36.320 8.637 15.235 1.00 89.25 655 ASN A N 1
ATOM 5107 C CA . ASN A 1 655 ? -36.693 10.047 15.032 1.00 89.25 655 ASN A CA 1
ATOM 5108 C C . ASN A 1 655 ? -38.219 10.275 15.025 1.00 89.25 655 ASN A C 1
ATOM 5110 O O . ASN A 1 655 ? -38.687 11.349 15.398 1.00 89.25 655 ASN A O 1
ATOM 5114 N N . MET A 1 656 ? -39.014 9.277 14.621 1.00 89.50 656 MET A N 1
ATOM 5115 C CA . MET A 1 656 ? -40.484 9.332 14.673 1.00 89.50 656 MET A CA 1
ATOM 5116 C C . MET A 1 656 ? -41.067 9.046 16.071 1.00 89.50 656 MET A C 1
ATOM 5118 O O . MET A 1 656 ? -42.268 9.240 16.271 1.00 89.50 656 MET A O 1
ATOM 5122 N N . LEU A 1 657 ? -40.243 8.576 17.014 1.00 90.38 657 LEU A N 1
ATOM 5123 C CA . LEU A 1 657 ? -40.591 8.201 18.391 1.00 90.38 657 LEU A CA 1
ATOM 5124 C C . LEU A 1 657 ? -39.770 8.963 19.452 1.00 90.38 657 LEU A C 1
ATOM 5126 O O . LEU A 1 657 ? -39.923 8.700 20.641 1.00 90.38 657 LEU A O 1
ATOM 5130 N N . GLU A 1 658 ? -38.931 9.922 19.045 1.00 87.31 658 GLU A N 1
ATOM 5131 C CA . GLU A 1 658 ? -37.927 10.581 19.898 1.00 87.31 658 GLU A CA 1
ATOM 5132 C C . GLU A 1 658 ? -38.509 11.242 21.156 1.00 87.31 658 GLU A C 1
ATOM 5134 O O . GLU A 1 658 ? -37.841 11.337 22.184 1.00 87.31 658 GLU A O 1
ATOM 5139 N N . ASP A 1 659 ? -39.772 11.666 21.095 1.00 85.88 659 ASP A N 1
ATOM 5140 C CA . ASP A 1 659 ? -40.460 12.317 22.206 1.00 85.88 659 ASP A CA 1
ATOM 5141 C C . ASP A 1 659 ? -40.804 11.348 23.355 1.00 85.88 659 ASP A C 1
ATOM 5143 O O . ASP A 1 659 ? -41.070 11.817 24.458 1.00 85.88 659 ASP A O 1
ATOM 5147 N N . LEU A 1 660 ? -40.730 10.022 23.148 1.00 85.31 660 LEU A N 1
ATOM 5148 C CA . LEU A 1 660 ? -40.806 9.026 24.232 1.00 85.31 660 LEU A CA 1
ATOM 5149 C C . LEU A 1 660 ? -39.577 9.068 25.151 1.00 85.31 660 LEU A C 1
ATOM 5151 O O . LEU A 1 660 ? -39.687 8.743 26.329 1.00 85.31 660 LEU A O 1
ATOM 5155 N N . PHE A 1 661 ? -38.424 9.466 24.610 1.00 86.12 661 PHE A N 1
ATOM 5156 C CA . PHE A 1 661 ? -37.147 9.520 25.326 1.00 86.12 661 PHE A CA 1
ATOM 5157 C C . PHE A 1 661 ? -36.801 10.938 25.797 1.00 86.12 661 PHE A C 1
ATOM 5159 O O . PHE A 1 661 ? -35.817 11.133 26.501 1.00 86.12 661 PHE A O 1
ATOM 5166 N N . ARG A 1 662 ? -37.576 11.957 25.401 1.00 82.75 662 ARG A N 1
ATOM 5167 C CA . ARG A 1 662 ? -37.269 13.356 25.711 1.00 82.75 662 ARG A CA 1
ATOM 5168 C C . ARG A 1 662 ? -37.413 13.636 27.206 1.00 82.75 662 ARG A C 1
ATOM 5170 O O . ARG A 1 662 ? -38.511 13.578 27.751 1.00 82.75 662 ARG A O 1
ATOM 5177 N N . ASN A 1 663 ? -36.322 14.065 27.831 1.00 76.81 663 ASN A N 1
ATOM 5178 C CA . ASN A 1 663 ? -36.300 14.557 29.200 1.00 76.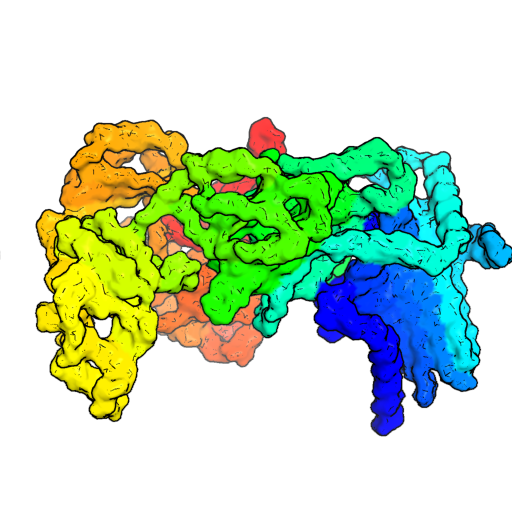81 663 ASN A CA 1
ATOM 5179 C C . ASN A 1 663 ? -36.225 16.098 29.215 1.00 76.81 663 ASN A C 1
ATOM 5181 O O . ASN A 1 663 ? -35.130 16.657 29.212 1.00 76.81 663 ASN A O 1
ATOM 5185 N N . PRO A 1 664 ? -37.358 16.826 29.267 1.00 68.56 664 PRO A N 1
ATOM 5186 C CA . PRO A 1 664 ? -37.353 18.292 29.274 1.00 68.56 664 PRO A CA 1
ATOM 5187 C C . PRO A 1 664 ? -36.766 18.914 30.556 1.00 68.56 664 PRO A C 1
ATOM 5189 O O . PRO A 1 664 ? -36.646 20.133 30.624 1.00 68.56 664 PRO A O 1
ATOM 5192 N N . ALA A 1 665 ? -36.419 18.112 31.571 1.00 64.75 665 ALA A N 1
ATOM 5193 C CA . ALA A 1 665 ? -35.756 18.571 32.792 1.00 64.75 665 ALA A CA 1
ATOM 5194 C C . ALA A 1 665 ? -34.215 18.485 32.724 1.00 64.75 665 ALA A C 1
ATOM 5196 O O . ALA A 1 665 ? -33.550 18.835 33.697 1.00 64.75 665 ALA A O 1
ATOM 5197 N N . SER A 1 666 ? -33.641 18.020 31.608 1.00 66.50 666 SER A N 1
ATOM 5198 C CA . SER A 1 666 ? -32.193 17.943 31.400 1.00 66.50 666 SER A CA 1
ATOM 5199 C C . SER A 1 666 ? -31.831 18.426 29.994 1.00 66.50 666 SER A C 1
ATOM 5201 O O . SER A 1 666 ? -32.254 17.845 29.001 1.00 66.50 666 SER A O 1
ATOM 5203 N N . GLU A 1 667 ? -31.044 19.496 29.900 1.00 71.44 667 GLU A N 1
ATOM 5204 C CA . GLU A 1 667 ? -30.473 19.985 28.643 1.00 71.44 667 GLU A CA 1
ATOM 5205 C C . GLU A 1 667 ? -28.955 20.050 28.810 1.00 71.44 667 GLU A C 1
ATOM 5207 O O . GLU A 1 667 ? -28.465 20.672 29.748 1.00 71.44 667 GLU A O 1
ATOM 5212 N N . PHE A 1 668 ? -28.203 19.390 27.928 1.00 78.50 668 PHE A N 1
ATOM 5213 C CA . PHE A 1 668 ? -26.744 19.411 27.980 1.00 78.50 668 PHE A CA 1
ATOM 5214 C C . PHE A 1 668 ? -26.186 20.510 27.077 1.00 78.50 668 PHE A C 1
ATOM 5216 O O . PHE A 1 668 ? -26.348 20.482 25.856 1.00 78.50 668 PHE A O 1
ATOM 5223 N N . TYR A 1 669 ? -25.461 21.446 27.676 1.00 83.94 669 TYR A N 1
ATOM 5224 C CA . TYR A 1 669 ? -24.723 22.481 26.967 1.00 83.94 669 TYR A CA 1
ATOM 5225 C C . TYR A 1 669 ? -23.301 21.996 26.699 1.00 83.94 669 TYR A C 1
ATOM 5227 O O . TYR A 1 669 ? -22.638 21.485 27.601 1.00 83.94 669 TYR A O 1
ATOM 5235 N N . VAL A 1 670 ? -22.831 22.168 25.462 1.00 85.88 670 VAL A N 1
ATOM 5236 C CA . VAL A 1 670 ? -21.473 21.806 25.033 1.00 85.88 670 VAL A CA 1
ATOM 5237 C C . VAL A 1 670 ? -20.817 23.002 24.351 1.00 85.88 670 VAL A C 1
ATOM 5239 O O . VAL A 1 670 ? -21.427 23.644 23.495 1.00 85.88 670 VAL A O 1
ATOM 5242 N N . LYS A 1 671 ? -19.558 23.279 24.697 1.00 90.00 671 LYS A N 1
ATOM 5243 C CA . LYS A 1 671 ? -18.671 24.184 23.956 1.00 90.00 671 LYS A CA 1
ATOM 5244 C C . LYS A 1 671 ? -17.429 23.450 23.480 1.00 90.00 671 LYS A C 1
ATOM 5246 O O . LYS A 1 671 ? -16.804 22.725 24.249 1.00 90.00 671 LYS A O 1
ATOM 5251 N N . GLU A 1 672 ? -17.058 23.681 22.225 1.00 92.38 672 GLU A N 1
ATOM 5252 C CA . GLU A 1 672 ? -15.829 23.170 21.621 1.00 92.38 672 GLU A CA 1
ATOM 5253 C C . GLU A 1 672 ? -14.819 24.309 21.446 1.00 92.38 672 GLU A C 1
ATOM 5255 O O . GLU A 1 672 ? -15.155 25.388 20.957 1.00 92.38 672 GLU A O 1
ATOM 5260 N N . LEU A 1 673 ? -13.577 24.072 21.862 1.00 92.62 673 LEU A N 1
ATOM 5261 C CA . LEU A 1 673 ? -12.478 25.031 21.826 1.00 92.62 673 LEU A CA 1
ATOM 5262 C C . LEU A 1 673 ? -11.304 24.410 21.070 1.00 92.62 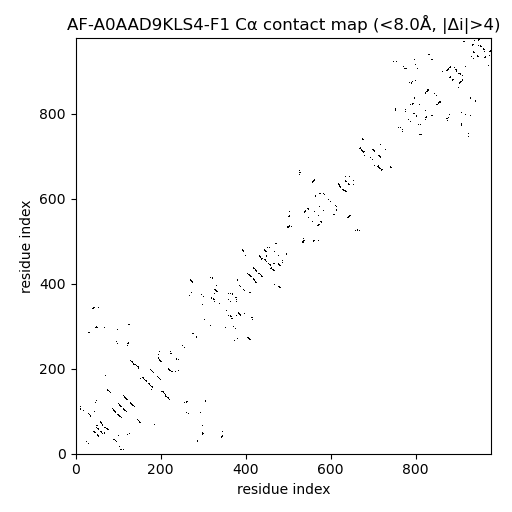673 LEU A C 1
ATOM 5264 O O . LEU A 1 673 ? -10.808 23.351 21.444 1.00 92.62 673 LEU A O 1
ATOM 5268 N N . TYR A 1 674 ? -10.841 25.081 20.021 1.00 92.62 674 TYR A N 1
ATOM 5269 C CA . TYR A 1 674 ? -9.778 24.585 19.147 1.00 92.62 674 TYR A CA 1
ATOM 5270 C C . TYR A 1 674 ? -8.472 25.323 19.436 1.00 92.62 674 TYR A C 1
ATOM 5272 O O . TYR A 1 674 ? -8.460 26.552 19.516 1.00 92.62 674 TYR A O 1
ATOM 5280 N N . ILE A 1 675 ? -7.378 24.586 19.630 1.00 92.19 675 ILE A N 1
ATOM 5281 C CA . ILE A 1 675 ? -6.136 25.106 20.222 1.00 92.19 675 ILE A CA 1
ATOM 5282 C C . ILE A 1 675 ? -4.932 24.755 19.339 1.00 92.19 675 ILE A C 1
ATOM 5284 O O . ILE A 1 675 ? -4.768 23.600 18.956 1.00 92.19 675 ILE A O 1
ATOM 5288 N N . VAL A 1 676 ? -4.060 25.723 19.020 1.00 89.19 676 VAL A N 1
ATOM 5289 C CA . VAL A 1 676 ? -2.849 25.505 18.178 1.00 89.19 676 VAL A CA 1
ATOM 5290 C C . VAL A 1 676 ? -1.663 24.881 18.925 1.00 89.19 676 VAL A C 1
ATOM 5292 O O . VAL A 1 676 ? -0.679 24.456 18.313 1.00 89.19 676 VAL A O 1
ATOM 5295 N N . LYS A 1 677 ? -1.733 24.866 20.255 1.00 87.38 677 LYS A N 1
ATOM 5296 C CA . LYS A 1 677 ? -0.767 24.237 21.159 1.00 87.38 677 LYS A CA 1
ATOM 5297 C C . LYS A 1 677 ? -1.062 22.744 21.308 1.00 87.38 677 LYS A C 1
ATOM 5299 O O . LYS A 1 677 ? -2.213 22.337 21.224 1.00 87.38 677 LYS A O 1
ATOM 5304 N N . ASP A 1 678 ? -0.022 21.941 21.496 1.00 86.44 678 ASP A N 1
ATOM 5305 C CA . ASP A 1 678 ? -0.146 20.501 21.749 1.00 86.44 678 ASP A CA 1
ATOM 5306 C C . ASP A 1 678 ? -0.687 20.213 23.156 1.00 86.44 678 ASP A C 1
ATOM 5308 O O . ASP A 1 678 ? -0.534 21.024 24.070 1.00 86.44 678 ASP A O 1
ATOM 5312 N N . GLU A 1 679 ? -1.300 19.041 23.321 1.00 86.88 679 GLU A N 1
ATOM 5313 C CA . GLU A 1 679 ? -1.978 18.624 24.555 1.00 86.88 679 GLU A CA 1
ATOM 5314 C C . GLU A 1 679 ? -1.056 18.640 25.779 1.00 86.88 679 GLU A C 1
ATOM 5316 O O . GLU A 1 679 ? -1.437 19.137 26.840 1.00 86.88 679 GLU A O 1
ATOM 5321 N N . VAL A 1 680 ? 0.189 18.184 25.615 1.00 87.12 680 VAL A N 1
ATOM 5322 C CA . VAL A 1 680 ? 1.195 18.173 26.686 1.00 87.12 680 VAL A CA 1
ATOM 5323 C C . VAL A 1 680 ? 1.434 19.594 27.205 1.00 87.12 680 VAL A C 1
ATOM 5325 O O . VAL A 1 680 ? 1.379 19.825 28.410 1.00 87.12 680 VAL A O 1
ATOM 5328 N N . SER A 1 681 ? 1.600 20.575 26.311 1.00 87.88 681 SER A N 1
ATOM 5329 C CA . SER A 1 681 ? 1.822 21.980 26.687 1.00 87.88 681 SER A CA 1
ATOM 5330 C C . SER A 1 681 ? 0.626 22.699 27.337 1.00 87.88 681 SER A C 1
ATOM 5332 O O . SER A 1 681 ? 0.803 23.807 27.845 1.00 87.88 681 SER A O 1
ATOM 5334 N N . ILE A 1 682 ? -0.576 22.106 27.323 1.00 91.44 682 ILE A N 1
ATOM 5335 C CA . ILE A 1 682 ? -1.787 22.648 27.975 1.00 91.44 682 ILE A CA 1
ATOM 5336 C C . ILE A 1 682 ? -2.321 21.759 29.110 1.00 91.44 682 ILE A C 1
ATOM 5338 O O . ILE A 1 682 ? -3.320 22.109 29.739 1.00 91.44 682 ILE A O 1
ATOM 5342 N N . THR A 1 683 ? -1.663 20.629 29.392 1.00 89.31 683 THR A N 1
ATOM 5343 C CA . THR A 1 683 ? -2.119 19.622 30.366 1.00 89.31 683 THR A CA 1
ATOM 5344 C C . THR A 1 683 ? -2.287 20.213 31.767 1.00 89.31 683 THR A C 1
ATOM 5346 O O . THR A 1 683 ? -3.311 19.982 32.406 1.00 89.31 683 THR A O 1
ATOM 5349 N N . ASP A 1 684 ? -1.351 21.046 32.229 1.00 90.38 684 ASP A N 1
ATOM 5350 C CA . ASP A 1 684 ? -1.454 21.694 33.543 1.00 90.38 684 ASP A CA 1
ATOM 5351 C C . ASP A 1 684 ? -2.656 22.654 33.620 1.00 90.38 684 ASP A C 1
ATOM 5353 O O . ASP A 1 684 ? -3.401 22.641 34.599 1.00 90.38 684 ASP A O 1
ATOM 5357 N N . MET A 1 685 ? -2.929 23.419 32.555 1.00 92.06 685 MET A N 1
ATOM 5358 C CA . MET A 1 685 ? -4.094 24.313 32.492 1.00 92.06 685 MET A CA 1
ATOM 5359 C C . MET A 1 685 ? -5.417 23.534 32.492 1.00 92.06 685 MET A C 1
ATOM 5361 O O . MET A 1 685 ? -6.388 23.990 33.101 1.00 92.06 685 MET A O 1
ATOM 5365 N N . LEU A 1 686 ? -5.461 22.371 31.831 1.00 91.00 686 LEU A N 1
ATOM 5366 C CA . LEU A 1 686 ? -6.612 21.461 31.842 1.00 91.00 686 LEU A CA 1
ATOM 5367 C C . LEU A 1 686 ? -6.811 20.816 33.220 1.00 91.00 686 LEU A C 1
ATOM 5369 O O . LEU A 1 686 ? -7.942 20.753 33.700 1.00 91.00 686 LEU A O 1
ATOM 5373 N N . ASN A 1 687 ? -5.732 20.407 33.892 1.00 90.81 687 ASN A N 1
ATOM 5374 C CA . ASN A 1 687 ? -5.774 19.877 35.258 1.00 90.81 687 ASN A CA 1
ATOM 5375 C C . ASN A 1 687 ? -6.303 20.920 36.254 1.00 90.81 687 ASN A C 1
ATOM 5377 O O . ASN A 1 687 ? -7.163 20.605 37.076 1.00 90.81 687 ASN A O 1
ATOM 5381 N N . GLU A 1 688 ? -5.844 22.169 36.159 1.00 89.88 688 GLU A N 1
ATOM 5382 C CA . GLU A 1 688 ? -6.338 23.276 36.985 1.00 89.88 688 GLU A CA 1
ATOM 5383 C C . GLU A 1 688 ? -7.804 23.627 36.690 1.00 89.88 688 GLU A C 1
ATOM 5385 O O . GLU A 1 688 ? -8.562 23.912 37.618 1.00 89.88 688 GLU A O 1
ATOM 5390 N N . LEU A 1 689 ? -8.224 23.597 35.418 1.00 91.12 689 LEU A N 1
ATOM 5391 C CA . LEU A 1 689 ? -9.624 23.800 35.031 1.00 91.12 689 LEU A CA 1
ATOM 5392 C C . LEU A 1 689 ? -10.518 22.687 35.596 1.00 91.12 689 LEU A C 1
ATOM 5394 O O . LEU A 1 689 ? -11.550 22.966 36.202 1.00 91.12 689 LEU A O 1
ATOM 5398 N N . ASN A 1 690 ? -10.088 21.432 35.466 1.00 89.81 690 ASN A N 1
ATOM 5399 C CA . ASN A 1 690 ? -10.790 20.277 36.016 1.00 89.81 690 ASN A CA 1
ATOM 5400 C C . ASN A 1 690 ? -10.858 20.327 37.547 1.00 89.81 690 ASN A C 1
ATOM 5402 O O . ASN A 1 690 ? -11.902 20.044 38.119 1.00 89.81 690 ASN A O 1
ATOM 5406 N N . ALA A 1 691 ? -9.799 20.767 38.229 1.00 88.00 691 ALA A N 1
ATOM 5407 C CA . ALA A 1 691 ? -9.832 20.974 39.676 1.00 88.00 691 ALA A CA 1
ATOM 5408 C C . ALA A 1 691 ? -10.830 22.072 40.099 1.00 88.00 691 ALA A C 1
ATOM 5410 O O . ALA A 1 691 ? -11.484 21.929 41.131 1.00 88.00 691 ALA A O 1
ATOM 5411 N N . ALA A 1 692 ? -10.981 23.139 39.306 1.00 86.62 692 ALA A N 1
ATOM 5412 C CA . ALA A 1 692 ? -11.925 24.227 39.577 1.00 86.62 692 ALA A CA 1
ATOM 5413 C C . ALA A 1 692 ? -13.395 23.873 39.263 1.00 86.62 692 ALA A C 1
ATOM 5415 O O . ALA A 1 692 ? -14.305 24.438 39.873 1.00 86.62 692 ALA A O 1
ATOM 5416 N N . CYS A 1 693 ? -13.635 22.951 38.324 1.00 87.75 693 CYS A N 1
ATOM 5417 C CA . CYS A 1 693 ? -14.965 22.650 37.777 1.00 87.75 693 CYS A CA 1
ATOM 5418 C C . CYS A 1 693 ? -15.428 21.192 37.979 1.00 87.75 693 CYS A C 1
ATOM 5420 O O . CYS A 1 693 ? -16.463 20.817 37.429 1.00 87.75 693 CYS A O 1
ATOM 5422 N N . LYS A 1 694 ? -14.696 20.399 38.774 1.00 73.38 694 LYS A N 1
ATOM 5423 C CA . LYS A 1 694 ? -14.756 18.924 38.873 1.00 73.38 694 LYS A CA 1
ATOM 5424 C C . LYS A 1 694 ? -16.151 18.296 38.969 1.00 73.38 694 LYS A C 1
ATOM 5426 O O . LYS A 1 694 ? -16.381 17.238 38.397 1.00 73.38 694 LYS A O 1
ATOM 5431 N N . ASP A 1 695 ? -17.062 18.958 39.679 1.00 78.12 695 ASP A N 1
ATOM 5432 C CA . ASP A 1 695 ? -18.419 18.464 39.959 1.00 78.12 695 ASP A CA 1
ATOM 5433 C C . ASP A 1 695 ? -19.506 19.209 39.153 1.00 78.12 695 ASP A C 1
ATOM 5435 O O . ASP A 1 695 ? -20.700 19.039 39.399 1.00 78.12 695 ASP A O 1
ATOM 5439 N N . LYS A 1 696 ? -19.104 20.082 38.217 1.00 82.69 696 LYS A N 1
ATOM 5440 C CA . LYS A 1 696 ? -19.993 20.954 37.429 1.00 82.69 696 LYS A CA 1
ATOM 5441 C C . LYS A 1 696 ? -19.844 20.789 35.919 1.00 82.69 696 LYS A C 1
ATOM 5443 O O . LYS A 1 696 ? -20.840 20.919 35.217 1.00 82.69 696 LYS A O 1
ATOM 5448 N N . VAL A 1 697 ? -18.628 20.559 35.420 1.00 87.62 697 VAL A N 1
ATOM 5449 C CA . VAL A 1 697 ? -18.321 20.532 33.981 1.00 87.62 697 VAL A CA 1
ATOM 5450 C C . VAL A 1 697 ? -17.441 19.331 33.659 1.00 87.62 697 VAL A C 1
ATOM 5452 O O . VAL A 1 697 ? -16.358 19.176 34.218 1.00 87.62 697 VAL A O 1
ATOM 5455 N N . ILE A 1 698 ? -17.891 18.509 32.715 1.00 86.25 698 ILE A N 1
ATOM 5456 C CA . ILE A 1 698 ? -17.102 17.445 32.099 1.00 86.25 698 ILE A CA 1
ATOM 5457 C C . ILE A 1 698 ? -16.181 18.091 31.061 1.00 86.25 698 ILE A C 1
ATOM 5459 O O . ILE A 1 698 ? -16.640 18.822 30.180 1.00 86.25 698 ILE A O 1
ATOM 5463 N N . ILE A 1 699 ? -14.881 17.819 31.169 1.00 88.75 699 ILE A N 1
ATOM 5464 C CA . ILE A 1 699 ? -13.848 18.359 30.282 1.00 88.75 699 ILE A CA 1
ATOM 5465 C C . ILE A 1 699 ? -13.247 17.203 29.485 1.00 88.75 699 ILE A C 1
ATOM 5467 O O . ILE A 1 699 ? -12.716 16.256 30.063 1.00 88.75 699 ILE A O 1
ATOM 5471 N N . GLY A 1 700 ? -13.319 17.294 28.160 1.00 86.50 700 GLY A N 1
ATOM 5472 C CA . GLY A 1 700 ? -12.643 16.392 27.230 1.00 86.50 700 GLY A CA 1
ATOM 5473 C C . GLY A 1 700 ? -11.490 17.103 26.528 1.00 86.50 700 GLY A C 1
ATOM 5474 O O . GLY A 1 700 ? -11.583 18.297 26.246 1.00 86.50 700 GLY A O 1
ATOM 5475 N N . SER A 1 701 ? -10.422 16.370 26.229 1.00 87.56 701 SER A N 1
ATOM 5476 C CA . SER A 1 701 ? -9.287 16.828 25.426 1.00 87.56 701 SER A CA 1
ATOM 5477 C C . SER A 1 701 ? -9.003 15.781 24.356 1.00 87.56 701 SER A C 1
ATOM 5479 O O . SER A 1 701 ? -8.974 14.587 24.650 1.00 87.56 701 SER A O 1
ATOM 5481 N N . TYR A 1 702 ? -8.871 16.229 23.109 1.00 87.12 702 TYR A N 1
ATOM 5482 C CA . TYR A 1 702 ? -8.739 15.370 21.938 1.00 87.12 702 TYR A CA 1
ATOM 5483 C C . TYR A 1 702 ? -7.631 15.924 21.032 1.00 87.12 702 TYR A C 1
ATOM 5485 O O . TYR A 1 702 ? -7.863 16.924 20.337 1.00 87.12 702 TYR A O 1
ATOM 5493 N N . PRO A 1 703 ? -6.420 15.336 21.040 1.00 85.50 703 PRO A N 1
ATOM 5494 C CA . PRO A 1 703 ? -5.352 15.743 20.140 1.00 85.50 703 PRO A CA 1
ATOM 5495 C C . PRO A 1 703 ? -5.689 15.363 18.693 1.00 85.50 703 PRO A C 1
ATOM 5497 O O . PRO A 1 703 ? -6.202 14.281 18.415 1.00 85.50 703 PRO A O 1
ATOM 5500 N N . GLU A 1 704 ? -5.369 16.258 17.765 1.00 78.44 704 GLU A N 1
ATOM 5501 C CA . GLU A 1 704 ? -5.561 16.094 16.328 1.00 78.44 704 GLU A CA 1
ATOM 5502 C C . GLU A 1 704 ? -4.213 16.271 15.622 1.00 78.44 704 GLU A C 1
ATOM 5504 O O . GLU A 1 704 ? -3.589 17.332 15.680 1.00 78.44 704 GLU A O 1
ATOM 5509 N N . PHE A 1 705 ? -3.751 15.210 14.963 1.00 65.56 705 PHE A N 1
ATOM 5510 C CA . PHE A 1 705 ? -2.428 15.149 14.338 1.00 65.56 705 PHE A CA 1
ATOM 5511 C C . PHE A 1 705 ? -2.450 15.508 12.844 1.00 65.56 705 PHE A C 1
ATOM 5513 O O . PHE A 1 705 ? -1.391 15.772 12.274 1.00 65.56 705 PHE A O 1
ATOM 5520 N N . GLY A 1 706 ? -3.626 15.517 12.205 1.00 64.81 706 GLY A N 1
ATOM 5521 C CA . GLY A 1 706 ? -3.802 15.813 10.779 1.00 64.81 706 GLY A CA 1
ATOM 5522 C C . GLY A 1 706 ? -4.260 17.239 10.453 1.00 64.81 706 GLY A C 1
ATOM 5523 O O . GLY A 1 706 ? -4.295 17.605 9.280 1.00 64.81 706 GLY A O 1
ATOM 5524 N N . SER A 1 707 ? -4.623 18.056 11.447 1.00 76.19 707 SER A N 1
ATOM 5525 C CA . SER A 1 707 ? -5.197 19.390 11.215 1.00 76.19 707 SER A CA 1
ATOM 5526 C C . SER A 1 707 ? -4.132 20.479 11.050 1.00 76.19 707 SER A C 1
ATOM 5528 O O . SER A 1 707 ? -3.399 20.824 11.974 1.00 76.19 707 SER A O 1
ATOM 5530 N N . SER A 1 708 ? -4.125 21.131 9.883 1.00 74.62 708 SER A N 1
ATOM 5531 C CA . SER A 1 708 ? -3.335 22.347 9.615 1.00 74.62 708 SER A CA 1
ATOM 5532 C C . SER A 1 708 ? -3.897 23.611 10.297 1.00 74.62 708 SER A C 1
ATOM 5534 O O . SER A 1 708 ? -3.434 24.728 10.031 1.00 74.62 708 SER A O 1
ATOM 5536 N N . TYR A 1 709 ? -4.929 23.481 11.140 1.00 81.94 709 TYR A N 1
ATOM 5537 C CA . TYR A 1 709 ? -5.600 24.597 11.813 1.00 81.94 709 TYR A CA 1
ATOM 5538 C C . TYR A 1 709 ? -5.401 24.581 13.328 1.00 81.94 709 TYR A C 1
ATOM 5540 O O . TYR A 1 709 ? -5.076 25.626 13.883 1.00 81.94 709 TYR A O 1
ATOM 5548 N N . TYR A 1 710 ? -5.555 23.429 13.980 1.00 87.50 710 TYR A N 1
ATOM 5549 C CA . TYR A 1 710 ? -5.448 23.255 15.432 1.00 87.50 710 TYR A CA 1
ATOM 5550 C C . TYR A 1 710 ? -4.773 21.913 15.758 1.00 87.50 710 TYR A C 1
ATOM 5552 O O . TYR A 1 710 ? -4.753 21.021 14.922 1.00 87.50 710 TYR A O 1
ATOM 5560 N N . LYS A 1 711 ? -4.235 21.761 16.971 1.00 87.19 711 LYS A N 1
ATOM 5561 C CA . LYS A 1 711 ? -3.618 20.519 17.467 1.00 87.19 711 LYS A CA 1
ATOM 5562 C C . LYS A 1 711 ? -4.434 19.806 18.541 1.00 87.19 711 LYS A C 1
ATOM 5564 O O . LYS A 1 711 ? -4.224 18.620 18.755 1.00 87.19 711 LYS A O 1
ATOM 5569 N N . VAL A 1 712 ? -5.317 20.511 19.249 1.00 91.25 712 VAL A N 1
ATOM 5570 C CA . VAL A 1 712 ? -6.204 19.921 20.266 1.00 91.25 712 VAL A CA 1
ATOM 5571 C C . VAL A 1 712 ? -7.594 20.534 20.160 1.00 91.25 712 VAL A C 1
ATOM 5573 O O . VAL A 1 712 ? -7.723 21.755 20.035 1.00 91.25 712 VAL A O 1
ATOM 5576 N N . LYS A 1 713 ? -8.629 19.693 20.232 1.00 92.81 713 LYS A N 1
ATOM 5577 C CA . LYS A 1 713 ? -10.005 20.105 20.517 1.00 92.81 713 LYS A CA 1
ATOM 5578 C C . LYS A 1 713 ? -10.302 19.828 21.989 1.00 92.81 713 LYS A C 1
ATOM 5580 O O . LYS A 1 713 ? -10.174 18.694 22.437 1.00 92.81 713 LYS A O 1
ATOM 5585 N N . VAL A 1 714 ? -10.717 20.849 22.728 1.00 92.62 714 VAL A N 1
ATOM 5586 C CA . VAL A 1 714 ? -11.186 20.739 24.115 1.00 92.62 714 VAL A CA 1
ATOM 5587 C C . VAL A 1 714 ? -12.701 20.899 24.129 1.00 92.62 714 VAL A C 1
ATOM 5589 O O . VAL A 1 714 ? -13.227 21.823 23.511 1.00 92.62 714 VAL A O 1
ATOM 5592 N N . THR A 1 715 ? -13.409 20.010 24.820 1.00 92.31 715 THR A N 1
ATOM 5593 C CA . THR A 1 715 ? -14.871 20.064 24.968 1.00 92.31 715 THR A CA 1
ATOM 5594 C C . THR A 1 715 ? -15.240 20.346 26.416 1.00 92.31 715 THR A C 1
ATOM 5596 O O . THR A 1 715 ? -14.767 19.646 27.309 1.00 92.31 715 THR A O 1
ATOM 5599 N N . LEU A 1 716 ? -16.106 21.327 26.646 1.00 91.75 716 LEU A N 1
ATOM 5600 C CA . LEU A 1 716 ? -16.665 21.662 27.956 1.00 91.75 716 LEU A CA 1
ATOM 5601 C C . LEU A 1 716 ? -18.157 21.331 27.940 1.00 91.75 716 LEU A C 1
ATOM 5603 O O . LEU A 1 716 ? -18.872 21.846 27.082 1.00 91.75 716 LEU A O 1
ATOM 5607 N N . GLN A 1 717 ? -18.621 20.480 28.854 1.00 87.62 717 GLN A N 1
ATOM 5608 C CA . GLN A 1 717 ? -19.987 19.951 28.853 1.00 87.62 717 GLN A CA 1
ATOM 5609 C C . GLN A 1 717 ? -20.618 19.984 30.249 1.00 87.62 717 GLN A C 1
ATOM 5611 O O . GLN A 1 717 ? -20.037 19.465 31.200 1.00 87.62 717 GLN A O 1
ATOM 5616 N N . ALA A 1 718 ? -21.829 20.531 30.375 1.00 86.50 718 ALA A N 1
ATOM 5617 C CA . ALA A 1 718 ? -22.590 20.529 31.629 1.00 86.50 718 ALA A CA 1
ATOM 5618 C C . ALA A 1 718 ? -24.110 20.613 31.390 1.00 86.50 718 AL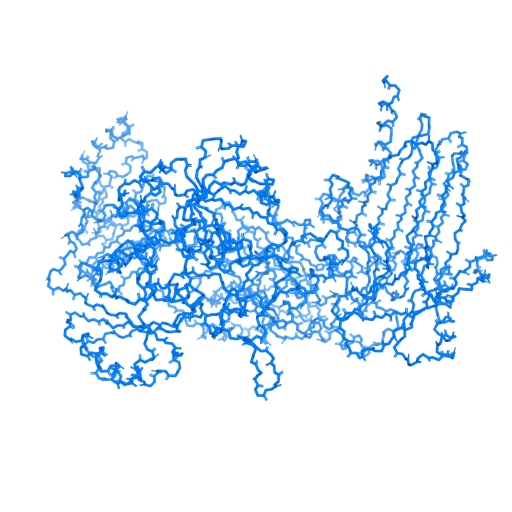A A C 1
ATOM 5620 O O . ALA A 1 718 ? -24.532 21.118 30.349 1.00 86.50 718 ALA A O 1
ATOM 5621 N N . PRO A 1 719 ? -24.947 20.187 32.357 1.00 80.38 719 PRO A N 1
ATOM 5622 C CA . PRO A 1 719 ? -26.391 20.440 32.336 1.00 80.38 719 PRO A CA 1
ATOM 5623 C C . PRO A 1 719 ? -26.767 21.897 32.688 1.00 80.38 719 PRO A C 1
ATOM 5625 O O . PRO A 1 719 ? -27.932 22.271 32.616 1.00 80.38 719 PRO A O 1
ATOM 5628 N N . ASP A 1 720 ? -25.796 22.724 33.093 1.00 85.38 720 ASP A N 1
ATOM 5629 C CA . ASP A 1 720 ? -25.963 24.157 33.349 1.00 85.38 720 ASP A CA 1
ATOM 5630 C C . ASP A 1 720 ? -25.116 24.965 32.361 1.00 85.38 720 ASP A C 1
ATOM 5632 O O . ASP A 1 720 ? -23.890 24.839 32.318 1.00 85.38 720 ASP A O 1
ATOM 5636 N N . LYS A 1 721 ? -25.774 25.831 31.588 1.00 86.81 721 LYS A N 1
ATOM 5637 C CA . LYS A 1 721 ? -25.122 26.703 30.612 1.00 86.81 721 LYS A CA 1
ATOM 5638 C C . LYS A 1 721 ? -24.127 27.661 31.265 1.00 86.81 721 LYS A C 1
ATOM 5640 O O . LYS A 1 721 ? -23.055 27.881 30.702 1.00 86.81 721 LYS A O 1
ATOM 5645 N N . GLN A 1 722 ? -24.456 28.209 32.437 1.00 90.19 722 GLN A N 1
ATOM 5646 C CA . GLN A 1 722 ? -23.588 29.173 33.112 1.00 90.19 722 GLN A CA 1
ATOM 5647 C C . GLN A 1 722 ? -22.282 28.505 33.550 1.00 90.19 722 GLN A C 1
ATOM 5649 O O . GLN A 1 722 ? -21.217 29.081 33.361 1.00 90.19 722 GLN A O 1
ATOM 5654 N N . ALA A 1 723 ? -22.337 27.257 34.028 1.00 90.69 723 ALA A N 1
ATOM 5655 C CA . ALA A 1 723 ? -21.141 26.481 34.346 1.00 90.69 723 ALA A CA 1
ATOM 5656 C C . ALA A 1 723 ? -20.210 26.275 33.131 1.00 90.69 723 ALA A C 1
ATOM 5658 O O . ALA A 1 723 ? -18.991 26.368 33.284 1.00 90.69 723 ALA A O 1
ATOM 5659 N N . VAL A 1 724 ? -20.753 26.040 31.926 1.00 92.25 724 VAL A N 1
ATOM 5660 C CA . VAL A 1 724 ? -19.943 25.935 30.691 1.00 92.25 724 VAL A CA 1
ATOM 5661 C C . VAL A 1 724 ? -19.348 27.289 30.292 1.00 92.25 724 VAL A C 1
ATOM 5663 O O . VAL A 1 724 ? -18.176 27.357 29.918 1.00 92.25 724 VAL A O 1
ATOM 5666 N N . ASP A 1 725 ? -20.132 28.366 30.385 1.00 93.25 725 ASP A N 1
ATOM 5667 C CA . ASP A 1 725 ? -19.695 29.729 30.062 1.00 93.25 725 ASP A CA 1
ATOM 5668 C C . ASP A 1 725 ? -18.581 30.210 31.019 1.00 93.25 725 ASP A C 1
ATOM 5670 O O . ASP A 1 725 ? -17.562 30.740 30.565 1.00 93.25 725 ASP A O 1
ATOM 5674 N N . ASP A 1 726 ? -18.715 29.939 32.321 1.00 92.75 726 ASP A N 1
ATOM 5675 C CA . ASP A 1 726 ? -17.709 30.234 33.350 1.00 92.75 726 ASP A CA 1
ATOM 5676 C C . ASP A 1 726 ? -16.418 29.421 33.137 1.00 92.75 726 ASP A C 1
ATOM 5678 O O . ASP A 1 726 ? -15.311 29.959 33.252 1.00 92.75 726 ASP A O 1
ATOM 5682 N N . ALA A 1 727 ? -16.536 28.133 32.791 1.00 93.81 727 ALA A N 1
ATOM 5683 C CA . ALA A 1 727 ? -15.388 27.269 32.512 1.00 93.81 727 ALA A CA 1
ATOM 5684 C C . ALA A 1 727 ? -14.637 27.688 31.236 1.00 93.81 727 ALA A C 1
ATOM 5686 O O . ALA A 1 727 ? -13.403 27.696 31.231 1.00 93.81 727 ALA A O 1
ATOM 5687 N N . GLU A 1 728 ? -15.342 28.099 30.174 1.00 94.50 728 GLU A N 1
ATOM 5688 C CA . GLU A 1 728 ? -14.696 28.677 28.989 1.00 94.50 728 GLU A CA 1
ATOM 5689 C C . GLU A 1 728 ? -13.934 29.953 29.360 1.00 94.50 728 GLU A C 1
ATOM 5691 O O . GLU A 1 728 ? -12.768 30.096 28.986 1.00 94.50 728 GLU A O 1
ATOM 5696 N N . ALA A 1 729 ? -14.562 30.873 30.099 1.00 93.69 729 ALA A N 1
ATOM 5697 C CA . ALA A 1 729 ? -13.933 32.128 30.499 1.00 93.69 729 ALA A CA 1
ATOM 5698 C C . ALA A 1 729 ? -12.667 31.888 31.341 1.00 93.69 729 ALA A C 1
ATOM 5700 O O . ALA A 1 729 ? -11.621 32.488 31.075 1.00 93.69 729 ALA A O 1
ATOM 5701 N N . LEU A 1 730 ? -12.729 30.959 32.302 1.00 92.56 730 LEU A N 1
ATOM 5702 C CA . LEU A 1 730 ? -11.590 30.568 33.134 1.00 92.56 730 LEU A CA 1
ATOM 5703 C C . LEU A 1 730 ? -10.460 29.934 32.310 1.00 92.56 730 LEU A C 1
ATOM 5705 O O . LEU A 1 730 ? -9.288 30.239 32.535 1.00 92.56 730 LEU A O 1
ATOM 5709 N N . PHE A 1 731 ? -10.784 29.083 31.336 1.00 93.81 731 PHE A N 1
ATOM 5710 C CA . PHE A 1 731 ? -9.783 28.450 30.477 1.00 93.81 731 PHE A CA 1
ATOM 5711 C C . PHE A 1 731 ? -9.153 29.435 29.483 1.00 93.81 731 PHE A C 1
ATOM 5713 O O . PHE A 1 731 ? -7.934 29.441 29.303 1.00 93.81 731 PHE A O 1
ATOM 5720 N N . ARG A 1 732 ? -9.949 30.341 28.900 1.00 93.19 732 ARG A N 1
ATOM 5721 C CA . ARG A 1 732 ? -9.451 31.439 28.054 1.00 93.19 732 ARG A CA 1
ATOM 5722 C C . ARG A 1 732 ? -8.571 32.423 28.818 1.00 93.19 732 ARG A C 1
ATOM 5724 O O . ARG A 1 732 ? -7.655 32.971 28.222 1.00 93.19 732 ARG A O 1
ATOM 5731 N N . ALA A 1 733 ? -8.781 32.611 30.120 1.00 92.19 733 ALA A N 1
ATOM 5732 C CA . ALA A 1 733 ? -7.892 33.424 30.952 1.00 92.19 733 ALA A CA 1
ATOM 5733 C C . ALA A 1 733 ? -6.519 32.765 31.220 1.00 92.19 733 ALA A C 1
ATOM 5735 O O . ALA A 1 733 ? -5.561 33.470 31.533 1.00 92.19 733 ALA A O 1
ATOM 5736 N N . LYS A 1 734 ? -6.401 31.433 31.090 1.00 89.81 734 LYS A N 1
ATOM 5737 C CA . LYS A 1 734 ? -5.148 30.678 31.305 1.00 89.81 734 LYS A CA 1
ATOM 5738 C C . LYS A 1 734 ? -4.240 30.602 30.072 1.00 89.81 734 LYS A C 1
ATOM 5740 O O . LYS A 1 734 ? -3.079 30.222 30.203 1.00 89.81 734 LYS A O 1
ATOM 5745 N N . LEU A 1 735 ? -4.742 30.932 28.881 1.00 89.06 735 LEU A N 1
ATOM 5746 C CA . LEU A 1 735 ? -4.004 30.820 27.621 1.00 89.06 735 LEU A CA 1
ATOM 5747 C C . LEU A 1 735 ? -4.036 32.145 26.841 1.00 89.06 735 LEU A C 1
ATOM 5749 O O . LEU A 1 735 ? -5.087 32.775 26.767 1.00 89.06 735 LEU A O 1
ATOM 5753 N N . PRO A 1 736 ? -2.924 32.563 26.204 1.00 89.00 736 PRO A N 1
ATOM 5754 C CA . PRO A 1 736 ? -2.923 33.731 25.325 1.00 89.00 736 PRO A CA 1
ATOM 5755 C C . PRO A 1 736 ? -3.988 33.617 24.216 1.00 89.00 736 PRO A C 1
ATOM 5757 O O . PRO A 1 736 ? -4.161 32.506 23.699 1.00 89.00 736 PRO A O 1
ATOM 5760 N N . PRO A 1 737 ? -4.678 34.706 23.815 1.00 86.81 737 PRO A N 1
ATOM 5761 C CA . PRO A 1 737 ? -5.775 34.659 22.841 1.00 86.81 737 PRO A CA 1
ATOM 5762 C C . PRO A 1 737 ? -5.421 33.967 21.518 1.00 86.81 737 PRO A C 1
ATOM 5764 O O . PRO A 1 737 ? -6.235 33.222 20.978 1.00 86.81 737 PRO A O 1
ATOM 5767 N N . GLU A 1 738 ? -4.191 34.141 21.035 1.00 85.44 738 GLU A N 1
ATOM 5768 C CA . GLU A 1 738 ? -3.641 33.510 19.830 1.00 85.44 738 GLU A CA 1
ATOM 5769 C C . GLU A 1 738 ? -3.456 31.986 19.939 1.00 85.44 738 GLU A C 1
ATOM 5771 O O . GLU A 1 738 ? -3.180 31.322 18.941 1.00 85.44 738 GLU A O 1
ATOM 5776 N N . SER A 1 739 ? -3.622 31.414 21.136 1.00 90.00 739 SER A N 1
ATOM 5777 C CA . SER A 1 739 ? -3.664 29.961 21.333 1.00 90.00 739 SER A CA 1
ATOM 5778 C C . SER A 1 739 ? -4.951 29.350 20.776 1.00 90.00 739 SER A C 1
ATOM 5780 O O . SER A 1 739 ? -4.953 28.162 20.456 1.00 90.00 739 SER A O 1
ATOM 5782 N N . PHE A 1 740 ? -6.029 30.137 20.676 1.00 90.31 740 PHE A N 1
ATOM 5783 C CA . PHE A 1 740 ? -7.353 29.684 20.259 1.00 90.31 740 PHE A CA 1
ATOM 5784 C C . PHE A 1 740 ? -7.609 29.954 18.776 1.00 90.31 740 PHE A C 1
ATOM 5786 O O . PHE A 1 740 ? -7.313 31.026 18.251 1.00 90.31 740 PHE A O 1
ATOM 5793 N N . VAL A 1 741 ? -8.239 28.988 18.117 1.00 86.56 741 VAL A N 1
ATOM 5794 C CA . VAL A 1 741 ? -8.648 29.059 16.715 1.00 86.56 741 VAL A CA 1
ATOM 5795 C C . VAL A 1 741 ? -10.160 29.192 16.664 1.00 86.56 741 VAL A C 1
ATOM 5797 O O . VAL A 1 741 ? -10.878 28.390 17.260 1.00 86.56 741 VAL A O 1
ATOM 5800 N N . ASN A 1 742 ? -10.653 30.174 15.912 1.00 85.00 742 ASN A N 1
ATOM 5801 C CA . ASN A 1 742 ? -12.025 30.125 15.427 1.00 85.00 742 ASN A CA 1
ATOM 5802 C C . ASN A 1 742 ? -12.046 29.131 14.258 1.00 85.00 742 ASN A C 1
ATOM 5804 O O . ASN A 1 742 ? -11.611 29.471 13.157 1.00 85.00 742 ASN A O 1
ATOM 5808 N N . TYR A 1 743 ? -12.412 27.882 14.543 1.00 86.25 743 TYR A N 1
ATOM 5809 C CA . TYR A 1 743 ? -12.414 26.783 13.582 1.00 86.25 743 TYR A CA 1
ATOM 5810 C C . TYR A 1 743 ? -13.845 26.318 13.329 1.00 86.25 743 TYR A C 1
ATOM 5812 O O . TYR A 1 743 ? -14.571 25.996 14.266 1.00 86.25 743 TYR A O 1
ATOM 5820 N N . GLU A 1 744 ? -14.225 26.269 12.061 1.00 85.06 744 GLU A N 1
ATOM 5821 C CA . GLU A 1 744 ? -15.486 25.701 11.600 1.00 85.06 744 GLU A CA 1
ATOM 5822 C C . GLU A 1 744 ? -15.285 24.247 11.150 1.00 85.06 744 GLU A C 1
ATOM 5824 O O . GLU A 1 744 ? -14.509 24.007 10.218 1.00 85.06 744 GLU A O 1
ATOM 5829 N N . PRO A 1 745 ? -15.969 23.277 11.784 1.00 81.25 745 PRO A N 1
ATOM 5830 C CA . PRO A 1 745 ? -15.891 21.874 11.398 1.00 81.25 745 PRO A CA 1
ATOM 5831 C C . PRO A 1 745 ? -16.679 21.539 10.121 1.00 81.25 745 PRO A C 1
ATOM 5833 O O . PRO A 1 745 ? -16.340 20.551 9.471 1.00 81.25 745 PRO A O 1
ATOM 5836 N N . ASP A 1 746 ? -17.686 22.334 9.727 1.00 85.50 746 ASP A N 1
ATOM 5837 C CA . ASP A 1 746 ? -18.419 22.148 8.464 1.00 85.50 746 ASP A CA 1
ATOM 5838 C C . ASP A 1 746 ? -18.422 23.419 7.586 1.00 85.50 746 ASP A C 1
ATOM 5840 O O . ASP A 1 746 ? -19.451 24.085 7.409 1.00 85.50 746 ASP A O 1
ATOM 5844 N N . PRO A 1 747 ? -17.268 23.774 6.985 1.00 87.56 747 PRO A N 1
ATOM 5845 C CA . PRO A 1 747 ? -17.165 24.976 6.166 1.00 87.56 747 PRO A CA 1
ATOM 5846 C C . PRO A 1 747 ? -18.023 24.886 4.897 1.00 87.56 747 PRO A C 1
ATOM 5848 O O . PRO A 1 747 ? -18.434 25.915 4.372 1.00 87.56 747 PRO A O 1
ATOM 5851 N N . VAL A 1 748 ? -18.328 23.682 4.392 1.00 89.25 748 VAL A N 1
ATOM 5852 C CA . VAL A 1 748 ? -19.136 23.502 3.171 1.00 89.25 748 VAL A CA 1
ATOM 5853 C C . VAL A 1 748 ? -20.629 23.612 3.479 1.00 89.25 748 VAL A C 1
ATOM 5855 O O . VAL A 1 748 ? -21.343 24.348 2.795 1.00 89.25 748 VAL A O 1
ATOM 5858 N N . GLY A 1 749 ? -21.108 22.976 4.549 1.00 86.38 749 GLY A N 1
ATOM 5859 C CA . GLY A 1 749 ? -22.480 23.133 5.029 1.00 86.38 749 GLY A CA 1
ATOM 5860 C C . GLY A 1 749 ? -22.820 24.585 5.360 1.00 86.38 749 GLY A C 1
ATOM 5861 O O . GLY A 1 749 ? -23.895 25.058 4.973 1.00 86.38 749 GLY A O 1
ATOM 5862 N N . HIS A 1 750 ? -21.890 25.324 5.969 1.00 91.19 750 HIS A N 1
ATOM 5863 C CA . HIS A 1 750 ? -22.078 26.726 6.361 1.00 91.19 750 HIS A CA 1
ATOM 5864 C C . HIS A 1 750 ? -21.625 27.775 5.323 1.00 91.19 750 HIS A C 1
ATOM 5866 O O . HIS A 1 750 ? -21.822 28.971 5.555 1.00 91.19 750 HIS A O 1
ATOM 5872 N N . ALA A 1 751 ? -21.113 27.358 4.157 1.00 91.81 751 ALA A N 1
ATOM 5873 C CA . ALA A 1 751 ? -20.557 28.245 3.126 1.00 91.81 751 ALA A CA 1
ATOM 5874 C C . ALA A 1 751 ? -21.496 29.399 2.721 1.00 91.81 751 ALA A C 1
ATOM 5876 O O . ALA A 1 751 ? -21.079 30.551 2.648 1.00 91.81 751 ALA A O 1
ATOM 5877 N N . GLU A 1 752 ? -22.779 29.112 2.489 1.00 93.62 752 GLU A N 1
ATOM 5878 C CA . GLU A 1 752 ? -23.783 30.103 2.071 1.00 93.62 752 GLU A CA 1
ATOM 5879 C C . GLU A 1 752 ? -23.970 31.215 3.120 1.00 93.62 752 GLU A C 1
ATOM 5881 O O . GLU A 1 752 ? -23.690 32.383 2.838 1.00 93.62 752 GLU A O 1
ATOM 5886 N N . LYS A 1 753 ? -24.309 30.841 4.360 1.00 91.44 753 LYS A N 1
ATOM 5887 C CA . LYS A 1 753 ? -24.399 31.734 5.528 1.00 91.44 753 LYS A CA 1
ATOM 5888 C C . LYS A 1 753 ? -23.157 32.613 5.702 1.00 91.44 753 LYS A C 1
ATOM 5890 O O . LYS A 1 753 ? -23.268 33.782 6.069 1.00 91.44 753 LYS A O 1
ATOM 5895 N N . TRP A 1 754 ? -21.973 32.056 5.473 1.00 89.06 754 TRP A N 1
ATOM 5896 C CA . TRP A 1 754 ? -20.698 32.742 5.663 1.00 89.06 754 TRP A CA 1
ATOM 5897 C C . TRP A 1 754 ? -20.357 33.723 4.543 1.00 89.06 754 TRP A C 1
ATOM 5899 O O . TRP A 1 754 ? -20.040 34.882 4.817 1.00 89.06 754 TRP A O 1
ATOM 5909 N N . ILE A 1 755 ? -20.467 33.294 3.285 1.00 93.69 755 ILE A N 1
ATOM 5910 C CA . ILE A 1 755 ? -20.203 34.147 2.123 1.00 93.69 755 ILE A CA 1
ATOM 5911 C C . ILE A 1 755 ? -21.211 35.295 2.068 1.00 93.69 755 ILE A C 1
ATOM 5913 O O . ILE A 1 755 ? -20.799 36.452 1.969 1.00 93.69 755 ILE A O 1
ATOM 5917 N N . TYR A 1 756 ? -22.509 35.028 2.236 1.00 93.69 756 TYR A N 1
ATOM 5918 C CA . TYR A 1 756 ? -23.510 36.099 2.267 1.00 93.69 756 TYR A CA 1
ATOM 5919 C C . TYR A 1 756 ? -23.450 36.934 3.553 1.00 93.69 756 TYR A C 1
ATOM 5921 O O . TYR A 1 756 ? -23.741 38.131 3.516 1.00 93.69 756 TYR A O 1
ATOM 5929 N N . GLY A 1 757 ? -22.960 36.372 4.662 1.00 90.69 757 GLY A N 1
ATOM 5930 C CA . GLY A 1 757 ? -22.581 37.132 5.855 1.00 90.69 757 GLY A CA 1
ATOM 5931 C C . GLY A 1 757 ? -21.488 38.169 5.570 1.00 90.69 757 GLY A C 1
ATOM 5932 O O . GLY A 1 757 ? -21.630 39.326 5.957 1.00 90.69 757 GLY A O 1
ATOM 5933 N N . LEU A 1 758 ? -20.437 37.804 4.825 1.00 87.69 758 LEU A N 1
ATOM 5934 C CA . LEU A 1 758 ? -19.400 38.747 4.378 1.00 87.69 758 LEU A CA 1
ATOM 5935 C C . LEU A 1 758 ? -19.945 39.776 3.375 1.00 87.69 758 LEU A C 1
ATOM 5937 O O . LEU A 1 758 ? -19.638 40.962 3.502 1.00 87.69 758 LEU A O 1
ATOM 5941 N N . VAL A 1 759 ? -20.780 39.352 2.419 1.00 90.00 759 VAL A N 1
ATOM 5942 C CA . VAL A 1 759 ? -21.396 40.232 1.404 1.00 90.00 759 VAL A CA 1
ATOM 5943 C C . VAL A 1 759 ? -22.312 41.286 2.030 1.00 90.00 759 VAL A C 1
ATOM 5945 O O . VAL A 1 759 ? -22.292 42.440 1.606 1.00 90.00 759 VAL A O 1
ATOM 5948 N N . THR A 1 760 ? -23.087 40.917 3.051 1.00 89.31 760 THR A N 1
ATOM 5949 C CA . THR A 1 760 ? -24.001 41.828 3.768 1.00 89.31 760 THR A CA 1
ATOM 5950 C C . THR A 1 760 ? -23.335 42.590 4.918 1.00 89.31 760 THR A C 1
ATOM 5952 O O . THR A 1 760 ? -23.930 43.518 5.473 1.00 89.31 760 THR A O 1
ATOM 5955 N N . SER A 1 761 ? -22.095 42.239 5.276 1.00 88.06 761 SER A N 1
ATOM 5956 C CA . SER A 1 761 ? -21.338 42.931 6.318 1.00 88.06 761 SER A CA 1
ATOM 5957 C C . SER A 1 761 ? -21.025 44.386 5.947 1.00 88.06 761 SER A C 1
ATOM 5959 O O . SER A 1 761 ? -20.933 44.769 4.781 1.00 88.06 761 SER A O 1
ATOM 5961 N N . LYS A 1 762 ? -20.779 45.213 6.970 1.00 87.88 762 LYS A N 1
ATOM 5962 C CA . LYS A 1 762 ? -20.290 46.590 6.792 1.00 87.88 762 LYS A CA 1
ATOM 5963 C C . LYS A 1 762 ? -18.774 46.669 6.539 1.00 87.88 762 LYS A C 1
ATOM 5965 O O . LYS A 1 762 ? -18.230 47.773 6.561 1.00 87.88 762 LYS A O 1
ATOM 5970 N N . ASP A 1 763 ? -18.085 45.543 6.322 1.00 86.62 763 ASP A N 1
ATOM 5971 C CA . ASP A 1 763 ? -16.648 45.559 6.043 1.00 86.62 763 ASP A CA 1
ATOM 5972 C C . ASP A 1 763 ? -16.363 46.109 4.635 1.00 86.62 763 ASP A C 1
ATOM 5974 O O . ASP A 1 763 ? -16.863 45.615 3.622 1.00 86.62 763 ASP A O 1
ATOM 5978 N N . ASN A 1 764 ? -15.530 47.148 4.581 1.00 87.50 764 ASN A N 1
ATOM 5979 C CA . ASN A 1 764 ? -15.065 47.806 3.360 1.00 87.50 764 ASN A CA 1
ATOM 5980 C C . ASN A 1 764 ? -13.571 47.574 3.080 1.00 87.50 764 ASN A C 1
ATOM 5982 O O . ASN A 1 764 ? -12.988 48.255 2.226 1.00 87.50 764 ASN A O 1
ATOM 5986 N N . SER A 1 765 ? -12.962 46.590 3.750 1.00 90.56 765 SER A N 1
ATOM 5987 C CA . SER A 1 765 ? -11.646 46.058 3.402 1.00 90.56 765 SER A CA 1
ATOM 5988 C C . SER A 1 765 ? -11.547 45.722 1.905 1.00 90.56 765 SER A C 1
ATOM 5990 O O . SER A 1 765 ? -12.541 45.463 1.217 1.00 90.56 765 SER A O 1
ATOM 5992 N N . VAL A 1 766 ? -10.324 45.761 1.366 1.00 89.31 766 VAL A N 1
ATOM 5993 C CA . VAL A 1 766 ? -10.053 45.375 -0.033 1.00 89.31 766 VAL A CA 1
ATOM 5994 C C . VAL A 1 766 ? -10.532 43.938 -0.277 1.00 89.31 766 VAL A C 1
ATOM 5996 O O . VAL A 1 766 ? -11.290 43.700 -1.213 1.00 89.31 766 VAL A O 1
ATOM 5999 N N . TYR A 1 767 ? -10.202 43.040 0.653 1.00 90.12 767 TYR A N 1
ATOM 6000 C CA . TYR A 1 767 ? -10.669 41.659 0.719 1.00 90.12 767 TYR A CA 1
ATOM 6001 C C . TYR A 1 767 ? -12.202 41.528 0.620 1.00 90.12 767 TYR A C 1
ATOM 6003 O O . TYR A 1 767 ? -12.703 40.872 -0.293 1.00 90.12 767 TYR A O 1
ATOM 6011 N N . ALA A 1 768 ? -12.973 42.199 1.485 1.00 90.81 768 ALA A N 1
ATOM 6012 C CA . ALA A 1 768 ? -14.436 42.104 1.461 1.00 90.81 768 ALA A CA 1
ATOM 6013 C C . ALA A 1 768 ? -15.047 42.652 0.161 1.00 90.81 768 ALA A C 1
ATOM 6015 O O . ALA A 1 768 ? -16.044 42.118 -0.328 1.00 90.81 768 ALA A O 1
ATOM 6016 N N . ARG A 1 769 ? -14.439 43.682 -0.446 1.00 93.50 769 ARG A N 1
ATOM 6017 C CA . ARG A 1 769 ? -14.840 44.172 -1.777 1.00 93.50 769 ARG A CA 1
ATOM 6018 C C . ARG A 1 769 ? -14.523 43.164 -2.886 1.00 93.50 769 ARG A C 1
ATOM 6020 O O . ARG A 1 769 ? -15.346 42.997 -3.781 1.00 93.50 769 ARG A O 1
ATOM 6027 N N . HIS A 1 770 ? -13.388 42.469 -2.817 1.00 95.06 770 HIS A N 1
ATOM 6028 C CA . HIS A 1 770 ? -13.020 41.408 -3.762 1.00 95.06 770 HIS A CA 1
ATOM 6029 C C . HIS A 1 770 ? -13.950 40.185 -3.665 1.00 95.06 770 HIS A C 1
ATOM 6031 O O . HIS A 1 770 ? -14.343 39.646 -4.701 1.00 95.06 770 HIS A O 1
ATOM 6037 N N . VAL A 1 771 ? -14.370 39.792 -2.456 1.00 95.00 771 VAL A N 1
ATOM 6038 C CA . VAL A 1 771 ? -15.370 38.726 -2.246 1.00 95.00 771 VAL A CA 1
ATOM 6039 C C . VAL A 1 771 ? -16.742 39.140 -2.784 1.00 95.00 771 VAL A C 1
ATOM 6041 O O . VAL A 1 771 ? -17.330 38.394 -3.564 1.00 95.00 771 VAL A O 1
ATOM 6044 N N . ARG A 1 772 ? -17.225 40.347 -2.448 1.00 95.38 772 ARG A N 1
ATOM 6045 C CA . ARG A 1 772 ? -18.492 40.889 -2.979 1.00 95.38 772 ARG A CA 1
ATOM 6046 C C . ARG A 1 772 ? -18.517 40.907 -4.505 1.00 95.38 772 ARG A C 1
ATOM 6048 O O . ARG A 1 772 ? -19.459 40.403 -5.106 1.00 95.38 772 ARG A O 1
ATOM 6055 N N . HIS A 1 773 ? -17.453 41.408 -5.127 1.00 96.00 773 HIS A N 1
ATOM 6056 C CA . HIS A 1 773 ? -17.352 41.450 -6.581 1.00 96.00 773 HIS A CA 1
ATOM 6057 C C . HIS A 1 773 ? -17.352 40.052 -7.222 1.00 96.00 773 HIS A C 1
ATOM 6059 O O . HIS A 1 773 ? -18.025 39.843 -8.229 1.00 96.00 773 HIS A O 1
ATOM 6065 N N . ALA A 1 774 ? -16.651 39.082 -6.626 1.00 97.38 774 ALA A N 1
ATOM 6066 C CA . ALA A 1 774 ? -16.648 37.707 -7.121 1.00 97.38 774 ALA A CA 1
ATOM 6067 C C . ALA A 1 774 ? -18.047 37.068 -7.049 1.00 97.38 774 ALA A C 1
ATOM 6069 O O . ALA A 1 774 ? -18.480 36.443 -8.017 1.00 97.38 774 ALA A O 1
ATOM 6070 N N . VAL A 1 775 ? -18.778 37.280 -5.947 1.00 97.50 775 VAL A N 1
ATOM 6071 C CA . VAL A 1 775 ? -20.178 36.844 -5.806 1.00 97.50 775 VAL A CA 1
ATOM 6072 C C . VAL A 1 775 ? -21.049 37.473 -6.895 1.00 97.50 775 VAL A C 1
ATOM 6074 O O . VAL A 1 775 ? -21.661 36.732 -7.659 1.00 97.50 775 VAL A O 1
ATOM 6077 N N . GLU A 1 776 ? -21.010 38.797 -7.073 1.00 97.12 776 GLU A N 1
ATOM 6078 C CA . GLU A 1 776 ? -21.778 39.486 -8.124 1.00 97.12 776 GLU A CA 1
ATOM 6079 C C . GLU A 1 776 ? -21.497 38.943 -9.539 1.00 97.12 776 GLU A C 1
ATOM 6081 O O . GLU A 1 776 ? -22.396 38.902 -10.381 1.00 97.12 776 GLU A O 1
ATOM 6086 N N . VAL A 1 777 ? -20.250 38.566 -9.849 1.00 97.81 777 VAL A N 1
ATOM 6087 C CA . VAL A 1 777 ? -19.883 37.998 -11.160 1.00 97.81 777 VAL A CA 1
ATOM 6088 C C . VAL A 1 777 ? -20.445 36.585 -11.329 1.00 97.81 777 VAL A C 1
ATOM 6090 O O . VAL A 1 777 ? -20.965 36.273 -12.402 1.00 97.81 777 VAL A O 1
ATOM 6093 N N . ILE A 1 778 ? -20.398 35.747 -10.288 1.00 98.19 778 ILE A N 1
ATOM 6094 C CA . ILE A 1 778 ? -20.994 34.399 -10.303 1.00 98.19 778 ILE A CA 1
ATOM 6095 C C . ILE A 1 778 ? -22.521 34.498 -10.423 1.00 98.19 778 ILE A C 1
ATOM 6097 O O . ILE A 1 778 ? -23.123 33.791 -11.229 1.00 98.19 778 ILE A O 1
ATOM 6101 N N . GLU A 1 779 ? -23.155 35.415 -9.694 1.00 97.44 779 GLU A N 1
ATOM 6102 C CA . GLU A 1 779 ? -24.599 35.649 -9.769 1.00 97.44 779 GLU A CA 1
ATOM 6103 C C . GLU A 1 779 ? -25.049 36.063 -11.175 1.00 97.44 779 GLU A C 1
ATOM 6105 O O . GLU A 1 779 ? -26.002 35.472 -11.690 1.00 97.44 779 GLU A O 1
ATOM 6110 N N . LYS A 1 780 ? -24.319 36.990 -11.816 1.00 97.69 780 LYS A N 1
ATOM 6111 C CA . LYS A 1 780 ? -24.528 37.418 -13.214 1.00 97.69 780 LYS A CA 1
ATOM 6112 C C . LYS A 1 780 ? -24.244 36.308 -14.228 1.00 97.69 780 LYS A C 1
ATOM 6114 O O . LYS A 1 780 ? -24.800 36.329 -15.324 1.00 97.69 780 LYS A O 1
ATOM 6119 N N . ALA A 1 781 ? -23.372 35.351 -13.907 1.00 97.38 781 ALA A N 1
ATOM 6120 C CA . ALA A 1 781 ? -23.138 34.182 -14.751 1.00 97.38 781 ALA A CA 1
ATOM 6121 C C . ALA A 1 781 ? -24.324 33.208 -14.684 1.00 97.38 781 ALA A C 1
ATOM 6123 O O . ALA A 1 781 ? -24.805 32.783 -15.731 1.00 97.38 781 ALA A O 1
ATOM 6124 N N . LEU A 1 782 ? -24.850 32.940 -13.485 1.00 96.06 782 LEU A N 1
ATOM 6125 C CA . LEU A 1 782 ? -26.029 32.088 -13.262 1.00 96.06 782 LEU A CA 1
ATOM 6126 C C . LEU A 1 782 ? -27.343 32.704 -13.781 1.00 96.06 782 LEU A C 1
ATOM 6128 O O . LEU A 1 782 ? -28.314 31.990 -14.006 1.00 96.06 782 LEU A O 1
ATOM 6132 N N . GLU A 1 783 ? -27.385 34.021 -13.995 1.00 95.75 783 GLU A N 1
ATOM 6133 C CA . GLU A 1 783 ? -28.477 34.710 -14.705 1.00 95.75 783 GLU A CA 1
ATOM 6134 C C . GLU A 1 783 ? -28.415 34.541 -16.231 1.00 95.75 783 GLU A C 1
ATOM 6136 O O . GLU A 1 783 ? -29.427 34.709 -16.909 1.00 95.75 783 GLU A O 1
ATOM 6141 N N . ARG A 1 784 ? -27.234 34.230 -16.783 1.00 96.31 784 ARG A N 1
ATOM 6142 C CA . ARG A 1 784 ? -27.000 34.078 -18.232 1.00 96.31 784 ARG A CA 1
ATOM 6143 C C . ARG A 1 784 ? -26.955 32.619 -18.680 1.00 96.31 784 ARG A C 1
ATOM 6145 O O . ARG A 1 784 ? -27.335 32.330 -19.807 1.00 96.31 784 ARG A O 1
ATOM 6152 N N . TYR A 1 785 ? -26.482 31.729 -17.812 1.00 95.75 785 TYR A N 1
ATOM 6153 C CA . TYR A 1 785 ? -26.220 30.322 -18.097 1.00 95.75 785 TYR A CA 1
ATOM 6154 C C . TYR A 1 785 ? -26.820 29.456 -16.988 1.00 95.75 785 TYR A C 1
ATOM 6156 O O . TYR A 1 785 ? -26.552 29.683 -15.807 1.00 95.75 785 TYR A O 1
ATOM 6164 N N . SER A 1 786 ? -27.615 28.448 -17.353 1.00 92.44 786 SER A N 1
ATOM 6165 C CA . SER A 1 786 ? -28.123 27.473 -16.384 1.00 92.44 786 SER A CA 1
ATOM 6166 C C . SER A 1 786 ? -27.004 26.556 -15.874 1.00 92.44 786 SER A C 1
ATOM 6168 O O . SER A 1 786 ? -25.969 26.385 -16.522 1.00 92.44 786 SER A O 1
ATOM 6170 N N . LEU A 1 787 ? -27.236 25.901 -14.732 1.00 92.25 787 LEU A N 1
ATOM 6171 C CA . LEU A 1 787 ? -26.308 24.908 -14.172 1.00 92.25 787 LEU A CA 1
ATOM 6172 C C . LEU A 1 787 ? -26.018 23.740 -15.132 1.00 92.25 787 LEU A C 1
ATOM 6174 O O . LEU A 1 787 ? -24.968 23.112 -15.041 1.00 92.25 787 LEU A O 1
ATOM 6178 N N . ASP A 1 788 ? -26.919 23.451 -16.075 1.00 91.25 788 ASP A N 1
ATOM 6179 C CA . ASP A 1 788 ? -26.752 22.331 -17.000 1.00 91.25 788 ASP A CA 1
ATOM 6180 C C . ASP A 1 788 ? -25.711 22.620 -18.095 1.00 91.25 788 ASP A C 1
ATOM 6182 O O . ASP A 1 788 ? -25.018 21.688 -18.518 1.00 91.25 788 ASP A O 1
ATOM 6186 N N . VAL A 1 789 ? -25.577 23.889 -18.511 1.00 94.81 789 VAL A N 1
ATOM 6187 C CA . VAL A 1 789 ? -24.682 24.364 -19.593 1.00 94.81 789 VAL A CA 1
ATOM 6188 C C . VAL A 1 789 ? -23.372 24.981 -19.080 1.00 94.81 789 VAL A C 1
ATOM 6190 O O . VAL A 1 789 ? -22.572 25.503 -19.860 1.00 94.81 789 VAL A O 1
ATOM 6193 N N . LEU A 1 790 ? -23.140 24.924 -17.768 1.00 95.19 790 LEU A N 1
ATOM 6194 C CA . LEU A 1 790 ? -21.996 25.521 -17.085 1.00 95.19 790 LEU A CA 1
ATOM 6195 C C . LEU A 1 790 ? -21.118 24.444 -16.433 1.00 95.19 790 LEU A C 1
ATOM 6197 O O . LEU A 1 790 ? -21.624 23.466 -15.883 1.00 95.19 790 LEU A O 1
ATOM 6201 N N . CYS A 1 791 ? -19.798 24.640 -16.441 1.00 95.56 791 CYS A N 1
ATOM 6202 C CA . CYS A 1 791 ? -18.871 23.858 -15.616 1.00 95.56 791 CYS A CA 1
ATOM 6203 C C . CYS A 1 791 ? -17.806 24.735 -14.938 1.00 95.56 791 CYS A C 1
ATOM 6205 O O . CYS A 1 791 ? -17.483 25.829 -15.401 1.00 95.56 791 CYS A O 1
ATOM 6207 N N . ILE A 1 792 ? -17.229 24.246 -13.842 1.00 97.50 792 ILE A N 1
ATOM 6208 C CA . ILE A 1 792 ? -16.191 24.942 -13.067 1.00 97.50 792 ILE A CA 1
ATOM 6209 C C . ILE A 1 792 ? -14.830 24.312 -13.381 1.00 97.50 792 ILE A C 1
ATOM 6211 O O . ILE A 1 792 ? -14.658 23.106 -13.221 1.00 97.50 792 ILE A O 1
ATOM 6215 N N . GLY A 1 793 ? -13.840 25.098 -13.801 1.00 95.75 793 GLY A N 1
ATOM 6216 C CA . GLY A 1 793 ? -12.471 24.609 -13.984 1.00 95.75 793 GLY A CA 1
ATOM 6217 C C . GLY A 1 793 ? -11.816 24.305 -12.635 1.00 95.75 793 GLY A C 1
ATOM 6218 O O . GLY A 1 793 ? -11.541 25.229 -11.868 1.00 95.75 793 GLY A O 1
ATOM 6219 N N . PHE A 1 794 ? -11.548 23.028 -12.346 1.00 95.19 794 PHE A N 1
ATOM 6220 C CA . PHE A 1 794 ? -11.031 22.570 -11.054 1.00 95.19 794 PHE A CA 1
ATOM 6221 C C . PHE A 1 794 ? -9.823 21.645 -11.233 1.00 95.19 794 PHE A C 1
ATOM 6223 O O . PHE A 1 794 ? -9.900 20.623 -11.906 1.00 95.19 794 PHE A O 1
ATOM 6230 N N . ASN A 1 795 ? -8.690 22.009 -10.626 1.00 90.56 795 ASN A N 1
ATOM 6231 C CA . ASN A 1 795 ? -7.420 21.276 -10.711 1.00 90.56 795 ASN A CA 1
ATOM 6232 C C . ASN A 1 795 ? -6.778 20.992 -9.339 1.00 90.56 795 ASN A C 1
ATOM 6234 O O . ASN A 1 795 ? -5.585 20.707 -9.270 1.00 90.56 795 ASN A O 1
ATOM 6238 N N . GLY A 1 796 ? -7.543 21.119 -8.248 1.00 90.25 796 GLY A N 1
ATOM 6239 C CA . GLY A 1 796 ? -7.064 20.933 -6.872 1.00 90.25 796 GLY A CA 1
ATOM 6240 C C . GLY A 1 796 ? -6.136 22.037 -6.338 1.00 90.25 796 GLY A C 1
ATOM 6241 O O . GLY A 1 796 ? -5.716 21.981 -5.184 1.00 90.25 796 GLY A O 1
ATOM 6242 N N . GLY A 1 797 ? -5.813 23.059 -7.137 1.00 92.94 797 GLY A N 1
ATOM 6243 C CA . GLY A 1 797 ? -5.056 24.225 -6.683 1.00 92.94 797 GLY A CA 1
ATOM 6244 C C . GLY A 1 797 ? -5.874 25.153 -5.776 1.00 92.94 797 GLY A C 1
ATOM 6245 O O . GLY A 1 797 ? -7.102 25.227 -5.876 1.00 92.94 797 GLY A O 1
ATOM 6246 N N . LYS A 1 798 ? -5.183 25.923 -4.925 1.00 94.38 798 LYS A N 1
ATOM 6247 C CA . LYS A 1 798 ? -5.773 26.909 -3.993 1.00 94.38 798 LYS A CA 1
ATOM 6248 C C . LYS A 1 798 ? -6.788 27.850 -4.666 1.00 94.38 798 LYS A C 1
ATOM 6250 O O . LYS A 1 798 ? -7.858 28.094 -4.121 1.00 94.38 798 LYS A O 1
ATOM 6255 N N . ASP A 1 799 ? -6.486 28.310 -5.879 1.00 95.12 799 ASP A N 1
ATOM 6256 C CA . ASP A 1 799 ? -7.293 29.273 -6.628 1.00 95.12 799 ASP A CA 1
ATOM 6257 C C . ASP A 1 799 ? -8.652 28.671 -7.030 1.00 95.12 799 ASP A C 1
ATOM 6259 O O . ASP A 1 799 ? -9.708 29.166 -6.641 1.00 95.12 799 ASP A O 1
ATOM 6263 N N . CYS A 1 800 ? -8.651 27.530 -7.725 1.00 95.06 800 CYS A N 1
ATOM 6264 C CA . CYS A 1 800 ? -9.898 26.854 -8.097 1.00 95.06 800 CYS A CA 1
ATOM 6265 C C . CYS A 1 800 ? -10.676 26.299 -6.887 1.00 95.06 800 CYS A C 1
ATOM 6267 O O . CYS A 1 800 ? -11.887 26.125 -6.977 1.00 95.06 800 CYS A O 1
ATOM 6269 N N . THR A 1 801 ? -10.010 26.076 -5.749 1.00 96.31 801 THR A N 1
ATOM 6270 C CA . THR A 1 801 ? -10.652 25.670 -4.487 1.00 96.31 801 THR A CA 1
ATOM 6271 C C . THR A 1 801 ? -11.476 26.809 -3.889 1.00 96.31 801 THR A C 1
ATOM 6273 O O . THR A 1 801 ? -12.638 26.605 -3.540 1.00 96.31 801 THR A O 1
ATOM 6276 N N . ALA A 1 802 ? -10.920 28.025 -3.830 1.00 97.06 802 ALA A N 1
ATOM 6277 C CA . ALA A 1 802 ? -11.671 29.205 -3.398 1.00 97.06 802 ALA A CA 1
ATOM 6278 C C . ALA A 1 802 ? -12.838 29.513 -4.349 1.00 97.06 802 ALA A C 1
ATOM 6280 O O . ALA A 1 802 ? -13.948 29.791 -3.894 1.00 97.06 802 ALA A O 1
ATOM 6281 N N . LEU A 1 803 ? -12.618 29.377 -5.663 1.00 97.62 803 LEU A N 1
ATOM 6282 C CA . LEU A 1 803 ? -13.677 29.518 -6.661 1.00 97.62 803 LEU A CA 1
ATOM 6283 C C . LEU A 1 803 ? -14.813 28.510 -6.447 1.00 97.62 803 LEU A C 1
ATOM 6285 O O . LEU A 1 803 ? -15.976 28.903 -6.432 1.00 97.62 803 LEU A O 1
ATOM 6289 N N . LEU A 1 804 ? -14.487 27.224 -6.291 1.00 97.62 804 LEU A N 1
ATOM 6290 C CA . LEU A 1 804 ? -15.471 26.165 -6.072 1.00 97.62 804 LEU A CA 1
ATOM 6291 C C . LEU A 1 804 ? -16.328 26.458 -4.834 1.00 97.62 804 LEU A C 1
ATOM 6293 O O . LEU A 1 804 ? -17.548 26.329 -4.889 1.00 97.62 804 LEU A O 1
ATOM 6297 N N . HIS A 1 805 ? -15.697 26.913 -3.750 1.00 97.38 805 HIS A N 1
ATOM 6298 C CA . HIS A 1 805 ? -16.383 27.289 -2.518 1.00 97.38 805 HIS A CA 1
ATOM 6299 C C . HIS A 1 805 ? -17.342 28.478 -2.717 1.00 97.38 805 HIS A C 1
ATOM 6301 O O . HIS A 1 805 ? -18.491 28.420 -2.279 1.00 97.38 805 HIS A O 1
ATOM 6307 N N . LEU A 1 806 ? -16.913 29.522 -3.441 1.00 97.56 806 LEU A N 1
ATOM 6308 C CA . LEU A 1 806 ? -17.773 30.656 -3.810 1.00 97.56 806 LEU A CA 1
ATOM 6309 C C . LEU A 1 806 ? -18.964 30.217 -4.671 1.00 97.56 806 LEU A C 1
ATOM 6311 O O . LEU A 1 806 ? -20.099 30.585 -4.376 1.00 97.56 806 LEU A O 1
ATOM 6315 N N . VAL A 1 807 ? -18.730 29.419 -5.719 1.00 97.31 807 VAL A N 1
ATOM 6316 C CA . VAL A 1 807 ? -19.805 28.950 -6.609 1.00 97.31 807 VAL A CA 1
ATOM 6317 C C . VAL A 1 807 ? -20.786 28.058 -5.847 1.00 97.31 807 VAL A C 1
ATOM 6319 O O . VAL A 1 807 ? -21.991 28.242 -5.992 1.00 97.31 807 VAL A O 1
ATOM 6322 N N . HIS A 1 808 ? -20.304 27.165 -4.977 1.00 96.25 808 HIS A N 1
ATOM 6323 C CA . HIS A 1 808 ? -21.158 26.355 -4.105 1.00 96.25 808 HIS A CA 1
ATOM 6324 C C . HIS A 1 808 ? -22.046 27.222 -3.201 1.00 96.25 808 HIS A C 1
ATOM 6326 O O . HIS A 1 808 ? -23.259 27.016 -3.162 1.00 96.25 808 HIS A O 1
ATOM 6332 N N . ALA A 1 809 ? -21.477 28.230 -2.531 1.00 96.38 809 ALA A N 1
ATOM 6333 C CA . ALA A 1 809 ? -22.233 29.147 -1.679 1.00 96.38 809 ALA A CA 1
ATOM 6334 C C . ALA A 1 809 ? -23.311 29.925 -2.457 1.00 96.38 809 ALA A C 1
ATOM 6336 O O . ALA A 1 809 ? -24.452 30.018 -2.006 1.00 96.38 809 ALA A O 1
ATOM 6337 N N . VAL A 1 810 ? -22.980 30.451 -3.643 1.00 97.00 810 VAL A N 1
ATOM 6338 C CA . VAL A 1 810 ? -23.930 31.204 -4.483 1.00 97.00 810 VAL A CA 1
ATOM 6339 C C . VAL A 1 810 ? -25.034 30.305 -5.042 1.00 97.00 810 VAL A C 1
ATOM 6341 O O . VAL A 1 810 ? -26.197 30.707 -5.041 1.00 97.00 810 VAL A O 1
ATOM 6344 N N . VAL A 1 811 ? -24.709 29.084 -5.474 1.00 95.19 811 VAL A N 1
ATOM 6345 C CA . VAL A 1 811 ? -25.708 28.121 -5.965 1.00 95.19 811 VAL A CA 1
ATOM 6346 C C . VAL A 1 811 ? -26.632 27.669 -4.839 1.00 95.19 811 VAL A C 1
ATOM 6348 O O . VAL A 1 811 ? -27.843 27.676 -5.033 1.00 95.19 811 VAL A O 1
ATOM 6351 N N . LYS A 1 812 ? -26.104 27.383 -3.644 1.00 93.19 812 LYS A N 1
ATOM 6352 C CA . LYS A 1 812 ? -26.915 27.050 -2.463 1.00 93.19 812 LYS A CA 1
ATOM 6353 C C . LYS A 1 812 ? -27.844 28.198 -2.046 1.00 93.19 812 LYS A C 1
ATOM 6355 O O . LYS A 1 812 ? -28.960 27.935 -1.617 1.00 93.19 812 LYS A O 1
ATOM 6360 N N . HIS A 1 813 ? -27.426 29.452 -2.226 1.00 94.00 813 HIS A N 1
ATOM 6361 C CA . HIS A 1 813 ? -28.263 30.624 -1.949 1.00 94.00 813 HIS A CA 1
ATOM 6362 C C . HIS A 1 813 ? -29.371 30.831 -2.996 1.00 94.00 813 HIS A C 1
ATOM 6364 O O . HIS A 1 813 ? -30.537 30.992 -2.641 1.00 94.00 813 HIS A O 1
ATOM 6370 N N . LYS A 1 814 ? -29.032 30.801 -4.296 1.00 92.00 814 LYS A N 1
ATOM 6371 C CA . LYS A 1 814 ? -30.010 30.993 -5.386 1.00 92.00 814 LYS A CA 1
ATOM 6372 C C . LYS A 1 814 ? -30.937 29.782 -5.586 1.00 92.00 814 LYS A C 1
ATOM 6374 O O . LYS A 1 814 ? -32.067 29.960 -6.037 1.00 92.00 814 LYS A O 1
ATOM 6379 N N . PHE A 1 815 ? -30.489 28.569 -5.253 1.00 92.31 815 PHE A N 1
ATOM 6380 C CA . PHE A 1 815 ? -31.177 27.303 -5.540 1.00 92.31 815 PHE A CA 1
ATOM 6381 C C . PHE A 1 815 ? -31.139 26.315 -4.342 1.00 92.31 815 PHE A C 1
ATOM 6383 O O . PHE A 1 815 ? -30.647 25.195 -4.477 1.00 92.31 815 PHE A O 1
ATOM 6390 N N . PRO A 1 816 ? -31.677 26.676 -3.157 1.00 85.06 816 PRO A N 1
ATOM 6391 C CA . PRO A 1 816 ? -31.451 25.942 -1.899 1.00 85.06 816 PRO A CA 1
ATOM 6392 C C . PRO A 1 816 ? -32.013 24.513 -1.841 1.00 85.06 816 PRO A C 1
ATOM 6394 O O . PRO A 1 816 ? -31.573 23.724 -1.010 1.00 85.06 816 PRO A O 1
ATOM 6397 N N . ASN A 1 817 ? -32.977 24.179 -2.705 1.00 82.88 817 ASN A N 1
ATOM 6398 C CA . ASN A 1 817 ? -33.620 22.860 -2.773 1.00 82.88 817 ASN A CA 1
ATOM 6399 C C . ASN A 1 817 ? -33.289 22.100 -4.073 1.00 82.88 817 ASN A C 1
ATOM 6401 O O . ASN A 1 817 ? -33.973 21.130 -4.401 1.00 82.88 817 ASN A O 1
ATOM 6405 N N . ASP A 1 818 ? -32.308 22.559 -4.855 1.00 82.00 818 ASP A N 1
ATOM 6406 C CA . ASP A 1 818 ? -31.928 21.914 -6.114 1.00 82.00 818 ASP A CA 1
ATOM 6407 C C . ASP A 1 818 ? -30.974 20.733 -5.842 1.00 82.00 818 ASP A C 1
ATOM 6409 O O . ASP A 1 818 ? -29.898 20.940 -5.280 1.00 82.00 818 ASP A O 1
ATOM 6413 N N . PRO A 1 819 ? -31.340 19.487 -6.202 1.00 77.94 819 PRO A N 1
ATOM 6414 C CA . PRO A 1 819 ? -30.524 18.309 -5.918 1.00 77.94 819 PRO A CA 1
ATOM 6415 C C . PRO A 1 819 ? -29.381 18.096 -6.926 1.00 77.94 819 PRO A C 1
ATOM 6417 O O . PRO A 1 819 ? -28.663 17.099 -6.821 1.00 77.94 819 PRO A O 1
ATOM 6420 N N . ARG A 1 820 ? -29.227 18.958 -7.943 1.00 84.19 820 ARG A N 1
ATOM 6421 C CA . ARG A 1 820 ? -28.218 18.781 -8.997 1.00 84.19 820 ARG A CA 1
ATOM 6422 C C . ARG A 1 820 ? -26.796 18.988 -8.477 1.00 84.19 820 ARG A C 1
ATOM 6424 O O . ARG A 1 820 ? -26.496 19.949 -7.775 1.00 84.19 820 ARG A O 1
ATOM 6431 N N . GLN A 1 821 ? -25.901 18.097 -8.896 1.00 89.00 821 GLN A N 1
ATOM 6432 C CA . GLN A 1 821 ? -24.468 18.197 -8.629 1.00 89.00 821 GLN A CA 1
ATOM 6433 C C . GLN A 1 821 ? -23.826 19.310 -9.470 1.00 89.00 821 GLN A C 1
ATOM 6435 O O . GLN A 1 821 ? -24.213 19.551 -10.617 1.00 89.00 821 GLN A O 1
ATOM 6440 N N . LEU A 1 822 ? -22.805 19.969 -8.917 1.00 94.25 822 LEU A N 1
ATOM 6441 C CA . LEU A 1 822 ? -22.003 20.941 -9.661 1.00 94.25 822 LEU A CA 1
ATOM 6442 C C . LEU A 1 822 ? -21.017 20.216 -10.581 1.00 94.25 822 LEU A C 1
ATOM 6444 O O . LEU A 1 822 ? -20.216 19.405 -10.115 1.00 94.25 822 LEU A O 1
ATOM 6448 N N . LYS A 1 823 ? -21.042 20.554 -11.874 1.00 95.94 823 LYS A N 1
ATOM 6449 C CA . LYS A 1 823 ? -20.117 20.013 -12.878 1.00 95.94 823 LYS A CA 1
ATOM 6450 C C . LYS A 1 823 ? -18.753 20.681 -12.770 1.00 95.94 823 LYS A C 1
ATOM 6452 O O . LYS A 1 823 ? -18.645 21.904 -12.909 1.00 95.94 823 LYS A O 1
ATOM 6457 N N . VAL A 1 824 ? -17.702 19.888 -12.607 1.00 97.00 824 VAL A N 1
ATOM 6458 C CA . VAL A 1 824 ? -16.312 20.352 -12.616 1.00 97.00 824 VAL A CA 1
ATOM 6459 C C . VAL A 1 824 ? -15.517 19.731 -13.759 1.00 97.00 824 VAL A C 1
ATOM 6461 O O . VAL A 1 824 ? -15.637 18.546 -14.057 1.00 97.00 824 VAL A O 1
ATOM 6464 N N . LEU A 1 825 ? -14.692 20.551 -14.404 1.00 95.81 825 LEU A N 1
ATOM 6465 C CA . LEU A 1 825 ? -13.790 20.163 -15.480 1.00 95.81 825 LEU A CA 1
ATOM 6466 C C . LEU A 1 825 ? -12.371 20.024 -14.927 1.00 95.81 825 LEU A C 1
ATOM 6468 O O . LEU A 1 825 ? -11.774 21.021 -14.509 1.00 95.81 825 LEU A O 1
ATOM 6472 N N . TYR A 1 826 ? -11.819 18.813 -14.991 1.00 94.44 826 TYR A N 1
ATOM 6473 C CA . TYR A 1 826 ? -10.443 18.517 -14.601 1.00 94.44 826 TYR A CA 1
ATOM 6474 C C . TYR A 1 826 ? -9.614 18.052 -15.806 1.00 94.44 826 TYR A C 1
ATOM 6476 O O . TYR A 1 826 ? -9.723 16.909 -16.252 1.00 94.44 826 TYR A O 1
ATOM 6484 N N . ILE A 1 827 ? -8.758 18.942 -16.324 1.00 91.06 827 ILE A N 1
ATOM 6485 C CA . ILE A 1 827 ? -7.808 18.616 -17.398 1.00 91.06 827 ILE A CA 1
ATOM 6486 C C . ILE A 1 827 ? -6.451 18.246 -16.788 1.00 91.06 827 ILE A C 1
ATOM 6488 O O . ILE A 1 827 ? -5.782 19.080 -16.173 1.00 91.06 827 ILE A O 1
ATOM 6492 N N . ARG A 1 828 ? -6.032 16.995 -16.983 1.00 85.25 828 ARG A N 1
ATOM 6493 C CA . ARG A 1 828 ? -4.815 16.410 -16.414 1.00 85.25 828 ARG A CA 1
ATOM 6494 C C . ARG A 1 828 ? -3.615 16.589 -17.348 1.00 85.25 828 ARG A C 1
ATOM 6496 O O . ARG A 1 828 ? -3.605 16.072 -18.466 1.00 85.25 828 ARG A O 1
ATOM 6503 N N . GLN A 1 829 ? -2.584 17.292 -16.870 1.00 76.81 829 GLN A N 1
ATOM 6504 C CA . GLN A 1 829 ? -1.338 17.564 -17.601 1.00 76.81 829 GLN A CA 1
ATOM 6505 C C . GLN A 1 829 ? -0.103 17.030 -16.870 1.00 76.81 829 GLN A C 1
ATOM 6507 O O . GLN A 1 829 ? 0.124 17.356 -15.706 1.00 76.81 829 GLN A O 1
ATOM 6512 N N . GLY A 1 830 ? 0.740 16.284 -17.592 1.00 71.94 830 GLY A N 1
ATOM 6513 C CA . GLY A 1 830 ? 1.990 15.731 -17.059 1.00 71.94 830 GLY A CA 1
ATOM 6514 C C . GLY A 1 830 ? 1.759 14.750 -15.906 1.00 71.94 830 GLY A C 1
ATOM 6515 O O . GLY A 1 830 ? 0.683 14.160 -15.786 1.00 71.94 830 GLY A O 1
ATOM 6516 N N . LYS A 1 831 ? 2.765 14.574 -15.042 1.00 78.62 831 LYS A N 1
ATOM 6517 C CA . LYS A 1 831 ? 2.586 13.858 -13.774 1.00 78.62 831 LYS A CA 1
ATOM 6518 C C . LYS A 1 831 ? 2.122 14.846 -12.711 1.00 78.62 831 LYS A C 1
ATOM 6520 O O . LYS A 1 831 ? 2.902 15.668 -12.232 1.00 78.62 831 LYS A O 1
ATOM 6525 N N . ALA A 1 832 ? 0.843 14.784 -12.364 1.00 81.00 832 ALA A N 1
ATOM 6526 C CA . ALA A 1 832 ? 0.309 15.504 -11.217 1.00 81.00 832 ALA A CA 1
ATOM 6527 C C . ALA A 1 832 ? 0.822 14.891 -9.903 1.00 81.00 832 ALA A C 1
ATOM 6529 O O . ALA A 1 832 ? 1.135 13.701 -9.835 1.00 81.00 832 ALA A O 1
ATOM 6530 N N . PHE A 1 833 ? 0.889 15.708 -8.852 1.00 86.38 833 PHE A N 1
ATOM 6531 C CA . PHE A 1 833 ? 1.226 15.234 -7.513 1.00 86.38 833 PHE A CA 1
ATOM 6532 C C . PHE A 1 833 ? 0.122 14.308 -6.966 1.00 86.38 833 PHE A C 1
ATOM 6534 O O . PHE A 1 833 ? -1.053 14.680 -7.045 1.00 86.38 833 PHE A O 1
ATOM 6541 N N . PRO A 1 834 ? 0.453 13.156 -6.350 1.00 87.38 834 PRO A N 1
ATOM 6542 C CA . PRO A 1 834 ? -0.533 12.271 -5.722 1.00 87.38 834 PRO A CA 1
ATOM 6543 C C . PRO A 1 834 ? -1.417 12.964 -4.674 1.00 87.38 834 PRO A C 1
ATOM 6545 O O . PRO A 1 834 ? -2.582 12.609 -4.515 1.00 87.38 834 PRO A O 1
ATOM 6548 N N . GLU A 1 835 ? -0.879 13.964 -3.979 1.00 90.56 835 GLU A N 1
ATOM 6549 C CA . GLU A 1 835 ? -1.585 14.788 -2.995 1.00 90.56 835 GLU A CA 1
ATOM 6550 C C . GLU A 1 835 ? -2.692 15.634 -3.644 1.00 90.56 835 GLU A C 1
ATOM 6552 O O . GLU A 1 835 ? -3.755 15.804 -3.052 1.00 90.56 835 GLU A O 1
ATOM 6557 N N . ILE A 1 836 ? -2.478 16.116 -4.877 1.00 90.00 836 ILE A N 1
ATOM 6558 C CA . ILE A 1 836 ? -3.485 16.865 -5.647 1.00 90.00 836 ILE A CA 1
ATOM 6559 C C . ILE A 1 836 ? -4.596 15.922 -6.112 1.00 90.00 836 ILE A C 1
ATOM 6561 O O . ILE A 1 836 ? -5.768 16.255 -5.974 1.00 90.00 836 ILE A O 1
ATOM 6565 N N . GLU A 1 837 ? -4.250 14.734 -6.615 1.00 89.50 837 GLU A N 1
ATOM 6566 C CA . GLU A 1 837 ? -5.226 13.714 -7.037 1.00 89.50 837 GLU A CA 1
ATOM 6567 C C . GLU A 1 837 ? -6.134 13.285 -5.873 1.00 89.50 837 GLU A C 1
ATOM 6569 O O . GLU A 1 837 ? -7.358 13.213 -6.013 1.00 89.50 837 GLU A O 1
ATOM 6574 N N . LEU A 1 838 ? -5.539 13.053 -4.696 1.00 87.94 838 LEU A N 1
ATOM 6575 C CA . LEU A 1 838 ? -6.273 12.747 -3.469 1.00 87.94 838 LEU A CA 1
ATOM 6576 C C . LEU A 1 838 ? -7.177 13.917 -3.057 1.00 87.94 838 LEU A C 1
ATOM 6578 O O . LEU A 1 838 ? -8.369 13.717 -2.830 1.00 87.94 838 LEU A O 1
ATOM 6582 N N . PHE A 1 839 ? -6.640 15.139 -3.030 1.00 93.00 839 PHE A N 1
ATOM 6583 C CA . PHE A 1 839 ? -7.393 16.337 -2.660 1.00 93.00 839 PHE A CA 1
ATOM 6584 C C . PHE A 1 839 ? -8.559 16.637 -3.620 1.00 93.00 839 PHE A C 1
ATOM 6586 O O . PHE A 1 839 ? -9.629 17.063 -3.173 1.00 93.00 839 PHE A O 1
ATOM 6593 N N . ILE A 1 840 ? -8.398 16.378 -4.923 1.00 91.69 840 ILE A N 1
ATOM 6594 C CA . ILE A 1 840 ? -9.491 16.459 -5.902 1.00 91.69 840 ILE A CA 1
ATOM 6595 C C . ILE A 1 840 ? -10.571 15.438 -5.544 1.00 91.69 840 ILE A C 1
ATOM 6597 O O . ILE A 1 840 ? -11.718 15.833 -5.347 1.00 91.69 840 ILE A O 1
ATOM 6601 N N . LYS A 1 841 ? -10.218 14.156 -5.373 1.00 89.31 841 LYS A N 1
ATOM 6602 C CA . LYS A 1 841 ? -11.173 13.086 -5.026 1.00 89.31 841 LYS A CA 1
ATOM 6603 C C . LYS A 1 841 ? -11.952 13.387 -3.738 1.00 89.31 841 LYS A C 1
ATOM 6605 O O . LYS A 1 841 ? -13.174 13.220 -3.694 1.00 89.31 841 LYS A O 1
ATOM 6610 N N . GLU A 1 842 ? -11.262 13.854 -2.702 1.00 88.44 842 GLU A N 1
ATOM 6611 C CA . GLU A 1 842 ? -11.894 14.301 -1.459 1.00 88.44 842 GLU A CA 1
ATOM 6612 C C . GLU A 1 842 ? -12.847 15.472 -1.692 1.00 88.44 842 GLU A C 1
ATOM 6614 O O . GLU A 1 842 ? -13.961 15.459 -1.179 1.00 88.44 842 GLU A O 1
ATOM 6619 N N . SER A 1 843 ? -12.441 16.471 -2.478 1.00 92.94 843 SER A N 1
ATOM 6620 C CA . SER A 1 843 ? -13.273 17.639 -2.784 1.00 92.94 843 SER A CA 1
ATOM 6621 C C . SER A 1 843 ? -14.526 17.260 -3.574 1.00 92.94 843 SER A C 1
ATOM 6623 O O . SER A 1 843 ? -15.598 17.790 -3.293 1.00 92.94 843 SER A O 1
ATOM 6625 N N . CYS A 1 844 ? -14.434 16.293 -4.489 1.00 91.94 844 CYS A N 1
ATOM 6626 C CA . CYS A 1 844 ? -15.586 15.759 -5.216 1.00 91.94 844 CYS A CA 1
ATOM 6627 C C . CYS A 1 844 ? -16.606 15.097 -4.284 1.00 91.94 844 CYS A C 1
ATOM 6629 O O . CYS A 1 844 ? -17.804 15.319 -4.440 1.00 91.94 844 CYS A O 1
ATOM 6631 N N . THR A 1 845 ? -16.137 14.362 -3.272 1.00 88.12 845 THR A N 1
ATOM 6632 C CA . THR A 1 845 ? -17.006 13.786 -2.231 1.00 88.12 845 THR A CA 1
ATOM 6633 C C . THR A 1 845 ? -17.587 14.885 -1.333 1.00 88.12 845 THR A C 1
ATOM 6635 O O . THR A 1 845 ? -18.793 14.943 -1.118 1.00 88.12 845 THR A O 1
ATOM 6638 N N . ARG A 1 846 ? -16.735 15.800 -0.852 1.00 90.75 846 ARG A N 1
ATOM 6639 C CA . ARG A 1 846 ? -17.057 16.857 0.123 1.00 90.75 846 ARG A CA 1
ATOM 6640 C C . ARG A 1 846 ? -18.073 17.881 -0.394 1.00 90.75 846 ARG A C 1
ATOM 6642 O O . ARG A 1 846 ? -18.889 18.356 0.383 1.00 90.75 846 ARG A O 1
ATOM 6649 N N . TYR A 1 847 ? -18.024 18.217 -1.684 1.00 93.00 847 TYR A N 1
ATOM 6650 C CA . TYR A 1 847 ? -18.951 19.159 -2.326 1.00 93.00 847 TYR A CA 1
ATOM 6651 C C . TYR A 1 847 ? -20.030 18.478 -3.192 1.00 93.00 847 TYR A C 1
ATOM 6653 O O . TYR A 1 847 ? -20.827 19.187 -3.804 1.00 93.00 847 TYR A O 1
ATOM 6661 N N . ASN A 1 848 ? -20.068 17.138 -3.250 1.00 91.62 848 ASN A N 1
ATOM 6662 C CA . ASN A 1 848 ? -20.983 16.352 -4.091 1.00 91.62 848 ASN A CA 1
ATOM 6663 C C . ASN A 1 848 ? -20.945 16.773 -5.583 1.00 91.62 848 ASN A C 1
ATOM 6665 O O . ASN A 1 848 ? -21.916 17.302 -6.127 1.00 91.62 848 ASN A O 1
ATOM 6669 N N . LEU A 1 849 ? -19.786 16.590 -6.226 1.00 94.19 849 LEU A N 1
ATOM 6670 C CA . LEU A 1 849 ? -19.491 17.088 -7.581 1.00 94.19 849 LEU A CA 1
ATOM 6671 C C . LEU A 1 849 ? -19.645 16.019 -8.670 1.00 94.19 849 LEU A C 1
ATOM 6673 O O . LEU A 1 849 ? -19.260 14.868 -8.471 1.00 94.19 849 LEU A O 1
ATOM 6677 N N . ASP A 1 850 ? -20.085 16.449 -9.853 1.00 93.94 850 ASP A N 1
ATOM 6678 C CA . ASP A 1 850 ? -19.994 15.692 -11.109 1.00 93.94 850 ASP A CA 1
ATOM 6679 C C . ASP A 1 850 ? -18.677 16.061 -11.817 1.00 93.94 850 ASP A C 1
ATOM 6681 O O . ASP A 1 850 ? -18.364 17.244 -11.965 1.00 93.94 850 ASP A O 1
ATOM 6685 N N . VAL A 1 851 ? -17.864 15.076 -12.215 1.00 94.44 851 VAL A N 1
ATOM 6686 C CA . VAL A 1 851 ? -16.459 15.289 -12.613 1.00 94.44 851 VAL A CA 1
ATOM 6687 C C . VAL A 1 851 ? -16.213 14.868 -14.056 1.00 94.44 851 VAL A C 1
ATOM 6689 O O . VAL A 1 851 ? -16.142 13.682 -14.377 1.00 94.44 851 VAL A O 1
ATOM 6692 N N . ILE A 1 852 ? -15.953 15.851 -14.914 1.00 94.56 852 ILE A N 1
ATOM 6693 C CA . ILE A 1 852 ? -15.511 15.643 -16.292 1.00 94.56 852 ILE A CA 1
ATOM 6694 C C . ILE A 1 852 ? -13.978 15.663 -16.303 1.00 94.56 852 ILE A C 1
ATOM 6696 O O . ILE A 1 852 ? -13.361 16.729 -16.238 1.00 94.56 852 ILE A O 1
ATOM 6700 N N . SER A 1 853 ? -13.352 14.483 -16.357 1.00 91.69 853 SER A N 1
ATOM 6701 C CA . SER A 1 853 ? -11.890 14.345 -16.408 1.00 91.69 853 SER A CA 1
ATOM 6702 C C . SER A 1 853 ? -11.394 14.081 -17.829 1.00 91.69 853 SER A C 1
ATOM 6704 O O . SER A 1 853 ? -11.902 13.195 -18.513 1.00 91.69 853 SER A O 1
ATOM 6706 N N . ILE A 1 854 ? -10.390 14.846 -18.267 1.00 91.81 854 ILE A N 1
ATOM 6707 C CA . ILE A 1 854 ? -9.799 14.765 -19.610 1.00 91.81 854 ILE A CA 1
ATOM 6708 C C . ILE A 1 854 ? -8.269 14.765 -19.490 1.00 91.81 854 ILE A C 1
ATOM 6710 O O . ILE A 1 854 ? -7.706 15.528 -18.706 1.00 91.81 854 ILE A O 1
ATOM 6714 N N . ASN A 1 855 ? -7.573 13.927 -20.263 1.00 87.19 855 ASN A N 1
ATOM 6715 C CA . ASN A 1 855 ? -6.107 13.847 -20.254 1.00 87.19 855 ASN A CA 1
ATOM 6716 C C . ASN A 1 855 ? -5.517 14.585 -21.461 1.00 87.19 855 ASN A C 1
ATOM 6718 O O . ASN A 1 855 ? -5.903 14.309 -22.592 1.00 87.19 855 ASN A O 1
ATOM 6722 N N . GLY A 1 856 ? -4.535 15.463 -21.246 1.00 85.44 856 GLY A N 1
ATOM 6723 C CA . GLY A 1 856 ? -3.847 16.171 -22.331 1.00 85.44 856 GLY A CA 1
ATOM 6724 C C . GLY A 1 856 ? -3.688 17.668 -22.078 1.00 85.44 856 GLY A C 1
ATOM 6725 O O . GLY A 1 856 ? -3.865 18.154 -20.961 1.00 85.44 856 GLY A O 1
ATOM 6726 N N . LYS A 1 857 ? -3.315 18.423 -23.116 1.00 86.94 857 LYS A N 1
ATOM 6727 C CA . LYS A 1 857 ? -3.182 19.885 -23.016 1.00 86.94 857 LYS A CA 1
ATOM 6728 C C . LYS A 1 857 ? -4.565 20.531 -22.905 1.00 86.94 857 LYS A C 1
ATOM 6730 O O . LYS A 1 857 ? -5.550 19.979 -23.376 1.00 86.94 857 LYS A O 1
ATOM 6735 N N . ILE A 1 858 ? -4.632 21.734 -22.330 1.00 88.12 858 ILE A N 1
ATOM 6736 C CA . ILE A 1 858 ? -5.899 22.470 -22.162 1.00 88.12 858 ILE A CA 1
ATOM 6737 C C . ILE A 1 858 ? -6.614 22.705 -23.507 1.00 88.12 858 ILE A C 1
ATOM 6739 O O . ILE A 1 858 ? -7.823 22.522 -23.566 1.00 88.12 858 ILE A O 1
ATOM 6743 N N . HIS A 1 859 ? -5.894 23.066 -24.578 1.00 89.81 859 HIS A N 1
ATOM 6744 C CA . HIS A 1 859 ? -6.497 23.291 -25.905 1.00 89.81 859 HIS A CA 1
ATOM 6745 C C . HIS A 1 859 ? -7.168 22.021 -26.451 1.00 89.81 859 HIS A C 1
ATOM 6747 O O . HIS A 1 859 ? -8.367 22.035 -26.724 1.00 89.81 859 HIS A O 1
ATOM 6753 N N . ASP A 1 860 ? -6.426 20.908 -26.496 1.00 90.44 860 ASP A N 1
ATOM 6754 C CA . ASP A 1 860 ? -6.935 19.597 -26.922 1.00 90.44 860 ASP A CA 1
ATOM 6755 C C . ASP A 1 860 ? -8.117 19.141 -26.040 1.00 90.44 860 ASP A C 1
ATOM 6757 O O . ASP A 1 860 ? -9.153 18.701 -26.540 1.00 90.44 860 ASP A O 1
ATOM 6761 N N . GLY A 1 861 ? -7.995 19.308 -24.719 1.00 90.75 861 GLY A N 1
ATOM 6762 C CA . GLY A 1 861 ? -9.010 18.887 -23.756 1.00 90.75 861 GLY A CA 1
ATOM 6763 C C . GLY A 1 861 ? -10.304 19.702 -23.817 1.00 90.75 861 GLY A C 1
ATOM 6764 O O . GLY A 1 861 ? -11.383 19.154 -23.607 1.00 90.75 861 GLY A O 1
ATOM 6765 N N . LEU A 1 862 ? -10.243 20.990 -24.168 1.00 92.75 862 LEU A N 1
ATOM 6766 C CA . LEU A 1 862 ? -11.446 21.790 -24.420 1.00 92.75 862 LEU A CA 1
ATOM 6767 C C . LEU A 1 862 ? -12.121 21.415 -25.750 1.00 92.75 862 LEU A C 1
ATOM 6769 O O . LEU A 1 862 ? -13.347 21.502 -25.852 1.00 92.75 862 LEU A O 1
ATOM 6773 N N . TRP A 1 863 ? -11.366 20.966 -26.758 1.00 93.75 863 TRP A N 1
ATOM 6774 C CA . TRP A 1 863 ? -11.951 20.412 -27.987 1.00 93.75 863 TRP A CA 1
ATOM 6775 C C . TRP A 1 863 ? -12.675 19.093 -27.710 1.00 93.75 863 TRP A C 1
ATOM 6777 O O . TRP A 1 863 ? -13.794 18.892 -28.187 1.00 93.75 863 TRP A O 1
ATOM 6787 N N . GLU A 1 864 ? -12.083 18.226 -26.887 1.00 93.56 864 GLU A N 1
ATOM 6788 C CA . GLU A 1 864 ? -12.734 17.004 -26.411 1.00 93.56 864 GLU A CA 1
ATOM 6789 C C . GLU A 1 864 ? -13.988 17.310 -25.577 1.00 93.56 864 GLU A C 1
ATOM 6791 O O . GLU A 1 864 ? -15.038 16.707 -25.811 1.00 93.56 864 GLU A O 1
ATOM 6796 N N . LEU A 1 865 ? -13.938 18.315 -24.694 1.00 93.94 865 LEU A N 1
ATOM 6797 C CA . LEU A 1 865 ? -15.109 18.790 -23.952 1.00 93.94 865 LEU A CA 1
ATOM 6798 C C . LEU A 1 865 ? -16.234 19.241 -24.891 1.00 93.94 865 LEU A C 1
ATOM 6800 O O . LEU A 1 865 ? -17.372 18.810 -24.721 1.00 93.94 865 LEU A O 1
ATOM 6804 N N . LYS A 1 866 ? -15.933 20.064 -25.907 1.00 94.12 866 LYS A N 1
ATOM 6805 C CA . LYS A 1 866 ? -16.948 20.553 -26.860 1.00 94.12 866 LYS A CA 1
ATOM 6806 C C . LYS A 1 866 ? -17.542 19.423 -27.706 1.00 94.12 866 LYS A C 1
ATOM 6808 O O . LYS A 1 866 ? -18.701 19.504 -28.099 1.00 94.12 866 LYS A O 1
ATOM 6813 N N . LYS A 1 867 ? -16.767 18.370 -27.975 1.00 93.12 867 LYS A N 1
ATOM 6814 C CA . LYS A 1 867 ? -17.212 17.178 -28.707 1.00 93.12 867 LYS A CA 1
ATOM 6815 C C . LYS A 1 867 ? -18.114 16.274 -27.860 1.00 93.12 867 LYS A C 1
ATOM 6817 O O . LYS A 1 867 ? -19.150 15.833 -28.350 1.00 93.12 867 LYS A O 1
ATOM 6822 N N . ASN A 1 868 ? -17.715 15.985 -26.622 1.00 93.81 868 ASN A N 1
ATOM 6823 C CA . ASN A 1 868 ? -18.389 15.008 -25.760 1.00 93.81 868 ASN A CA 1
ATOM 6824 C C . ASN A 1 868 ? -19.553 15.633 -24.963 1.00 93.81 868 ASN A C 1
ATOM 6826 O O . ASN A 1 868 ? -20.536 14.956 -24.673 1.00 93.81 868 ASN A O 1
ATOM 6830 N N . HIS A 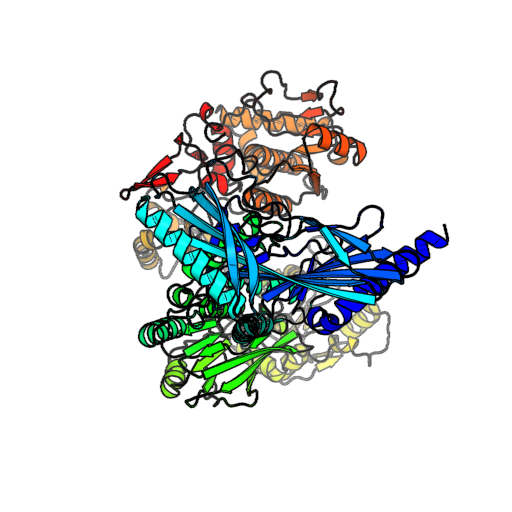1 869 ? -19.469 16.930 -24.653 1.00 94.00 869 HIS A N 1
ATOM 6831 C CA . HIS A 1 869 ? -20.470 17.704 -23.914 1.00 94.00 869 HIS A CA 1
ATOM 6832 C C . HIS A 1 869 ? -20.811 19.010 -24.670 1.00 94.00 869 HIS A C 1
ATOM 6834 O O . HIS A 1 869 ? -20.550 20.109 -24.171 1.00 94.00 869 HIS A O 1
ATOM 6840 N N . PRO A 1 870 ? -21.387 18.925 -25.888 1.00 92.88 870 PRO A N 1
ATOM 6841 C CA . PRO A 1 870 ? -21.612 20.084 -26.763 1.00 92.88 870 PRO A CA 1
ATOM 6842 C C . PRO A 1 870 ? -22.573 21.131 -26.184 1.00 92.88 870 PRO A C 1
ATOM 6844 O O . PRO A 1 870 ? -22.545 22.281 -26.619 1.00 92.88 870 PRO A O 1
ATOM 6847 N N . HIS A 1 871 ? -23.389 20.748 -25.196 1.00 93.88 871 HIS A N 1
ATOM 6848 C CA . HIS A 1 871 ? -24.286 21.627 -24.442 1.00 93.88 871 HIS A CA 1
ATOM 6849 C C . HIS A 1 871 ? -23.569 22.535 -23.433 1.00 93.88 871 HIS A C 1
ATOM 6851 O O . HIS A 1 871 ? -24.224 23.370 -22.823 1.00 93.88 871 HIS A O 1
ATOM 6857 N N . ILE A 1 872 ? -22.259 22.378 -23.203 1.00 96.00 872 ILE A N 1
ATOM 6858 C CA . ILE A 1 872 ? -21.510 23.293 -22.334 1.00 96.00 872 ILE A CA 1
ATOM 6859 C C . ILE A 1 872 ? -21.173 24.574 -23.111 1.00 96.00 872 ILE A C 1
ATOM 6861 O O . ILE A 1 872 ? -20.574 24.553 -24.195 1.00 96.00 872 ILE A O 1
ATOM 6865 N N . GLU A 1 873 ? -21.551 25.705 -22.524 1.00 96.69 873 GLU A N 1
ATOM 6866 C CA . GLU A 1 873 ? -21.422 27.048 -23.095 1.00 96.69 873 GLU A CA 1
ATOM 6867 C C . GLU A 1 873 ? -20.461 27.933 -22.294 1.00 96.69 873 GLU A C 1
ATOM 6869 O O . GLU A 1 873 ? -19.735 28.734 -22.886 1.00 96.69 873 GLU A O 1
ATOM 6874 N N . ALA A 1 874 ? -20.404 27.763 -20.968 1.00 97.19 874 ALA A N 1
ATOM 6875 C CA . ALA A 1 874 ? -19.607 28.598 -20.073 1.00 97.19 874 ALA A CA 1
ATOM 6876 C C . ALA A 1 874 ? -18.714 27.782 -19.126 1.00 97.19 874 ALA A C 1
ATOM 6878 O O . ALA A 1 874 ? -19.132 26.767 -18.565 1.00 97.19 874 ALA A O 1
ATOM 6879 N N . VAL A 1 875 ? -17.493 28.275 -18.904 1.00 96.94 875 VAL A N 1
ATOM 6880 C CA . VAL A 1 875 ? -16.529 27.717 -17.948 1.00 96.94 875 VAL A CA 1
ATOM 6881 C C . VAL A 1 875 ? -16.154 28.796 -16.935 1.00 96.94 875 VAL A C 1
ATOM 6883 O O . VAL A 1 875 ? -15.581 29.823 -17.307 1.00 96.94 875 VAL A O 1
ATOM 6886 N N . ILE A 1 876 ? -16.453 28.576 -15.651 1.00 97.75 876 ILE A N 1
ATOM 6887 C CA . ILE A 1 876 ? -15.979 29.466 -14.580 1.00 97.75 876 ILE A CA 1
ATOM 6888 C C . ILE A 1 876 ? -14.547 29.068 -14.207 1.00 97.75 876 ILE A C 1
ATOM 6890 O O . ILE A 1 876 ? -14.285 27.902 -13.913 1.00 97.75 876 ILE A O 1
ATOM 6894 N N . MET A 1 877 ? -13.619 30.025 -14.218 1.00 94.88 877 MET A N 1
ATOM 6895 C CA . MET A 1 877 ? -12.187 29.804 -14.012 1.00 94.88 877 MET A CA 1
ATOM 6896 C C . MET A 1 877 ? -11.634 30.615 -12.837 1.00 94.88 877 MET A C 1
ATOM 6898 O O . MET A 1 877 ? -12.048 31.743 -12.570 1.00 94.88 877 MET A O 1
ATOM 6902 N N . GLY A 1 878 ? -10.656 30.033 -12.138 1.00 91.88 878 GLY A N 1
ATOM 6903 C CA . GLY A 1 878 ? -10.029 30.619 -10.948 1.00 91.88 878 GLY A CA 1
ATOM 6904 C C . GLY A 1 878 ? -8.865 31.561 -11.256 1.00 91.88 878 GLY A C 1
ATOM 6905 O O . GLY A 1 878 ? -7.931 31.636 -10.467 1.00 91.88 878 GLY A O 1
ATOM 6906 N N . THR A 1 879 ? -8.867 32.206 -12.422 1.00 91.81 879 THR A N 1
ATOM 6907 C CA . THR A 1 879 ? -7.743 33.011 -12.919 1.00 91.81 879 THR A CA 1
ATOM 6908 C C . THR A 1 879 ? -7.653 34.359 -12.201 1.00 91.81 879 THR A C 1
ATOM 6910 O O . THR A 1 879 ? -8.652 35.071 -12.080 1.00 91.81 879 THR A O 1
ATOM 6913 N N . ARG A 1 880 ? -6.442 34.737 -11.777 1.00 92.75 880 ARG A N 1
ATOM 6914 C CA . ARG A 1 880 ? -6.099 36.080 -11.283 1.00 92.75 880 ARG A CA 1
ATOM 6915 C C . ARG A 1 880 ? -5.395 36.876 -12.378 1.00 92.75 880 ARG A C 1
ATOM 6917 O O . ARG A 1 880 ? -4.680 36.309 -13.192 1.00 92.75 880 ARG A O 1
ATOM 6924 N N . ILE A 1 881 ? -5.509 38.203 -12.376 1.00 89.94 881 ILE A N 1
ATOM 6925 C CA . ILE A 1 881 ? -4.858 39.077 -13.370 1.00 89.94 881 ILE A CA 1
ATOM 6926 C C . ILE A 1 881 ? -3.323 38.961 -13.343 1.00 89.94 881 ILE A C 1
ATOM 6928 O O . ILE A 1 881 ? -2.672 39.180 -14.361 1.00 89.94 881 ILE A O 1
ATOM 6932 N N . THR A 1 882 ? -2.758 38.559 -12.198 1.00 85.38 882 THR A N 1
ATOM 6933 C CA . THR A 1 882 ? -1.327 38.287 -11.977 1.00 85.38 882 THR A CA 1
ATOM 6934 C C . THR A 1 882 ? -0.845 36.938 -12.524 1.00 85.38 882 THR A C 1
ATOM 6936 O O . THR A 1 882 ? 0.320 36.584 -12.328 1.00 85.38 882 THR A O 1
ATOM 6939 N N . ASP A 1 883 ? -1.716 36.147 -13.149 1.00 85.50 883 ASP A N 1
ATOM 6940 C CA . ASP A 1 883 ? -1.322 34.910 -13.817 1.00 85.50 883 ASP A CA 1
ATOM 6941 C C . ASP A 1 883 ? -0.648 35.176 -15.181 1.00 85.50 883 ASP A C 1
ATOM 6943 O O . ASP A 1 883 ? -0.677 36.292 -15.713 1.00 85.50 883 ASP A O 1
ATOM 6947 N N . PRO A 1 884 ? 0.049 34.184 -15.765 1.00 81.31 884 PRO A N 1
ATOM 6948 C CA . PRO A 1 884 ? 0.668 34.351 -17.068 1.00 81.31 884 PRO A CA 1
ATOM 6949 C C . PRO A 1 884 ? -0.427 34.498 -18.126 1.00 81.31 884 PRO A C 1
ATOM 6951 O O . PRO A 1 884 ? -1.390 33.734 -18.135 1.00 81.31 884 PRO A O 1
ATOM 6954 N N . TYR A 1 885 ? -0.255 35.457 -19.036 1.00 81.44 885 TYR A N 1
ATOM 6955 C CA . TYR A 1 885 ? -1.153 35.715 -20.172 1.00 81.44 885 TYR A CA 1
ATOM 6956 C C . TYR A 1 885 ? -2.578 36.208 -19.817 1.00 81.44 885 TYR A C 1
ATOM 6958 O O . TYR A 1 885 ? -3.389 36.400 -20.718 1.00 81.44 885 TYR A O 1
ATOM 6966 N N . SER A 1 886 ? -2.889 36.498 -18.546 1.00 84.75 886 SER A N 1
ATOM 6967 C CA . SER A 1 886 ? -4.223 36.951 -18.098 1.00 84.75 886 SER A CA 1
ATOM 6968 C C . SER A 1 886 ? -4.422 38.471 -18.022 1.00 84.75 886 SER A C 1
ATOM 6970 O O . SER A 1 886 ? -5.522 38.924 -17.720 1.00 84.75 886 SER A O 1
ATOM 6972 N N . GLY A 1 887 ? -3.388 39.278 -18.286 1.00 80.19 887 GLY A N 1
ATOM 6973 C CA . GLY A 1 887 ? -3.401 40.739 -18.080 1.00 80.19 887 GLY A CA 1
ATOM 6974 C C . GLY A 1 887 ? -4.379 41.551 -18.948 1.00 80.19 887 GLY A C 1
ATOM 6975 O O . GLY A 1 887 ? -4.468 42.765 -18.778 1.00 80.19 887 GLY A O 1
ATOM 6976 N N . HIS A 1 888 ? -5.091 40.900 -19.871 1.00 84.12 888 HIS A N 1
ATOM 6977 C CA . HIS A 1 888 ? -6.088 41.500 -20.767 1.00 84.12 888 HIS A CA 1
ATOM 6978 C C . HIS A 1 888 ? -7.482 40.855 -20.637 1.00 84.12 888 HIS A C 1
ATOM 6980 O O . HIS A 1 888 ? -8.338 41.092 -21.484 1.00 84.12 888 HIS A O 1
ATOM 6986 N N . LEU A 1 889 ? -7.700 39.998 -19.631 1.00 89.50 889 LEU A N 1
ATOM 6987 C CA . LEU A 1 889 ? -8.983 39.322 -19.423 1.00 89.50 889 LEU A CA 1
ATOM 6988 C C . LEU A 1 889 ? -9.968 40.200 -18.647 1.00 89.50 889 LEU A C 1
ATOM 6990 O O . LEU A 1 889 ? -9.594 40.859 -17.678 1.00 89.50 889 LEU A O 1
ATOM 6994 N N . ASP A 1 890 ? -11.239 40.104 -19.031 1.00 92.44 890 ASP A N 1
ATOM 6995 C CA . ASP A 1 890 ? -12.382 40.645 -18.300 1.00 92.44 890 ASP A CA 1
ATOM 6996 C C . ASP A 1 890 ? -13.106 39.537 -17.512 1.00 92.44 890 ASP A C 1
ATOM 6998 O O . ASP A 1 890 ? -12.909 38.334 -17.725 1.00 92.44 890 ASP A O 1
ATOM 7002 N N . ASN A 1 891 ? -14.017 39.940 -16.620 1.00 94.75 891 ASN A N 1
ATOM 7003 C CA . ASN A 1 891 ? -14.880 39.029 -15.852 1.00 94.75 891 ASN A CA 1
ATOM 7004 C C . ASN A 1 891 ? -15.683 38.054 -16.734 1.00 94.75 891 ASN A C 1
ATOM 7006 O O . ASN A 1 891 ? -16.030 36.964 -16.282 1.00 94.75 891 ASN A O 1
ATOM 7010 N N . PHE A 1 892 ? -15.972 38.449 -17.976 1.00 96.50 892 PHE A N 1
ATOM 7011 C CA . PHE A 1 892 ? -16.575 37.623 -19.018 1.00 96.50 892 PHE A CA 1
ATOM 7012 C C . PHE A 1 892 ? -15.755 37.801 -20.297 1.00 96.50 892 PHE A C 1
ATOM 7014 O O . PHE A 1 892 ? -15.660 38.911 -20.818 1.00 96.50 892 PHE A O 1
ATOM 7021 N N . SER A 1 893 ? -15.159 36.732 -20.816 1.00 94.19 893 SER A N 1
ATOM 7022 C CA . SER A 1 893 ? -14.365 36.781 -22.049 1.00 94.19 893 SER A CA 1
ATOM 7023 C C . SER A 1 893 ? -14.559 35.502 -22.851 1.00 94.19 893 SER A C 1
ATOM 7025 O O . SER A 1 893 ? -14.319 34.411 -22.342 1.00 94.19 893 SER A O 1
ATOM 7027 N N . MET A 1 894 ? -14.940 35.604 -24.125 1.00 94.94 894 MET A N 1
ATOM 7028 C CA . MET A 1 894 ? -14.924 34.432 -25.008 1.00 94.94 894 MET A CA 1
ATOM 7029 C C . MET A 1 894 ? -13.497 33.870 -25.093 1.00 94.94 894 MET A C 1
ATOM 7031 O O . MET A 1 894 ? -12.532 34.628 -24.969 1.00 94.94 894 MET A O 1
ATOM 7035 N N . THR A 1 895 ? -13.345 32.559 -25.258 1.00 92.94 895 THR A N 1
ATOM 7036 C CA . THR A 1 895 ? -12.077 31.929 -25.669 1.00 92.94 895 THR A CA 1
ATOM 7037 C C . THR A 1 895 ? -11.539 32.520 -26.973 1.00 92.94 895 THR A C 1
ATOM 7039 O O . THR A 1 895 ? -12.295 33.058 -27.782 1.00 92.94 895 THR A O 1
ATOM 7042 N N . ASP A 1 896 ? -10.233 32.390 -27.189 1.00 90.19 896 ASP A N 1
ATOM 7043 C CA . ASP A 1 896 ? -9.548 32.962 -28.351 1.00 90.19 896 ASP A CA 1
ATOM 7044 C C . ASP A 1 896 ? -10.038 32.310 -29.670 1.00 90.19 896 ASP A C 1
ATOM 7046 O O . ASP A 1 896 ? -10.679 31.257 -29.660 1.00 90.19 896 ASP A O 1
ATOM 7050 N N . ALA A 1 897 ? -9.821 32.952 -30.822 1.00 88.94 897 ALA A N 1
ATOM 7051 C CA . ALA A 1 897 ? -10.512 32.586 -32.070 1.00 88.94 897 ALA A CA 1
ATOM 7052 C C . ALA A 1 897 ? -10.142 31.192 -32.632 1.00 88.94 897 ALA A C 1
ATOM 7054 O O . ALA A 1 897 ? -10.932 30.588 -33.356 1.00 88.94 897 ALA A O 1
ATOM 7055 N N . ASP A 1 898 ? -8.958 30.681 -32.297 1.00 90.44 898 ASP A N 1
ATOM 7056 C CA . ASP A 1 898 ? -8.433 29.349 -32.638 1.00 90.44 898 ASP A CA 1
ATOM 7057 C C . ASP A 1 898 ? -8.753 28.270 -31.577 1.00 90.44 898 ASP A C 1
ATOM 7059 O O . ASP A 1 898 ? -8.332 27.112 -31.689 1.00 90.44 898 ASP A O 1
ATOM 7063 N N . TRP A 1 899 ? -9.517 28.639 -30.545 1.00 93.19 899 TRP A N 1
ATOM 7064 C CA . TRP A 1 899 ? -9.961 27.770 -29.455 1.00 93.19 899 TRP A CA 1
ATOM 7065 C C . TRP A 1 899 ? -11.451 27.410 -29.604 1.00 93.19 899 TRP A C 1
ATOM 7067 O O . TRP A 1 899 ? -12.230 28.175 -30.185 1.00 93.19 899 TRP A O 1
ATOM 7077 N N . PRO A 1 900 ? -11.892 26.258 -29.064 1.00 92.69 900 PRO A N 1
ATOM 7078 C CA . PRO A 1 900 ? -13.307 25.897 -29.051 1.00 92.69 900 PRO A CA 1
ATOM 7079 C C . PRO A 1 900 ? -14.089 26.934 -28.242 1.00 92.69 900 PRO A C 1
ATOM 7081 O O . PRO A 1 900 ? -13.694 27.288 -27.134 1.00 92.69 900 PRO A O 1
ATOM 7084 N N . GLN A 1 901 ? -15.190 27.432 -28.805 1.00 94.75 901 GLN A N 1
ATOM 7085 C CA . GLN A 1 901 ? -15.867 28.610 -28.269 1.00 94.75 901 GLN A CA 1
ATOM 7086 C C . GLN A 1 901 ? -16.640 28.305 -26.973 1.00 94.75 901 GLN A C 1
ATOM 7088 O O . GLN A 1 901 ? -17.644 27.576 -26.975 1.00 94.75 901 GLN A O 1
ATOM 7093 N N . PHE A 1 902 ? -16.151 28.896 -25.880 1.00 95.88 902 PHE A N 1
ATOM 7094 C CA . PHE A 1 902 ? -16.747 28.900 -24.545 1.00 95.88 902 PHE A CA 1
ATOM 7095 C C . PHE A 1 902 ? -16.635 30.292 -23.908 1.00 95.88 902 PHE A C 1
ATOM 7097 O O . PHE A 1 902 ? -15.618 30.979 -24.042 1.00 95.88 902 PHE A O 1
ATOM 7104 N N . MET A 1 903 ? -17.646 30.689 -23.137 1.00 97.25 903 MET A N 1
ATOM 7105 C CA . MET A 1 903 ? -17.564 31.877 -22.289 1.00 97.25 903 MET A CA 1
ATOM 7106 C C . MET A 1 903 ? -16.683 31.589 -21.067 1.00 97.25 903 MET A C 1
ATOM 7108 O O . MET A 1 903 ? -17.076 30.821 -20.188 1.00 97.25 903 MET A O 1
ATOM 7112 N N . ARG A 1 904 ? -15.512 32.230 -20.976 1.00 96.06 904 ARG A N 1
ATOM 7113 C CA . ARG A 1 904 ? -14.695 32.247 -19.754 1.00 96.06 904 ARG A CA 1
ATOM 7114 C C . ARG A 1 904 ? -15.330 33.220 -18.764 1.00 96.06 904 ARG A C 1
ATOM 7116 O O . ARG A 1 904 ? -15.476 34.401 -19.079 1.00 96.06 904 ARG A O 1
ATOM 7123 N N . VAL A 1 905 ? -15.689 32.739 -17.578 1.00 97.69 905 VAL A N 1
ATOM 7124 C CA . VAL A 1 905 ? -16.149 33.574 -16.458 1.00 97.69 905 VAL A CA 1
ATOM 7125 C C . VAL A 1 905 ? -15.035 33.613 -15.417 1.00 97.69 905 VAL A C 1
ATOM 7127 O O . VAL A 1 905 ? -14.626 32.560 -14.935 1.00 97.69 905 VAL A O 1
ATOM 7130 N N . ASN A 1 906 ? -14.545 34.800 -15.057 1.00 96.94 906 ASN A N 1
ATOM 7131 C CA . ASN A 1 906 ? -13.359 34.969 -14.206 1.00 96.94 906 ASN A CA 1
ATOM 7132 C C . ASN A 1 906 ? -13.677 35.816 -12.949 1.00 96.94 906 ASN A C 1
ATOM 7134 O O . ASN A 1 906 ? -13.309 36.988 -12.899 1.00 96.94 906 ASN A O 1
ATOM 7138 N N . PRO A 1 907 ? -14.352 35.279 -11.910 1.00 97.00 907 PRO A N 1
ATOM 7139 C CA . PRO A 1 907 ? -14.822 36.084 -10.772 1.00 97.00 907 PRO A CA 1
ATOM 7140 C C . PRO A 1 907 ? -13.715 36.668 -9.883 1.00 97.00 907 PRO A C 1
ATOM 7142 O O . PRO A 1 907 ? -13.964 37.591 -9.112 1.00 97.00 907 PRO A O 1
ATOM 7145 N N . MET A 1 908 ? -12.502 36.112 -9.949 1.00 95.88 908 MET A N 1
ATOM 7146 C CA . MET A 1 908 ? -11.418 36.401 -9.005 1.00 95.88 908 MET A CA 1
ATOM 7147 C C . MET A 1 908 ? -10.251 37.192 -9.614 1.00 95.88 908 MET A C 1
ATOM 7149 O O . MET A 1 908 ? -9.188 37.259 -9.000 1.00 95.88 908 MET A O 1
ATOM 7153 N N . LEU A 1 909 ? -10.421 37.826 -10.784 1.00 93.81 909 LEU A N 1
ATOM 7154 C CA . LEU A 1 909 ? -9.323 38.506 -11.495 1.00 93.81 909 LEU A CA 1
ATOM 7155 C C . LEU A 1 909 ? -8.523 39.477 -10.616 1.00 93.81 909 LEU A C 1
ATOM 7157 O O . LEU A 1 909 ? -7.300 39.518 -10.707 1.00 93.81 909 LEU A O 1
ATOM 7161 N N . HIS A 1 910 ? -9.185 40.235 -9.745 1.00 92.00 910 HIS A N 1
ATOM 7162 C CA . HIS A 1 910 ? -8.529 41.247 -8.910 1.00 92.00 910 HIS A CA 1
ATOM 7163 C C . HIS A 1 910 ? -8.050 40.739 -7.541 1.00 92.00 910 HIS A C 1
ATOM 7165 O O . HIS A 1 910 ? -7.486 41.516 -6.772 1.00 92.00 910 HIS A O 1
ATOM 7171 N N . TRP A 1 911 ? -8.234 39.454 -7.225 1.00 94.75 911 TRP A N 1
ATOM 7172 C CA . TRP A 1 911 ? -7.781 38.887 -5.956 1.00 94.75 911 TRP A CA 1
ATOM 7173 C C . TRP A 1 911 ? -6.252 38.852 -5.893 1.00 94.75 911 TRP A C 1
ATOM 7175 O O . TRP A 1 911 ? -5.580 38.402 -6.822 1.00 94.75 911 TRP A O 1
ATOM 7185 N N . SER A 1 912 ? -5.688 39.285 -4.770 1.00 93.25 912 SER A N 1
ATOM 7186 C CA . SER A 1 912 ? -4.267 39.108 -4.476 1.00 93.25 912 SER A CA 1
ATOM 7187 C C . SER A 1 912 ? -3.978 37.717 -3.897 1.00 93.25 912 SER A C 1
ATOM 7189 O O . SER A 1 912 ? -4.868 37.020 -3.408 1.00 93.25 912 SER A O 1
ATOM 7191 N N . TYR A 1 913 ? -2.698 37.329 -3.883 1.00 93.31 913 TYR A N 1
ATOM 7192 C CA . TYR A 1 913 ? -2.235 36.122 -3.184 1.00 93.31 913 TYR A CA 1
ATOM 7193 C C . TYR A 1 913 ? -2.646 36.114 -1.697 1.00 93.31 913 TYR A C 1
ATOM 7195 O O . TYR A 1 913 ? -3.009 35.073 -1.151 1.00 93.31 913 TYR A O 1
ATOM 7203 N N . ASN A 1 914 ? -2.634 37.289 -1.053 1.00 92.25 914 ASN A N 1
ATOM 7204 C CA . ASN A 1 914 ? -3.041 37.441 0.340 1.00 92.25 914 ASN A CA 1
ATOM 7205 C C . ASN A 1 914 ? -4.561 37.328 0.525 1.00 92.25 914 ASN A C 1
ATOM 7207 O O . ASN A 1 914 ? -4.994 36.685 1.477 1.00 92.25 914 ASN A O 1
ATOM 7211 N N . ASP A 1 915 ? -5.372 37.905 -0.371 1.00 93.44 915 ASP A N 1
ATOM 7212 C CA . ASP A 1 915 ? -6.838 37.770 -0.310 1.00 93.44 915 ASP A CA 1
ATOM 7213 C C . ASP A 1 915 ? -7.250 36.295 -0.374 1.00 93.44 915 ASP A C 1
ATOM 7215 O O . ASP A 1 915 ? -8.086 35.846 0.406 1.00 93.44 915 ASP A O 1
ATOM 7219 N N . LEU A 1 916 ? -6.604 35.524 -1.251 1.00 94.62 916 LEU A N 1
ATOM 7220 C CA . LEU A 1 916 ? -6.877 34.102 -1.432 1.00 94.62 916 LEU A CA 1
ATOM 7221 C C . LEU A 1 916 ? -6.559 33.264 -0.185 1.00 94.62 916 LEU A C 1
ATOM 7223 O O . LEU A 1 916 ? -7.368 32.431 0.220 1.00 94.62 916 LEU A O 1
ATOM 7227 N N . TRP A 1 917 ? -5.406 33.486 0.452 1.00 94.31 917 TRP A N 1
ATOM 7228 C CA . TRP A 1 917 ? -5.083 32.782 1.697 1.00 94.31 917 TRP A CA 1
ATOM 7229 C C . TRP A 1 917 ? -5.911 33.270 2.881 1.00 94.31 917 TRP A C 1
ATOM 7231 O O . TRP A 1 917 ? -6.291 32.453 3.717 1.00 94.31 917 TRP A O 1
ATOM 7241 N N . THR A 1 918 ? -6.257 34.559 2.919 1.00 92.44 918 THR A N 1
ATOM 7242 C CA . THR A 1 918 ? -7.197 35.118 3.902 1.00 92.44 918 THR A CA 1
ATOM 7243 C C . THR A 1 918 ? -8.555 34.427 3.777 1.00 92.44 918 THR A C 1
ATOM 7245 O O . THR A 1 918 ? -9.097 33.981 4.783 1.00 92.44 918 THR A O 1
ATOM 7248 N N . PHE A 1 919 ? -9.058 34.237 2.553 1.00 93.81 919 PHE A N 1
ATOM 7249 C CA . PHE A 1 919 ? -10.296 33.507 2.276 1.00 93.81 919 PHE A CA 1
ATOM 7250 C C . PHE A 1 919 ? -10.245 32.061 2.784 1.00 93.81 919 PHE A C 1
ATOM 7252 O O . PHE A 1 919 ? -11.030 31.678 3.650 1.00 93.81 919 PHE A O 1
ATOM 7259 N N . LEU A 1 920 ? -9.285 31.268 2.293 1.00 93.56 920 LEU A N 1
ATOM 7260 C CA . LEU A 1 920 ? -9.184 29.840 2.619 1.00 93.56 920 LEU A CA 1
ATOM 7261 C C . LEU A 1 920 ? -8.906 29.587 4.111 1.00 93.56 920 LEU A C 1
ATOM 7263 O O . LEU A 1 920 ? -9.387 28.604 4.675 1.00 93.56 920 LEU A O 1
ATOM 7267 N N . ARG A 1 921 ? -8.133 30.457 4.778 1.00 90.56 921 ARG A N 1
ATOM 7268 C CA . ARG A 1 921 ? -7.810 30.294 6.204 1.00 90.56 921 ARG A CA 1
ATOM 7269 C C . ARG A 1 921 ? -8.922 30.793 7.124 1.00 90.56 921 ARG A C 1
ATOM 7271 O O . ARG A 1 921 ? -9.228 30.080 8.074 1.00 90.56 921 ARG A O 1
ATOM 7278 N N . ASN A 1 922 ? -9.539 31.946 6.848 1.00 88.06 922 ASN A N 1
ATOM 7279 C CA . ASN A 1 922 ? -10.614 32.488 7.694 1.00 88.06 922 ASN A CA 1
ATOM 7280 C C . ASN A 1 922 ? -11.905 31.672 7.598 1.00 88.06 922 ASN A C 1
ATOM 7282 O O . ASN A 1 922 ? -12.654 31.623 8.566 1.00 88.06 922 ASN A O 1
ATOM 7286 N N . LEU A 1 923 ? -12.154 31.045 6.445 1.00 88.81 923 LEU A N 1
ATOM 7287 C CA . LEU A 1 923 ? -13.307 30.174 6.218 1.00 88.81 923 LEU A CA 1
ATOM 7288 C C . LEU A 1 923 ? -12.962 28.679 6.377 1.00 88.81 923 LEU A C 1
ATOM 7290 O O . LEU A 1 923 ? -13.702 27.827 5.895 1.00 88.81 923 LEU A O 1
ATOM 7294 N N . ASN A 1 924 ? -11.817 28.351 6.991 1.00 90.38 924 ASN A N 1
ATOM 7295 C CA . ASN A 1 924 ? -11.334 26.981 7.234 1.00 90.38 924 ASN A CA 1
ATOM 7296 C C . ASN A 1 924 ? -11.452 26.012 6.032 1.00 90.38 924 ASN A C 1
ATOM 7298 O O . ASN A 1 924 ? -11.550 24.800 6.215 1.00 90.38 924 ASN A O 1
ATOM 7302 N N . VAL A 1 925 ? -11.432 26.532 4.799 1.00 91.81 925 VAL A N 1
ATOM 7303 C CA . VAL A 1 925 ? -11.688 25.759 3.579 1.00 91.81 925 VAL A CA 1
ATOM 7304 C C . VAL A 1 925 ? -10.514 24.808 3.348 1.00 91.81 925 VAL A C 1
ATOM 7306 O O . VAL A 1 925 ? -9.395 25.291 3.147 1.00 91.81 925 VAL A O 1
ATOM 7309 N N . PRO A 1 926 ? -10.734 23.478 3.321 1.00 90.56 926 PRO A N 1
ATOM 7310 C CA . PRO A 1 926 ? -9.662 22.520 3.092 1.00 90.56 926 PRO A CA 1
ATOM 7311 C C . PRO A 1 926 ? -8.945 22.783 1.765 1.00 90.56 926 PRO A C 1
ATOM 7313 O O . PRO A 1 926 ? -9.590 23.004 0.740 1.00 90.56 926 PRO A O 1
ATOM 7316 N N . TYR A 1 927 ? -7.615 22.721 1.781 1.00 93.25 927 TYR A N 1
ATOM 7317 C CA . TYR A 1 927 ? -6.745 22.920 0.621 1.00 93.25 927 TYR A CA 1
ATOM 7318 C C . TYR A 1 927 ? -5.682 21.810 0.539 1.00 93.25 927 TYR A C 1
ATOM 7320 O O . TYR A 1 927 ? -5.419 21.114 1.517 1.00 93.25 927 TYR A O 1
ATOM 7328 N N . CYS A 1 928 ? -5.057 21.638 -0.630 1.00 93.06 928 CYS A N 1
ATOM 7329 C CA . CYS A 1 928 ? -4.049 20.596 -0.858 1.00 93.06 928 CYS A CA 1
ATOM 7330 C C . CYS A 1 928 ? -2.852 20.699 0.117 1.00 93.06 928 CYS A C 1
ATOM 7332 O O . CYS A 1 928 ? -2.181 21.729 0.177 1.00 93.06 928 CYS A O 1
ATOM 7334 N N . SER A 1 929 ? -2.514 19.606 0.808 1.00 91.19 929 SER A N 1
ATOM 7335 C CA . SER A 1 929 ? -1.498 19.566 1.882 1.00 91.19 929 SER A CA 1
ATOM 7336 C C . SER A 1 929 ? -0.073 19.964 1.464 1.00 91.19 929 SER A C 1
ATOM 7338 O O . SER A 1 929 ? 0.727 20.377 2.301 1.00 91.19 929 SER A O 1
ATOM 7340 N N . LEU A 1 930 ? 0.253 19.919 0.167 1.00 92.69 930 LEU A N 1
ATOM 7341 C CA . LEU A 1 930 ? 1.505 20.468 -0.378 1.00 92.69 930 LEU A CA 1
ATOM 7342 C C . LEU A 1 930 ? 1.700 21.954 -0.042 1.00 92.69 930 LEU A C 1
ATOM 7344 O O . LEU A 1 930 ? 2.835 22.399 0.126 1.00 92.69 930 LEU A O 1
ATOM 7348 N N . TYR A 1 931 ? 0.621 22.728 0.096 1.00 95.31 931 TYR A N 1
ATOM 7349 C CA . TYR A 1 931 ? 0.733 24.127 0.498 1.00 95.31 931 TYR A CA 1
ATOM 7350 C C . TYR A 1 931 ? 1.313 24.276 1.914 1.00 95.31 931 TYR A C 1
ATOM 7352 O O . TYR A 1 931 ? 2.062 25.217 2.157 1.00 95.31 931 TYR A O 1
ATOM 7360 N N . ASP A 1 932 ? 1.082 23.328 2.825 1.00 91.19 932 ASP A N 1
ATOM 7361 C CA . ASP A 1 932 ? 1.707 23.348 4.156 1.00 91.19 932 ASP A CA 1
ATOM 7362 C C . ASP A 1 932 ? 3.193 22.935 4.122 1.00 91.19 932 ASP A C 1
ATOM 7364 O O . ASP A 1 932 ? 3.949 23.275 5.027 1.00 91.19 932 ASP A O 1
ATOM 7368 N N . GLN A 1 933 ? 3.641 22.293 3.035 1.00 91.62 933 GLN A N 1
ATOM 7369 C CA . GLN A 1 933 ? 5.039 21.915 2.772 1.00 91.62 933 GLN A CA 1
ATOM 7370 C C . GLN A 1 933 ? 5.829 23.003 2.007 1.00 91.62 933 GLN A C 1
ATOM 7372 O O . GLN A 1 933 ? 6.913 22.744 1.484 1.00 91.62 933 GLN A O 1
ATOM 7377 N N . GLY A 1 934 ? 5.283 24.219 1.895 1.00 93.31 934 GLY A N 1
ATOM 7378 C CA . GLY A 1 934 ? 5.946 25.375 1.278 1.00 93.31 934 GLY A CA 1
ATOM 7379 C C . GLY A 1 934 ? 5.872 25.463 -0.247 1.00 93.31 934 GLY A C 1
ATOM 7380 O O . GLY A 1 934 ? 6.453 26.376 -0.841 1.00 93.31 934 GLY A O 1
ATOM 7381 N N . TYR A 1 935 ? 5.128 24.581 -0.914 1.00 95.69 935 TYR A N 1
ATOM 7382 C CA . TYR A 1 935 ? 4.740 24.810 -2.307 1.00 95.69 935 TYR A CA 1
ATOM 7383 C C . TYR A 1 935 ? 3.752 25.978 -2.376 1.00 95.69 935 TYR A C 1
ATOM 7385 O O . TYR A 1 935 ? 2.843 26.061 -1.567 1.00 95.69 935 TYR A O 1
ATOM 7393 N N . THR A 1 936 ? 3.894 26.890 -3.338 1.00 94.69 936 THR A N 1
ATOM 7394 C CA . THR A 1 936 ? 3.065 28.125 -3.423 1.00 94.69 936 THR A CA 1
ATOM 7395 C C . THR A 1 936 ? 2.283 28.228 -4.736 1.00 94.69 936 THR A C 1
ATOM 7397 O O . THR A 1 936 ? 1.170 28.761 -4.780 1.00 94.69 936 THR A O 1
ATOM 7400 N N . SER A 1 937 ? 2.801 27.594 -5.788 1.00 91.81 937 SER A N 1
ATOM 7401 C CA . SER A 1 937 ? 2.141 27.381 -7.071 1.00 91.81 937 SER A CA 1
ATOM 7402 C C . SER A 1 937 ? 2.297 25.912 -7.464 1.00 91.81 937 SER A C 1
ATOM 7404 O O . SER A 1 937 ? 3.422 25.426 -7.526 1.00 91.81 937 SER A O 1
ATOM 7406 N N . LEU A 1 938 ? 1.191 25.214 -7.738 1.00 89.81 938 LEU A N 1
ATOM 7407 C CA . LEU A 1 938 ? 1.187 23.783 -8.070 1.00 89.81 938 LEU A CA 1
ATOM 7408 C C . LEU A 1 938 ? 1.067 23.554 -9.584 1.00 89.81 938 LEU A C 1
ATOM 7410 O O . LEU A 1 938 ? 0.401 24.311 -10.291 1.00 89.81 938 LEU A O 1
ATOM 7414 N N . GLY A 1 939 ? 1.770 22.551 -10.100 1.00 82.19 939 GLY A N 1
ATOM 7415 C CA . GLY A 1 939 ? 1.721 22.099 -11.493 1.00 82.19 939 GLY A CA 1
ATOM 7416 C C . GLY A 1 939 ? 2.170 20.642 -11.575 1.00 82.19 939 GLY A C 1
ATOM 7417 O O . GLY A 1 939 ? 1.867 19.874 -10.666 1.00 82.19 939 GLY A O 1
ATOM 7418 N N . CYS A 1 940 ? 2.886 20.252 -12.633 1.00 81.31 940 CYS A N 1
ATOM 7419 C CA . CYS A 1 940 ? 3.434 18.898 -12.713 1.00 81.31 940 CYS A CA 1
ATOM 7420 C C . CYS A 1 940 ? 4.701 18.740 -11.853 1.00 81.31 940 CYS A C 1
ATOM 7422 O O . CYS A 1 940 ? 5.464 19.693 -11.665 1.00 81.31 940 CYS A O 1
ATOM 7424 N N . MET A 1 941 ? 4.937 17.524 -11.359 1.00 84.75 941 MET A N 1
ATOM 7425 C CA . MET A 1 941 ? 6.039 17.201 -10.443 1.00 84.75 941 MET A CA 1
ATOM 7426 C C . MET A 1 941 ? 7.425 17.536 -11.013 1.00 84.75 941 MET A C 1
ATOM 7428 O O . MET A 1 941 ? 8.351 17.814 -10.260 1.00 84.75 941 MET A O 1
ATOM 7432 N N . GLU A 1 942 ? 7.584 17.545 -12.338 1.00 82.81 942 GLU A N 1
ATOM 7433 C CA . GLU A 1 942 ? 8.855 17.842 -13.007 1.00 82.81 942 GLU A CA 1
ATOM 7434 C C . GLU A 1 942 ? 9.257 19.331 -12.960 1.00 82.81 942 GLU A C 1
ATOM 7436 O O . GLU A 1 942 ? 10.426 19.661 -13.164 1.00 82.81 942 GLU A O 1
ATOM 7441 N N . THR A 1 943 ? 8.303 20.240 -12.716 1.00 83.75 943 THR A N 1
ATOM 7442 C CA . THR A 1 943 ? 8.494 21.705 -12.836 1.00 83.75 943 THR A CA 1
ATOM 7443 C C . THR A 1 943 ? 8.166 22.477 -11.558 1.00 83.75 943 THR A C 1
ATOM 7445 O O . THR A 1 943 ? 8.153 23.708 -11.565 1.00 83.75 943 THR A O 1
ATOM 7448 N N . THR A 1 944 ? 7.834 21.787 -10.467 1.00 90.31 944 THR A N 1
ATOM 7449 C CA . THR A 1 944 ? 7.299 22.385 -9.238 1.00 90.31 944 THR A CA 1
ATOM 7450 C C . THR A 1 944 ? 8.136 21.983 -8.029 1.00 90.31 944 THR A C 1
ATOM 7452 O O . THR A 1 944 ? 8.228 20.803 -7.710 1.00 90.31 944 THR A O 1
ATOM 7455 N N . HIS A 1 945 ? 8.674 22.977 -7.323 1.00 91.88 945 HIS A N 1
ATOM 7456 C CA . HIS A 1 945 ? 9.475 22.827 -6.102 1.00 91.88 945 HIS A CA 1
ATOM 7457 C C . HIS A 1 945 ? 8.895 23.685 -4.963 1.00 91.88 945 HIS A C 1
ATOM 7459 O O . HIS A 1 945 ? 8.144 24.632 -5.232 1.00 91.88 945 HIS A O 1
ATOM 7465 N N . PRO A 1 946 ? 9.238 23.409 -3.690 1.00 94.25 946 PRO A N 1
ATOM 7466 C CA . PRO A 1 946 ? 8.940 24.316 -2.585 1.00 94.25 946 PRO A CA 1
ATOM 7467 C C . PRO A 1 946 ? 9.526 25.712 -2.833 1.00 94.25 946 PRO A C 1
ATOM 7469 O O . PRO A 1 946 ? 10.575 25.864 -3.463 1.00 94.25 946 PRO A O 1
ATOM 7472 N N . ASN A 1 947 ? 8.850 26.754 -2.352 1.00 95.50 947 ASN A N 1
ATOM 7473 C CA . ASN A 1 947 ? 9.259 28.129 -2.615 1.00 95.50 947 ASN A CA 1
ATOM 7474 C C . ASN A 1 947 ? 10.557 28.467 -1.853 1.00 95.50 947 ASN A C 1
ATOM 7476 O O . ASN A 1 947 ? 10.564 28.370 -0.623 1.00 95.50 947 ASN A O 1
ATOM 7480 N N . PRO A 1 948 ? 11.635 28.921 -2.524 1.00 92.62 948 PRO A N 1
ATOM 7481 C CA . PRO A 1 948 ? 12.888 29.258 -1.846 1.00 92.62 948 PRO A CA 1
ATOM 7482 C C . PRO A 1 948 ? 12.726 30.379 -0.807 1.00 92.62 948 PRO A C 1
ATOM 7484 O O . PRO A 1 948 ? 13.427 30.378 0.199 1.00 92.62 948 PRO A O 1
ATOM 7487 N N . SER A 1 949 ? 11.764 31.291 -0.980 1.00 93.88 949 SER A N 1
ATOM 7488 C CA . SER A 1 949 ? 11.470 32.366 -0.019 1.00 93.88 949 SER A CA 1
ATOM 7489 C C . SER A 1 949 ? 10.753 31.900 1.254 1.00 93.88 949 SER A C 1
ATOM 7491 O O . SER A 1 949 ? 10.554 32.705 2.160 1.00 93.88 949 SER A O 1
ATOM 7493 N N . LEU A 1 950 ? 10.362 30.624 1.335 1.00 94.31 950 LEU A N 1
ATOM 7494 C CA . LEU A 1 950 ? 9.788 29.997 2.532 1.00 94.31 950 LEU A CA 1
ATOM 7495 C C . LEU A 1 950 ? 10.778 29.070 3.250 1.00 94.31 950 LEU A C 1
ATOM 7497 O O . LEU A 1 950 ? 10.400 28.431 4.229 1.00 94.31 950 LEU A O 1
ATOM 7501 N N . GLN A 1 951 ? 12.021 28.978 2.772 1.00 93.31 951 GLN A N 1
ATOM 7502 C CA . GLN A 1 951 ? 13.039 28.098 3.332 1.00 93.31 951 GLN A CA 1
ATOM 7503 C C . GLN A 1 951 ? 13.478 28.549 4.735 1.00 93.31 951 GLN A C 1
ATOM 7505 O O . GLN A 1 951 ? 13.783 29.720 4.955 1.00 93.31 951 GLN A O 1
ATOM 7510 N N . VAL A 1 952 ? 13.563 27.603 5.671 1.00 90.75 952 VAL A N 1
ATOM 7511 C CA . VAL A 1 952 ? 14.055 27.807 7.041 1.00 90.75 952 VAL A CA 1
ATOM 7512 C C . VAL A 1 952 ? 15.075 26.721 7.376 1.00 90.75 952 VAL A C 1
ATOM 7514 O O . VAL A 1 952 ? 14.800 25.534 7.199 1.00 90.75 952 VAL A O 1
ATOM 7517 N N . LEU A 1 953 ? 16.244 27.127 7.873 1.00 87.69 953 LEU A N 1
ATOM 7518 C CA . LEU A 1 953 ? 17.213 26.221 8.492 1.00 87.69 953 LEU A CA 1
ATOM 7519 C C . LEU A 1 953 ? 16.863 26.032 9.972 1.00 87.69 953 LEU A C 1
ATOM 7521 O O . LEU A 1 953 ? 16.623 27.021 10.665 1.00 87.69 953 LEU A O 1
ATOM 7525 N N . ASP A 1 954 ? 16.878 24.791 10.454 1.00 78.56 954 ASP A N 1
ATOM 7526 C CA . ASP A 1 954 ? 16.887 24.517 11.894 1.00 78.56 954 ASP A CA 1
ATOM 7527 C C . ASP A 1 954 ? 18.302 24.655 12.499 1.00 78.56 954 ASP A C 1
ATOM 7529 O O . ASP A 1 954 ? 19.303 24.771 11.783 1.00 78.56 954 ASP A O 1
ATOM 7533 N N . ASP A 1 955 ? 18.400 24.591 13.831 1.00 75.06 955 ASP A N 1
ATOM 7534 C CA . ASP A 1 955 ? 19.668 24.684 14.579 1.00 75.06 955 ASP A CA 1
ATOM 7535 C C . ASP A 1 955 ? 20.683 23.567 14.241 1.00 75.06 955 ASP A C 1
ATOM 7537 O O . ASP A 1 955 ? 21.834 23.607 14.681 1.00 75.06 955 ASP A O 1
ATOM 7541 N N . LYS A 1 956 ? 20.271 22.546 13.478 1.00 71.38 956 LYS A N 1
ATOM 7542 C CA . LYS A 1 956 ? 21.091 21.408 13.030 1.00 71.38 956 LYS A CA 1
ATOM 7543 C C . LYS A 1 956 ? 21.455 21.500 11.543 1.00 71.38 956 LYS A C 1
ATOM 7545 O O . LYS A 1 956 ? 22.125 20.603 11.031 1.00 71.38 956 LYS A O 1
ATOM 7550 N N . GLY A 1 957 ? 21.048 22.569 10.854 1.00 74.44 957 GLY A N 1
ATOM 7551 C CA . GLY A 1 957 ? 21.289 22.781 9.428 1.00 74.44 957 GLY A CA 1
ATOM 7552 C C . GLY A 1 957 ? 20.350 22.003 8.501 1.00 74.44 957 GLY A C 1
ATOM 7553 O O . GLY A 1 957 ? 20.633 21.898 7.306 1.00 74.44 957 GLY A O 1
ATOM 7554 N N . ILE A 1 958 ? 19.250 21.447 9.016 1.00 80.06 958 ILE A N 1
ATOM 7555 C CA . ILE A 1 958 ? 18.229 20.775 8.210 1.00 80.06 958 ILE A CA 1
ATOM 7556 C C . ILE A 1 958 ? 17.338 21.836 7.563 1.00 80.06 958 ILE A C 1
ATOM 7558 O O . ILE A 1 958 ? 16.829 22.744 8.219 1.00 80.06 958 ILE A O 1
ATOM 7562 N N . ILE A 1 959 ? 17.143 21.703 6.252 1.00 84.88 959 ILE A N 1
ATOM 7563 C CA . ILE A 1 959 ? 16.241 22.549 5.474 1.00 84.88 959 ILE A CA 1
ATOM 7564 C C . ILE A 1 959 ? 14.793 22.105 5.707 1.00 84.88 959 ILE A C 1
ATOM 7566 O O . ILE A 1 959 ? 14.433 20.954 5.462 1.00 84.88 959 ILE A O 1
ATOM 7570 N N . SER A 1 960 ? 13.960 23.055 6.110 1.00 88.94 960 SER A N 1
ATOM 7571 C CA . SER A 1 960 ? 12.502 22.962 6.176 1.00 88.94 960 SER A CA 1
ATOM 7572 C C . SER A 1 960 ? 11.871 24.117 5.389 1.00 88.94 960 SER A C 1
ATOM 7574 O O . SER A 1 960 ? 12.576 25.025 4.940 1.00 88.94 960 SER A O 1
ATOM 7576 N N . TYR A 1 961 ? 10.551 24.091 5.201 1.00 92.38 961 TYR A N 1
ATOM 7577 C CA . TYR A 1 961 ? 9.817 25.171 4.541 1.00 92.38 961 TYR A CA 1
ATOM 7578 C C . TYR A 1 961 ? 8.594 25.573 5.364 1.00 92.38 961 TYR A C 1
ATOM 7580 O O . TYR A 1 961 ? 7.889 24.720 5.902 1.00 92.38 961 TYR A O 1
ATOM 7588 N N . LEU A 1 962 ? 8.335 26.876 5.446 1.00 92.12 962 LEU A N 1
ATOM 7589 C CA . LEU A 1 962 ? 7.101 27.415 6.011 1.00 92.12 962 LEU A CA 1
ATOM 7590 C C . LEU A 1 962 ? 5.912 27.168 5.064 1.00 92.12 962 LEU A C 1
ATOM 7592 O O . LEU A 1 962 ? 6.104 27.159 3.848 1.00 92.12 962 LEU A O 1
ATOM 7596 N N . PRO A 1 963 ? 4.676 27.058 5.584 1.00 92.19 963 PRO A N 1
ATOM 7597 C CA . PRO A 1 963 ? 3.471 26.968 4.763 1.00 92.19 963 PRO A CA 1
ATOM 7598 C C . PRO A 1 963 ? 3.285 28.137 3.788 1.00 92.19 963 PRO A C 1
ATOM 7600 O O . PRO A 1 963 ? 3.648 29.278 4.075 1.00 92.19 963 PRO A O 1
ATOM 7603 N N . ALA A 1 964 ? 2.621 27.879 2.665 1.00 94.44 964 ALA A N 1
ATOM 7604 C CA . ALA A 1 964 ? 2.396 28.808 1.559 1.00 94.44 964 ALA A CA 1
ATOM 7605 C C . ALA A 1 964 ? 1.775 30.149 1.977 1.00 94.44 964 ALA A C 1
ATOM 7607 O O . ALA A 1 964 ? 2.144 31.201 1.449 1.00 94.44 964 ALA A O 1
ATOM 7608 N N . TYR A 1 965 ? 0.857 30.122 2.945 1.00 92.19 965 TYR A N 1
ATOM 7609 C CA . TYR A 1 965 ? 0.195 31.308 3.494 1.00 92.19 965 TYR A CA 1
ATOM 7610 C C . TYR A 1 965 ? 1.124 32.204 4.339 1.00 92.19 965 TYR A C 1
ATOM 7612 O O . TYR A 1 965 ? 0.702 33.262 4.796 1.00 92.19 965 TYR A O 1
ATOM 7620 N N . ARG A 1 966 ? 2.389 31.812 4.555 1.00 93.25 966 ARG A N 1
ATOM 7621 C CA . ARG A 1 966 ? 3.440 32.655 5.154 1.00 93.25 966 ARG A CA 1
ATOM 7622 C C . ARG A 1 966 ? 4.226 33.476 4.122 1.00 93.25 966 ARG A C 1
ATOM 7624 O O . ARG A 1 966 ? 5.049 34.290 4.532 1.00 93.25 966 ARG A O 1
ATOM 7631 N N . LEU A 1 967 ? 4.001 33.292 2.815 1.00 94.25 967 LEU A N 1
ATOM 7632 C CA . LEU A 1 967 ? 4.700 34.060 1.776 1.00 94.25 967 LEU A CA 1
ATOM 7633 C C . LEU A 1 967 ? 4.210 35.515 1.772 1.00 94.25 967 LEU A C 1
ATOM 7635 O O . LEU A 1 967 ? 3.041 35.780 1.498 1.00 94.25 967 LEU A O 1
ATOM 7639 N N . THR A 1 968 ? 5.116 36.451 2.054 1.00 87.50 968 THR A N 1
ATOM 7640 C CA . THR A 1 968 ? 4.804 37.881 2.204 1.00 87.50 968 THR A CA 1
ATOM 7641 C C . THR A 1 968 ? 4.772 38.653 0.883 1.00 87.50 968 THR A C 1
ATOM 7643 O O . THR A 1 968 ? 3.968 39.573 0.750 1.00 87.50 968 THR A O 1
ATOM 7646 N N . ASP A 1 969 ? 5.593 38.284 -0.108 1.00 88.94 969 ASP A N 1
ATOM 7647 C CA . ASP A 1 969 ? 5.535 38.854 -1.462 1.00 88.94 969 ASP A CA 1
ATOM 7648 C C . ASP A 1 969 ? 4.872 37.879 -2.444 1.00 88.94 969 ASP A C 1
ATOM 7650 O O . ASP A 1 969 ? 5.482 36.917 -2.918 1.00 88.94 969 ASP A O 1
ATOM 7654 N N . GLY A 1 970 ? 3.618 38.167 -2.800 1.00 85.31 970 GLY A N 1
ATOM 7655 C CA . GLY A 1 970 ? 2.855 37.392 -3.780 1.00 85.31 970 GLY A CA 1
ATOM 7656 C C . GLY A 1 970 ? 3.471 37.359 -5.185 1.00 85.31 970 GLY A C 1
ATOM 7657 O O . GLY A 1 970 ? 3.161 36.449 -5.950 1.00 85.31 970 GLY A O 1
ATOM 7658 N N . LYS A 1 971 ? 4.385 38.276 -5.541 1.00 88.06 971 LYS A N 1
ATOM 7659 C CA . LYS A 1 971 ? 5.122 38.212 -6.822 1.00 88.06 971 LYS A CA 1
ATOM 7660 C C . LYS A 1 971 ? 6.029 36.985 -6.901 1.00 88.06 971 LYS A C 1
ATOM 7662 O O . LYS A 1 971 ? 6.306 36.495 -7.993 1.00 88.06 971 LYS A O 1
ATOM 7667 N N . LEU A 1 972 ? 6.463 36.470 -5.750 1.00 91.50 972 LEU A N 1
ATOM 7668 C CA . LEU A 1 972 ? 7.320 35.294 -5.638 1.00 91.50 972 LEU A CA 1
ATOM 7669 C C . LEU A 1 972 ? 6.526 33.979 -5.628 1.00 91.50 972 LEU A C 1
ATOM 7671 O O . LEU A 1 972 ? 7.130 32.921 -5.496 1.00 91.50 972 LEU A O 1
ATOM 7675 N N . GLU A 1 973 ? 5.201 33.998 -5.826 1.00 91.50 973 GLU A N 1
ATOM 7676 C CA . GLU A 1 973 ? 4.339 32.801 -5.872 1.00 91.50 973 GLU A CA 1
ATOM 7677 C C . GLU A 1 973 ? 4.853 31.706 -6.830 1.00 91.50 973 GLU A C 1
ATOM 7679 O O . GLU A 1 973 ? 4.659 30.515 -6.589 1.00 91.50 973 GLU A O 1
ATOM 7684 N N . ARG A 1 974 ? 5.516 32.092 -7.927 1.00 90.00 974 ARG A N 1
ATOM 7685 C CA . ARG A 1 974 ? 6.084 31.164 -8.921 1.00 90.00 974 ARG A CA 1
ATOM 7686 C C . ARG A 1 974 ? 7.604 30.980 -8.806 1.00 90.00 974 ARG A C 1
ATOM 7688 O O . ARG A 1 974 ? 8.189 30.374 -9.690 1.00 90.00 974 ARG A O 1
ATOM 7695 N N . ALA A 1 975 ? 8.244 31.434 -7.725 1.00 90.94 975 ALA A N 1
ATOM 7696 C CA . ALA A 1 975 ? 9.692 31.279 -7.526 1.00 90.94 975 ALA A CA 1
ATOM 7697 C C . ALA A 1 975 ? 10.139 29.813 -7.339 1.00 90.94 975 ALA A C 1
ATOM 7699 O O . ALA A 1 975 ? 11.288 29.483 -7.609 1.00 90.94 975 ALA A O 1
ATOM 7700 N N . GLY A 1 976 ? 9.236 28.921 -6.914 1.00 87.31 976 GLY A N 1
ATOM 7701 C CA . GLY A 1 976 ? 9.452 27.466 -6.865 1.00 87.31 976 GLY A CA 1
ATOM 7702 C C . GLY A 1 976 ? 9.199 26.758 -8.206 1.00 87.31 976 GLY A C 1
ATOM 7703 O O . GLY A 1 976 ? 8.559 25.706 -8.228 1.00 87.31 976 GLY A O 1
ATOM 7704 N N . ARG A 1 977 ? 9.611 27.350 -9.333 1.00 83.62 977 ARG A N 1
ATOM 7705 C CA . ARG A 1 977 ? 9.440 26.793 -10.687 1.00 83.62 977 ARG A CA 1
ATOM 7706 C C . ARG A 1 977 ? 10.777 26.717 -11.418 1.00 83.62 977 ARG A C 1
ATOM 7708 O O . ARG A 1 977 ? 11.588 27.629 -11.286 1.00 83.62 977 ARG A O 1
ATOM 7715 N N . ASN A 1 978 ? 10.958 25.635 -12.177 1.00 65.81 978 ASN A N 1
ATOM 7716 C CA . ASN A 1 978 ? 12.051 25.469 -13.143 1.00 65.81 978 ASN A CA 1
ATOM 7717 C C . ASN A 1 978 ? 11.722 26.154 -14.476 1.00 65.81 978 ASN A C 1
ATOM 7719 O O . ASN A 1 978 ? 10.524 26.129 -14.844 1.00 65.81 978 ASN A O 1
#

Sequence (978 aa):
MYPALLISDAIQLCLDSNLQHHQVALQHNDAVLSDLEHAEFLPFIGNGYFGVDLEGDTQLYIKDGRSLSLAIPFNPVVQISVMGYNSKESRLVDFRSGLVRRIVCYGIGSSTLSAVTTAYVHRTRPSVLIQNIRIVNPSSTSITLNIRQTGASRWNGVERDNKSGQTSQASSVEITMTTGLVYPQNSPGQRKQLIAIASTKLPDTVTVRASETWTFQTVVVMKSSNKPVSSLVKKELAQSAERELMEVLNTGSQKLLVEHVSVWQELWRSGFGISESKAAGMLNGNRINATLYYLMSQTASFLNVKGVTASQQAALKQDLYTVDRCYSGHHTLQNTKMWEAPTNSYTLSALVNTWLITLEKYGCVNMLKAGADGVLQAMLLSFGQLQFGDRHLEFKTHPRDLHRDYYFRRLNYGNNTHVNISVIVGDDNKAVLYVALDRNDMPFYACDAGCQDPPIKLGKQMTQLPVKLTDPLTAILYITADRTHMLEMKDALHLRQVAEVIGDEILKGQVIDTNSHFLCRRLFTLGVDVKKIAVIPDDESCIAAEVSEFSQEFTHVITAGGIGPTHDDVTVEAIAKAFGEKTKPHPELIALLKEHFGMDDVASPKFKMAYIPESATLHYGIDRMTGRRSKFPVVVLKNVYVFPGVPVLMERAFNMLEDLFRNPASEFYVKELYIVKDEVSITDMLNELNAACKDKVIIGSYPEFGSSYYKVKVTLQAPDKQAVDDAEALFRAKLPPESFVNYEPDPVGHAEKWIYGLVTSKDNSVYARHVRHAVEVIEKALERYSLDVLCIGFNGGKDCTALLHLVHAVVKHKFPNDPRQLKVLYIRQGKAFPEIELFIKESCTRYNLDVISINGKIHDGLWELKKNHPHIEAVIMGTRITDPYSGHLDNFSMTDADWPQFMRVNPMLHWSYNDLWTFLRNLNVPYCSLYDQGYTSLGCMETTHPNPSLQVLDDKGIISYLPAYRLTDGKLERAGRN

Organism: Ridgeia piscesae (NCBI:txid27915)